Protein AF-E3GKY2-F1 (afdb_monomer)

Solvent-accessible surface area (backbone atoms only — not comparable to full-atom values): 57914 Å² total; per-residue (Å²): 136,85,88,90,81,91,80,89,81,90,79,92,83,92,86,90,85,90,87,92,82,81,85,74,83,77,82,78,72,82,77,87,70,71,54,60,80,75,30,50,50,84,16,25,29,39,28,39,24,51,14,32,58,62,38,79,72,58,74,98,61,100,68,82,84,81,78,78,63,48,67,45,74,74,44,74,78,37,74,43,75,81,78,75,93,75,92,81,96,77,89,79,62,81,28,78,64,50,18,32,16,37,23,41,37,39,50,97,46,57,38,71,59,46,34,57,57,47,57,70,36,93,46,37,80,47,51,44,67,37,52,39,78,72,78,87,70,75,84,70,73,69,16,74,37,38,77,67,29,34,54,51,47,40,64,39,34,84,86,50,90,87,48,47,59,32,41,24,44,38,71,56,27,62,68,72,54,55,88,85,62,80,66,34,28,34,34,39,52,28,35,6,27,34,64,77,36,88,56,34,43,86,33,45,35,64,61,32,69,79,36,65,74,42,41,76,74,38,31,17,43,46,26,27,24,38,45,86,90,58,66,28,39,58,18,60,13,54,47,39,15,60,24,19,25,33,48,21,34,19,24,11,43,55,64,70,78,44,54,48,55,20,67,14,74,64,36,21,42,29,22,24,13,28,37,52,92,91,52,67,56,71,51,18,52,49,48,40,54,52,51,52,47,50,37,40,75,72,68,46,56,46,40,26,33,31,28,54,56,62,57,77,56,70,79,36,51,51,47,56,71,57,33,49,50,40,43,46,40,12,73,76,62,31,22,26,31,26,26,17,46,20,65,67,50,39,56,35,69,46,26,40,24,43,65,65,90,42,62,20,42,44,28,16,17,15,15,33,61,58,20,40,49,31,65,40,27,14,31,9,50,75,53,17,36,28,28,27,54,8,45,71,43,60,24,37,30,26,79,52,66,49,98,91,33,46,60,92,71,31,74,41,47,51,24,29,50,68,89,79,50,60,76,86,41,40,55,40,75,46,50,41,81,60,88,64,74,64,46,43,37,34,24,42,72,87,68,46,79,77,43,60,47,41,83,36,73,52,67,73,61,35,97,42,71,22,19,39,34,36,73,43,52,90,59,50,70,73,37,38,44,37,42,36,43,37,33,47,44,82,67,52,68,72,54,61,36,88,40,66,29,26,47,25,38,30,38,32,38,46,49,27,42,61,69,33,45,26,38,36,29,38,39,35,57,88,59,50,83,39,75,40,46,36,65,63,82,72,98,68,92,78,95,80,85,60,55,31,63,50,69,35,56,58,74,57,38,82,45,49,31,40,54,30,67,46,65,40,55,78,57,32,58,46,93,92,46,61,56,47,37,58,41,36,40,30,41,53,39,97,50,94,92,54,78,19,44,41,41,68,60,77,54,84,62,27,37,41,39,40,37,33,42,25,33,26,64,54,62,36,68,38,36,73,43,72,32,10,37,49,7,12,18,46,54,32,9,46,46,41,46,42,49,50,81,40,83,44,17,48,56,41,36,38,25,52,46,12,2,46,41,54,82,47,35,30,77,76,28,46,71,29,20,35,52,23,22,28,40,20,43,29,34,37,78,33,73,79,59,22,22,24,31,64,70,47,76,49,75,58,92,56,41,32,40,37,33,39,39,52,39,45,72,52,64,50,44,28,50,67,87,37,73,36,53,73,77,44,65,39,41,44,36,38,30,28,37,62,51,88,91,72,65,19,73,29,50,36,38,41,34,29,79,87,45,62,62,18,43,38,69,43,76,78,35,94,56,59,32,70,50,47,85,51,81,50,70,84,39,88,75,51,67,64,83,98,41,81,40,35,50,66,60,38,48,68,60,41,30,23,26,22,68,54,37,36,40,40,37,25,30,31,76,76,75,43,45,71,50,29,43,43,32,36,62,87,78,65,44,61,57,95,59,68,54,85,73,72,85,52,56,62,65,70,91,59,56,57,40,50,24,43,21,30,46,70,72,34,38,38,36,40,30,42,26,58,41,85,42,78,55,96,91,37,83,40,78,43,83,43,28,31,33,36,36,37,34,75,90,78,73,44,78,47,76,25,60,34,88,62,78,37,37,37,40,38,34,48,49,81,94,36,44,31,38,38,34,7,46,51,77,45,82,50,101,89,48,69,38,26,40,23,28,28,47,31,34,30,44,39,74,89,61,28,42,75,78,50,62,60,76,59,49,99,57,36,27,14,83,38,50,65,31,46,27,78,69,27,38,36,39,36,42,25,21,47,11,92,46,30,94,82,64,44,78,40,60,32,42,34,33,32,72,85,81,53,79,46,78,45,88,31,52,61,82,53,74,89,69,33,52,76,63,49,55,84,44,50,17,55,40,35,28,41,81,54,22,34,41,36,39,26,58,42,24,50,78,96,43,98,71,32,23,26,26,35,35,37,36,56,90,78,36,39,59,45,72,34,67,67,29,22,82,57,82,56,66,48,38,70,28,34,27,32,54,39,90,52,36,37,37,38,41,30,30,52,64,42,87,92,56,36,48,46,26,34,33,29,79,48,61,72,87,65,127

Sequence (1105 aa):
MKKRILGIMLSLLMVFSTVPAGVLAQEDSPADYGTPGVDYAEGEAIVYVDGGAAALNNTNSRSRSASAYETEELMTVEAAAEPAAENSPMLRSAAAQTGKSLVLVKSGQDTESLIADLQNNPNVEFAEPNYFVEAYGVNEPTDPDYTYQWALKNQLNPGSTSIPSADINAADAWKAVDTTGNTPVVAVLDSGVDYHHPDLENIMWKDGLNYKSLTDMGGGEYGYNAITGEDSKDPMDTDTGHGTHCAGIIAAEWDNDIGVAGVSPNAQIMAVRFLGQSGSDMAGAIRGYAYIQAAAKAGVNVVAINNSWGPSAVEGRQLRSVSTAATAIGRDYGVVSCFAAGNSNTNNDLNSGGIVNSPYVVTVGAMDSEGYRSFFSCYGKETVDVFAPGSQILSTTTTFTDAAHPMNTHVMPVQYLPQIQEDGDSYFYEDFENTSRVGLRLLDADGKVVETAKSSVLSPGYASDKGLQISLDSIQNDEAFAIEMVFNRDELKSIDTNALFNIAFQAGCDNAMYGQTFLLQYQDKDGNWQGIDSTQVLTKDPVSYLPARLRLSDHNWNQSTQEVNLPDFMEYKNPEAQNEVVLRLIPKPAEEGQQGVMSGKTADTATFRLDDVGFGKKASDYFYSDGTSMATPVVTGIAALLSTKFDSAEEVCARIKGGVNREEAQEDLKNASVSQGFVDAGAAFDDTQCVPVLNDLTIDGDTATLKGYFFGTQGTVSVGGQNAAITGWADNTITFTMPQGIKGKQEVIVTPENKDYGRNIFEVSTYVKGYSTLAAPDLKLDEFGDYDLRSADLYPLTMAATENKLAYLGIILESSKLKMSVYDIAAGKWDEKPVSLPENMVETPNLSFYSMTAGKTKFYLLYSAQEKVIKDGKETTKDIVRIGTYDPSAATWKTVDTELGGTEKLVVYGDKLLAVGGDDITVTDNGVTSTAKNSVLIINPETGATTGSLKDMPEGRSGATVSASGSTLMVHGGNNGLLNPDQKTYDNTLSYDGSSWNTYDDSFPAAGQFDANQTLDAAYTALNNNGMLAVGPVKDLDKAEMMDTWSFNAKDKAWAGDAGKLYSQTKTTQNIGAASGNQFYVLGYTGRDTEPLVFRSTTVDYTIL

Radius of gyration: 37.62 Å; Cα contacts (8 Å, |Δi|>4): 2903; chains: 1; bounding box: 110×107×99 Å

Structure (mmCIF, N/CA/C/O backbone):
data_AF-E3GKY2-F1
#
_entry.id   AF-E3GKY2-F1
#
loop_
_atom_site.group_PDB
_atom_site.id
_atom_site.type_symbol
_atom_site.label_atom_id
_atom_site.label_alt_id
_atom_site.label_comp_id
_atom_site.label_asym_id
_atom_site.label_entity_id
_atom_site.label_seq_id
_atom_site.pdbx_PDB_ins_code
_atom_site.Cartn_x
_atom_site.Cartn_y
_atom_site.Cartn_z
_atom_site.occupancy
_atom_site.B_iso_or_equiv
_atom_site.auth_seq_id
_atom_site.auth_comp_id
_atom_site.auth_asym_id
_atom_site.auth_atom_id
_atom_site.pdbx_PDB_model_num
ATOM 1 N N . MET A 1 1 ? 53.902 -5.348 -47.334 1.00 31.53 1 MET A N 1
ATOM 2 C CA . MET A 1 1 ? 55.289 -4.834 -47.476 1.00 31.53 1 MET A CA 1
ATOM 3 C C . MET A 1 1 ? 56.063 -5.174 -46.201 1.00 31.53 1 MET A C 1
ATOM 5 O O . MET A 1 1 ? 55.622 -4.764 -45.149 1.00 31.53 1 MET A O 1
ATOM 9 N N . LYS A 1 2 ? 57.184 -5.906 -46.326 1.00 29.78 2 LYS A N 1
ATOM 10 C CA . LYS A 1 2 ? 58.359 -6.002 -45.418 1.00 29.78 2 LYS A CA 1
ATOM 11 C C . LYS A 1 2 ? 58.200 -6.347 -43.910 1.00 29.78 2 LYS A C 1
ATOM 13 O O . LYS A 1 2 ? 57.741 -5.552 -43.110 1.00 29.78 2 LYS A O 1
ATOM 18 N N . LYS A 1 3 ? 58.801 -7.498 -43.559 1.00 36.66 3 LYS A N 1
ATOM 19 C CA . LYS A 1 3 ? 59.283 -7.964 -42.234 1.00 36.66 3 LYS A CA 1
ATOM 20 C C . LYS A 1 3 ? 60.447 -7.121 -41.657 1.00 36.66 3 LYS A C 1
ATOM 22 O O . LYS A 1 3 ? 61.179 -6.546 -42.467 1.00 36.66 3 LYS A O 1
ATOM 27 N N . ARG A 1 4 ? 60.721 -7.316 -40.337 1.00 35.59 4 ARG A N 1
ATOM 28 C CA . ARG A 1 4 ? 61.984 -7.173 -39.519 1.00 35.59 4 ARG A CA 1
ATOM 29 C C . ARG A 1 4 ? 61.900 -6.058 -38.444 1.00 35.59 4 ARG A C 1
ATOM 31 O O . ARG A 1 4 ? 61.430 -4.994 -38.803 1.00 35.59 4 ARG A O 1
ATOM 38 N N . ILE A 1 5 ? 62.332 -6.153 -37.166 1.00 32.56 5 ILE A N 1
ATOM 39 C CA . ILE A 1 5 ? 63.405 -6.888 -36.425 1.00 32.56 5 ILE A CA 1
ATOM 40 C C . ILE A 1 5 ? 63.159 -6.681 -34.885 1.00 32.56 5 ILE A C 1
ATOM 42 O O . ILE A 1 5 ? 62.724 -5.593 -34.534 1.00 32.56 5 ILE A O 1
ATOM 46 N N . LEU A 1 6 ? 63.235 -7.720 -34.016 1.00 28.61 6 LEU A N 1
ATOM 47 C CA . LEU A 1 6 ? 64.240 -7.992 -32.928 1.00 28.61 6 LEU A CA 1
ATOM 48 C C . LEU A 1 6 ? 64.274 -6.982 -31.738 1.00 28.61 6 LEU A C 1
ATOM 50 O O . LEU A 1 6 ? 64.314 -5.792 -32.004 1.00 28.61 6 LEU A O 1
ATOM 54 N N . GLY A 1 7 ? 64.376 -7.283 -30.429 1.00 26.42 7 GLY A N 1
ATOM 55 C CA . GLY A 1 7 ? 64.577 -8.459 -29.545 1.00 26.42 7 GLY A CA 1
ATOM 56 C C . GLY A 1 7 ? 64.818 -7.920 -28.095 1.00 26.42 7 GLY A C 1
ATOM 57 O O . GLY A 1 7 ? 65.342 -6.819 -27.970 1.00 26.42 7 GLY A O 1
ATOM 58 N N . ILE A 1 8 ? 64.270 -8.501 -27.006 1.00 28.70 8 ILE A N 1
ATOM 59 C CA . ILE A 1 8 ? 64.863 -9.563 -26.136 1.00 28.70 8 ILE A CA 1
ATOM 60 C C . ILE A 1 8 ? 66.171 -9.036 -25.459 1.00 28.70 8 ILE A C 1
ATOM 62 O O . ILE A 1 8 ? 67.093 -8.691 -26.183 1.00 28.70 8 ILE A O 1
ATOM 66 N N . MET A 1 9 ? 66.387 -8.910 -24.129 1.00 26.84 9 MET A N 1
ATOM 67 C CA . MET A 1 9 ? 66.202 -9.892 -23.042 1.00 26.84 9 MET A CA 1
ATOM 68 C C . MET A 1 9 ? 66.779 -9.448 -21.663 1.00 26.84 9 MET A C 1
ATOM 70 O O . MET A 1 9 ? 67.797 -8.763 -21.649 1.00 26.84 9 MET A O 1
ATOM 74 N N . LEU A 1 10 ? 66.232 -10.057 -20.584 1.00 25.78 10 LEU A N 1
ATOM 75 C CA . LEU A 1 10 ? 66.885 -10.678 -19.388 1.00 25.78 10 LEU A CA 1
ATOM 76 C C . LEU A 1 10 ? 67.661 -9.774 -18.386 1.00 25.78 10 LEU A C 1
ATOM 78 O O . LEU A 1 10 ? 68.320 -8.825 -18.774 1.00 25.78 10 LEU A O 1
ATOM 82 N N . SER A 1 11 ? 67.724 -10.006 -17.063 1.00 25.06 11 SER A N 1
ATOM 83 C CA . SER A 1 11 ? 67.646 -11.225 -16.217 1.00 25.06 11 SER A CA 1
ATOM 84 C C . SER A 1 11 ? 67.693 -10.779 -14.725 1.00 25.06 11 SER A C 1
ATOM 86 O O . SER A 1 11 ? 68.403 -9.822 -14.440 1.00 25.06 11 SER A O 1
ATOM 88 N N . LEU A 1 12 ? 66.900 -11.341 -13.786 1.00 25.16 12 LEU A N 1
ATOM 89 C CA . LEU A 1 12 ? 67.232 -12.477 -12.870 1.00 25.16 12 LEU A CA 1
ATOM 90 C C . LEU A 1 12 ? 68.413 -12.163 -11.899 1.00 25.16 12 LEU A C 1
ATOM 92 O O . LEU A 1 12 ? 69.499 -11.855 -12.372 1.00 25.16 12 LEU A O 1
ATOM 96 N N . LEU A 1 13 ? 68.315 -12.195 -10.553 1.00 26.72 13 LEU A N 1
ATOM 97 C CA . LEU A 1 13 ? 68.145 -13.368 -9.657 1.00 26.72 13 LEU A CA 1
ATOM 98 C C . LEU A 1 13 ? 68.196 -12.950 -8.150 1.00 26.72 13 LEU A C 1
ATOM 100 O O . LEU A 1 13 ? 69.118 -12.234 -7.777 1.00 26.72 13 LEU A O 1
ATOM 104 N N . MET A 1 14 ? 67.214 -13.364 -7.318 1.00 27.47 14 MET A N 1
ATOM 105 C CA . MET A 1 14 ? 67.237 -14.345 -6.180 1.00 27.47 14 MET A CA 1
ATOM 106 C C . MET A 1 14 ? 67.989 -13.950 -4.868 1.00 27.47 14 MET A C 1
ATOM 108 O O . MET A 1 14 ? 69.028 -13.312 -4.927 1.00 27.47 14 MET A O 1
ATOM 112 N N . VAL A 1 15 ? 67.560 -14.290 -3.629 1.00 30.23 15 VAL A N 1
ATOM 113 C CA . VAL A 1 15 ? 67.370 -15.644 -3.029 1.00 30.23 15 VAL A CA 1
ATOM 114 C C . VAL A 1 15 ? 66.609 -15.598 -1.663 1.00 30.23 15 VAL A C 1
ATOM 116 O O . VAL A 1 15 ? 67.075 -14.957 -0.728 1.00 30.23 15 VAL A O 1
ATOM 119 N N . PHE A 1 16 ? 65.495 -16.356 -1.590 1.00 27.95 16 PHE A N 1
ATOM 120 C CA . PHE A 1 16 ? 64.948 -17.318 -0.582 1.00 27.95 16 PHE A CA 1
ATOM 121 C C . PHE A 1 16 ? 64.749 -17.047 0.938 1.00 27.95 16 PHE A C 1
ATOM 123 O O . PHE A 1 16 ? 65.707 -16.844 1.677 1.00 27.95 16 PHE A O 1
ATOM 130 N N . SER A 1 17 ? 63.541 -17.379 1.453 1.00 23.89 17 SER A N 1
ATOM 131 C CA . SER A 1 17 ? 63.307 -18.593 2.293 1.00 23.89 17 SER A CA 1
ATOM 132 C C . SER A 1 17 ? 61.816 -18.939 2.599 1.00 23.89 17 SER A C 1
ATOM 134 O O . SER A 1 17 ? 61.074 -18.129 3.130 1.00 23.89 17 SER A O 1
ATOM 136 N N . THR A 1 18 ? 61.458 -20.200 2.277 1.00 26.33 18 THR A N 1
ATOM 137 C CA . THR A 1 18 ? 60.543 -21.193 2.924 1.00 26.33 18 THR A CA 1
ATOM 138 C C . THR A 1 18 ? 58.995 -21.043 3.039 1.00 26.33 18 THR A C 1
ATOM 140 O O . THR A 1 18 ? 58.473 -20.072 3.561 1.00 26.33 18 THR A O 1
ATOM 143 N N . VAL A 1 19 ? 58.323 -22.130 2.604 1.00 31.81 19 VAL A N 1
ATOM 144 C CA . VAL A 1 19 ? 56.892 -22.530 2.371 1.00 31.81 19 VAL A CA 1
ATOM 145 C C . VAL A 1 19 ? 56.217 -23.021 3.698 1.00 31.81 19 VAL A C 1
ATOM 147 O O . VAL A 1 19 ? 57.016 -23.402 4.559 1.00 31.81 19 VAL A O 1
ATOM 150 N N . PRO A 1 20 ? 54.865 -23.088 3.952 1.00 30.14 20 PRO A N 1
ATOM 151 C CA . PRO A 1 20 ? 53.741 -23.425 3.046 1.00 30.14 20 PRO A CA 1
ATOM 152 C C . PRO A 1 20 ? 52.418 -22.624 3.168 1.00 30.14 20 PRO A C 1
ATOM 154 O O . PRO A 1 20 ? 51.950 -22.323 4.260 1.00 30.14 20 PRO A O 1
ATOM 157 N N . ALA A 1 21 ? 51.731 -22.418 2.039 1.00 28.12 21 ALA A N 1
ATOM 158 C CA . ALA A 1 21 ? 50.297 -22.118 2.000 1.00 28.12 21 ALA A CA 1
ATOM 159 C C . ALA A 1 21 ? 49.601 -23.160 1.115 1.00 28.12 21 ALA A C 1
ATOM 161 O O . ALA A 1 21 ? 50.058 -23.449 0.007 1.00 28.12 21 ALA A O 1
ATOM 162 N N . GLY A 1 22 ? 48.555 -23.777 1.660 1.00 27.69 22 GLY A N 1
ATOM 163 C CA . GLY A 1 22 ? 47.684 -24.693 0.943 1.00 27.69 22 GLY A CA 1
ATOM 164 C C . GLY A 1 22 ? 46.789 -23.941 -0.038 1.00 27.69 22 GLY A C 1
ATOM 165 O O . GLY A 1 22 ? 46.329 -22.848 0.266 1.00 27.69 22 GLY A O 1
ATOM 166 N N . VAL A 1 23 ? 46.611 -24.565 -1.204 1.00 30.59 23 VAL A N 1
ATOM 167 C CA . VAL A 1 23 ? 45.464 -24.510 -2.124 1.00 30.59 23 VAL A CA 1
ATOM 168 C C . VAL A 1 23 ? 44.585 -23.261 -1.986 1.00 30.59 23 VAL A C 1
ATOM 170 O O . VAL A 1 23 ? 43.562 -23.278 -1.308 1.00 30.59 23 VAL A O 1
ATOM 173 N N . LEU A 1 24 ? 44.982 -22.192 -2.675 1.00 28.78 24 LEU A N 1
ATOM 174 C CA . LEU A 1 24 ? 44.035 -21.205 -3.180 1.00 28.78 24 LEU A CA 1
ATOM 175 C C . LEU A 1 24 ? 43.469 -21.766 -4.485 1.00 28.78 24 LEU A C 1
ATOM 177 O O . LEU A 1 24 ? 44.234 -22.145 -5.375 1.00 28.78 24 LEU A O 1
ATOM 181 N N . ALA A 1 25 ? 42.143 -21.871 -4.542 1.00 29.47 25 ALA A N 1
ATOM 182 C CA . ALA A 1 25 ? 41.406 -22.102 -5.769 1.00 29.47 25 ALA A CA 1
ATOM 183 C C . ALA A 1 25 ? 41.726 -20.954 -6.733 1.00 29.47 25 ALA A C 1
ATOM 185 O O . ALA A 1 25 ? 41.605 -19.782 -6.385 1.00 29.47 25 ALA A O 1
ATOM 186 N N . GLN A 1 26 ? 42.225 -21.319 -7.905 1.00 27.30 26 GLN A N 1
ATOM 187 C CA . GLN A 1 26 ? 42.356 -20.430 -9.040 1.00 27.30 26 GLN A CA 1
ATOM 188 C C . GLN A 1 26 ? 40.949 -20.290 -9.622 1.00 27.30 26 GLN A C 1
ATOM 190 O O . GLN A 1 26 ? 40.368 -21.286 -10.043 1.00 27.30 26 GLN A O 1
ATOM 195 N N . GLU A 1 27 ? 40.387 -19.085 -9.560 1.00 29.48 27 GLU A N 1
ATOM 196 C CA . GLU A 1 27 ? 39.231 -18.709 -10.369 1.00 29.48 27 GLU A CA 1
ATOM 197 C C . GLU A 1 27 ? 39.642 -18.846 -11.839 1.00 29.48 27 GLU A C 1
ATOM 199 O O . GLU A 1 27 ? 40.542 -18.147 -12.315 1.00 29.48 27 GLU A O 1
ATOM 204 N N . ASP A 1 28 ? 39.044 -19.807 -12.539 1.00 31.30 28 ASP A N 1
ATOM 205 C CA . ASP A 1 28 ? 39.140 -19.898 -13.989 1.00 31.30 28 ASP A CA 1
ATOM 206 C C . ASP A 1 28 ? 38.299 -18.755 -14.574 1.00 31.30 28 ASP A C 1
ATOM 208 O O . ASP A 1 28 ? 37.070 -18.790 -14.523 1.00 31.30 28 ASP A O 1
ATOM 212 N N . SER A 1 29 ? 38.944 -17.721 -15.126 1.00 29.89 29 SER A N 1
ATOM 213 C CA . SER A 1 29 ? 38.259 -16.818 -16.057 1.00 29.89 29 SER A CA 1
ATOM 214 C C . SER A 1 29 ? 37.682 -17.652 -17.209 1.00 29.89 29 SER A C 1
ATOM 216 O O . SER A 1 29 ? 38.389 -18.541 -17.701 1.00 29.89 29 SER A O 1
ATOM 218 N N . PRO A 1 30 ? 36.449 -17.387 -17.678 1.00 34.69 30 PRO A N 1
ATOM 219 C CA . PRO A 1 30 ? 35.942 -18.047 -18.870 1.00 34.69 30 PRO A CA 1
ATOM 220 C C . PRO A 1 30 ? 36.908 -17.747 -20.018 1.00 34.69 30 PRO A C 1
ATOM 222 O O . PRO A 1 30 ? 37.260 -16.594 -20.267 1.00 34.69 30 PRO A O 1
ATOM 225 N N . ALA A 1 31 ? 37.424 -18.799 -20.650 1.00 40.91 31 ALA A N 1
ATOM 226 C CA . ALA A 1 31 ? 38.311 -18.641 -21.788 1.00 40.91 31 ALA A CA 1
ATOM 227 C C . ALA A 1 31 ? 37.554 -17.901 -22.903 1.00 40.91 31 ALA A C 1
ATOM 229 O O . ALA A 1 31 ? 36.440 -18.275 -23.260 1.00 40.91 31 ALA A O 1
ATOM 230 N N . ASP A 1 32 ? 38.157 -16.832 -23.415 1.00 45.00 32 ASP A N 1
ATOM 231 C CA . ASP A 1 32 ? 37.667 -16.089 -24.571 1.00 45.00 32 ASP A CA 1
ATOM 232 C C . ASP A 1 32 ? 37.828 -16.975 -25.818 1.00 45.00 32 ASP A C 1
ATOM 234 O O . ASP A 1 32 ? 38.929 -17.121 -26.357 1.00 45.00 32 ASP A O 1
ATOM 238 N N . TYR A 1 33 ? 36.754 -17.672 -26.196 1.00 47.81 33 TYR A N 1
ATOM 239 C CA . TYR A 1 33 ? 36.731 -18.598 -27.332 1.00 47.81 33 TYR A CA 1
ATOM 240 C C . TYR A 1 33 ? 36.434 -17.888 -28.672 1.00 47.81 33 TYR A C 1
ATOM 242 O O . TYR A 1 33 ? 36.423 -18.547 -29.704 1.00 47.81 33 TYR A O 1
ATOM 250 N N . GLY A 1 34 ? 36.251 -16.562 -28.706 1.00 57.53 34 GLY A N 1
ATOM 251 C CA . GLY A 1 34 ? 35.892 -15.830 -29.930 1.00 57.53 34 GLY A CA 1
ATOM 252 C C . GLY A 1 34 ? 34.407 -15.936 -30.324 1.00 57.53 34 GLY A C 1
ATOM 253 O O . GLY A 1 34 ? 33.587 -16.501 -29.605 1.00 57.53 34 GLY A O 1
ATOM 254 N N . THR A 1 35 ? 34.052 -15.350 -31.470 1.00 57.38 35 THR A N 1
ATOM 255 C CA . THR A 1 35 ? 32.691 -15.199 -32.018 1.00 57.38 35 THR A CA 1
ATOM 256 C C . THR A 1 35 ? 32.148 -16.530 -32.574 1.00 57.38 35 THR A C 1
ATOM 258 O O . THR A 1 35 ? 32.707 -17.047 -33.546 1.00 57.38 35 THR A O 1
ATOM 261 N N . PRO A 1 36 ? 31.036 -17.081 -32.052 1.00 51.88 36 PRO A N 1
ATOM 262 C CA . PRO A 1 36 ? 30.445 -18.329 -32.545 1.00 51.88 36 PRO A CA 1
ATOM 263 C C . PRO A 1 36 ? 30.098 -18.299 -34.042 1.00 51.88 36 PRO A C 1
ATOM 265 O O . PRO A 1 36 ? 29.638 -17.291 -34.576 1.00 51.88 36 PRO A O 1
ATOM 268 N N . GLY A 1 37 ? 30.342 -19.406 -34.749 1.00 50.06 37 GLY A N 1
ATOM 269 C CA . GLY A 1 37 ? 30.098 -19.526 -36.196 1.00 50.06 37 GLY A CA 1
ATOM 270 C C . GLY A 1 37 ? 31.007 -18.678 -37.103 1.00 50.06 37 GLY A C 1
ATOM 271 O O . GLY A 1 37 ? 30.910 -18.786 -38.327 1.00 50.06 37 GLY A O 1
ATOM 272 N N . VAL A 1 38 ? 31.898 -17.863 -36.529 1.00 66.75 38 VAL A N 1
ATOM 273 C CA . VAL A 1 38 ? 32.894 -17.047 -37.241 1.00 66.75 38 VAL A CA 1
ATOM 274 C C . VAL A 1 38 ? 34.305 -17.494 -36.861 1.00 66.75 38 VAL A C 1
ATOM 276 O O . VAL A 1 38 ? 35.104 -17.806 -37.746 1.00 66.75 38 VAL A O 1
ATOM 279 N N . ASP A 1 39 ? 34.579 -17.590 -35.561 1.00 73.19 39 ASP A N 1
ATOM 280 C CA . ASP A 1 39 ? 35.842 -18.056 -35.001 1.00 73.19 39 ASP A CA 1
ATOM 281 C C . ASP A 1 39 ? 35.821 -19.578 -34.774 1.00 73.19 39 ASP A C 1
ATOM 283 O O . ASP A 1 39 ? 34.780 -20.214 -34.569 1.00 73.19 39 ASP A O 1
ATOM 287 N N . TYR A 1 40 ? 36.997 -20.194 -34.853 1.00 81.06 40 TYR A N 1
ATOM 288 C CA . TYR A 1 40 ? 37.178 -21.643 -34.805 1.00 81.06 40 TYR A CA 1
ATOM 289 C C . TYR A 1 40 ? 38.454 -22.012 -34.047 1.00 81.06 40 TYR A C 1
ATOM 291 O O . TYR A 1 40 ? 39.371 -21.200 -33.901 1.00 81.06 40 TYR A O 1
ATOM 299 N N . ALA A 1 41 ? 38.545 -23.261 -33.589 1.00 80.94 41 ALA A N 1
ATOM 300 C CA . ALA A 1 41 ? 39.758 -23.769 -32.959 1.00 80.94 41 ALA A CA 1
ATOM 301 C C . ALA A 1 41 ? 40.911 -23.842 -33.982 1.00 80.94 41 ALA A C 1
ATOM 303 O O . ALA A 1 41 ? 40.868 -24.602 -34.954 1.00 80.94 41 ALA A O 1
ATOM 304 N N . GLU A 1 42 ? 41.947 -23.023 -33.780 1.00 85.69 42 GLU A N 1
ATOM 305 C CA . GLU A 1 42 ? 43.091 -22.941 -34.695 1.00 85.69 42 GLU A CA 1
ATOM 306 C C . GLU A 1 42 ? 43.854 -24.277 -34.760 1.00 85.69 42 GLU A C 1
ATOM 308 O O . GLU A 1 42 ? 44.234 -24.850 -33.737 1.00 85.69 42 GLU A O 1
ATOM 313 N N . GLY A 1 43 ? 44.105 -24.762 -35.977 1.00 86.75 43 GLY A N 1
ATOM 314 C CA . GLY A 1 43 ? 44.737 -26.055 -36.244 1.00 86.75 43 GLY A CA 1
ATOM 315 C C . GLY A 1 43 ? 43.793 -27.259 -36.171 1.00 86.75 43 GLY A C 1
ATOM 316 O O . GLY A 1 43 ? 44.268 -28.395 -36.269 1.00 86.75 43 GLY A O 1
ATOM 317 N N . GLU A 1 44 ? 42.481 -27.044 -36.032 1.00 91.75 44 GLU A N 1
ATOM 318 C CA . GLU A 1 44 ? 41.472 -28.105 -35.978 1.00 91.75 44 GLU A CA 1
ATOM 319 C C . GLU A 1 44 ? 40.445 -28.021 -37.121 1.00 91.75 44 GLU A C 1
ATOM 321 O O . GLU A 1 44 ? 40.026 -26.941 -37.539 1.00 91.75 44 GLU A O 1
ATOM 326 N N . ALA A 1 45 ? 40.007 -29.180 -37.618 1.00 89.19 45 ALA A N 1
ATOM 327 C CA . ALA A 1 45 ? 38.988 -29.295 -38.659 1.00 89.19 45 ALA A CA 1
ATOM 328 C C . ALA A 1 45 ? 38.046 -30.479 -38.407 1.00 89.19 45 ALA A C 1
ATOM 330 O O . ALA A 1 45 ? 38.485 -31.552 -37.989 1.00 89.19 45 ALA A O 1
ATOM 331 N N . ILE A 1 46 ? 36.765 -30.308 -38.727 1.00 87.81 46 ILE A N 1
ATOM 332 C CA . ILE A 1 46 ? 35.779 -31.391 -38.78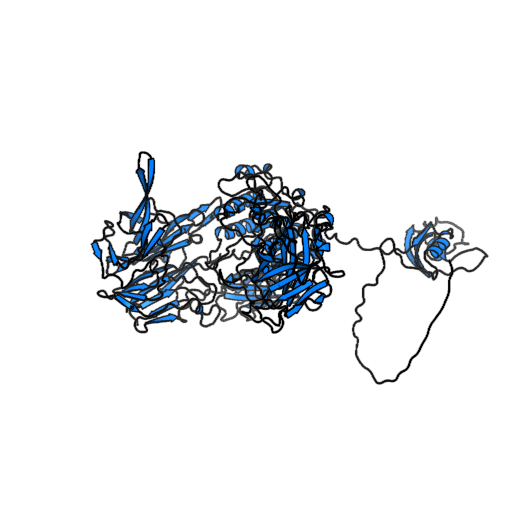9 1.00 87.81 46 ILE A CA 1
ATOM 333 C C . ILE A 1 46 ? 35.737 -31.915 -40.221 1.00 87.81 46 ILE A C 1
ATOM 335 O O . ILE A 1 46 ? 35.618 -31.152 -41.181 1.00 87.81 46 ILE A O 1
ATOM 339 N N . VAL A 1 47 ? 35.869 -33.230 -40.379 1.00 90.00 47 VAL A N 1
ATOM 340 C CA . VAL A 1 47 ? 36.023 -33.870 -41.686 1.00 90.00 47 VAL A CA 1
ATOM 341 C C . VAL A 1 47 ? 35.012 -34.981 -41.866 1.00 90.00 47 VAL A C 1
ATOM 343 O O . VAL A 1 47 ? 34.982 -35.930 -41.085 1.00 90.00 47 VAL A O 1
ATOM 346 N N . TYR A 1 48 ? 34.243 -34.910 -42.947 1.00 87.75 48 TYR A N 1
ATOM 347 C CA . TYR A 1 48 ? 33.414 -36.018 -43.395 1.00 87.75 48 TYR A CA 1
ATOM 348 C C . TYR A 1 48 ? 34.189 -36.875 -44.393 1.00 87.75 48 TYR A C 1
ATOM 350 O O . TYR A 1 48 ? 34.539 -36.420 -45.485 1.00 87.75 48 TYR A O 1
ATOM 358 N N . VAL A 1 49 ? 34.502 -38.110 -43.999 1.00 86.31 49 VAL A N 1
ATOM 359 C CA . VAL A 1 49 ? 35.428 -38.994 -44.717 1.00 86.31 49 VAL A CA 1
ATOM 360 C C . VAL A 1 49 ? 34.860 -40.402 -44.893 1.00 86.31 49 VAL A C 1
ATOM 362 O O . VAL A 1 49 ? 34.325 -41.005 -43.961 1.00 86.31 49 VAL A O 1
ATOM 365 N N . ASP A 1 50 ? 35.020 -40.953 -46.096 1.00 82.31 50 ASP A N 1
ATOM 366 C CA . ASP A 1 50 ? 34.763 -42.361 -46.402 1.00 82.31 50 ASP A CA 1
ATOM 367 C C . ASP A 1 50 ? 35.914 -43.238 -45.887 1.00 82.31 50 ASP A C 1
ATOM 369 O O . ASP A 1 50 ? 37.070 -43.117 -46.305 1.00 82.31 50 ASP A O 1
ATOM 373 N N . GLY A 1 51 ? 35.599 -44.124 -44.947 1.00 74.94 51 GLY A N 1
ATOM 374 C CA . GLY A 1 51 ? 36.542 -45.044 -44.327 1.00 74.94 51 GLY A CA 1
ATOM 375 C C . GLY A 1 51 ? 37.122 -44.596 -42.985 1.00 74.94 51 GLY A C 1
ATOM 376 O O . GLY A 1 51 ? 38.122 -45.167 -42.527 1.00 74.94 51 GLY A O 1
ATOM 377 N N . GLY A 1 52 ? 36.472 -43.632 -42.328 1.00 76.31 52 GLY A N 1
ATOM 378 C CA . GLY A 1 52 ? 36.777 -43.186 -40.964 1.00 76.31 52 GLY A CA 1
ATOM 379 C C . GLY A 1 52 ? 38.161 -42.550 -40.808 1.00 76.31 52 GLY A C 1
ATOM 380 O O . GLY A 1 52 ? 38.860 -42.260 -41.786 1.00 76.31 52 GLY A O 1
ATOM 381 N N . ALA A 1 53 ? 38.605 -42.365 -39.565 1.00 78.25 53 ALA A N 1
ATOM 382 C CA . ALA A 1 53 ? 39.870 -41.689 -39.256 1.00 78.25 53 ALA A CA 1
ATOM 383 C C . ALA A 1 53 ? 41.091 -42.361 -39.922 1.00 78.25 53 ALA A C 1
ATOM 385 O O . ALA A 1 53 ? 42.058 -41.708 -40.321 1.00 78.25 53 ALA A O 1
ATOM 386 N N . ALA A 1 54 ? 41.027 -43.681 -40.130 1.00 73.38 54 ALA A N 1
ATOM 387 C CA . ALA A 1 54 ? 42.075 -44.456 -40.793 1.00 73.38 54 ALA A CA 1
ATOM 388 C C . ALA A 1 54 ? 42.272 -44.102 -42.282 1.00 73.38 54 ALA A C 1
ATOM 390 O O . ALA A 1 54 ? 43.358 -44.338 -42.820 1.00 73.38 54 ALA A O 1
ATOM 391 N N . ALA A 1 55 ? 41.257 -43.558 -42.963 1.00 74.19 55 ALA A N 1
ATOM 392 C CA . ALA A 1 55 ? 41.326 -43.176 -44.376 1.00 74.19 55 ALA A CA 1
ATOM 393 C C . ALA A 1 55 ? 42.059 -41.843 -44.611 1.00 74.19 55 ALA A C 1
ATOM 395 O O . ALA A 1 55 ? 42.596 -41.618 -45.701 1.00 74.19 55 ALA A O 1
ATOM 396 N N . LEU A 1 56 ? 42.145 -40.991 -43.586 1.00 73.62 56 LEU A N 1
ATOM 397 C CA . LEU A 1 56 ? 42.825 -39.694 -43.648 1.00 73.62 56 LEU A CA 1
ATOM 398 C C . LEU A 1 56 ? 44.350 -39.836 -43.709 1.00 73.62 56 LEU A C 1
ATOM 400 O O . LEU A 1 56 ? 45.023 -39.076 -44.399 1.00 73.62 56 LEU A O 1
ATOM 404 N N . ASN A 1 57 ? 44.887 -40.867 -43.054 1.00 66.81 57 ASN A N 1
ATOM 405 C CA . ASN A 1 57 ? 46.326 -41.112 -42.932 1.00 66.81 57 ASN A CA 1
ATOM 406 C C . ASN A 1 57 ? 46.872 -42.152 -43.939 1.00 66.81 57 ASN A C 1
ATOM 408 O O . ASN A 1 57 ? 48.041 -42.539 -43.861 1.00 66.81 57 ASN A O 1
ATOM 412 N N . ASN A 1 58 ? 46.059 -42.627 -44.893 1.00 58.84 58 ASN A N 1
ATOM 413 C CA . ASN A 1 58 ? 46.407 -43.753 -45.768 1.00 58.84 58 ASN A CA 1
ATOM 414 C C . ASN A 1 58 ? 46.512 -43.350 -47.249 1.00 58.84 58 ASN A C 1
ATOM 416 O O . ASN A 1 58 ? 45.610 -43.600 -48.047 1.00 58.84 58 ASN A O 1
ATOM 420 N N . THR A 1 59 ? 47.637 -42.752 -47.650 1.00 49.69 59 THR A N 1
ATOM 421 C CA . THR A 1 59 ? 47.909 -42.428 -49.060 1.00 49.69 59 THR A CA 1
ATOM 422 C C . THR A 1 59 ? 48.844 -43.455 -49.706 1.00 49.69 59 THR A C 1
ATOM 424 O O . THR A 1 59 ? 50.053 -43.501 -49.485 1.00 49.69 59 THR A O 1
ATOM 427 N N . ASN A 1 60 ? 48.288 -44.277 -50.598 1.00 46.06 60 ASN A N 1
ATOM 428 C CA . ASN A 1 60 ? 49.029 -45.157 -51.511 1.00 46.06 60 ASN A CA 1
ATOM 429 C C . ASN A 1 60 ? 49.704 -44.365 -52.662 1.00 46.06 60 ASN A C 1
ATOM 431 O O . ASN A 1 60 ? 49.648 -44.765 -53.826 1.00 46.06 60 ASN A O 1
ATOM 435 N N . SER A 1 61 ? 50.359 -43.234 -52.376 1.00 40.38 61 SER A N 1
ATOM 436 C CA . SER A 1 61 ? 51.036 -42.415 -53.391 1.00 40.38 61 SER A CA 1
ATOM 437 C C . SER A 1 61 ? 52.488 -42.110 -53.021 1.00 40.38 61 SER A C 1
ATOM 439 O O . SER A 1 61 ? 52.797 -41.475 -52.021 1.00 40.38 61 SER A O 1
ATOM 441 N N . ARG A 1 62 ? 53.394 -42.565 -53.891 1.00 41.91 62 ARG A N 1
ATOM 442 C CA . ARG A 1 62 ? 54.868 -42.550 -53.821 1.00 41.91 62 ARG A CA 1
ATOM 443 C C . ARG A 1 62 ? 55.553 -41.162 -53.780 1.00 41.91 62 ARG A C 1
ATOM 445 O O . ARG A 1 62 ? 56.652 -41.028 -54.315 1.00 41.91 62 ARG A O 1
ATOM 452 N N . SER A 1 63 ? 54.991 -40.124 -53.159 1.00 36.91 63 SER A N 1
ATOM 453 C CA . SER A 1 63 ? 55.666 -38.817 -53.099 1.00 36.91 63 SER A CA 1
ATOM 454 C C . SER A 1 63 ? 55.338 -37.983 -51.855 1.00 36.91 63 SER A C 1
ATOM 456 O O . SER A 1 63 ? 54.256 -37.431 -51.764 1.00 36.91 63 SER A O 1
ATOM 458 N N . ARG A 1 64 ? 56.376 -37.820 -51.014 1.00 37.16 64 ARG A N 1
ATOM 459 C CA . ARG A 1 64 ? 56.679 -36.741 -50.041 1.00 37.16 64 ARG A CA 1
ATOM 460 C C . ARG A 1 64 ? 55.720 -36.491 -48.856 1.00 37.16 64 ARG A C 1
ATOM 462 O O . ARG A 1 64 ? 54.588 -36.094 -49.044 1.00 37.16 64 ARG A O 1
ATOM 469 N N . SER A 1 65 ? 56.304 -36.641 -47.654 1.00 41.81 65 SER A N 1
ATOM 470 C CA . SER A 1 65 ? 55.889 -36.181 -46.313 1.00 41.81 65 SER A CA 1
ATOM 471 C C . SER A 1 65 ? 54.388 -36.136 -46.026 1.00 41.81 65 SER A C 1
ATOM 473 O O . SER A 1 65 ? 53.772 -35.088 -46.157 1.00 41.81 65 SER A O 1
ATOM 475 N N . ALA A 1 66 ? 53.840 -37.255 -45.547 1.00 45.25 66 ALA A N 1
ATOM 476 C CA . ALA A 1 66 ? 52.546 -37.260 -44.877 1.00 45.25 66 ALA A CA 1
ATOM 477 C C . ALA A 1 66 ? 52.691 -36.592 -43.501 1.00 45.25 66 ALA A C 1
ATOM 479 O O . ALA A 1 66 ? 53.429 -37.093 -42.646 1.00 45.25 66 ALA A O 1
ATOM 480 N N . SER A 1 67 ? 52.020 -35.462 -43.298 1.00 51.91 67 SER A N 1
ATOM 481 C CA . SER A 1 67 ? 51.680 -34.979 -41.962 1.00 51.91 67 SER A CA 1
ATOM 482 C C . SER A 1 67 ? 50.788 -36.053 -41.342 1.00 51.91 67 SER A C 1
ATOM 484 O O . SER A 1 67 ? 49.716 -36.324 -41.870 1.00 51.91 67 SER A O 1
ATOM 486 N N . ALA A 1 68 ? 51.253 -36.747 -40.301 1.00 63.53 68 ALA A N 1
ATOM 487 C CA . ALA A 1 68 ? 50.364 -37.622 -39.548 1.00 63.53 68 ALA A CA 1
ATOM 488 C C . ALA A 1 68 ? 49.410 -36.707 -38.784 1.00 63.53 68 ALA A C 1
ATOM 490 O O . ALA A 1 68 ? 49.836 -36.031 -37.848 1.00 63.53 68 ALA A O 1
ATOM 491 N N . TYR A 1 69 ? 48.166 -36.632 -39.242 1.00 77.56 69 TYR A N 1
ATOM 492 C CA . TYR A 1 69 ? 47.132 -35.909 -38.528 1.00 77.56 69 TYR A CA 1
ATOM 493 C C . TYR A 1 69 ? 46.819 -36.647 -37.229 1.00 77.56 69 TYR A C 1
ATOM 495 O O . TYR A 1 69 ? 46.730 -37.881 -37.222 1.00 77.56 69 TYR A O 1
ATOM 503 N N . GLU A 1 70 ? 46.639 -35.903 -36.143 1.00 84.69 70 GLU A N 1
ATOM 504 C CA . GLU A 1 70 ? 45.965 -36.439 -34.968 1.00 84.69 70 GLU A CA 1
ATOM 505 C C . GLU A 1 70 ? 44.466 -36.450 -35.272 1.00 84.69 70 GLU A C 1
ATOM 507 O O . GLU A 1 70 ? 43.919 -35.461 -35.752 1.00 84.69 70 GLU A O 1
ATOM 512 N N . THR A 1 71 ? 43.819 -37.598 -35.093 1.00 85.88 71 THR A N 1
ATOM 513 C CA . THR A 1 71 ? 42.438 -37.809 -35.537 1.00 85.88 71 THR A CA 1
ATOM 514 C C . THR A 1 71 ? 41.609 -38.432 -34.429 1.00 85.88 71 THR A C 1
ATOM 516 O O . THR A 1 71 ? 42.030 -39.433 -33.844 1.00 85.88 71 THR A O 1
ATOM 519 N N . GLU A 1 72 ? 40.410 -37.909 -34.221 1.00 81.31 72 GLU A N 1
ATOM 520 C CA . GLU A 1 72 ? 39.401 -38.426 -33.302 1.00 81.31 72 GLU A CA 1
ATOM 521 C C . GLU A 1 72 ? 38.114 -38.716 -34.080 1.00 81.31 72 GLU A C 1
ATOM 523 O O . GLU A 1 72 ? 37.576 -37.852 -34.767 1.00 81.31 72 GLU A O 1
ATOM 528 N N . GLU A 1 73 ? 37.626 -39.953 -34.015 1.00 80.81 73 GLU A N 1
ATOM 529 C CA . GLU A 1 73 ? 36.407 -40.342 -34.726 1.00 80.81 73 GLU A CA 1
ATOM 530 C C . GLU A 1 73 ? 35.179 -39.908 -33.919 1.00 80.81 73 GLU A C 1
ATOM 532 O O . GLU A 1 73 ? 34.935 -40.439 -32.838 1.00 80.81 73 GLU A O 1
ATOM 537 N N . LEU A 1 74 ? 34.427 -38.932 -34.438 1.00 76.38 74 LEU A N 1
ATOM 538 C CA . LEU A 1 74 ? 33.301 -38.320 -33.730 1.00 76.38 74 LEU A CA 1
ATOM 539 C C . LEU A 1 74 ? 32.019 -39.133 -33.904 1.00 76.38 74 LEU A C 1
ATOM 541 O O . LEU A 1 74 ? 31.304 -39.401 -32.939 1.00 76.38 74 LEU A O 1
ATOM 545 N N . MET A 1 75 ? 31.707 -39.517 -35.146 1.00 71.81 75 MET A N 1
ATOM 546 C CA . MET A 1 75 ? 30.457 -40.204 -35.470 1.00 71.81 75 MET A CA 1
ATOM 547 C C . MET A 1 75 ? 30.552 -40.982 -36.783 1.00 71.81 75 MET A C 1
ATOM 549 O O . MET A 1 75 ? 30.939 -40.428 -37.806 1.00 71.81 75 MET A O 1
ATOM 553 N N . THR A 1 76 ? 30.087 -42.233 -36.806 1.00 79.94 76 THR A N 1
ATOM 554 C CA . THR A 1 76 ? 29.793 -42.939 -38.064 1.00 79.94 76 THR A CA 1
ATOM 555 C C . THR A 1 76 ? 28.414 -42.515 -38.574 1.00 79.94 76 THR A C 1
ATOM 557 O O . THR A 1 76 ? 27.407 -42.759 -37.912 1.00 79.94 76 THR A O 1
ATOM 560 N N . VAL A 1 77 ? 28.367 -41.876 -39.743 1.00 72.62 77 VAL A N 1
ATOM 561 C CA . VAL A 1 77 ? 27.141 -41.329 -40.354 1.00 72.62 77 VAL A CA 1
ATOM 562 C C . VAL A 1 77 ? 26.470 -42.370 -41.250 1.00 72.62 77 VAL A C 1
ATOM 564 O O . VAL A 1 77 ? 25.253 -42.532 -41.222 1.00 72.62 77 VAL A O 1
ATOM 567 N N . GLU A 1 78 ? 27.266 -43.131 -42.003 1.00 76.94 78 GLU A N 1
ATOM 568 C CA . GLU A 1 78 ? 26.792 -44.236 -42.835 1.00 76.94 78 GLU A CA 1
ATOM 569 C C . GLU A 1 78 ? 27.592 -45.489 -42.494 1.00 76.94 78 GLU A C 1
ATOM 571 O O . GLU A 1 78 ? 28.799 -45.531 -42.716 1.00 76.94 78 GLU A O 1
ATOM 576 N N . ALA A 1 79 ? 26.937 -46.527 -41.970 1.00 64.50 79 ALA A N 1
ATOM 577 C CA . ALA A 1 79 ? 27.598 -47.808 -41.742 1.00 64.50 79 ALA A CA 1
ATOM 578 C C . ALA A 1 79 ? 27.982 -48.456 -43.083 1.00 64.50 79 ALA A C 1
ATOM 580 O O . ALA A 1 79 ? 27.204 -48.434 -44.040 1.00 64.50 79 ALA A O 1
ATOM 581 N N . ALA A 1 80 ? 29.161 -49.082 -43.151 1.00 63.75 80 ALA A N 1
ATOM 582 C CA . ALA A 1 80 ? 29.548 -49.868 -44.318 1.00 63.75 80 ALA A CA 1
ATOM 583 C C . ALA A 1 80 ? 28.477 -50.934 -44.617 1.00 63.75 80 ALA A C 1
ATOM 585 O O . ALA A 1 80 ? 28.057 -51.667 -43.719 1.00 63.75 80 ALA A O 1
ATOM 586 N N . ALA A 1 81 ? 28.038 -51.032 -45.876 1.00 55.69 81 ALA A N 1
ATOM 587 C CA . ALA A 1 81 ? 27.065 -52.040 -46.288 1.00 55.69 81 ALA A CA 1
ATOM 588 C C . ALA A 1 81 ? 27.537 -53.444 -45.870 1.00 55.69 81 ALA A C 1
ATOM 590 O O . ALA A 1 81 ? 28.690 -53.810 -46.128 1.00 55.69 81 ALA A O 1
ATOM 591 N N . GLU A 1 82 ? 26.653 -54.240 -45.247 1.00 51.94 82 GLU A N 1
ATOM 592 C CA . GLU A 1 82 ? 26.987 -55.626 -44.913 1.00 51.94 82 GLU A CA 1
ATOM 593 C C . GLU A 1 82 ? 27.459 -56.349 -46.184 1.00 51.94 82 GLU A C 1
ATOM 595 O O . GLU A 1 82 ? 26.777 -56.309 -47.217 1.00 51.94 82 GLU A O 1
ATOM 600 N N . PRO A 1 83 ? 28.633 -57.002 -46.158 1.00 49.09 83 PRO A N 1
ATOM 601 C CA . PRO A 1 83 ? 29.143 -57.658 -47.343 1.00 49.09 83 PRO A CA 1
ATOM 602 C C . PRO A 1 83 ? 28.188 -58.786 -47.736 1.00 49.09 83 PRO A C 1
ATOM 604 O O . PRO A 1 83 ? 27.974 -59.722 -46.966 1.00 49.09 83 PRO A O 1
ATOM 607 N N . ALA A 1 84 ? 27.662 -58.726 -48.963 1.00 42.38 84 ALA A N 1
ATOM 608 C CA . ALA 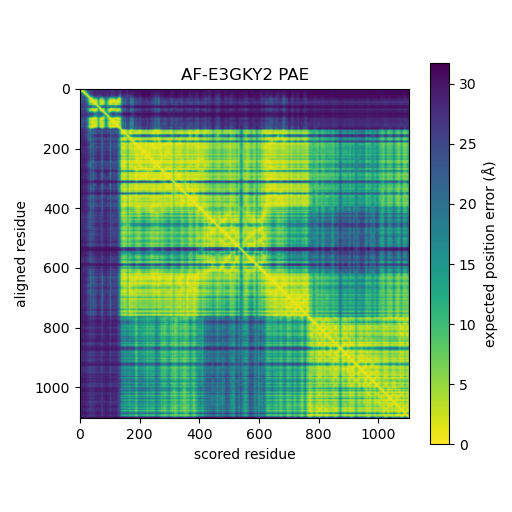A 1 84 ? 26.948 -59.845 -49.559 1.00 42.38 84 ALA A CA 1
ATOM 609 C C . ALA A 1 84 ? 27.811 -61.113 -49.444 1.00 42.38 84 ALA A C 1
ATOM 611 O O . ALA A 1 84 ? 28.996 -61.119 -49.799 1.00 42.38 84 ALA A O 1
ATOM 612 N N . ALA A 1 85 ? 27.223 -62.179 -48.908 1.00 43.88 85 ALA A N 1
ATOM 613 C CA . ALA A 1 85 ? 27.879 -63.466 -48.763 1.00 43.88 85 ALA A CA 1
ATOM 614 C C . ALA A 1 85 ? 28.233 -64.036 -50.148 1.00 43.88 85 ALA A C 1
ATOM 616 O O . ALA A 1 85 ? 27.370 -64.597 -50.810 1.00 43.88 85 ALA A O 1
ATOM 617 N N . GLU A 1 86 ? 29.480 -63.858 -50.601 1.00 40.53 86 GLU A N 1
ATOM 618 C CA . GLU A 1 86 ? 30.376 -64.941 -51.045 1.00 40.53 86 GLU A CA 1
ATOM 619 C C . GLU A 1 86 ? 31.688 -64.452 -51.709 1.00 40.53 86 GLU A C 1
ATOM 621 O O . GLU A 1 86 ? 31.703 -63.641 -52.628 1.00 40.53 86 GLU A O 1
ATOM 626 N N . ASN A 1 87 ? 32.783 -65.093 -51.272 1.00 41.16 87 ASN A N 1
ATOM 627 C CA . ASN A 1 87 ? 33.956 -65.546 -52.039 1.00 41.16 87 ASN A CA 1
ATOM 628 C C . ASN A 1 87 ? 34.936 -64.532 -52.681 1.00 41.16 87 ASN A C 1
ATOM 630 O O . ASN A 1 87 ? 34.988 -64.395 -53.901 1.00 41.16 87 ASN A O 1
ATOM 634 N N . SER A 1 88 ? 35.881 -64.001 -51.885 1.00 39.03 88 SER A N 1
ATOM 635 C CA . SER A 1 88 ? 37.345 -64.180 -52.098 1.00 39.03 88 SER A CA 1
ATOM 636 C C . SER A 1 88 ? 38.193 -63.389 -51.079 1.00 39.03 88 SER A C 1
ATOM 638 O O . SER A 1 88 ? 37.953 -62.196 -50.894 1.00 39.03 88 SER A O 1
ATOM 640 N N . PRO A 1 89 ? 39.210 -63.994 -50.426 1.00 46.72 89 PRO A N 1
ATOM 641 C CA . PRO A 1 89 ? 39.973 -63.353 -49.362 1.00 46.72 89 PRO A CA 1
ATOM 642 C C . PRO A 1 89 ? 41.322 -62.851 -49.885 1.00 46.72 89 PRO A C 1
ATOM 644 O O . PRO A 1 89 ? 42.309 -63.549 -49.729 1.00 46.72 89 PRO A O 1
ATOM 647 N N . MET A 1 90 ? 41.393 -61.668 -50.494 1.00 42.34 90 MET A N 1
ATOM 648 C CA . MET A 1 90 ? 42.609 -60.833 -50.513 1.00 42.34 90 MET A CA 1
ATOM 649 C C . MET A 1 90 ? 42.235 -59.409 -50.940 1.00 42.34 90 MET A C 1
ATOM 651 O O . MET A 1 90 ? 41.553 -59.239 -51.943 1.00 42.34 90 MET A O 1
ATOM 655 N N . LEU A 1 91 ? 42.747 -58.422 -50.193 1.00 40.69 91 LEU A N 1
ATOM 656 C CA . LEU A 1 91 ? 42.569 -56.963 -50.329 1.00 40.69 91 LEU A CA 1
ATOM 657 C C . LEU A 1 91 ? 41.267 -56.396 -49.734 1.00 40.69 91 LEU A C 1
ATOM 659 O O . LEU A 1 91 ? 40.376 -55.946 -50.443 1.00 40.69 91 LEU A O 1
ATOM 663 N N . ARG A 1 92 ? 41.203 -56.329 -48.399 1.00 44.38 92 ARG A N 1
ATOM 664 C CA . ARG A 1 92 ? 40.434 -55.289 -47.697 1.00 44.38 92 ARG A CA 1
ATOM 665 C C . ARG A 1 92 ? 41.438 -54.415 -46.944 1.00 44.38 92 ARG A C 1
ATOM 667 O O . ARG A 1 92 ? 42.098 -54.913 -46.036 1.00 44.38 92 ARG A O 1
ATOM 674 N N . SER A 1 93 ? 41.619 -53.159 -47.353 1.00 51.22 93 SER A N 1
ATOM 675 C CA . SER A 1 93 ? 42.242 -52.153 -46.485 1.00 51.22 93 SER A CA 1
ATOM 676 C C . SER A 1 93 ? 41.279 -51.883 -45.326 1.00 51.22 93 SER A C 1
ATOM 678 O O . SER A 1 93 ? 40.067 -51.873 -45.528 1.00 51.22 93 SER A O 1
ATOM 680 N N . ALA A 1 94 ? 41.800 -51.693 -44.112 1.00 47.19 94 ALA A N 1
ATOM 681 C CA . ALA A 1 94 ? 40.984 -51.449 -42.917 1.00 47.19 94 ALA A CA 1
ATOM 682 C C . ALA A 1 94 ? 40.058 -50.217 -43.048 1.00 47.19 94 ALA A C 1
ATOM 684 O O . ALA A 1 94 ? 39.024 -50.179 -42.399 1.00 47.19 94 ALA A O 1
ATOM 685 N N . ALA A 1 95 ? 40.382 -49.282 -43.952 1.00 47.06 95 ALA A N 1
ATOM 686 C CA . ALA A 1 95 ? 39.548 -48.129 -44.290 1.00 47.06 95 ALA A CA 1
ATOM 687 C C . ALA A 1 95 ? 38.217 -48.503 -44.977 1.00 47.06 95 ALA A C 1
ATOM 689 O O . ALA A 1 95 ? 37.230 -47.821 -44.798 1.00 47.06 95 ALA A O 1
ATOM 690 N N . ALA A 1 96 ? 38.121 -49.609 -45.723 1.00 49.16 96 ALA A N 1
ATOM 691 C CA . ALA A 1 96 ? 36.891 -49.937 -46.462 1.00 49.16 96 ALA A CA 1
ATOM 692 C C . ALA A 1 96 ? 35.773 -50.572 -45.597 1.00 49.16 96 ALA A C 1
ATOM 694 O O . ALA A 1 96 ? 34.788 -51.060 -46.148 1.00 49.16 96 ALA A O 1
ATOM 695 N N . GLN A 1 97 ? 35.943 -50.664 -44.270 1.00 54.78 97 GLN A N 1
ATOM 696 C CA . GLN A 1 97 ? 35.003 -51.357 -43.368 1.00 54.78 97 GLN A CA 1
ATOM 697 C C . GLN A 1 97 ? 34.231 -50.441 -42.412 1.00 54.78 97 GLN A C 1
ATOM 699 O O . GLN A 1 97 ? 33.304 -50.921 -41.767 1.00 54.78 97 GLN A O 1
ATOM 704 N N . THR A 1 98 ? 34.584 -49.163 -42.307 1.00 59.06 98 THR A N 1
ATOM 705 C CA . THR A 1 98 ? 34.006 -48.229 -41.323 1.00 59.06 98 THR A CA 1
ATOM 706 C C . THR A 1 98 ? 32.831 -47.416 -41.871 1.00 59.06 98 THR A C 1
ATOM 708 O O . THR A 1 98 ? 32.020 -46.937 -41.088 1.00 59.06 98 THR A O 1
ATOM 711 N N . GLY A 1 99 ? 32.661 -47.351 -43.197 1.00 69.38 99 GLY A N 1
ATOM 712 C CA . GLY A 1 99 ? 31.640 -46.507 -43.822 1.00 69.38 99 GLY A CA 1
ATOM 713 C C . GLY A 1 99 ? 32.015 -45.022 -43.737 1.00 69.38 99 GLY A C 1
ATOM 714 O O . GLY A 1 99 ? 33.184 -44.704 -43.512 1.00 69.38 99 GLY A O 1
ATOM 715 N N . LYS A 1 100 ? 31.064 -44.105 -43.941 1.00 82.19 100 LYS A N 1
ATOM 716 C CA . LYS A 1 100 ? 31.347 -42.662 -43.872 1.00 82.19 100 LYS A CA 1
ATOM 717 C C . LYS A 1 100 ? 31.239 -42.157 -42.442 1.00 82.19 100 LYS A C 1
ATOM 719 O O . LYS A 1 100 ? 30.298 -42.502 -41.723 1.00 82.19 100 LYS A O 1
ATOM 724 N N . SER A 1 101 ? 32.190 -41.342 -42.010 1.00 83.81 101 SER A N 1
ATOM 725 C CA . SER A 1 101 ? 32.251 -40.838 -40.635 1.00 83.81 101 SER A CA 1
ATOM 726 C C . SER A 1 101 ? 32.663 -39.374 -40.584 1.00 83.81 101 SER A C 1
ATOM 728 O O . SER A 1 101 ? 33.392 -38.898 -41.452 1.00 83.81 101 SER A O 1
ATOM 730 N N . LEU A 1 102 ? 32.197 -38.678 -39.552 1.00 82.44 102 LEU A N 1
ATOM 731 C CA . LEU A 1 102 ? 32.714 -37.388 -39.120 1.00 82.44 102 LEU A CA 1
ATOM 732 C C . LEU A 1 102 ? 33.895 -37.626 -38.179 1.00 82.44 102 LEU A C 1
ATOM 734 O O . LEU A 1 102 ? 33.800 -38.401 -37.224 1.00 82.44 102 LEU A O 1
ATOM 738 N N . VAL A 1 103 ? 35.012 -36.974 -38.472 1.00 86.81 103 VAL A N 1
ATOM 739 C CA . VAL A 1 103 ? 36.288 -37.115 -37.771 1.00 86.81 103 VAL A CA 1
ATOM 740 C C . VAL A 1 103 ? 36.815 -35.722 -37.455 1.00 86.81 103 VAL A C 1
ATOM 742 O O . VAL A 1 103 ? 36.920 -34.887 -38.351 1.00 86.81 103 VAL A O 1
ATOM 745 N N . LEU A 1 104 ? 37.175 -35.479 -36.200 1.00 88.94 104 LEU A N 1
ATOM 746 C CA . LEU A 1 104 ? 37.939 -34.305 -35.802 1.00 88.94 104 LEU A CA 1
ATOM 747 C C . LEU A 1 104 ? 39.409 -34.539 -36.143 1.00 88.94 104 LEU A C 1
ATOM 749 O O . LEU A 1 104 ? 39.990 -35.568 -35.793 1.00 88.94 104 LEU A O 1
ATOM 753 N N . VAL A 1 105 ? 40.013 -33.576 -36.822 1.00 88.88 105 VAL A N 1
ATOM 754 C CA . VAL A 1 105 ? 41.411 -33.594 -37.237 1.00 88.88 105 VAL A CA 1
ATOM 755 C C . VAL A 1 105 ? 42.147 -32.441 -36.579 1.00 88.88 105 VAL A C 1
ATOM 757 O O . VAL A 1 105 ? 41.729 -31.297 -36.714 1.00 88.88 105 VAL A O 1
ATOM 760 N N . LYS A 1 106 ? 43.275 -32.734 -35.929 1.00 88.31 106 LYS A N 1
ATOM 761 C CA . LYS A 1 106 ? 44.165 -31.747 -35.313 1.00 88.31 106 LYS A CA 1
ATOM 762 C C . LYS A 1 106 ? 45.536 -31.764 -35.988 1.00 88.31 106 LYS A C 1
ATOM 764 O O . LYS A 1 106 ? 46.099 -32.827 -36.280 1.00 88.31 106 LYS A O 1
ATOM 769 N N . SER A 1 107 ? 46.080 -30.580 -36.252 1.00 85.19 107 SER A N 1
ATOM 770 C CA . SER A 1 107 ? 47.360 -30.373 -36.931 1.00 85.19 107 SER A CA 1
ATOM 771 C C . SER A 1 107 ? 48.097 -29.160 -36.366 1.00 85.19 107 SER A C 1
ATOM 773 O O . SER A 1 107 ? 47.504 -28.248 -35.810 1.00 85.19 107 SER A O 1
ATOM 775 N N . GLY A 1 108 ? 49.418 -29.119 -36.556 1.00 80.62 108 GLY A N 1
ATOM 776 C CA . GLY A 1 108 ? 50.225 -27.921 -36.284 1.00 80.62 108 GLY A CA 1
ATOM 777 C C . GLY A 1 108 ? 50.228 -26.895 -37.428 1.00 80.62 108 GLY A C 1
ATOM 778 O O . GLY A 1 108 ? 51.060 -25.988 -37.417 1.00 80.62 108 GLY A O 1
ATOM 779 N N . GLN A 1 109 ? 49.398 -27.096 -38.455 1.00 84.62 109 GLN A N 1
ATOM 780 C CA . GLN A 1 109 ? 49.171 -26.161 -39.565 1.00 84.62 109 GLN A CA 1
ATOM 781 C C . GLN A 1 109 ? 48.099 -25.136 -39.181 1.00 84.62 109 GLN A C 1
ATOM 783 O O . GLN A 1 109 ? 47.280 -25.425 -38.316 1.00 84.62 109 GLN A O 1
ATOM 788 N N . ASP A 1 110 ? 48.072 -23.980 -39.850 1.00 89.25 110 ASP A N 1
ATOM 789 C CA . ASP A 1 110 ? 46.896 -23.105 -39.796 1.00 89.25 110 ASP A CA 1
ATOM 790 C C . ASP A 1 110 ? 45.666 -23.808 -40.392 1.00 89.25 110 ASP A C 1
ATOM 792 O O . ASP A 1 110 ? 45.796 -24.640 -41.301 1.00 89.25 110 ASP A O 1
ATOM 796 N N . THR A 1 111 ? 44.478 -23.491 -39.874 1.00 85.88 111 THR A N 1
ATOM 797 C CA . THR A 1 111 ? 43.235 -24.207 -40.217 1.00 85.88 111 THR A CA 1
ATOM 798 C C . THR A 1 111 ? 42.901 -24.126 -41.710 1.00 85.88 111 THR A C 1
ATOM 800 O O . THR A 1 111 ? 42.476 -25.123 -42.294 1.00 85.88 111 THR A O 1
ATOM 803 N N . GLU A 1 112 ? 43.158 -22.993 -42.375 1.00 85.62 112 GLU A N 1
ATOM 804 C CA . GLU A 1 112 ? 42.936 -22.853 -43.824 1.00 85.62 112 GLU A CA 1
ATOM 805 C C . GLU A 1 112 ? 43.816 -23.818 -44.635 1.00 85.62 112 GLU A C 1
ATOM 807 O O . GLU A 1 112 ? 43.327 -24.516 -45.531 1.00 85.62 112 GLU A O 1
ATOM 812 N N . SER A 1 113 ? 45.110 -23.901 -44.308 1.00 85.00 113 SER A N 1
ATOM 813 C CA . SER A 1 113 ? 46.039 -24.833 -44.956 1.00 85.00 113 SER A CA 1
ATOM 814 C C . SER A 1 113 ? 45.695 -26.292 -44.652 1.00 85.00 113 SER A C 1
ATOM 816 O O . SER A 1 113 ? 45.787 -27.139 -45.542 1.00 85.00 113 SER A O 1
ATOM 818 N N . LEU A 1 114 ? 45.268 -26.589 -43.420 1.00 88.38 114 LEU A N 1
ATOM 819 C CA . LEU A 1 114 ? 44.807 -27.917 -43.014 1.00 88.38 114 LEU A CA 1
ATOM 820 C C . LEU A 1 114 ? 43.600 -28.366 -43.847 1.00 88.38 114 LEU A C 1
ATOM 822 O O . LEU A 1 114 ? 43.607 -29.466 -44.400 1.00 88.38 114 LEU A O 1
ATOM 826 N N . ILE A 1 115 ? 42.586 -27.511 -43.984 1.00 88.31 115 ILE A N 1
ATOM 827 C CA . ILE A 1 115 ? 41.387 -27.799 -44.779 1.00 88.31 115 ILE A CA 1
ATOM 828 C C . ILE A 1 115 ? 41.750 -27.998 -46.249 1.00 88.31 115 ILE A C 1
ATOM 830 O O . ILE A 1 115 ? 41.291 -28.963 -46.861 1.00 88.31 115 ILE A O 1
ATOM 834 N N . ALA A 1 116 ? 42.609 -27.144 -46.813 1.00 83.88 116 ALA A N 1
ATOM 835 C CA . ALA A 1 116 ? 43.060 -27.285 -48.195 1.00 83.88 116 ALA A CA 1
ATOM 836 C C . ALA A 1 116 ? 43.787 -28.622 -48.434 1.00 83.88 116 ALA A C 1
ATOM 838 O O . ALA A 1 116 ? 43.584 -29.262 -49.469 1.00 83.88 116 ALA A O 1
ATOM 839 N N . ASP A 1 117 ? 44.605 -29.076 -47.483 1.00 84.12 117 ASP A N 1
ATOM 840 C CA . ASP A 1 117 ? 45.274 -30.377 -47.560 1.00 84.12 117 ASP A CA 1
ATOM 841 C C . ASP A 1 117 ? 44.275 -31.542 -47.434 1.00 84.12 117 ASP A C 1
ATOM 843 O O . ASP A 1 117 ? 44.337 -32.494 -48.219 1.00 84.12 117 ASP A O 1
ATOM 847 N N . LEU A 1 118 ? 43.320 -31.458 -46.504 1.00 86.25 118 LEU A N 1
ATOM 848 C CA . LEU A 1 118 ? 42.295 -32.485 -46.286 1.00 86.25 118 LEU A CA 1
ATOM 849 C C . LEU A 1 118 ? 41.347 -32.619 -47.481 1.00 86.25 118 LEU A C 1
ATOM 851 O O . LEU A 1 118 ? 41.060 -33.738 -47.903 1.00 86.25 118 LEU A O 1
ATOM 855 N N . GLN A 1 119 ? 40.932 -31.509 -48.093 1.00 84.19 119 GLN A N 1
ATOM 856 C CA . GLN A 1 119 ? 40.082 -31.501 -49.292 1.00 84.19 119 GLN A CA 1
ATOM 857 C C . GLN A 1 119 ? 40.774 -32.101 -50.531 1.00 84.19 119 GLN A C 1
ATOM 859 O O . GLN A 1 119 ? 40.104 -32.491 -51.486 1.00 84.19 119 GLN A O 1
ATOM 864 N N . ASN A 1 120 ? 42.108 -32.223 -50.533 1.00 81.69 120 ASN A N 1
ATOM 865 C CA . ASN A 1 120 ? 42.845 -32.928 -51.588 1.00 81.69 120 ASN A CA 1
ATOM 866 C C . ASN A 1 120 ? 42.857 -34.460 -51.404 1.00 81.69 120 ASN A C 1
ATOM 868 O O . ASN A 1 120 ? 43.321 -35.179 -52.299 1.00 81.69 120 ASN A O 1
ATOM 872 N N . ASN A 1 121 ? 42.377 -34.987 -50.272 1.00 79.81 121 ASN A N 1
ATOM 873 C CA . ASN A 1 121 ? 42.254 -36.426 -50.051 1.00 79.81 121 ASN A CA 1
ATOM 874 C C . ASN A 1 121 ? 40.992 -36.959 -50.760 1.00 79.81 121 ASN A C 1
ATOM 876 O O . ASN A 1 121 ? 39.892 -36.508 -50.457 1.00 79.81 121 ASN A O 1
ATOM 880 N N . PRO A 1 122 ? 41.102 -37.955 -51.663 1.00 79.94 122 PRO A N 1
ATOM 881 C CA . PRO A 1 122 ? 39.958 -38.458 -52.431 1.00 79.94 122 PRO A CA 1
ATOM 882 C C . PRO A 1 122 ? 38.868 -39.137 -51.588 1.00 79.94 122 PRO A C 1
ATOM 884 O O . PRO A 1 122 ? 37.792 -39.399 -52.117 1.00 79.94 122 PRO A O 1
ATOM 887 N N . ASN A 1 123 ? 39.148 -39.454 -50.320 1.00 80.75 123 ASN A N 1
ATOM 888 C CA . ASN A 1 123 ? 38.173 -40.033 -49.397 1.00 80.75 123 ASN A CA 1
ATOM 889 C C . ASN A 1 123 ? 37.414 -38.965 -48.591 1.00 80.75 123 ASN A C 1
ATOM 891 O O . ASN A 1 123 ? 36.456 -39.305 -47.906 1.00 80.75 123 ASN A O 1
ATOM 895 N N . VAL A 1 124 ? 37.850 -37.701 -48.626 1.00 86.06 124 VAL A N 1
ATOM 896 C CA . VAL A 1 124 ? 37.210 -36.591 -47.910 1.00 86.06 124 VAL A CA 1
ATOM 897 C C . VAL A 1 124 ? 36.119 -35.997 -48.789 1.00 86.06 124 VAL A C 1
ATOM 899 O O . VAL A 1 124 ? 36.375 -35.570 -49.912 1.00 86.06 124 VAL A O 1
ATOM 902 N N . GLU A 1 125 ? 34.896 -35.978 -48.275 1.00 85.81 125 GLU A N 1
ATOM 903 C CA . GLU A 1 125 ? 33.746 -35.372 -48.945 1.00 85.81 125 GLU A CA 1
ATOM 904 C C . GLU A 1 125 ? 33.667 -33.877 -48.637 1.00 85.81 125 GLU A C 1
ATOM 906 O O . GLU A 1 125 ? 33.467 -33.066 -49.542 1.00 85.81 125 GLU A O 1
ATOM 911 N N . PHE A 1 126 ? 33.913 -33.508 -47.380 1.00 85.06 126 PHE A N 1
ATOM 912 C CA . PHE A 1 126 ? 34.179 -32.131 -46.990 1.00 85.06 126 PHE A CA 1
ATOM 913 C C . PHE A 1 126 ? 35.082 -32.072 -45.758 1.00 85.06 126 PHE A C 1
ATOM 915 O O . PHE A 1 126 ? 35.140 -33.006 -44.957 1.00 85.06 126 PHE A O 1
ATOM 922 N N . ALA A 1 127 ? 35.771 -30.946 -45.620 1.00 89.12 127 ALA A N 1
ATOM 923 C CA . ALA A 1 127 ? 36.468 -30.547 -44.410 1.00 89.12 127 ALA A CA 1
ATOM 924 C C . ALA A 1 127 ? 36.142 -29.077 -44.148 1.00 89.12 127 ALA A C 1
ATOM 926 O O . ALA A 1 127 ? 36.171 -28.272 -45.087 1.00 89.12 127 ALA A O 1
ATOM 927 N N . GLU A 1 128 ? 35.839 -28.754 -42.899 1.00 83.56 128 GLU A N 1
ATOM 928 C CA . GLU A 1 128 ? 35.498 -27.413 -42.426 1.00 83.56 128 GLU A CA 1
ATOM 929 C C . GLU A 1 128 ? 36.204 -27.115 -41.097 1.00 83.56 128 GLU A C 1
ATOM 931 O O . GLU A 1 128 ? 36.661 -28.051 -40.432 1.00 83.56 128 GLU A O 1
ATOM 936 N N . PRO A 1 129 ? 36.340 -25.839 -40.701 1.00 91.38 129 PRO A N 1
ATOM 937 C CA . PRO A 1 129 ? 36.886 -25.498 -39.394 1.00 91.38 129 PRO A CA 1
ATOM 938 C C . PRO A 1 129 ? 36.062 -26.105 -38.253 1.00 91.38 129 PRO A C 1
ATOM 940 O O . PRO A 1 129 ? 34.844 -26.238 -38.359 1.00 91.38 129 PRO A O 1
ATOM 943 N N . ASN A 1 130 ? 36.716 -26.428 -37.136 1.00 87.69 130 ASN A N 1
ATOM 944 C CA . ASN A 1 130 ? 36.012 -26.740 -35.892 1.00 87.69 130 ASN A CA 1
ATOM 945 C C . ASN A 1 130 ? 35.511 -25.436 -35.247 1.00 87.69 130 ASN A C 1
ATOM 947 O O . ASN A 1 130 ? 36.191 -24.854 -34.398 1.00 87.69 130 ASN A O 1
ATOM 951 N N . TYR A 1 131 ? 34.379 -24.930 -35.738 1.00 78.81 131 TYR A N 1
ATOM 952 C CA . TYR A 1 131 ? 33.779 -23.685 -35.261 1.00 78.81 131 TYR A CA 1
ATOM 953 C C . TYR A 1 131 ? 33.349 -23.783 -33.802 1.00 78.81 131 TYR A C 1
ATOM 955 O O . TYR A 1 131 ? 32.809 -24.802 -33.364 1.00 78.81 131 TYR A O 1
ATOM 963 N N . PHE A 1 132 ? 33.520 -22.686 -33.068 1.00 67.19 132 PHE A N 1
ATOM 964 C CA . PHE A 1 132 ? 32.854 -22.545 -31.783 1.00 67.19 132 PHE A CA 1
ATOM 965 C C . PHE A 1 132 ? 31.351 -22.376 -32.010 1.00 67.19 132 PHE A C 1
ATOM 967 O O . PHE A 1 132 ? 30.913 -21.641 -32.899 1.00 67.19 132 PHE A O 1
ATOM 974 N N . VAL A 1 133 ? 30.565 -23.087 -31.208 1.00 46.19 133 VAL A N 1
ATOM 975 C CA . VAL A 1 133 ? 29.105 -23.001 -31.183 1.00 46.19 133 VAL A CA 1
ATOM 976 C C . VAL A 1 133 ? 28.676 -22.602 -29.781 1.00 46.19 133 VAL A C 1
ATOM 978 O O . VAL A 1 133 ? 29.245 -23.082 -28.799 1.00 46.19 133 VAL A O 1
ATOM 981 N N . GLU A 1 134 ? 27.675 -21.738 -29.686 1.00 44.28 134 GLU A N 1
ATOM 982 C CA . GLU A 1 134 ? 27.022 -21.410 -28.423 1.00 44.28 134 GLU A CA 1
ATOM 983 C C . GLU A 1 134 ? 25.662 -22.106 -28.331 1.00 44.28 134 GLU A C 1
ATOM 985 O O . GLU A 1 134 ? 25.048 -22.463 -29.340 1.00 44.28 134 GLU A O 1
ATOM 990 N N . ALA A 1 135 ? 25.189 -22.324 -27.106 1.00 32.38 135 ALA A N 1
ATOM 991 C CA . ALA A 1 135 ? 23.777 -22.607 -26.906 1.00 32.38 135 ALA A CA 1
ATOM 992 C C . ALA A 1 135 ? 22.995 -21.336 -27.265 1.00 32.38 135 ALA A C 1
ATOM 994 O O . ALA A 1 135 ? 23.383 -20.260 -26.821 1.00 32.38 135 ALA A O 1
ATOM 995 N N . TYR A 1 136 ? 21.901 -21.449 -28.027 1.00 36.69 136 TYR A N 1
ATOM 996 C CA . TYR A 1 136 ? 20.960 -20.337 -28.163 1.00 36.69 136 TYR A CA 1
ATOM 997 C C . TYR A 1 136 ? 20.511 -19.931 -26.755 1.00 36.69 136 TYR A C 1
ATOM 999 O O . TYR A 1 136 ? 19.869 -20.723 -26.059 1.00 36.69 136 TYR A O 1
ATOM 1007 N N . GLY A 1 137 ? 20.930 -18.744 -26.318 1.00 38.84 137 GLY A N 1
ATOM 1008 C CA . GLY A 1 137 ? 20.481 -18.155 -25.068 1.00 38.84 137 GLY A CA 1
ATOM 1009 C C . GLY A 1 137 ? 18.968 -17.978 -25.096 1.00 38.84 137 GLY A C 1
ATOM 1010 O O . GLY A 1 137 ? 18.356 -17.828 -26.151 1.00 38.84 137 GLY A O 1
ATOM 1011 N N . VAL A 1 138 ? 18.354 -18.037 -23.925 1.00 48.06 138 VAL A N 1
ATOM 1012 C CA . VAL A 1 138 ? 16.973 -17.594 -23.752 1.00 48.06 138 VAL A CA 1
ATOM 1013 C C . VAL A 1 138 ? 16.987 -16.087 -24.020 1.00 48.06 138 VAL A C 1
ATOM 1015 O O . VAL A 1 138 ? 17.781 -15.397 -23.385 1.00 48.06 138 VAL A O 1
ATOM 1018 N N . ASN A 1 139 ? 16.229 -15.609 -25.012 1.00 64.44 139 ASN A N 1
ATOM 1019 C CA . ASN A 1 139 ? 16.311 -14.219 -25.467 1.00 64.44 139 ASN A CA 1
ATOM 1020 C C . ASN A 1 139 ? 15.903 -13.277 -24.323 1.00 64.44 139 ASN A C 1
ATOM 1022 O O . ASN A 1 139 ? 14.731 -13.226 -23.956 1.00 64.44 139 ASN A O 1
ATOM 1026 N N . GLU A 1 140 ? 16.879 -12.575 -23.742 1.00 81.69 140 GLU A N 1
ATOM 1027 C CA . GLU A 1 140 ? 16.604 -11.322 -23.037 1.00 81.69 140 GLU A CA 1
ATOM 1028 C C . GLU A 1 140 ? 16.012 -10.305 -24.039 1.00 81.69 140 GLU A C 1
ATOM 1030 O O . GLU A 1 140 ? 16.290 -10.440 -25.238 1.00 81.69 140 GLU A O 1
ATOM 1035 N N . PRO A 1 141 ? 15.234 -9.310 -23.574 1.00 86.44 141 PRO A N 1
ATOM 1036 C CA . PRO A 1 141 ? 14.678 -8.274 -24.438 1.00 86.44 141 PRO A CA 1
ATOM 1037 C C . PRO A 1 141 ? 15.771 -7.531 -25.212 1.00 86.44 141 PRO A C 1
ATOM 1039 O O . PRO A 1 141 ? 16.861 -7.269 -24.691 1.00 86.44 141 PRO A O 1
ATOM 1042 N N . THR A 1 142 ? 15.481 -7.195 -26.464 1.00 88.88 142 THR A N 1
ATOM 1043 C CA . THR A 1 142 ? 16.368 -6.429 -27.354 1.00 88.88 142 THR A CA 1
ATOM 1044 C C . THR A 1 142 ? 16.031 -4.939 -27.403 1.00 88.88 142 THR A C 1
ATOM 1046 O O . THR A 1 142 ? 16.687 -4.189 -28.129 1.00 88.88 142 THR A O 1
ATOM 1049 N N . ASP A 1 143 ? 15.046 -4.517 -26.611 1.00 92.62 143 ASP A N 1
ATOM 1050 C CA . ASP A 1 143 ? 14.543 -3.149 -26.543 1.00 92.62 143 ASP A CA 1
ATOM 1051 C C . ASP A 1 143 ? 15.651 -2.158 -26.127 1.00 92.62 143 ASP A C 1
ATOM 1053 O O . ASP A 1 143 ? 16.423 -2.450 -25.204 1.00 92.62 143 ASP A O 1
ATOM 1057 N N . PRO A 1 144 ? 15.772 -0.991 -26.794 1.00 89.94 144 PRO A N 1
ATOM 1058 C CA . PRO A 1 144 ? 16.883 -0.059 -26.587 1.00 89.94 144 PRO A CA 1
ATOM 1059 C C . PRO A 1 144 ? 17.090 0.392 -25.138 1.00 89.94 144 PRO A C 1
ATOM 1061 O O . PRO A 1 144 ? 18.237 0.561 -24.719 1.00 89.94 144 PRO A O 1
ATOM 1064 N N . ASP A 1 145 ? 16.010 0.552 -24.367 1.00 90.31 145 ASP A N 1
ATOM 1065 C CA . ASP A 1 145 ? 16.075 1.104 -23.012 1.00 90.31 145 ASP A CA 1
ATOM 1066 C C . ASP A 1 145 ? 16.133 0.014 -21.926 1.00 90.31 145 ASP A C 1
ATOM 1068 O O . ASP A 1 145 ? 16.257 0.330 -20.738 1.00 90.31 145 ASP A O 1
ATOM 1072 N N . TYR A 1 146 ? 16.114 -1.274 -22.301 1.00 89.69 146 TYR A N 1
ATOM 1073 C CA . TYR A 1 146 ? 16.192 -2.408 -21.367 1.00 89.69 146 TYR A CA 1
ATOM 1074 C C . TYR A 1 146 ? 17.437 -2.348 -20.468 1.00 89.69 146 TYR A C 1
ATOM 1076 O O . TYR A 1 146 ? 17.368 -2.665 -19.280 1.00 89.69 146 TYR A O 1
ATOM 1084 N N . THR A 1 147 ? 18.567 -1.849 -20.981 1.00 85.75 147 THR A N 1
ATOM 1085 C CA . THR A 1 147 ? 19.810 -1.684 -20.202 1.00 85.75 147 THR A CA 1
ATOM 1086 C C . THR A 1 147 ? 19.693 -0.670 -19.061 1.00 85.75 147 THR A C 1
ATOM 1088 O O . THR A 1 147 ? 20.504 -0.685 -18.138 1.00 85.75 147 THR A O 1
ATOM 1091 N N . TYR A 1 148 ? 18.681 0.200 -19.095 1.00 86.00 148 TYR A N 1
ATOM 1092 C CA . TYR A 1 148 ? 18.399 1.186 -18.049 1.00 86.00 148 TYR A CA 1
ATOM 1093 C C . TYR A 1 148 ? 17.335 0.699 -17.048 1.00 86.00 148 TYR A C 1
ATOM 1095 O O . TYR A 1 148 ? 17.077 1.353 -16.035 1.00 86.00 148 TYR A O 1
ATOM 1103 N N . GLN A 1 149 ? 16.735 -0.475 -17.274 1.00 91.31 149 GLN A N 1
ATOM 1104 C CA . GLN A 1 149 ? 15.746 -1.079 -16.382 1.00 91.31 149 GLN A CA 1
ATOM 1105 C C . GLN A 1 149 ? 16.407 -1.972 -15.328 1.00 91.31 149 GLN A C 1
ATOM 1107 O O . GLN A 1 149 ? 16.267 -3.198 -15.334 1.00 91.31 149 GLN A O 1
ATOM 1112 N N . TRP A 1 150 ? 17.070 -1.338 -14.359 1.00 90.62 150 TRP A N 1
ATOM 1113 C CA . TRP A 1 150 ? 17.791 -2.043 -13.291 1.00 90.62 150 TRP A CA 1
ATOM 1114 C C . TRP A 1 150 ? 16.929 -3.073 -12.546 1.00 90.62 150 TRP A C 1
ATOM 1116 O O . TRP A 1 150 ? 17.443 -4.090 -12.097 1.00 90.62 150 TRP A O 1
ATOM 1126 N N . ALA A 1 151 ? 15.617 -2.833 -12.442 1.00 93.25 151 ALA A N 1
ATOM 1127 C CA . ALA A 1 151 ? 14.672 -3.742 -11.801 1.00 93.25 151 ALA A CA 1
ATOM 1128 C C . ALA A 1 151 ? 14.644 -5.139 -12.444 1.00 93.25 151 ALA A C 1
ATOM 1130 O O . ALA A 1 151 ? 14.403 -6.118 -11.740 1.00 93.25 151 ALA A O 1
ATOM 1131 N N . LEU A 1 152 ? 14.865 -5.224 -13.762 1.00 93.38 152 LEU A N 1
ATOM 1132 C CA . LEU A 1 152 ? 14.917 -6.476 -14.521 1.00 93.38 152 LEU A CA 1
ATOM 1133 C C . LEU A 1 152 ? 16.332 -7.056 -14.557 1.00 93.38 152 LEU A C 1
ATOM 1135 O O . LEU A 1 152 ? 16.492 -8.275 -14.467 1.00 93.38 152 LEU A O 1
ATOM 1139 N N . LYS A 1 153 ? 17.327 -6.175 -14.705 1.00 90.00 153 LYS A N 1
ATOM 1140 C CA . LYS A 1 153 ? 18.749 -6.509 -14.757 1.00 90.00 153 LYS A CA 1
ATOM 1141 C C . LYS A 1 153 ? 19.575 -5.334 -14.253 1.00 90.00 153 LYS A C 1
ATOM 1143 O O . LYS A 1 153 ? 19.742 -4.331 -14.949 1.00 90.00 153 LYS A O 1
ATOM 1148 N N . ASN A 1 154 ? 20.121 -5.448 -13.053 1.00 86.62 154 ASN A N 1
ATOM 1149 C CA . ASN A 1 154 ? 20.861 -4.365 -12.431 1.00 86.62 154 ASN A CA 1
ATOM 1150 C C . ASN A 1 154 ? 22.292 -4.307 -12.970 1.00 86.62 154 ASN A C 1
ATOM 1152 O O . ASN A 1 154 ? 23.178 -5.062 -12.573 1.00 86.62 154 ASN A O 1
ATOM 1156 N N . GLN A 1 155 ? 22.510 -3.373 -13.893 1.00 76.88 155 GLN A N 1
ATOM 1157 C CA . GLN A 1 155 ? 23.817 -3.099 -14.490 1.00 76.88 155 GLN A CA 1
ATOM 1158 C C . GLN A 1 155 ? 24.518 -1.889 -13.867 1.00 76.88 155 GLN A C 1
ATOM 1160 O O . GLN A 1 155 ? 25.592 -1.520 -14.326 1.00 76.88 155 GLN A O 1
ATOM 1165 N N . LEU A 1 156 ? 23.953 -1.297 -12.809 1.00 69.94 156 LEU A N 1
ATOM 1166 C CA . LEU A 1 156 ? 24.465 -0.066 -12.197 1.00 69.94 156 LEU A CA 1
ATOM 1167 C C . LEU A 1 156 ? 25.718 -0.306 -11.327 1.00 69.94 156 LEU A C 1
ATOM 1169 O O . LEU A 1 156 ? 26.350 0.647 -10.873 1.00 69.94 156 LEU A O 1
ATOM 1173 N N . ASN A 1 157 ? 26.076 -1.575 -11.065 1.00 61.69 157 ASN A N 1
ATOM 1174 C CA . ASN A 1 157 ? 27.117 -1.979 -10.105 1.00 61.69 157 ASN A CA 1
ATOM 1175 C C . ASN A 1 157 ? 28.134 -3.009 -10.663 1.00 61.69 157 ASN A C 1
ATOM 1177 O O . ASN A 1 157 ? 28.468 -3.968 -9.950 1.00 61.69 157 ASN A O 1
ATOM 1181 N N . PRO A 1 158 ? 28.648 -2.891 -11.904 1.00 54.41 158 PRO A N 1
ATOM 1182 C CA . PRO A 1 158 ? 29.379 -3.983 -12.538 1.00 54.41 158 PRO A CA 1
ATOM 1183 C C . PRO A 1 158 ? 30.676 -4.305 -11.772 1.00 54.41 158 PRO A C 1
ATOM 1185 O O . PRO A 1 158 ? 31.624 -3.523 -11.729 1.00 54.41 158 PRO A O 1
ATOM 1188 N N . GLY A 1 159 ? 30.726 -5.487 -11.145 1.00 49.78 159 GLY A N 1
ATOM 1189 C CA . GLY A 1 159 ? 31.918 -6.007 -10.459 1.00 49.78 159 GLY A CA 1
ATOM 1190 C C . GLY A 1 159 ? 32.143 -5.527 -9.017 1.00 49.78 159 GLY A C 1
ATOM 1191 O O . GLY A 1 159 ? 33.214 -5.782 -8.457 1.00 49.78 159 GLY A O 1
ATOM 1192 N N . SER A 1 160 ? 31.168 -4.861 -8.388 1.00 52.97 160 SER A N 1
ATOM 1193 C CA . SER A 1 160 ? 31.237 -4.505 -6.961 1.00 52.97 160 SER A CA 1
ATOM 1194 C C . SER A 1 160 ? 31.108 -5.745 -6.065 1.00 52.97 160 SER A C 1
ATOM 1196 O O . SER A 1 160 ? 30.115 -6.461 -6.117 1.00 52.97 160 SER A O 1
ATOM 1198 N N . THR A 1 161 ? 32.088 -5.990 -5.185 1.00 55.75 161 THR A N 1
ATOM 1199 C CA . THR A 1 161 ? 32.017 -7.068 -4.172 1.00 55.75 161 THR A CA 1
ATOM 1200 C C . THR A 1 161 ? 31.409 -6.614 -2.841 1.00 55.75 161 THR A C 1
ATOM 1202 O O . THR A 1 161 ? 31.270 -7.421 -1.925 1.00 55.75 161 THR A O 1
ATOM 1205 N N . SER A 1 162 ? 31.153 -5.312 -2.678 1.00 53.31 162 SER A N 1
ATOM 1206 C CA . SER A 1 162 ? 30.706 -4.703 -1.413 1.00 53.31 162 SER A CA 1
ATOM 1207 C C . SER A 1 162 ? 29.242 -4.279 -1.410 1.00 53.31 162 SER A C 1
ATOM 1209 O O . SER A 1 162 ? 28.682 -4.123 -0.329 1.00 53.31 162 SER A O 1
ATOM 1211 N N . ILE A 1 163 ? 28.644 -4.084 -2.588 1.00 60.06 163 ILE A N 1
ATOM 1212 C CA . ILE A 1 163 ? 27.231 -3.732 -2.762 1.00 60.06 163 ILE A CA 1
ATOM 1213 C C . ILE A 1 163 ? 26.675 -4.683 -3.825 1.00 60.06 163 ILE A C 1
ATOM 1215 O O . ILE A 1 163 ? 27.189 -4.656 -4.947 1.00 60.06 163 ILE A O 1
ATOM 1219 N N . PRO A 1 164 ? 25.726 -5.566 -3.472 1.00 62.38 164 PRO A N 1
ATOM 1220 C CA . PRO A 1 164 ? 25.155 -6.524 -4.410 1.00 62.38 164 PRO A CA 1
ATOM 1221 C C . PRO A 1 164 ? 24.400 -5.811 -5.542 1.00 62.38 164 PRO A C 1
ATOM 1223 O O . PRO A 1 164 ? 23.905 -4.697 -5.370 1.00 62.38 164 PRO A O 1
ATOM 1226 N N . SER A 1 165 ? 24.332 -6.440 -6.717 1.00 72.12 165 SER A N 1
ATOM 1227 C CA . SER A 1 165 ? 23.521 -5.949 -7.841 1.00 72.12 165 SER A CA 1
ATOM 1228 C C . SER A 1 165 ? 22.096 -6.461 -7.665 1.00 72.12 165 SER A C 1
ATOM 1230 O O . SER A 1 165 ? 21.709 -7.427 -8.304 1.00 72.12 165 SER A O 1
ATOM 1232 N N . ALA A 1 166 ? 21.352 -5.858 -6.737 1.00 87.06 166 ALA A N 1
ATOM 1233 C CA . ALA A 1 166 ? 20.015 -6.324 -6.391 1.00 87.06 166 ALA A CA 1
ATOM 1234 C C . ALA A 1 166 ? 19.023 -6.040 -7.534 1.00 87.06 166 ALA A C 1
ATOM 1236 O O . ALA A 1 166 ? 18.806 -4.879 -7.886 1.00 87.06 166 ALA A O 1
ATOM 1237 N N . ASP A 1 167 ? 18.417 -7.089 -8.088 1.00 91.81 167 ASP A N 1
ATOM 1238 C CA . ASP A 1 167 ? 17.307 -7.061 -9.050 1.00 91.81 167 ASP A CA 1
ATOM 1239 C C . ASP A 1 167 ? 16.392 -8.280 -8.855 1.00 91.81 167 ASP A C 1
ATOM 1241 O O . ASP A 1 167 ? 16.586 -9.071 -7.935 1.00 91.81 167 ASP A O 1
ATOM 1245 N N . ILE A 1 168 ? 15.346 -8.431 -9.672 1.00 95.44 168 ILE A N 1
ATOM 1246 C CA . ILE A 1 168 ? 14.392 -9.538 -9.500 1.00 95.44 168 ILE A CA 1
ATOM 1247 C C . ILE A 1 168 ? 14.846 -10.869 -10.113 1.00 95.44 168 ILE A C 1
ATOM 1249 O O . ILE A 1 168 ? 14.041 -11.797 -10.134 1.00 95.44 168 ILE A O 1
ATOM 1253 N N . ASN A 1 169 ? 16.054 -10.990 -10.668 1.00 93.56 169 ASN A N 1
ATOM 1254 C CA . ASN A 1 169 ? 16.497 -12.167 -11.428 1.00 93.56 169 ASN A CA 1
ATOM 1255 C C . ASN A 1 169 ? 15.521 -12.545 -12.566 1.00 93.56 169 ASN A C 1
ATOM 1257 O O . ASN A 1 169 ? 15.189 -13.717 -12.783 1.00 93.56 169 ASN A O 1
ATOM 1261 N N . ALA A 1 170 ? 15.033 -11.542 -13.310 1.00 93.19 170 ALA A N 1
ATOM 1262 C CA . ALA A 1 170 ? 14.002 -11.718 -14.341 1.00 93.19 170 ALA A CA 1
ATOM 1263 C C . ALA A 1 170 ? 14.437 -12.702 -15.439 1.00 93.19 170 ALA A C 1
ATOM 1265 O O . ALA A 1 170 ? 13.668 -13.578 -15.846 1.00 93.19 170 ALA A O 1
ATOM 1266 N N . ALA A 1 171 ? 15.705 -12.612 -15.853 1.00 90.31 171 ALA A N 1
ATOM 1267 C CA . ALA A 1 171 ? 16.286 -13.463 -16.882 1.00 90.31 171 ALA A CA 1
ATOM 1268 C C . ALA A 1 171 ? 16.191 -14.956 -16.551 1.00 90.31 171 ALA A C 1
ATOM 1270 O O . ALA A 1 171 ? 15.985 -15.755 -17.462 1.00 90.31 171 ALA A O 1
ATOM 1271 N N . ASP A 1 172 ? 16.310 -15.346 -15.278 1.00 89.56 172 ASP A N 1
ATOM 1272 C CA . ASP A 1 172 ? 16.171 -16.741 -14.850 1.00 89.56 172 ASP A CA 1
ATOM 1273 C C . ASP A 1 172 ? 14.714 -17.208 -14.872 1.00 89.56 172 ASP A C 1
ATOM 1275 O O . ASP A 1 172 ? 14.437 -18.329 -15.309 1.00 89.56 172 ASP A O 1
ATOM 1279 N N . ALA A 1 173 ? 13.775 -16.334 -14.497 1.00 90.88 173 ALA A N 1
ATOM 1280 C CA . ALA A 1 173 ? 12.347 -16.612 -14.607 1.00 90.88 173 ALA A CA 1
ATOM 1281 C C . ALA A 1 173 ? 11.940 -16.868 -16.064 1.00 90.88 173 ALA A C 1
ATOM 1283 O O . ALA A 1 173 ? 11.266 -17.856 -16.354 1.00 90.88 173 ALA A O 1
ATOM 1284 N N . TRP A 1 174 ? 12.401 -16.039 -17.004 1.00 90.88 174 TRP A N 1
ATOM 1285 C CA . TRP A 1 174 ? 12.056 -16.161 -18.424 1.00 90.88 174 TRP A CA 1
ATOM 1286 C C . TRP A 1 174 ? 12.516 -17.483 -19.055 1.00 90.88 174 TRP A C 1
ATOM 1288 O O . TRP A 1 174 ? 11.848 -17.990 -19.955 1.00 90.88 174 TRP A O 1
ATOM 1298 N N . LYS A 1 175 ? 13.576 -18.122 -18.533 1.00 86.12 175 LYS A N 1
ATOM 1299 C CA . LYS A 1 175 ? 14.000 -19.478 -18.960 1.00 86.12 175 LYS A CA 1
ATOM 1300 C C . LYS A 1 175 ? 12.989 -20.561 -18.595 1.00 86.12 175 LYS A C 1
ATOM 1302 O O . LYS A 1 175 ? 13.002 -21.635 -19.195 1.00 86.12 175 LYS A O 1
ATOM 1307 N N . ALA A 1 176 ? 12.158 -20.307 -17.589 1.00 81.50 176 ALA A N 1
ATOM 1308 C CA . ALA A 1 176 ? 11.211 -21.262 -17.029 1.00 81.50 176 ALA A CA 1
ATOM 1309 C C . ALA A 1 176 ? 9.758 -21.036 -17.486 1.00 81.50 176 ALA A C 1
ATOM 1311 O O . ALA A 1 176 ? 8.895 -21.852 -17.146 1.00 81.50 176 ALA A O 1
ATOM 1312 N N . VAL A 1 177 ? 9.485 -19.955 -18.225 1.00 79.12 177 VAL A N 1
ATOM 1313 C CA . VAL A 1 177 ? 8.139 -19.555 -18.664 1.00 79.12 177 VAL A CA 1
ATOM 1314 C C . VAL A 1 177 ? 7.679 -20.385 -19.862 1.00 79.12 177 VAL A C 1
ATOM 1316 O O . VAL A 1 177 ? 8.437 -20.632 -20.798 1.00 79.12 177 VAL A O 1
ATOM 1319 N N . ASP A 1 178 ? 6.404 -20.781 -19.850 1.00 71.75 178 ASP A N 1
ATOM 1320 C CA . ASP A 1 178 ? 5.739 -21.399 -20.998 1.00 71.75 178 ASP A CA 1
ATOM 1321 C C . ASP A 1 178 ? 4.894 -20.352 -21.735 1.00 71.75 178 ASP A C 1
ATOM 1323 O O . ASP A 1 178 ? 3.875 -19.876 -21.236 1.00 71.75 178 ASP A O 1
ATOM 1327 N N . THR A 1 179 ? 5.312 -19.992 -22.946 1.00 69.12 179 THR A N 1
ATOM 1328 C CA . THR A 1 179 ? 4.631 -18.992 -23.784 1.00 69.12 179 THR A CA 1
ATOM 1329 C C . THR A 1 179 ? 3.567 -19.601 -24.706 1.00 69.12 179 THR A C 1
ATOM 1331 O O . THR A 1 179 ? 2.952 -18.892 -25.500 1.00 69.12 179 THR A O 1
ATOM 1334 N N . THR A 1 180 ? 3.324 -20.915 -24.625 1.00 67.06 180 THR A N 1
ATOM 1335 C CA . THR A 1 180 ? 2.406 -21.643 -25.522 1.00 67.06 180 THR A CA 1
ATOM 1336 C C . THR A 1 180 ? 0.977 -21.792 -24.981 1.00 67.06 180 THR A C 1
ATOM 1338 O O . THR A 1 180 ? 0.097 -22.282 -25.697 1.00 67.06 180 THR A O 1
ATOM 1341 N N . GLY A 1 181 ? 0.743 -21.377 -23.730 1.00 68.75 181 GLY A N 1
ATOM 1342 C CA . GLY A 1 181 ? -0.548 -21.425 -23.039 1.00 68.75 181 GLY A CA 1
ATOM 1343 C C . GLY A 1 181 ? -1.523 -20.297 -23.405 1.00 68.75 181 GLY A C 1
ATOM 1344 O O . GLY A 1 181 ? -1.336 -19.556 -24.368 1.00 68.75 181 GLY A O 1
ATOM 1345 N N . ASN A 1 182 ? -2.604 -20.170 -22.626 1.00 78.94 182 ASN A N 1
ATOM 1346 C CA . ASN A 1 182 ? -3.529 -19.042 -22.766 1.00 78.94 182 ASN A CA 1
ATOM 1347 C C . ASN A 1 182 ? -2.833 -17.745 -22.343 1.00 78.94 182 ASN A C 1
ATOM 1349 O O . ASN A 1 182 ? -2.269 -17.678 -21.254 1.00 78.94 182 ASN A O 1
ATOM 1353 N N . THR A 1 183 ? -2.958 -16.706 -23.164 1.00 91.44 183 THR A N 1
ATOM 1354 C CA . THR A 1 183 ? -2.465 -15.357 -22.870 1.00 91.44 183 THR A CA 1
ATOM 1355 C C . THR A 1 183 ? -3.018 -14.868 -21.522 1.00 91.44 183 THR A C 1
ATOM 1357 O O . THR A 1 183 ? -4.245 -14.807 -21.358 1.00 91.44 183 THR A O 1
ATOM 1360 N N . PRO A 1 184 ? -2.162 -14.577 -20.527 1.00 95.50 184 PRO A N 1
ATOM 1361 C CA . PRO A 1 184 ? -2.602 -14.019 -19.255 1.00 95.50 184 PRO A CA 1
ATOM 1362 C C . PRO A 1 184 ? -3.149 -12.604 -19.448 1.00 95.50 184 PRO A C 1
ATOM 1364 O O . PRO A 1 184 ? -2.544 -11.802 -20.151 1.00 95.50 184 PRO A O 1
ATOM 1367 N N . VAL A 1 185 ? -4.272 -12.274 -18.812 1.00 98.50 185 VAL A N 1
ATOM 1368 C CA . VAL A 1 185 ? -4.788 -10.900 -18.752 1.00 98.50 185 VAL A CA 1
ATOM 1369 C C . VAL A 1 185 ? -4.545 -10.347 -17.352 1.00 98.50 185 VAL A C 1
ATOM 1371 O O . VAL A 1 185 ? -4.963 -10.942 -16.356 1.00 98.50 185 VAL A O 1
ATOM 1374 N N . VAL A 1 186 ? -3.886 -9.198 -17.267 1.00 98.81 186 VAL A N 1
ATOM 1375 C CA . VAL A 1 186 ? -3.633 -8.474 -16.020 1.00 98.81 186 VAL A CA 1
ATOM 1376 C C . VAL A 1 186 ? -4.493 -7.220 -15.998 1.00 98.81 186 VAL A C 1
ATOM 1378 O O . VAL A 1 186 ? -4.445 -6.403 -16.916 1.00 98.81 186 VAL A O 1
ATOM 1381 N N . ALA A 1 187 ? -5.298 -7.060 -14.952 1.00 98.81 187 ALA A N 1
ATOM 1382 C CA . ALA A 1 187 ? -6.094 -5.855 -14.768 1.00 98.81 187 ALA A CA 1
ATOM 1383 C C . ALA A 1 187 ? -5.279 -4.777 -14.044 1.00 98.81 187 ALA A C 1
ATOM 1385 O O . ALA A 1 187 ? -4.798 -4.995 -12.933 1.00 98.81 187 ALA A O 1
ATOM 1386 N N . VAL A 1 188 ? -5.173 -3.595 -14.646 1.00 98.81 188 VAL A N 1
ATOM 1387 C CA . VAL A 1 188 ? -4.601 -2.402 -14.008 1.00 98.81 188 VAL A CA 1
ATOM 1388 C C . VAL A 1 188 ? -5.760 -1.576 -13.459 1.00 98.81 188 VAL A C 1
ATOM 1390 O O . VAL A 1 188 ? -6.430 -0.860 -14.206 1.00 98.81 188 VAL A O 1
ATOM 1393 N N . LEU A 1 189 ? -6.044 -1.735 -12.160 1.00 96.94 189 LEU A N 1
ATOM 1394 C CA . LEU A 1 189 ? -7.066 -0.969 -11.445 1.00 96.94 189 LEU A CA 1
ATOM 1395 C C . LEU A 1 189 ? -6.428 0.309 -10.899 1.00 96.94 189 LEU A C 1
ATOM 1397 O O . LEU A 1 189 ? -5.899 0.304 -9.790 1.00 96.94 189 LEU A O 1
ATOM 1401 N N . ASP A 1 190 ? -6.440 1.378 -11.697 1.00 95.56 190 ASP A N 1
ATOM 1402 C CA . ASP A 1 190 ? -5.628 2.579 -11.454 1.00 95.56 190 ASP A CA 1
ATOM 1403 C C . ASP A 1 190 ? -6.223 3.845 -12.126 1.00 95.56 190 ASP A C 1
ATOM 1405 O O . ASP A 1 190 ? -7.449 3.981 -12.208 1.00 95.56 190 ASP A O 1
ATOM 1409 N N . SER A 1 191 ? -5.404 4.788 -12.603 1.00 94.31 191 SER A N 1
ATOM 1410 C CA . SER A 1 191 ? -5.819 5.987 -13.344 1.00 94.31 191 SER A CA 1
ATOM 1411 C C . SER A 1 191 ? -6.237 5.738 -14.793 1.00 94.31 191 SER A C 1
ATOM 1413 O O . SER A 1 191 ? -6.570 6.674 -15.512 1.00 94.31 191 SER A O 1
ATOM 1415 N N . GLY A 1 192 ? -6.285 4.482 -15.227 1.00 96.19 192 GLY A N 1
ATOM 1416 C CA . GLY A 1 192 ? -6.477 4.114 -16.629 1.00 96.19 192 GLY A CA 1
ATOM 1417 C C . GLY A 1 192 ? -5.160 3.739 -17.294 1.00 96.19 192 GLY A C 1
ATOM 1418 O O . GLY A 1 192 ? -4.140 3.614 -16.624 1.00 96.19 192 GLY A O 1
ATOM 1419 N N . VAL A 1 193 ? -5.194 3.522 -18.606 1.00 98.50 193 VAL A N 1
ATOM 1420 C CA . VAL A 1 193 ? -3.998 3.220 -19.407 1.00 98.50 193 VAL A CA 1
ATOM 1421 C C . VAL A 1 193 ? -4.089 3.977 -20.724 1.00 98.50 193 VAL A C 1
ATOM 1423 O O . VAL A 1 193 ? -5.148 3.980 -21.357 1.00 98.50 193 VAL A O 1
ATOM 1426 N N . ASP A 1 194 ? -2.990 4.604 -21.140 1.00 97.81 194 ASP A N 1
ATOM 1427 C CA . ASP A 1 194 ? -2.832 5.135 -22.495 1.00 97.81 194 ASP A CA 1
ATOM 1428 C C . ASP A 1 194 ? -2.718 3.972 -23.486 1.00 97.81 194 ASP A C 1
ATOM 1430 O O . ASP A 1 194 ? -1.633 3.502 -23.822 1.00 97.81 194 ASP A O 1
ATOM 1434 N N . TYR A 1 195 ? -3.870 3.473 -23.936 1.00 97.50 195 TYR A N 1
ATOM 1435 C CA . TYR A 1 195 ? -3.960 2.354 -24.875 1.00 97.50 195 TYR A CA 1
ATOM 1436 C C . TYR A 1 195 ? -3.509 2.711 -26.305 1.00 97.50 195 TYR A C 1
ATOM 1438 O O . TYR A 1 195 ? -3.631 1.880 -27.206 1.00 97.50 195 TYR A O 1
ATOM 1446 N N . HIS A 1 196 ? -3.010 3.933 -26.524 1.00 96.69 196 HIS A N 1
ATOM 1447 C CA . HIS A 1 196 ? -2.349 4.376 -27.753 1.00 96.69 196 HIS A CA 1
ATOM 1448 C C . HIS A 1 196 ? -0.840 4.575 -27.590 1.00 96.69 196 HIS A C 1
ATOM 1450 O O . HIS A 1 196 ? -0.181 4.955 -28.559 1.00 96.69 196 HIS A O 1
ATOM 1456 N N . HIS A 1 197 ? -0.285 4.319 -26.402 1.00 97.19 197 HIS A N 1
ATOM 1457 C CA . HIS A 1 197 ? 1.156 4.349 -26.213 1.00 97.19 197 HIS A CA 1
ATOM 1458 C C . HIS A 1 197 ? 1.817 3.324 -27.158 1.00 97.19 197 HIS A C 1
ATOM 1460 O O . HIS A 1 197 ? 1.378 2.168 -27.168 1.00 97.19 197 HIS A O 1
ATOM 1466 N N . PRO A 1 198 ? 2.860 3.698 -27.927 1.00 95.38 198 PRO A N 1
ATOM 1467 C CA . PRO A 1 198 ? 3.483 2.812 -28.918 1.00 95.38 198 PRO A CA 1
ATOM 1468 C C . PRO A 1 198 ? 3.929 1.462 -28.344 1.00 95.38 198 PRO A C 1
ATOM 1470 O O . PRO A 1 198 ? 3.786 0.434 -28.989 1.00 95.38 198 PRO A O 1
ATOM 1473 N N . ASP A 1 199 ? 4.398 1.483 -27.099 1.00 96.31 199 ASP A N 1
ATOM 1474 C CA . ASP A 1 199 ? 4.902 0.314 -26.373 1.00 96.31 199 ASP A CA 1
ATOM 1475 C C . ASP A 1 199 ? 3.806 -0.522 -25.665 1.00 96.31 199 ASP A C 1
ATOM 1477 O O . ASP A 1 199 ? 4.080 -1.554 -25.056 1.00 96.31 199 ASP A O 1
ATOM 1481 N N . LEU A 1 200 ? 2.542 -0.064 -25.700 1.00 98.12 200 LEU A N 1
ATOM 1482 C CA . LEU A 1 200 ? 1.407 -0.727 -25.035 1.00 98.12 200 LEU A CA 1
ATOM 1483 C C . LEU A 1 200 ? 0.277 -1.124 -25.993 1.00 98.12 200 LEU A C 1
ATOM 1485 O O . LEU A 1 200 ? -0.468 -2.062 -25.708 1.00 98.12 200 LEU A O 1
ATOM 1489 N N . GLU A 1 201 ? 0.100 -0.435 -27.122 1.00 97.06 201 GLU A N 1
ATOM 1490 C CA . GLU A 1 201 ? -1.083 -0.601 -27.981 1.00 97.06 201 GLU A CA 1
ATOM 1491 C C . GLU A 1 201 ? -1.307 -2.050 -28.461 1.00 97.06 201 GLU A C 1
ATOM 1493 O O . GLU A 1 201 ? -2.453 -2.494 -28.611 1.00 97.06 201 GLU A O 1
ATOM 1498 N N . ASN A 1 202 ? -0.229 -2.820 -28.641 1.00 95.81 202 ASN A N 1
ATOM 1499 C CA . ASN A 1 202 ? -0.280 -4.206 -29.117 1.00 95.81 202 ASN A CA 1
ATOM 1500 C C . ASN A 1 202 ? -0.568 -5.230 -28.012 1.00 95.81 202 ASN A C 1
ATOM 1502 O O . ASN A 1 202 ? -1.108 -6.304 -28.302 1.00 95.81 202 ASN A O 1
ATOM 1506 N N . ILE A 1 203 ? -0.285 -4.886 -26.755 1.00 96.50 203 ILE A N 1
ATOM 1507 C CA . ILE A 1 203 ? -0.501 -5.744 -25.581 1.00 96.50 203 ILE A CA 1
ATOM 1508 C C . ILE A 1 203 ? -1.809 -5.418 -24.851 1.00 96.50 203 ILE A C 1
ATOM 1510 O O . ILE A 1 203 ? -2.212 -6.130 -23.933 1.00 96.50 203 ILE A O 1
ATOM 1514 N N . MET A 1 204 ? -2.547 -4.387 -25.267 1.00 98.50 204 MET A N 1
ATOM 1515 C CA . MET A 1 204 ? -3.858 -4.106 -24.683 1.00 98.50 204 MET A CA 1
ATOM 1516 C C . MET A 1 204 ? -4.847 -5.254 -24.928 1.00 98.50 204 MET A C 1
ATOM 1518 O O . MET A 1 204 ? -5.075 -5.707 -26.056 1.00 98.50 204 MET A O 1
ATOM 1522 N N . TRP A 1 205 ? -5.515 -5.689 -23.859 1.00 98.31 205 TRP A N 1
ATOM 1523 C CA . TRP A 1 205 ? -6.671 -6.571 -23.955 1.00 98.31 205 TRP A CA 1
ATOM 1524 C C . TRP A 1 205 ? -7.828 -5.810 -24.611 1.00 98.31 205 TRP A C 1
ATOM 1526 O O . TRP A 1 205 ? -8.286 -4.803 -24.083 1.00 98.31 205 TRP A O 1
ATOM 1536 N N . LYS A 1 206 ? -8.308 -6.296 -25.761 1.00 96.81 206 LYS A N 1
ATOM 1537 C CA . LYS A 1 206 ? -9.258 -5.581 -26.643 1.00 96.81 206 LYS A CA 1
ATOM 1538 C C . LYS A 1 206 ? -10.575 -6.316 -26.902 1.00 96.81 206 LYS A C 1
ATOM 1540 O O . LYS A 1 206 ? -11.308 -6.008 -27.839 1.00 96.81 206 LYS A O 1
ATOM 1545 N N . ASP A 1 207 ? -10.883 -7.316 -26.081 1.00 96.56 207 ASP A N 1
ATOM 1546 C CA . ASP A 1 207 ? -12.066 -8.162 -26.263 1.00 96.56 207 ASP A CA 1
ATOM 1547 C C . ASP A 1 207 ? -13.274 -7.724 -25.421 1.00 96.56 207 ASP A C 1
ATOM 1549 O O . ASP A 1 207 ? -14.282 -8.432 -25.398 1.00 96.56 207 ASP A O 1
ATOM 1553 N N . GLY A 1 208 ? -13.237 -6.573 -24.741 1.00 95.50 208 GLY A N 1
ATOM 1554 C CA . GLY A 1 208 ? -14.295 -6.174 -23.802 1.00 95.50 208 GLY A CA 1
ATOM 1555 C C . GLY A 1 208 ? -15.700 -6.136 -24.412 1.00 95.50 208 GLY A C 1
ATOM 1556 O O . GLY A 1 208 ? -16.666 -6.592 -23.794 1.00 95.50 208 GLY A O 1
ATOM 1557 N N . LEU A 1 209 ? -15.813 -5.734 -25.682 1.00 97.31 209 LEU A N 1
ATOM 1558 C CA . LEU A 1 209 ? -17.083 -5.698 -26.420 1.00 97.31 209 LEU A CA 1
ATOM 1559 C C . LEU A 1 209 ? -17.627 -7.087 -26.804 1.00 97.31 209 LEU A C 1
ATOM 1561 O O . LEU A 1 209 ? -18.805 -7.204 -27.156 1.00 97.31 209 LEU A O 1
ATOM 1565 N N . ASN A 1 210 ? -16.811 -8.142 -26.721 1.00 97.50 210 ASN A N 1
ATOM 1566 C CA . ASN A 1 210 ? -17.218 -9.515 -27.036 1.00 97.50 210 ASN A CA 1
ATOM 1567 C C . ASN A 1 210 ? -18.021 -10.166 -25.896 1.00 97.50 210 ASN A C 1
ATOM 1569 O O . ASN A 1 210 ? -18.703 -11.173 -26.114 1.00 97.50 210 ASN A O 1
ATOM 1573 N N . TYR A 1 211 ? -18.000 -9.586 -24.692 1.00 96.75 211 TYR A N 1
ATOM 1574 C CA . TYR A 1 211 ? -18.646 -10.140 -23.504 1.00 96.75 211 TYR A CA 1
ATOM 1575 C C . TYR A 1 211 ? -19.872 -9.320 -23.103 1.00 96.75 211 TYR A C 1
ATOM 1577 O O . TYR A 1 211 ? -19.770 -8.227 -22.546 1.00 96.75 211 TYR A O 1
ATOM 1585 N N . LYS A 1 212 ? -21.069 -9.887 -23.314 1.00 94.00 212 LYS A N 1
ATOM 1586 C CA . LYS A 1 212 ? -22.332 -9.196 -23.001 1.00 94.00 212 LYS A CA 1
ATOM 1587 C C . LYS A 1 212 ? -22.394 -8.718 -21.543 1.00 94.00 212 LYS A C 1
ATOM 1589 O O . LYS A 1 212 ? -22.833 -7.598 -21.305 1.00 94.00 212 LYS A O 1
ATOM 1594 N N . SER A 1 213 ? -21.933 -9.534 -20.590 1.00 90.88 213 SER A N 1
ATOM 1595 C CA . SER A 1 213 ? -21.894 -9.179 -19.163 1.00 90.88 213 SER A CA 1
ATOM 1596 C C . SER A 1 213 ? -21.088 -7.910 -18.888 1.00 90.88 213 SER A C 1
ATOM 1598 O O . SER A 1 213 ? -21.502 -7.116 -18.053 1.00 90.88 213 SER A O 1
ATOM 1600 N N . LEU A 1 214 ? -19.992 -7.687 -19.618 1.00 94.62 214 LEU A N 1
ATOM 1601 C CA . LEU A 1 214 ? -19.141 -6.505 -19.473 1.00 94.62 214 LEU A CA 1
ATOM 1602 C C . LEU A 1 214 ? -19.778 -5.278 -20.126 1.00 94.62 214 LEU A C 1
ATOM 1604 O O . LEU A 1 214 ? -19.857 -4.215 -19.512 1.00 94.62 214 LEU A O 1
ATOM 1608 N N . THR A 1 215 ? -20.346 -5.438 -21.324 1.00 95.69 215 THR A N 1
ATOM 1609 C CA . THR A 1 215 ? -21.069 -4.343 -21.996 1.00 95.69 215 THR A CA 1
ATOM 1610 C C . THR A 1 215 ? -22.331 -3.907 -21.242 1.00 95.69 215 THR A C 1
ATOM 1612 O O . THR A 1 215 ? -22.662 -2.723 -21.240 1.00 95.69 215 THR A O 1
ATOM 1615 N N . ASP A 1 216 ? -23.021 -4.832 -20.559 1.00 89.75 216 ASP A N 1
ATOM 1616 C CA . ASP A 1 216 ? -24.191 -4.531 -19.721 1.00 89.75 216 ASP A CA 1
ATOM 1617 C C . ASP A 1 216 ? -23.807 -3.695 -18.485 1.00 89.75 216 ASP A C 1
ATOM 1619 O O . ASP A 1 216 ? -24.629 -2.921 -17.995 1.00 89.75 216 ASP A O 1
ATOM 1623 N N . MET A 1 217 ? -22.563 -3.821 -18.007 1.00 87.56 217 MET A N 1
ATOM 1624 C CA . MET A 1 217 ? -21.988 -2.983 -16.945 1.00 87.56 217 MET A CA 1
ATOM 1625 C C . MET A 1 217 ? -21.473 -1.633 -17.462 1.00 87.56 217 MET A C 1
ATOM 1627 O O . MET A 1 217 ? -21.103 -0.783 -16.661 1.00 87.56 217 MET A O 1
ATOM 1631 N N . GLY A 1 218 ? -21.475 -1.417 -18.781 1.00 90.88 218 GLY A N 1
ATOM 1632 C CA . GLY A 1 218 ? -20.981 -0.195 -19.411 1.00 90.88 218 GLY A CA 1
ATOM 1633 C C . GLY A 1 218 ? -19.510 -0.239 -19.832 1.00 90.88 218 GLY A C 1
ATOM 1634 O O . GLY A 1 218 ? -18.981 0.817 -20.163 1.00 90.88 218 GLY A O 1
ATOM 1635 N N . GLY A 1 219 ? -18.870 -1.416 -19.841 1.00 95.38 219 GLY A N 1
ATOM 1636 C CA . GLY A 1 219 ? -17.499 -1.603 -20.332 1.00 95.38 219 GLY A CA 1
ATOM 1637 C C . GLY A 1 219 ? -17.342 -1.370 -21.837 1.00 95.38 219 GLY A C 1
ATOM 1638 O O . GLY A 1 219 ? -18.285 -1.556 -22.617 1.00 95.38 219 GLY A O 1
ATOM 1639 N N . GLY A 1 220 ? -16.142 -0.941 -22.222 1.00 97.44 220 GLY A N 1
ATOM 1640 C CA . GLY A 1 220 ? -15.721 -0.677 -23.595 1.00 97.44 220 GLY A CA 1
ATOM 1641 C C . GLY A 1 220 ? -14.816 -1.764 -24.173 1.00 97.44 220 GLY A C 1
ATOM 1642 O O . GLY A 1 220 ? -14.846 -2.914 -23.745 1.00 97.44 220 GLY A O 1
ATOM 1643 N N . GLU A 1 221 ? -14.034 -1.394 -25.187 1.00 98.06 221 GLU A N 1
ATOM 1644 C CA . GLU A 1 221 ? -13.116 -2.297 -25.899 1.00 98.06 221 GLU A CA 1
ATOM 1645 C C . GLU A 1 221 ? -11.948 -2.749 -25.021 1.00 98.06 221 GLU A C 1
ATOM 1647 O O . GLU A 1 221 ? -11.713 -3.952 -24.903 1.00 98.06 221 GLU A O 1
ATOM 1652 N N . TYR A 1 222 ? -11.296 -1.795 -24.351 1.00 98.38 222 TYR A N 1
ATOM 1653 C CA . TYR A 1 222 ? -10.070 -2.023 -23.579 1.00 98.38 222 TYR A CA 1
ATOM 1654 C C . TYR A 1 222 ? -10.289 -2.247 -22.075 1.00 98.38 222 TYR A C 1
ATOM 1656 O O . TYR A 1 222 ? -9.353 -2.562 -21.338 1.00 98.38 222 TYR A O 1
ATOM 1664 N N . GLY A 1 223 ? -11.526 -2.081 -21.593 1.00 97.94 223 GLY A N 1
ATOM 1665 C CA . GLY A 1 223 ? -11.842 -2.201 -20.173 1.00 97.94 223 GLY A CA 1
ATOM 1666 C C . GLY A 1 223 ? -12.982 -1.298 -19.710 1.00 97.94 223 GLY A C 1
ATOM 1667 O O . GLY A 1 223 ? -14.020 -1.223 -20.370 1.00 97.94 223 GLY A O 1
ATOM 1668 N N . TYR A 1 224 ? -12.825 -0.667 -18.545 1.00 97.56 224 TYR A N 1
ATOM 1669 C CA . TYR A 1 224 ? -13.918 0.012 -17.840 1.00 97.56 224 TYR A CA 1
ATOM 1670 C C . TYR A 1 224 ? -13.455 1.250 -17.070 1.00 97.56 224 TYR A C 1
ATOM 1672 O O . TYR A 1 224 ? -12.430 1.218 -16.393 1.00 97.56 224 TYR A O 1
ATOM 1680 N N . ASN A 1 225 ? -14.251 2.318 -17.118 1.00 95.06 225 ASN A N 1
ATOM 1681 C CA . ASN A 1 225 ? -14.076 3.513 -16.300 1.00 95.06 225 ASN A CA 1
ATOM 1682 C C . ASN A 1 225 ? -15.151 3.564 -15.198 1.00 95.06 225 ASN A C 1
ATOM 1684 O O . ASN A 1 225 ? -16.353 3.649 -15.453 1.00 95.06 225 ASN A O 1
ATOM 1688 N N . ALA A 1 226 ? -14.702 3.485 -13.948 1.00 87.50 226 ALA A N 1
ATOM 1689 C CA . ALA A 1 226 ? -15.513 3.465 -12.739 1.00 87.50 226 ALA A CA 1
ATOM 1690 C C . ALA A 1 226 ? -15.728 4.858 -12.112 1.00 87.50 226 ALA A C 1
ATOM 1692 O O . ALA A 1 226 ? -16.389 4.945 -11.062 1.00 87.50 226 ALA A O 1
ATOM 1693 N N . ILE A 1 227 ? -15.190 5.924 -12.719 1.00 83.50 227 ILE A N 1
ATOM 1694 C CA . ILE A 1 227 ? -15.356 7.309 -12.268 1.00 83.50 227 ILE A CA 1
ATOM 1695 C C . ILE A 1 227 ? -16.785 7.772 -12.557 1.00 83.50 227 ILE A C 1
ATOM 1697 O O . ILE A 1 227 ? -17.306 7.691 -13.670 1.00 83.50 227 ILE A O 1
ATOM 1701 N N . THR A 1 228 ? -17.461 8.258 -11.517 1.00 76.69 228 THR A N 1
ATOM 1702 C CA . THR A 1 228 ? -18.863 8.669 -11.634 1.00 76.69 228 THR A CA 1
ATOM 1703 C C . THR A 1 228 ? -18.976 9.966 -12.432 1.00 76.69 228 THR A C 1
ATOM 1705 O O . THR A 1 228 ? -18.431 10.989 -12.033 1.00 76.69 228 THR A O 1
ATOM 1708 N N . GLY A 1 229 ? -19.772 9.949 -13.503 1.00 80.25 229 GLY A N 1
ATOM 1709 C CA . GLY A 1 229 ? -20.035 11.128 -14.338 1.00 80.25 229 GLY A CA 1
ATOM 1710 C C . GLY A 1 229 ? -19.186 11.208 -15.609 1.00 80.25 229 GLY A C 1
ATOM 1711 O O . GLY A 1 229 ? -19.454 12.076 -16.438 1.00 80.25 229 GLY A O 1
ATOM 1712 N N . GLU A 1 230 ? -18.236 10.290 -15.785 1.00 87.88 230 GLU A N 1
ATOM 1713 C CA . GLU A 1 230 ? -17.465 10.103 -17.018 1.00 87.88 230 GLU A CA 1
ATOM 1714 C C . GLU A 1 230 ? -18.079 9.006 -17.906 1.00 87.88 230 GLU A C 1
ATOM 1716 O O . GLU A 1 230 ? -19.027 8.318 -17.507 1.00 87.88 230 GLU A O 1
ATOM 1721 N N . ASP A 1 231 ? -17.580 8.860 -19.139 1.00 92.88 231 ASP A N 1
ATOM 1722 C CA . ASP A 1 231 ? -17.977 7.744 -20.003 1.00 92.88 231 ASP A CA 1
ATOM 1723 C C . ASP A 1 231 ? -17.363 6.441 -19.481 1.00 92.88 231 ASP A C 1
ATOM 1725 O O . ASP A 1 231 ? -16.155 6.231 -19.554 1.00 92.88 231 ASP A O 1
ATOM 1729 N N . SER A 1 232 ? -18.212 5.536 -18.992 1.00 92.00 232 SER A N 1
ATOM 1730 C CA . SER A 1 232 ? -17.785 4.259 -18.413 1.00 92.00 232 SER A CA 1
ATOM 1731 C C . SER A 1 232 ? -17.059 3.336 -19.398 1.00 92.00 232 SER A C 1
ATOM 1733 O O . SER A 1 232 ? -16.443 2.354 -18.981 1.00 92.00 232 SER A O 1
ATOM 1735 N N . LYS A 1 233 ? -17.160 3.609 -20.703 1.00 97.31 233 LYS A N 1
ATOM 1736 C CA . LYS A 1 233 ? -16.556 2.795 -21.764 1.00 97.31 233 LYS A CA 1
ATOM 1737 C C . LYS A 1 233 ? -15.100 3.133 -22.047 1.00 97.31 233 LYS A C 1
ATOM 1739 O O . LYS A 1 233 ? -14.458 2.356 -22.747 1.00 97.31 233 LYS A O 1
ATOM 1744 N N . ASP A 1 234 ? -14.609 4.270 -21.568 1.00 96.56 234 ASP A N 1
ATOM 1745 C CA . ASP A 1 234 ? -13.297 4.783 -21.950 1.00 96.56 234 ASP A CA 1
ATOM 1746 C C . ASP A 1 234 ? -12.347 4.835 -20.744 1.00 96.56 234 ASP A C 1
ATOM 1748 O O . ASP A 1 234 ? -12.424 5.768 -19.940 1.00 96.56 234 ASP A O 1
ATOM 1752 N N . PRO A 1 235 ? -11.476 3.821 -20.576 1.00 96.88 235 PRO A N 1
ATOM 1753 C CA . PRO A 1 235 ? -10.498 3.767 -19.495 1.00 96.88 235 PRO A CA 1
ATOM 1754 C C . PRO A 1 235 ? -9.171 4.469 -19.844 1.00 96.88 235 PRO A C 1
ATOM 1756 O O . PRO A 1 235 ? -8.157 4.156 -19.220 1.00 96.88 235 PRO A O 1
ATOM 1759 N N . MET A 1 236 ? -9.155 5.366 -20.838 1.00 96.50 236 MET A N 1
ATOM 1760 C CA . MET A 1 236 ? -7.962 6.116 -21.246 1.00 96.50 236 MET A CA 1
ATOM 1761 C C . MET A 1 236 ? -7.341 6.865 -20.062 1.00 96.50 236 MET A C 1
ATOM 1763 O O . MET A 1 236 ? -8.050 7.530 -19.304 1.00 96.50 236 MET A O 1
ATOM 1767 N N . ASP A 1 237 ? -6.015 6.804 -19.925 1.00 94.00 237 ASP A N 1
ATOM 1768 C CA . ASP A 1 237 ? -5.294 7.695 -19.013 1.00 94.00 237 ASP A CA 1
ATOM 1769 C C . ASP A 1 237 ? -4.968 9.019 -19.708 1.00 94.00 237 ASP A C 1
ATOM 1771 O O . ASP A 1 237 ? -3.988 9.137 -20.440 1.00 94.00 237 ASP A O 1
ATOM 1775 N N . THR A 1 238 ? -5.818 10.021 -19.505 1.00 88.94 238 THR A N 1
ATOM 1776 C CA . THR A 1 238 ? -5.722 11.297 -20.227 1.00 88.94 238 THR A CA 1
ATOM 1777 C C . THR A 1 238 ? -4.780 12.316 -19.593 1.00 88.94 238 THR A C 1
ATOM 1779 O O . THR A 1 238 ? -4.421 13.291 -20.249 1.00 88.94 238 THR A O 1
ATOM 1782 N N . ASP A 1 239 ? -4.466 12.178 -18.303 1.00 77.19 239 ASP A N 1
ATOM 1783 C CA . ASP A 1 239 ? -3.941 13.303 -17.519 1.00 77.19 239 ASP A CA 1
ATOM 1784 C C . ASP A 1 239 ? -3.193 12.929 -16.229 1.00 77.19 239 ASP A C 1
ATOM 1786 O O . ASP A 1 239 ? -2.692 13.817 -15.530 1.00 77.19 239 ASP A O 1
ATOM 1790 N N . THR A 1 240 ? -3.127 11.645 -15.870 1.00 85.06 240 THR A N 1
ATOM 1791 C CA . THR A 1 240 ? -2.486 11.200 -14.627 1.00 85.06 240 THR A CA 1
ATOM 1792 C C . THR A 1 240 ? -1.191 10.447 -14.922 1.00 85.06 240 THR A C 1
ATOM 1794 O O . THR A 1 240 ? -0.172 10.756 -14.311 1.00 85.06 240 THR A O 1
ATOM 1797 N N . GLY A 1 241 ? -1.210 9.505 -15.868 1.00 90.31 241 GLY A N 1
ATOM 1798 C CA . GLY A 1 241 ? -0.056 8.725 -16.342 1.00 90.31 241 GLY A CA 1
ATOM 1799 C C . GLY A 1 241 ? 0.376 7.564 -15.440 1.00 90.31 241 GLY A C 1
ATOM 1800 O O . GLY A 1 241 ? 1.164 6.722 -15.861 1.00 90.31 241 GLY A O 1
ATOM 1801 N N . HIS A 1 242 ? -0.149 7.482 -14.218 1.00 92.94 242 HIS A N 1
ATOM 1802 C CA . HIS A 1 242 ? 0.274 6.511 -13.209 1.00 92.94 242 HIS A CA 1
ATOM 1803 C C . HIS A 1 242 ? -0.087 5.062 -13.572 1.00 92.94 242 HIS A C 1
ATOM 1805 O O . HIS A 1 242 ? 0.752 4.164 -13.474 1.00 92.94 242 HIS A O 1
ATOM 1811 N N . GLY A 1 243 ? -1.309 4.827 -14.046 1.00 96.38 243 GLY A N 1
ATOM 1812 C CA . GLY A 1 243 ? -1.741 3.516 -14.519 1.00 96.38 243 GLY A CA 1
ATOM 1813 C C . GLY A 1 243 ? -1.042 3.095 -15.814 1.00 96.38 243 GLY A C 1
ATOM 1814 O O . GLY A 1 243 ? -0.682 1.924 -15.943 1.00 96.38 243 GLY A O 1
ATOM 1815 N N . THR A 1 244 ? -0.746 4.038 -16.718 1.00 98.31 244 THR A N 1
ATOM 1816 C CA . THR A 1 244 ? 0.111 3.789 -17.893 1.00 98.31 244 THR A CA 1
ATOM 1817 C C . THR A 1 244 ? 1.506 3.328 -17.474 1.00 98.31 244 THR A C 1
ATOM 1819 O O . THR A 1 244 ? 1.991 2.326 -17.988 1.00 98.31 244 THR A O 1
ATOM 1822 N N . HIS A 1 245 ? 2.124 3.983 -16.488 1.00 97.81 245 HIS A N 1
ATOM 1823 C CA . HIS A 1 245 ? 3.426 3.577 -15.936 1.00 97.81 245 HIS A CA 1
ATOM 1824 C C . HIS A 1 245 ? 3.398 2.174 -15.335 1.00 97.81 245 HIS A C 1
ATOM 1826 O O . HIS A 1 245 ? 4.255 1.346 -15.632 1.00 97.81 245 HIS A O 1
ATOM 1832 N N . CYS A 1 246 ? 2.347 1.850 -14.581 1.00 98.62 246 CYS A N 1
ATOM 1833 C CA . CYS A 1 246 ? 2.163 0.497 -14.059 1.00 98.62 246 CYS A CA 1
ATOM 1834 C C . CYS A 1 246 ? 2.001 -0.549 -15.175 1.00 98.62 246 CYS A C 1
ATOM 1836 O O . CYS A 1 246 ? 2.535 -1.650 -15.051 1.00 98.62 246 CYS A O 1
ATOM 1838 N N . ALA A 1 247 ? 1.273 -0.230 -16.250 1.00 98.69 247 ALA A N 1
ATOM 1839 C CA . ALA A 1 247 ? 1.064 -1.136 -17.378 1.00 98.69 247 ALA A CA 1
ATOM 1840 C C . ALA A 1 247 ? 2.379 -1.481 -18.096 1.00 98.69 247 ALA A C 1
ATOM 1842 O O . ALA A 1 247 ? 2.614 -2.660 -18.369 1.00 98.69 247 ALA A O 1
ATOM 1843 N N . GLY A 1 248 ? 3.252 -0.493 -18.324 1.00 98.44 248 GLY A N 1
ATOM 1844 C CA . GLY A 1 248 ? 4.563 -0.713 -18.939 1.00 98.44 248 GLY A CA 1
ATOM 1845 C C . GLY A 1 248 ? 5.472 -1.614 -18.107 1.00 98.44 248 GLY A C 1
ATOM 1846 O O . GLY A 1 248 ? 6.045 -2.561 -18.638 1.00 98.44 248 GLY A O 1
ATOM 1847 N N . ILE A 1 249 ? 5.531 -1.415 -16.784 1.00 98.75 249 ILE A N 1
ATOM 1848 C CA . ILE A 1 249 ? 6.316 -2.285 -15.888 1.00 98.75 249 ILE A CA 1
ATOM 1849 C C . ILE A 1 249 ? 5.831 -3.740 -15.988 1.00 98.75 249 ILE A C 1
ATOM 1851 O O . ILE A 1 249 ? 6.635 -4.672 -15.993 1.00 98.75 249 ILE A O 1
ATOM 1855 N N . ILE A 1 250 ? 4.515 -3.953 -16.068 1.00 98.81 250 ILE A N 1
ATOM 1856 C CA . ILE A 1 250 ? 3.935 -5.300 -16.129 1.00 98.81 250 ILE A CA 1
ATOM 1857 C C . ILE A 1 250 ? 4.233 -5.964 -17.475 1.00 98.81 250 ILE A C 1
ATOM 1859 O O . ILE A 1 250 ? 4.635 -7.129 -17.477 1.00 98.81 250 ILE A O 1
ATOM 1863 N N . ALA A 1 251 ? 3.991 -5.271 -18.592 1.00 97.50 251 ALA A N 1
ATOM 1864 C CA . ALA A 1 251 ? 3.859 -5.920 -19.897 1.00 97.50 251 ALA A CA 1
ATOM 1865 C C . ALA A 1 251 ? 4.200 -5.044 -21.117 1.00 97.50 251 ALA A C 1
ATOM 1867 O O . ALA A 1 251 ? 3.669 -5.341 -22.181 1.00 97.50 251 ALA A O 1
ATOM 1868 N N . ALA A 1 252 ? 5.032 -3.996 -21.006 1.00 97.75 252 ALA A N 1
ATOM 1869 C CA . ALA A 1 252 ? 5.551 -3.315 -22.202 1.00 97.75 252 ALA A CA 1
ATOM 1870 C C . ALA A 1 252 ? 6.068 -4.333 -23.237 1.00 97.75 252 ALA A C 1
ATOM 1872 O O . ALA A 1 252 ? 6.658 -5.357 -22.860 1.00 97.75 252 ALA A O 1
ATOM 1873 N N . GLU A 1 253 ? 5.739 -4.098 -24.507 1.00 95.38 253 GLU A N 1
ATOM 1874 C CA . GLU A 1 253 ? 5.960 -5.053 -25.592 1.00 95.38 253 GLU A CA 1
ATOM 1875 C C . GLU A 1 253 ? 7.457 -5.270 -25.814 1.00 95.38 253 GLU A C 1
ATOM 1877 O O . GLU A 1 253 ? 8.205 -4.324 -25.986 1.00 95.38 253 GLU A O 1
ATOM 1882 N N . TRP A 1 254 ? 7.894 -6.528 -25.821 1.00 91.94 254 TRP A N 1
ATOM 1883 C CA . TRP A 1 254 ? 9.297 -6.841 -26.083 1.00 91.94 254 TRP A CA 1
ATOM 1884 C C . TRP A 1 254 ? 9.625 -6.822 -27.566 1.00 91.94 254 TRP A C 1
ATOM 1886 O O . TRP A 1 254 ? 8.800 -7.200 -28.405 1.00 91.94 254 TRP A O 1
ATOM 1896 N N . ASP A 1 255 ? 10.898 -6.565 -27.846 1.00 91.06 255 ASP A N 1
ATOM 1897 C CA . ASP A 1 255 ? 11.532 -6.737 -29.148 1.00 91.06 255 ASP A CA 1
ATOM 1898 C C . ASP A 1 255 ? 10.809 -5.953 -30.260 1.00 91.06 255 ASP A C 1
ATOM 1900 O O . ASP A 1 255 ? 10.701 -6.418 -31.403 1.00 91.06 255 ASP A O 1
ATOM 1904 N N . ASN A 1 256 ? 10.294 -4.765 -29.929 1.00 90.50 256 ASN A N 1
ATOM 1905 C CA . ASN A 1 256 ? 9.580 -3.881 -30.860 1.00 90.50 256 ASN A CA 1
ATOM 1906 C C . ASN A 1 256 ? 10.461 -2.726 -31.391 1.00 90.50 256 ASN A C 1
ATOM 1908 O O . ASN A 1 256 ? 9.960 -1.827 -32.073 1.00 90.50 256 ASN A O 1
ATOM 1912 N N . ASP A 1 257 ? 11.774 -2.795 -31.130 1.00 90.44 257 ASP A N 1
ATOM 1913 C CA . ASP A 1 257 ? 12.810 -1.816 -31.491 1.00 90.44 257 ASP A CA 1
ATOM 1914 C C . ASP A 1 257 ? 12.629 -0.423 -30.841 1.00 90.44 257 ASP A C 1
ATOM 1916 O O . ASP A 1 257 ? 13.254 0.549 -31.284 1.00 90.44 257 ASP A O 1
ATOM 1920 N N . ILE A 1 258 ? 11.795 -0.287 -29.804 1.00 91.12 258 ILE A N 1
ATOM 1921 C CA . ILE A 1 258 ? 11.572 0.972 -29.084 1.00 91.12 258 ILE A CA 1
ATOM 1922 C C . ILE A 1 258 ? 11.556 0.736 -27.572 1.00 91.12 258 ILE A C 1
ATOM 1924 O O . ILE A 1 258 ? 11.164 -0.317 -27.106 1.00 91.12 258 ILE A O 1
ATOM 1928 N N . GLY A 1 259 ? 11.941 1.739 -26.788 1.00 92.31 259 GLY A N 1
ATOM 1929 C CA . GLY A 1 259 ? 11.525 1.783 -25.391 1.00 92.31 259 GLY A CA 1
ATOM 1930 C C . GLY A 1 259 ? 12.003 0.667 -24.475 1.00 92.31 259 GLY A C 1
ATOM 1931 O O . GLY A 1 259 ? 13.159 0.241 -24.522 1.00 92.31 259 GLY A O 1
ATOM 1932 N N . VAL A 1 260 ? 11.089 0.277 -23.583 1.00 95.62 260 VAL A N 1
ATOM 1933 C CA . VAL A 1 260 ? 11.330 -0.566 -22.412 1.00 95.62 260 VAL A CA 1
ATOM 1934 C C . VAL A 1 260 ? 10.688 -1.941 -22.575 1.00 95.62 260 VAL A C 1
ATOM 1936 O O . VAL A 1 260 ? 9.760 -2.135 -23.340 1.00 95.62 260 VAL A O 1
ATOM 1939 N N . ALA A 1 261 ? 11.115 -2.892 -21.754 1.00 95.44 261 ALA A N 1
ATOM 1940 C CA . ALA A 1 261 ? 10.543 -4.227 -21.680 1.00 95.44 261 ALA A CA 1
ATOM 1941 C C . ALA A 1 261 ? 9.686 -4.405 -20.414 1.00 95.44 261 ALA A C 1
ATOM 1943 O O . ALA A 1 261 ? 10.068 -3.993 -19.312 1.00 95.44 261 ALA A O 1
ATOM 1944 N N . GLY A 1 262 ? 8.529 -5.059 -20.533 1.00 96.62 262 GLY A N 1
ATOM 1945 C CA . GLY A 1 262 ? 7.717 -5.454 -19.379 1.00 96.62 262 GLY A CA 1
ATOM 1946 C C . GLY A 1 262 ? 8.273 -6.686 -18.663 1.00 96.62 262 GLY A C 1
ATOM 1947 O O . GLY A 1 262 ? 8.976 -7.503 -19.251 1.00 96.62 262 GLY A O 1
ATOM 1948 N N . VAL A 1 263 ? 7.909 -6.901 -17.397 1.00 97.06 263 VAL A N 1
ATOM 1949 C CA . VAL A 1 263 ? 8.274 -8.139 -16.678 1.00 97.06 263 VAL A CA 1
ATOM 1950 C C . VAL A 1 263 ? 7.680 -9.383 -17.361 1.00 97.06 263 VAL A C 1
ATOM 1952 O O . VAL A 1 263 ? 8.323 -10.434 -17.403 1.00 97.06 263 VAL A O 1
ATOM 1955 N N . SER A 1 264 ? 6.450 -9.285 -17.876 1.00 93.94 264 SER A N 1
ATOM 1956 C CA . SER A 1 264 ? 5.699 -10.392 -18.471 1.00 93.94 264 SER A CA 1
ATOM 1957 C C . SER A 1 264 ? 5.504 -10.207 -19.987 1.00 93.94 264 SER A C 1
ATOM 1959 O O . SER A 1 264 ? 4.556 -9.535 -20.392 1.00 93.94 264 SER A O 1
ATOM 1961 N N . PRO A 1 265 ? 6.320 -10.854 -20.845 1.00 86.38 265 PRO A N 1
ATOM 1962 C CA . PRO A 1 265 ? 6.329 -10.615 -22.297 1.00 86.38 265 PRO A CA 1
ATOM 1963 C C . PRO A 1 265 ? 5.043 -10.998 -23.037 1.00 86.38 265 PRO A C 1
ATOM 1965 O O . PRO A 1 265 ? 4.833 -10.584 -24.169 1.00 86.38 265 PRO A O 1
ATOM 1968 N N . ASN A 1 266 ? 4.197 -11.846 -22.443 1.00 87.50 266 ASN A N 1
ATOM 1969 C CA . ASN A 1 266 ? 2.981 -12.355 -23.089 1.00 87.50 266 ASN A CA 1
ATOM 1970 C C . ASN A 1 266 ? 1.699 -11.934 -22.367 1.00 87.50 266 ASN A C 1
ATOM 1972 O O . ASN A 1 266 ? 0.628 -12.450 -22.692 1.00 87.50 266 ASN A O 1
ATOM 1976 N N . ALA A 1 267 ? 1.783 -11.074 -21.352 1.00 95.12 267 ALA A N 1
ATOM 1977 C CA . ALA A 1 267 ? 0.594 -10.605 -20.658 1.00 95.12 267 ALA A CA 1
ATOM 1978 C C . ALA A 1 267 ? -0.130 -9.539 -21.489 1.00 95.12 267 ALA A C 1
ATOM 1980 O O . ALA A 1 267 ? 0.490 -8.705 -22.138 1.00 95.12 267 ALA A O 1
ATOM 1981 N N . GLN A 1 268 ? -1.459 -9.553 -21.433 1.00 98.31 268 GLN A N 1
ATOM 1982 C CA . GLN A 1 268 ? -2.289 -8.469 -21.938 1.00 98.31 268 GLN A CA 1
ATOM 1983 C C . GLN A 1 268 ? -2.795 -7.586 -20.805 1.00 98.31 268 GLN A C 1
ATOM 1985 O O . GLN A 1 268 ? -3.129 -8.082 -19.728 1.00 98.31 268 GLN A O 1
ATOM 1990 N N . ILE A 1 269 ? -2.938 -6.289 -21.067 1.00 98.81 269 ILE A N 1
ATOM 1991 C CA . ILE A 1 269 ? -3.398 -5.317 -20.069 1.00 98.81 269 ILE A CA 1
ATOM 1992 C C . ILE A 1 269 ? -4.883 -5.001 -20.252 1.00 98.81 269 ILE A C 1
ATOM 1994 O O . ILE A 1 269 ? -5.310 -4.525 -21.301 1.00 98.81 269 ILE A O 1
ATOM 1998 N N . MET A 1 270 ? -5.681 -5.230 -19.208 1.00 98.88 270 MET A N 1
ATOM 1999 C CA . MET A 1 270 ? -7.058 -4.741 -19.090 1.00 98.88 270 MET A CA 1
ATOM 2000 C C . MET A 1 270 ? -7.061 -3.438 -18.283 1.00 98.88 270 MET A C 1
ATOM 2002 O O . MET A 1 270 ? -6.718 -3.438 -17.100 1.00 98.88 270 MET A O 1
ATOM 2006 N N . ALA A 1 271 ? -7.493 -2.335 -18.894 1.00 98.75 271 ALA A N 1
ATOM 2007 C CA . ALA A 1 271 ? -7.503 -1.026 -18.243 1.00 98.75 271 ALA A CA 1
ATOM 2008 C C . ALA A 1 271 ? -8.774 -0.826 -17.402 1.00 98.75 271 ALA A C 1
ATOM 2010 O O . ALA A 1 271 ? -9.892 -0.827 -17.928 1.00 98.75 271 ALA A O 1
ATOM 2011 N N . VAL A 1 272 ? -8.627 -0.626 -16.092 1.00 98.12 272 VAL A N 1
ATOM 2012 C CA . VAL A 1 272 ? -9.750 -0.335 -15.190 1.00 98.12 272 VAL A CA 1
ATOM 2013 C C . VAL A 1 272 ? -9.496 0.993 -14.482 1.00 98.12 272 VAL A C 1
ATOM 2015 O O . VAL A 1 272 ? -8.879 1.053 -13.421 1.00 98.12 272 VAL A O 1
ATOM 2018 N N . ARG A 1 273 ? -9.979 2.082 -15.086 1.00 95.31 273 ARG A N 1
ATOM 2019 C CA . ARG A 1 273 ? -9.817 3.444 -14.564 1.00 95.31 273 ARG A CA 1
ATOM 2020 C C . ARG A 1 273 ? -10.776 3.666 -13.405 1.00 95.31 273 ARG A C 1
ATOM 2022 O O . ARG A 1 273 ? -11.986 3.540 -13.564 1.00 95.31 273 ARG A O 1
ATOM 2029 N N . PHE A 1 274 ? -10.263 4.026 -12.239 1.00 88.25 274 PHE A N 1
ATOM 2030 C CA . PHE A 1 274 ? -11.079 4.547 -11.145 1.00 88.25 274 PHE A CA 1
ATOM 2031 C C . PHE A 1 274 ? -10.478 5.801 -10.515 1.00 88.25 274 PHE A C 1
ATOM 2033 O O . PHE A 1 274 ? -11.230 6.530 -9.881 1.00 88.25 274 PHE A O 1
ATOM 2040 N N . LEU A 1 275 ? -9.182 6.079 -10.696 1.00 82.12 275 LEU A N 1
ATOM 2041 C CA . LEU A 1 275 ? -8.514 7.291 -10.214 1.00 82.12 275 LEU A CA 1
ATOM 2042 C C . LEU A 1 275 ? -8.455 8.359 -11.316 1.00 82.12 275 LEU A C 1
ATOM 2044 O O . LEU A 1 275 ? -8.195 8.055 -12.472 1.00 82.12 275 LEU A O 1
ATOM 2048 N N . GLY A 1 276 ? -8.671 9.618 -10.946 1.00 74.94 276 GLY A N 1
ATOM 2049 C CA . GLY A 1 276 ? -8.351 10.777 -11.784 1.00 74.94 276 GLY A CA 1
ATOM 2050 C C . GLY A 1 276 ? -7.645 11.845 -10.951 1.00 74.94 276 GLY A C 1
ATOM 2051 O O . GLY A 1 276 ? -7.434 11.653 -9.751 1.00 74.94 276 GLY A O 1
ATOM 2052 N N . GLN A 1 277 ? -7.335 13.006 -11.534 1.00 68.88 277 GLN A N 1
ATOM 2053 C CA . GLN A 1 277 ? -6.612 14.079 -10.826 1.00 68.88 277 GLN A CA 1
ATOM 2054 C C . GLN A 1 277 ? -7.288 14.565 -9.535 1.00 68.88 277 GLN A C 1
ATOM 2056 O O . GLN A 1 277 ? -6.619 14.976 -8.591 1.00 68.88 277 GLN A O 1
ATOM 2061 N N . SER A 1 278 ? -8.622 14.514 -9.473 1.00 63.50 278 SER A N 1
ATOM 2062 C CA . SER A 1 278 ? -9.391 14.897 -8.276 1.00 63.50 278 SER A CA 1
ATOM 2063 C C . SER A 1 278 ? -9.467 13.789 -7.212 1.00 63.50 278 SER A C 1
ATOM 2065 O O . SER A 1 278 ? -10.162 13.948 -6.208 1.00 63.50 278 SER A O 1
ATOM 2067 N N . GLY A 1 279 ? -8.772 12.668 -7.422 1.00 63.50 279 GLY A N 1
ATOM 2068 C CA . GLY A 1 279 ? -8.898 11.448 -6.633 1.00 63.50 279 GLY A CA 1
ATOM 2069 C C . GLY A 1 279 ? -10.113 10.607 -7.036 1.00 63.50 279 GLY A C 1
ATOM 2070 O O . GLY A 1 279 ? -10.717 10.808 -8.089 1.00 63.50 279 GLY A O 1
ATOM 2071 N N . SER A 1 280 ? -10.467 9.642 -6.187 1.00 68.31 280 SER A N 1
ATOM 2072 C CA . SER A 1 280 ? -11.636 8.772 -6.362 1.00 68.31 280 SER A CA 1
ATOM 2073 C C . SER A 1 280 ? -12.271 8.401 -5.026 1.00 68.31 280 SER A C 1
ATOM 2075 O O . SER A 1 280 ? -11.793 8.794 -3.960 1.00 68.31 280 SER A O 1
ATOM 2077 N N . ASP A 1 281 ? -13.346 7.622 -5.086 1.00 65.31 281 ASP A N 1
ATOM 2078 C CA . ASP A 1 281 ? -14.002 7.021 -3.937 1.00 65.31 281 ASP A CA 1
ATOM 2079 C C . ASP A 1 281 ? -13.795 5.496 -3.894 1.00 65.31 281 ASP A C 1
ATOM 2081 O O . ASP A 1 281 ? -13.493 4.834 -4.889 1.00 65.31 281 ASP A O 1
ATOM 2085 N N . MET A 1 282 ? -13.966 4.911 -2.705 1.00 70.56 282 MET A N 1
ATOM 2086 C CA . MET A 1 282 ? -13.856 3.457 -2.527 1.00 70.56 282 MET A CA 1
ATOM 2087 C C . MET A 1 282 ? -14.918 2.689 -3.317 1.00 70.56 282 MET A C 1
ATOM 2089 O O . MET A 1 282 ? -14.672 1.566 -3.749 1.00 70.56 282 MET A O 1
ATOM 2093 N N . ALA A 1 283 ? -16.081 3.295 -3.569 1.00 67.00 283 ALA A N 1
ATOM 2094 C CA . ALA A 1 283 ? -17.110 2.683 -4.398 1.00 67.00 283 ALA A CA 1
ATOM 2095 C C . ALA A 1 283 ? -16.632 2.481 -5.851 1.00 67.00 283 ALA A C 1
ATOM 2097 O O . ALA A 1 283 ? -17.005 1.489 -6.475 1.00 67.00 283 ALA A O 1
ATOM 2098 N N . GLY A 1 284 ? -15.786 3.369 -6.380 1.00 72.38 284 GLY A N 1
ATOM 2099 C CA . GLY A 1 284 ? -15.119 3.254 -7.675 1.00 72.38 284 GLY A CA 1
ATOM 2100 C C . GLY A 1 284 ? -14.195 2.046 -7.740 1.00 72.38 284 GLY A C 1
ATOM 2101 O O . GLY A 1 284 ? -14.329 1.235 -8.655 1.00 72.38 284 GLY A O 1
ATOM 2102 N N . ALA A 1 285 ? -13.347 1.856 -6.726 1.00 78.50 285 ALA A N 1
ATOM 2103 C CA . ALA A 1 285 ? -12.490 0.673 -6.629 1.00 78.50 285 ALA A CA 1
ATOM 2104 C C . ALA A 1 285 ? -13.313 -0.628 -6.597 1.00 78.50 285 ALA A C 1
ATOM 2106 O O . ALA A 1 285 ? -13.030 -1.561 -7.348 1.00 78.50 285 ALA A O 1
ATOM 2107 N N . ILE A 1 286 ? -14.391 -0.681 -5.802 1.00 75.94 286 ILE A N 1
ATOM 2108 C CA . ILE A 1 286 ? -15.278 -1.857 -5.743 1.00 75.94 286 ILE A CA 1
ATOM 2109 C C . ILE A 1 286 ? -16.010 -2.097 -7.071 1.00 75.94 286 ILE A C 1
ATOM 2111 O O . ILE A 1 286 ? -16.145 -3.246 -7.489 1.00 75.94 286 ILE A O 1
ATOM 2115 N N . ARG A 1 287 ? -16.441 -1.043 -7.781 1.00 80.88 287 ARG A N 1
ATOM 2116 C CA . ARG A 1 287 ? -16.978 -1.174 -9.151 1.00 80.88 287 ARG A CA 1
ATOM 2117 C C . ARG A 1 287 ? -15.937 -1.770 -10.104 1.00 80.88 287 ARG A C 1
ATOM 2119 O O . ARG A 1 287 ? -16.298 -2.612 -10.923 1.00 80.88 287 ARG A O 1
ATOM 2126 N N . GLY A 1 288 ? -14.671 -1.377 -9.969 1.00 85.88 288 GLY A N 1
ATOM 2127 C CA . GLY A 1 288 ? -13.550 -1.964 -10.704 1.00 85.88 288 GLY A CA 1
ATOM 2128 C C . GLY A 1 288 ? -13.384 -3.460 -10.425 1.00 85.88 288 GLY A C 1
ATOM 2129 O O . GLY A 1 288 ? -13.423 -4.260 -11.357 1.00 85.88 288 GLY A O 1
ATOM 2130 N N . TYR A 1 289 ? -13.317 -3.862 -9.151 1.00 86.44 289 TYR A N 1
ATOM 2131 C CA . TYR A 1 289 ? -13.281 -5.281 -8.757 1.00 86.44 289 TYR A CA 1
ATOM 2132 C C . TYR A 1 289 ? -14.475 -6.074 -9.302 1.00 86.44 289 TYR A C 1
ATOM 2134 O O . TYR A 1 289 ? -14.298 -7.177 -9.816 1.00 86.44 289 TYR A O 1
ATOM 2142 N N . ALA A 1 290 ? -15.685 -5.510 -9.247 1.00 82.12 290 ALA A N 1
ATOM 2143 C CA . ALA A 1 290 ? -16.881 -6.156 -9.782 1.00 82.12 290 ALA A CA 1
ATOM 2144 C C . ALA A 1 290 ? -16.796 -6.374 -11.304 1.00 82.12 290 ALA A C 1
ATOM 2146 O O . ALA A 1 290 ? -17.212 -7.425 -11.795 1.00 82.12 290 ALA A O 1
ATOM 2147 N N . TYR A 1 291 ? -16.243 -5.412 -12.052 1.00 91.81 291 TYR A N 1
ATOM 2148 C CA . TYR A 1 291 ? -16.009 -5.551 -13.492 1.00 91.81 291 TYR A CA 1
ATOM 2149 C C . TYR A 1 291 ? -15.002 -6.668 -13.793 1.00 91.81 291 TYR A C 1
ATOM 2151 O O . TYR A 1 291 ? -15.274 -7.543 -14.617 1.00 91.81 291 TYR A O 1
ATOM 2159 N N . ILE A 1 292 ? -13.879 -6.695 -13.072 1.00 96.06 292 ILE A N 1
ATOM 2160 C CA . ILE A 1 292 ? -12.831 -7.713 -13.235 1.00 96.06 292 ILE A CA 1
ATOM 2161 C C . ILE A 1 292 ? -13.371 -9.109 -12.892 1.00 96.06 292 ILE A C 1
ATOM 2163 O O . ILE A 1 292 ? -13.180 -10.064 -13.646 1.00 96.06 292 ILE A O 1
ATOM 2167 N N . GLN A 1 293 ? -14.133 -9.230 -11.804 1.00 89.75 293 GLN A N 1
ATOM 2168 C CA . GLN A 1 293 ? -14.814 -10.469 -11.433 1.00 89.75 293 GLN A CA 1
ATOM 2169 C C . GLN A 1 293 ? -15.799 -10.921 -12.520 1.00 89.75 293 GLN A C 1
ATOM 2171 O O . GLN A 1 293 ? -15.867 -12.109 -12.844 1.00 89.75 293 GLN A O 1
ATOM 2176 N N . ALA A 1 294 ? -16.566 -9.997 -13.107 1.00 87.44 294 ALA A N 1
ATOM 2177 C CA . ALA A 1 294 ? -17.471 -10.312 -14.208 1.00 87.44 294 ALA A CA 1
ATOM 2178 C C . ALA A 1 294 ? -16.716 -10.796 -15.456 1.00 87.44 294 ALA A C 1
ATOM 2180 O O . ALA A 1 294 ? -17.236 -11.660 -16.166 1.00 87.44 294 ALA A O 1
ATOM 2181 N N . ALA A 1 295 ? -15.503 -10.292 -15.701 1.00 95.56 295 ALA A N 1
ATOM 2182 C CA . ALA A 1 295 ? -14.646 -10.731 -16.799 1.00 95.56 295 ALA A CA 1
ATOM 2183 C C . ALA A 1 295 ? -14.138 -12.158 -16.561 1.00 95.56 295 ALA A C 1
ATOM 2185 O O . ALA A 1 295 ? -14.349 -13.027 -17.411 1.00 95.56 295 ALA A O 1
ATOM 2186 N N . ALA A 1 296 ? -13.591 -12.435 -15.374 1.00 94.00 296 ALA A N 1
ATOM 2187 C CA . ALA A 1 296 ? -13.157 -13.778 -14.983 1.00 94.00 296 ALA A CA 1
ATOM 2188 C C . ALA A 1 296 ? -14.316 -14.791 -15.060 1.00 94.00 296 ALA A C 1
ATOM 2190 O O . ALA A 1 296 ? -14.208 -15.851 -15.676 1.00 94.00 296 ALA A O 1
ATOM 2191 N N . LYS A 1 297 ? -15.496 -14.421 -14.545 1.00 91.25 297 LYS A N 1
ATOM 2192 C CA . LYS A 1 297 ? -16.723 -15.234 -14.629 1.00 91.25 297 LYS A CA 1
ATOM 2193 C C . LYS A 1 297 ? -17.190 -15.486 -16.065 1.00 91.25 297 LYS A C 1
ATOM 2195 O O . LYS A 1 297 ? -17.825 -16.507 -16.328 1.00 91.25 297 LYS A O 1
ATOM 2200 N N . ALA A 1 298 ? -16.920 -14.560 -16.983 1.00 92.94 298 ALA A N 1
ATOM 2201 C CA . ALA A 1 298 ? -17.262 -14.686 -18.396 1.00 92.94 298 ALA A CA 1
ATOM 2202 C C . ALA A 1 298 ? -16.243 -15.515 -19.201 1.00 92.94 298 ALA A C 1
ATOM 2204 O O . ALA A 1 298 ? -16.481 -15.769 -20.383 1.00 92.94 298 ALA A O 1
ATOM 2205 N N . GLY A 1 299 ? -15.160 -15.976 -18.565 1.00 94.94 299 GLY A N 1
ATOM 2206 C CA . GLY A 1 299 ? -14.127 -16.814 -19.171 1.00 94.94 299 GLY A CA 1
ATOM 2207 C C . GLY A 1 299 ? -12.905 -16.050 -19.679 1.00 94.94 299 GLY A C 1
ATOM 2208 O O . GLY A 1 299 ? -12.090 -16.646 -20.378 1.00 94.94 299 GLY A O 1
ATOM 2209 N N . VAL A 1 300 ? -12.762 -14.760 -19.350 1.00 96.62 300 VAL A N 1
ATOM 2210 C CA . VAL A 1 300 ? -11.506 -14.031 -19.585 1.00 96.62 300 VAL A CA 1
ATOM 2211 C C . VAL A 1 300 ? -10.441 -14.595 -18.646 1.00 96.62 300 VAL A C 1
ATOM 2213 O O . VAL A 1 300 ? -10.706 -14.765 -17.456 1.00 96.62 300 VAL A O 1
ATOM 2216 N N . ASN A 1 301 ? -9.243 -14.866 -19.167 1.00 96.12 301 ASN A N 1
ATOM 2217 C CA . ASN A 1 301 ? -8.112 -15.395 -18.401 1.00 96.12 301 ASN A CA 1
ATOM 2218 C C . ASN A 1 301 ? -7.449 -14.302 -17.544 1.00 96.12 301 ASN A C 1
ATOM 2220 O O . ASN A 1 301 ? -6.283 -13.970 -17.743 1.00 96.12 301 ASN A O 1
ATOM 2224 N N . VAL A 1 302 ? -8.216 -13.680 -16.647 1.00 98.06 302 VAL A N 1
ATOM 2225 C CA . VAL A 1 302 ? -7.675 -12.695 -15.709 1.00 98.06 302 VAL A CA 1
ATOM 2226 C C . VAL A 1 302 ? -6.871 -13.438 -14.651 1.00 98.06 302 VAL A C 1
ATOM 2228 O O . VAL A 1 302 ? -7.440 -14.249 -13.927 1.00 98.06 302 VAL A O 1
ATOM 2231 N N . VAL A 1 303 ? -5.573 -13.162 -14.553 1.00 97.75 303 VAL A N 1
ATOM 2232 C CA . VAL A 1 303 ? -4.667 -13.872 -13.629 1.00 97.75 303 VAL A CA 1
ATOM 2233 C C . VAL A 1 303 ? -4.240 -13.014 -12.444 1.00 97.75 303 VAL A C 1
ATOM 2235 O O . VAL A 1 303 ? -3.993 -13.533 -11.356 1.00 97.75 303 VAL A O 1
ATOM 2238 N N . ALA A 1 304 ? -4.180 -11.693 -12.632 1.00 98.38 304 ALA A N 1
ATOM 2239 C CA . ALA A 1 304 ? -3.724 -10.768 -11.608 1.00 98.38 304 ALA A CA 1
ATOM 2240 C C . ALA A 1 304 ? -4.387 -9.386 -11.719 1.00 98.38 304 ALA A C 1
ATOM 2242 O O . ALA A 1 304 ? -4.834 -8.975 -12.794 1.00 98.38 304 ALA A O 1
ATOM 2243 N N . ILE A 1 305 ? -4.423 -8.667 -10.598 1.00 98.56 305 ILE A N 1
ATOM 2244 C CA . ILE A 1 305 ? -4.856 -7.272 -10.481 1.00 98.56 305 ILE A CA 1
ATOM 2245 C C . ILE A 1 305 ? -3.721 -6.467 -9.851 1.00 98.56 305 ILE A C 1
ATOM 2247 O O . ILE A 1 305 ? -3.315 -6.746 -8.719 1.00 98.56 305 ILE A O 1
ATOM 2251 N N . ASN A 1 306 ? -3.259 -5.440 -10.561 1.00 98.44 306 ASN A N 1
ATOM 2252 C CA . ASN A 1 306 ? -2.346 -4.443 -10.021 1.00 98.44 306 ASN A CA 1
ATOM 2253 C C . ASN A 1 306 ? -3.139 -3.354 -9.287 1.00 98.44 306 ASN A C 1
ATOM 2255 O O . ASN A 1 306 ? -3.962 -2.669 -9.900 1.00 98.44 306 ASN A O 1
ATOM 2259 N N . ASN A 1 307 ? -2.868 -3.176 -7.995 1.00 93.94 307 ASN A N 1
ATOM 2260 C CA . ASN A 1 307 ? -3.423 -2.104 -7.173 1.00 93.94 307 ASN A CA 1
ATOM 2261 C C . ASN A 1 307 ? -2.274 -1.239 -6.640 1.00 93.94 307 ASN A C 1
ATOM 2263 O O . ASN A 1 307 ? -1.891 -1.327 -5.470 1.00 93.94 307 ASN A O 1
ATOM 2267 N N . SER A 1 308 ? -1.723 -0.378 -7.495 1.00 92.50 308 SER A N 1
ATOM 2268 C CA . SER A 1 308 ? -0.654 0.571 -7.144 1.00 92.50 308 SER A CA 1
ATOM 2269 C C . SER A 1 308 ? -1.155 1.767 -6.320 1.00 92.50 308 SER A C 1
ATOM 2271 O O . SER A 1 308 ? -0.693 2.899 -6.450 1.00 92.50 308 SER A O 1
ATOM 2273 N N . TRP A 1 309 ? -2.108 1.506 -5.432 1.00 84.69 309 TRP A N 1
ATOM 2274 C CA . TRP A 1 309 ? -2.772 2.450 -4.552 1.00 84.69 309 TRP A CA 1
ATOM 2275 C C . TRP A 1 309 ? -3.090 1.756 -3.225 1.00 84.69 309 TRP A C 1
ATOM 2277 O O . TRP A 1 309 ? -3.209 0.536 -3.134 1.00 84.69 309 TRP A O 1
ATOM 2287 N N . GLY A 1 310 ? -3.241 2.545 -2.169 1.00 72.38 310 GLY A N 1
ATOM 2288 C CA . GLY A 1 310 ? -3.478 2.030 -0.829 1.00 72.38 310 GLY A CA 1
ATOM 2289 C C . GLY A 1 310 ? -3.651 3.165 0.177 1.00 72.38 310 GLY A C 1
ATOM 2290 O O . GLY A 1 310 ? -3.524 4.339 -0.180 1.00 72.38 310 GLY A O 1
ATOM 2291 N N . PRO A 1 311 ? -3.976 2.855 1.439 1.00 56.56 311 PRO A N 1
ATOM 2292 C CA . PRO A 1 311 ? -4.164 3.881 2.455 1.00 56.56 311 PRO A CA 1
ATOM 2293 C C . PRO A 1 311 ? -2.843 4.619 2.730 1.00 56.56 311 PRO A C 1
ATOM 2295 O O . PRO A 1 311 ? -1.835 4.005 3.058 1.00 56.56 311 PRO A O 1
ATOM 2298 N N . SER A 1 312 ? -2.858 5.950 2.630 1.00 50.19 312 SER A N 1
ATOM 2299 C CA . SER A 1 312 ? -1.662 6.802 2.722 1.00 50.19 312 SER A CA 1
ATOM 2300 C C . SER A 1 312 ? -1.517 7.563 4.054 1.00 50.19 312 SER A C 1
ATOM 2302 O O . SER A 1 312 ? -0.852 8.598 4.086 1.00 50.19 312 SER A O 1
ATOM 2304 N N . ALA A 1 313 ? -2.180 7.145 5.146 1.00 46.22 313 ALA A N 1
ATOM 2305 C CA . ALA A 1 313 ? -2.248 7.956 6.372 1.00 46.22 313 ALA A CA 1
ATOM 2306 C C . ALA A 1 313 ? -2.215 7.184 7.705 1.00 46.22 313 ALA A C 1
ATOM 2308 O O . ALA A 1 313 ? -2.795 6.110 7.862 1.00 46.22 313 ALA A O 1
ATOM 2309 N N . VAL A 1 314 ? -1.613 7.853 8.700 1.00 40.59 314 VAL A N 1
ATOM 2310 C CA . VAL A 1 314 ? -1.458 7.498 10.130 1.00 40.59 314 VAL A CA 1
ATOM 2311 C C . VAL A 1 314 ? -2.806 7.405 10.881 1.00 40.59 314 VAL A C 1
ATOM 2313 O O . VAL A 1 314 ? -2.862 6.971 12.026 1.00 40.59 314 VAL A O 1
ATOM 2316 N N . GLU A 1 315 ? -3.924 7.741 10.227 1.00 43.84 315 GLU A N 1
ATOM 2317 C CA . GLU A 1 315 ? -5.287 7.611 10.771 1.00 43.84 315 GLU A CA 1
ATOM 2318 C C . GLU A 1 315 ? -5.998 6.304 10.356 1.00 43.84 315 GLU A C 1
ATOM 2320 O O . GLU A 1 315 ? -7.225 6.245 10.266 1.00 43.84 315 GLU A O 1
ATOM 2325 N N . GLY A 1 316 ? -5.218 5.243 10.115 1.00 47.34 316 GLY A N 1
ATOM 2326 C CA . GLY A 1 316 ? -5.598 3.856 10.398 1.00 47.34 316 GLY A CA 1
ATOM 2327 C C . GLY A 1 316 ? -6.937 3.372 9.835 1.00 47.34 316 GLY A C 1
ATOM 2328 O O . GLY A 1 316 ? -7.780 2.893 10.597 1.00 47.34 316 GLY A O 1
ATOM 2329 N N . ARG A 1 317 ? -7.146 3.433 8.517 1.00 55.22 317 ARG A N 1
ATOM 2330 C CA . ARG A 1 317 ? -8.331 2.815 7.901 1.00 55.22 317 ARG A CA 1
ATOM 2331 C C . ARG A 1 317 ? -7.944 1.604 7.073 1.00 55.22 317 ARG A C 1
ATOM 2333 O O . ARG A 1 317 ? -7.254 1.729 6.065 1.00 55.22 317 ARG A O 1
ATOM 2340 N N . GLN A 1 318 ? -8.437 0.446 7.484 1.00 55.72 318 GLN A N 1
ATOM 2341 C CA . GLN A 1 318 ? -8.387 -0.751 6.669 1.00 55.72 318 GLN A CA 1
ATOM 2342 C C . GLN A 1 318 ? -9.384 -0.620 5.533 1.00 55.72 318 GLN A C 1
ATOM 2344 O O . GLN A 1 318 ? -10.553 -0.304 5.768 1.00 55.72 318 GLN A O 1
ATOM 2349 N N . LEU A 1 319 ? -8.942 -0.909 4.313 1.00 65.56 319 LEU A N 1
ATOM 2350 C CA . LEU A 1 319 ? -9.823 -0.950 3.151 1.00 65.56 319 LEU A CA 1
ATOM 2351 C C . LEU A 1 319 ? -10.520 -2.316 3.113 1.00 65.56 319 LEU A C 1
ATOM 2353 O O . LEU A 1 319 ? -10.181 -3.175 2.303 1.00 65.56 319 LEU A O 1
ATOM 2357 N N . ARG A 1 320 ? -11.443 -2.561 4.053 1.00 64.25 320 ARG A N 1
ATOM 2358 C CA . ARG A 1 320 ? -12.064 -3.885 4.264 1.00 64.25 320 ARG A CA 1
ATOM 2359 C C . ARG A 1 320 ? -12.889 -4.367 3.084 1.00 64.25 320 ARG A C 1
ATOM 2361 O O . ARG A 1 320 ? -12.757 -5.519 2.687 1.00 64.25 320 ARG A O 1
ATOM 2368 N N . SER A 1 321 ? -13.695 -3.493 2.491 1.00 64.50 321 SER A N 1
ATOM 2369 C CA . SER A 1 321 ? -14.464 -3.822 1.289 1.00 64.50 321 SER A CA 1
ATOM 2370 C C . SER A 1 321 ? -13.548 -4.258 0.145 1.00 64.50 321 SER A C 1
ATOM 2372 O O . SER A 1 321 ? -13.783 -5.293 -0.474 1.00 64.50 321 SER A O 1
ATOM 2374 N N . VAL A 1 322 ? -12.452 -3.529 -0.073 1.00 75.12 322 VAL A N 1
ATOM 2375 C CA . VAL A 1 322 ? -11.431 -3.859 -1.080 1.00 75.12 322 VAL A CA 1
ATOM 2376 C C . VAL A 1 322 ? -10.744 -5.179 -0.745 1.00 75.12 322 VAL A C 1
ATOM 2378 O O . VAL A 1 322 ? -10.638 -6.059 -1.589 1.00 75.12 322 VAL A O 1
ATOM 2381 N N . SER A 1 323 ? -10.332 -5.346 0.507 1.00 74.50 323 SER A N 1
ATOM 2382 C CA . SER A 1 323 ? -9.682 -6.557 1.006 1.00 74.50 323 SER A CA 1
ATOM 2383 C C . SER A 1 323 ? -10.543 -7.805 0.832 1.00 74.50 323 SER A C 1
ATOM 2385 O O . SER A 1 323 ? -10.059 -8.870 0.439 1.00 74.50 323 SER A O 1
ATOM 2387 N N . THR A 1 324 ? -11.840 -7.671 1.091 1.00 69.06 324 THR A N 1
ATOM 2388 C CA . THR A 1 324 ? -12.770 -8.784 0.955 1.00 69.06 324 THR A CA 1
ATOM 2389 C C . THR A 1 324 ? -13.078 -9.062 -0.514 1.00 69.06 324 THR A C 1
ATOM 2391 O O . THR A 1 324 ? -13.167 -10.228 -0.890 1.00 69.06 324 THR A O 1
ATOM 2394 N N . ALA A 1 325 ? -13.156 -8.034 -1.367 1.00 73.56 325 ALA A N 1
ATOM 2395 C CA . ALA A 1 325 ? -13.263 -8.206 -2.817 1.00 73.56 325 ALA A CA 1
ATOM 2396 C C . ALA A 1 325 ? -12.032 -8.925 -3.400 1.00 73.56 325 ALA A C 1
ATOM 2398 O O . ALA A 1 325 ? -12.192 -9.911 -4.119 1.00 73.56 325 ALA A O 1
ATOM 2399 N N . ALA A 1 326 ? -10.823 -8.501 -3.022 1.00 83.75 326 ALA A N 1
ATOM 2400 C CA . ALA A 1 326 ? -9.559 -9.126 -3.417 1.00 83.75 326 ALA A CA 1
ATOM 2401 C C . ALA A 1 326 ? -9.471 -10.593 -2.957 1.00 83.75 326 ALA A C 1
ATOM 2403 O O . ALA A 1 326 ? -9.140 -11.487 -3.734 1.00 83.75 326 ALA A O 1
ATOM 2404 N N . THR A 1 327 ? -9.859 -10.873 -1.711 1.00 80.69 327 THR A N 1
ATOM 2405 C CA . THR A 1 327 ? -9.884 -12.246 -1.183 1.00 80.69 327 THR A CA 1
ATOM 2406 C C . THR A 1 327 ? -10.935 -13.112 -1.877 1.00 80.69 327 THR A C 1
ATOM 2408 O O . THR A 1 327 ? -10.676 -14.279 -2.170 1.00 80.69 327 THR A O 1
ATOM 2411 N N . ALA A 1 328 ? -12.123 -12.568 -2.154 1.00 77.31 328 ALA A N 1
ATOM 2412 C CA . ALA A 1 328 ? -13.190 -13.298 -2.830 1.00 77.31 328 ALA A CA 1
ATOM 2413 C C . ALA A 1 328 ? -12.819 -13.634 -4.278 1.00 77.31 328 ALA A C 1
ATOM 2415 O O . ALA A 1 328 ? -12.991 -14.781 -4.686 1.00 77.31 328 ALA A O 1
ATOM 2416 N N . ILE A 1 329 ? -12.279 -12.676 -5.039 1.00 84.31 329 ILE A N 1
ATOM 2417 C CA . ILE A 1 329 ? -11.901 -12.929 -6.432 1.00 84.31 329 ILE A CA 1
ATOM 2418 C C . ILE A 1 329 ? -10.739 -13.925 -6.534 1.00 84.31 329 ILE A C 1
ATOM 2420 O O . ILE A 1 329 ? -10.784 -14.826 -7.371 1.00 84.31 329 ILE A O 1
ATOM 2424 N N . GLY A 1 330 ? -9.762 -13.847 -5.627 1.00 89.44 330 GLY A N 1
ATOM 2425 C CA . GLY A 1 330 ? -8.677 -14.821 -5.543 1.00 89.44 330 GLY A CA 1
ATOM 2426 C C . GLY A 1 330 ? -9.158 -16.232 -5.224 1.00 89.44 330 GLY A C 1
ATOM 2427 O O . GLY A 1 330 ? -8.808 -17.177 -5.928 1.00 89.44 330 GLY A O 1
ATOM 2428 N N . ARG A 1 331 ? -10.036 -16.375 -4.226 1.00 85.94 331 ARG A N 1
ATOM 2429 C CA . ARG A 1 331 ? -10.610 -17.671 -3.833 1.00 85.94 331 ARG A CA 1
ATOM 2430 C C . ARG A 1 331 ? -11.503 -18.283 -4.913 1.00 85.94 331 ARG A C 1
ATOM 2432 O O . ARG A 1 331 ? -11.436 -19.487 -5.146 1.00 85.94 331 ARG A O 1
ATOM 2439 N N . ASP A 1 332 ? -12.387 -17.483 -5.505 1.00 84.12 332 ASP A N 1
ATOM 2440 C CA . ASP A 1 332 ? -13.482 -17.995 -6.339 1.00 84.12 332 ASP A CA 1
ATOM 2441 C C . ASP A 1 332 ? -13.118 -18.061 -7.830 1.00 84.12 332 ASP A C 1
ATOM 2443 O O . ASP A 1 332 ? -13.734 -18.834 -8.567 1.00 84.12 332 ASP A O 1
ATOM 2447 N N . TYR A 1 333 ? -12.131 -17.273 -8.271 1.00 88.44 333 TYR A N 1
ATOM 2448 C CA . TYR A 1 333 ? -11.738 -17.160 -9.680 1.00 88.44 333 TYR A CA 1
ATOM 2449 C C . TYR A 1 333 ? -10.231 -17.306 -9.926 1.00 88.44 333 TYR A C 1
ATOM 2451 O O . TYR A 1 333 ? -9.825 -17.268 -11.081 1.00 88.44 333 TYR A O 1
ATOM 2459 N N . GLY A 1 334 ? -9.408 -17.493 -8.887 1.00 93.75 334 GLY A N 1
ATOM 2460 C CA . GLY A 1 334 ? -7.966 -17.689 -9.059 1.00 93.75 334 GLY A CA 1
ATOM 2461 C C . GLY A 1 334 ? -7.216 -16.427 -9.493 1.00 93.75 334 GLY A C 1
ATOM 2462 O O . GLY A 1 334 ? -6.188 -16.536 -10.148 1.00 93.75 334 GLY A O 1
ATOM 2463 N N . VAL A 1 335 ? -7.710 -15.239 -9.129 1.00 95.94 335 VAL A N 1
ATOM 2464 C CA . VAL A 1 335 ? -7.081 -13.958 -9.491 1.00 95.94 335 VAL A CA 1
ATOM 2465 C C . VAL A 1 335 ? -6.227 -13.419 -8.340 1.00 95.94 335 VAL A C 1
ATOM 2467 O O . VAL A 1 335 ? -6.750 -13.102 -7.271 1.00 95.94 335 VAL A O 1
ATOM 2470 N N . VAL A 1 336 ? -4.924 -13.261 -8.560 1.00 97.81 336 VAL A N 1
ATOM 2471 C CA . VAL A 1 336 ? -4.001 -12.668 -7.576 1.00 97.81 336 VAL A CA 1
ATOM 2472 C C . VAL A 1 336 ? -4.224 -11.159 -7.477 1.00 97.81 336 VAL A C 1
ATOM 2474 O O . VAL A 1 336 ? -4.362 -10.486 -8.493 1.00 97.81 336 VAL A O 1
ATOM 2477 N N . SER A 1 337 ? -4.236 -10.593 -6.271 1.00 96.06 337 SER A N 1
ATOM 2478 C CA . SER A 1 337 ? -4.254 -9.130 -6.095 1.00 96.06 337 SER A CA 1
ATOM 2479 C C . SER A 1 337 ? -2.957 -8.642 -5.458 1.00 96.06 337 SER A C 1
ATOM 2481 O O . SER A 1 337 ? -2.641 -9.004 -4.326 1.00 96.06 337 SER A O 1
ATOM 2483 N N . CYS A 1 338 ? -2.220 -7.791 -6.164 1.00 97.06 338 CYS A N 1
ATOM 2484 C CA . CYS A 1 338 ? -0.999 -7.168 -5.657 1.00 97.06 338 CYS A CA 1
ATOM 2485 C C . CYS A 1 338 ? -1.307 -5.735 -5.220 1.00 97.06 338 CYS A C 1
ATOM 2487 O O . CYS A 1 338 ? -1.957 -5.002 -5.968 1.00 97.06 338 CYS A O 1
ATOM 2489 N N . PHE A 1 339 ? -0.855 -5.337 -4.031 1.00 93.31 339 PHE A N 1
ATOM 2490 C CA . PHE A 1 339 ? -1.109 -4.012 -3.463 1.00 93.31 339 PHE A CA 1
ATOM 2491 C C . PHE A 1 339 ? 0.163 -3.314 -3.001 1.00 93.31 339 PHE A C 1
ATOM 2493 O O . PHE A 1 339 ? 1.019 -3.919 -2.356 1.00 93.31 339 PHE A O 1
ATOM 2500 N N . ALA A 1 340 ? 0.218 -2.006 -3.233 1.00 91.06 340 ALA A N 1
ATOM 2501 C CA . ALA A 1 340 ? 1.266 -1.145 -2.707 1.00 91.06 340 ALA A CA 1
ATOM 2502 C C . ALA A 1 340 ? 1.178 -1.019 -1.175 1.00 91.06 340 ALA A C 1
ATOM 2504 O O . ALA A 1 340 ? 0.112 -0.744 -0.619 1.00 91.06 340 ALA A O 1
ATOM 2505 N N . ALA A 1 341 ? 2.310 -1.165 -0.478 1.00 86.50 341 ALA A N 1
ATOM 2506 C CA . ALA A 1 341 ? 2.368 -1.029 0.980 1.00 86.50 341 ALA A CA 1
ATOM 2507 C C . ALA A 1 341 ? 2.123 0.411 1.472 1.00 86.50 341 ALA A C 1
ATOM 2509 O O . ALA A 1 341 ? 1.719 0.595 2.622 1.00 86.50 341 ALA A O 1
ATOM 2510 N N . GLY A 1 342 ? 2.364 1.423 0.630 1.00 83.25 342 GLY A N 1
ATOM 2511 C CA . GLY A 1 342 ? 2.224 2.845 0.953 1.00 83.25 342 GLY A CA 1
ATOM 2512 C C . GLY A 1 342 ? 3.561 3.597 0.982 1.00 83.25 342 GLY A C 1
ATOM 2513 O O . GLY A 1 342 ? 4.624 3.004 1.148 1.00 83.25 342 GLY A O 1
ATOM 2514 N N . ASN A 1 343 ? 3.508 4.925 0.825 1.00 81.44 343 ASN A N 1
ATOM 2515 C CA . ASN A 1 343 ? 4.686 5.794 0.649 1.00 81.44 343 ASN A CA 1
ATOM 2516 C C . ASN A 1 343 ? 4.874 6.795 1.810 1.00 81.44 343 ASN A C 1
ATOM 2518 O O . ASN A 1 343 ? 5.237 7.954 1.597 1.00 81.44 343 ASN A O 1
ATOM 2522 N N . SER A 1 344 ? 4.561 6.385 3.043 1.00 77.44 344 SER A N 1
ATOM 2523 C CA . SER A 1 344 ? 4.577 7.262 4.227 1.00 77.44 344 SER A CA 1
ATOM 2524 C C . SER A 1 344 ? 5.701 6.961 5.225 1.00 77.44 344 SER A C 1
ATOM 2526 O O . SER A 1 344 ? 5.748 7.599 6.275 1.00 77.44 344 SER A O 1
ATOM 2528 N N . ASN A 1 345 ? 6.597 6.015 4.923 1.00 80.69 345 ASN A N 1
ATOM 2529 C CA . ASN A 1 345 ? 7.655 5.535 5.823 1.00 80.69 345 ASN A CA 1
ATOM 2530 C C . ASN A 1 345 ? 7.116 5.117 7.206 1.00 80.69 345 ASN A C 1
ATOM 2532 O O . ASN A 1 345 ? 7.684 5.437 8.252 1.00 80.69 345 ASN A O 1
ATOM 2536 N N . THR A 1 346 ? 5.967 4.442 7.224 1.00 77.00 346 THR A N 1
ATOM 2537 C CA . THR A 1 346 ? 5.309 3.995 8.454 1.00 77.00 346 THR A CA 1
ATOM 2538 C C . THR A 1 346 ? 5.325 2.478 8.576 1.00 77.00 346 THR A C 1
ATOM 2540 O O . THR A 1 346 ? 5.264 1.752 7.586 1.00 77.00 346 THR A O 1
ATOM 2543 N N . ASN A 1 347 ? 5.369 1.997 9.821 1.00 79.44 347 ASN A N 1
ATOM 2544 C CA . ASN A 1 347 ? 5.133 0.589 10.107 1.00 79.44 347 ASN A CA 1
ATOM 2545 C C . ASN A 1 347 ? 3.619 0.298 10.044 1.00 79.44 347 ASN A C 1
ATOM 2547 O O . ASN A 1 347 ? 2.863 0.779 10.891 1.00 79.44 347 ASN A O 1
ATOM 2551 N N . ASN A 1 348 ? 3.180 -0.476 9.060 1.00 76.56 348 ASN A N 1
ATOM 2552 C CA . ASN A 1 348 ? 1.798 -0.888 8.847 1.00 76.56 348 ASN A CA 1
ATOM 2553 C C . ASN A 1 348 ? 1.306 -1.880 9.910 1.00 76.56 348 ASN A C 1
ATOM 2555 O O . ASN A 1 348 ? 0.116 -1.900 10.186 1.00 76.56 348 ASN A O 1
ATOM 2559 N N . ASP A 1 349 ? 2.179 -2.600 10.624 1.00 73.38 349 ASP A N 1
ATOM 2560 C CA . ASP A 1 349 ? 1.751 -3.431 11.767 1.00 73.38 349 ASP A CA 1
ATOM 2561 C C . ASP A 1 349 ? 1.245 -2.573 12.942 1.00 73.38 349 ASP A C 1
ATOM 2563 O O . ASP A 1 349 ? 0.560 -3.047 13.852 1.00 73.38 349 ASP A O 1
ATOM 2567 N N . LEU A 1 350 ? 1.627 -1.292 12.948 1.00 62.81 350 LEU A N 1
ATOM 2568 C CA . LEU A 1 350 ? 1.289 -0.327 13.986 1.00 62.81 350 LEU A CA 1
ATOM 2569 C C . LEU A 1 350 ? 0.062 0.520 13.640 1.00 62.81 350 LEU A C 1
ATOM 2571 O O . LEU A 1 350 ? -0.545 1.099 14.543 1.00 62.81 350 LEU A O 1
ATOM 2575 N N . ASN A 1 351 ? -0.310 0.573 12.365 1.00 56.94 351 ASN A N 1
ATOM 2576 C CA . ASN A 1 351 ? -1.448 1.331 11.877 1.00 56.94 351 ASN A CA 1
ATOM 2577 C C . ASN A 1 351 ? -2.550 0.350 11.480 1.00 56.94 351 ASN A C 1
ATOM 2579 O O . ASN A 1 351 ? -2.299 -0.610 10.770 1.00 56.94 351 ASN A O 1
ATOM 2583 N N . SER A 1 352 ? -3.813 0.610 11.817 1.00 50.50 352 SER A N 1
ATOM 2584 C CA . SER A 1 352 ? -4.922 -0.158 11.225 1.00 50.50 352 SER A CA 1
ATOM 2585 C C . SER A 1 352 ? -5.162 0.202 9.748 1.00 50.50 352 SER A C 1
ATOM 2587 O O . SER A 1 352 ? -6.291 0.112 9.283 1.00 50.50 352 SER A O 1
ATOM 2589 N N . GLY A 1 353 ? -4.142 0.687 9.032 1.00 50.69 353 GLY A N 1
ATOM 2590 C CA . GLY A 1 353 ? -4.163 1.033 7.615 1.00 50.69 353 GLY A CA 1
ATOM 2591 C C . GLY A 1 353 ? -3.377 -0.005 6.824 1.00 50.69 353 GLY A C 1
ATOM 2592 O O . GLY A 1 353 ? -2.227 -0.276 7.141 1.00 50.69 353 GLY A O 1
ATOM 2593 N N . GLY A 1 354 ? -4.016 -0.605 5.826 1.00 57.84 354 GLY A N 1
ATOM 2594 C CA . GLY A 1 354 ? -3.421 -1.617 4.959 1.00 57.84 354 GLY A CA 1
ATOM 2595 C C . GLY A 1 354 ? -4.490 -2.462 4.276 1.00 57.84 354 GLY A C 1
ATOM 2596 O O . GLY A 1 354 ? -5.688 -2.318 4.557 1.00 57.84 354 GLY A O 1
ATOM 2597 N N . ILE A 1 355 ? -4.044 -3.336 3.384 1.00 65.75 355 ILE A N 1
ATOM 2598 C CA . ILE A 1 355 ? -4.852 -4.426 2.845 1.00 65.75 355 ILE A CA 1
ATOM 2599 C C . ILE A 1 355 ? -4.671 -5.638 3.753 1.00 65.75 355 ILE A C 1
ATOM 2601 O O . ILE A 1 355 ? -3.658 -5.803 4.428 1.00 65.75 355 ILE A O 1
ATOM 2605 N N . VAL A 1 356 ? -5.712 -6.444 3.833 1.00 64.19 356 VAL A N 1
ATOM 2606 C CA . VAL A 1 356 ? -5.762 -7.673 4.619 1.00 64.19 356 VAL A CA 1
ATOM 2607 C C . VAL A 1 356 ? -4.661 -8.664 4.267 1.00 64.19 356 VAL A C 1
ATOM 2609 O O . VAL A 1 356 ? -4.339 -8.871 3.100 1.00 64.19 356 VAL A O 1
ATOM 2612 N N . ASN A 1 357 ? -4.199 -9.379 5.295 1.00 72.06 357 ASN A N 1
ATOM 2613 C CA . ASN A 1 357 ? -3.415 -10.594 5.132 1.00 72.06 357 ASN A CA 1
ATOM 2614 C C . ASN A 1 357 ? -4.309 -11.735 4.610 1.00 72.06 357 ASN A C 1
ATOM 2616 O O . ASN A 1 357 ? -5.142 -12.272 5.343 1.00 72.06 357 ASN A O 1
ATOM 2620 N N . SER A 1 358 ? -4.147 -12.068 3.332 1.00 82.88 358 SER A N 1
ATOM 2621 C CA . SER A 1 358 ? -4.906 -13.089 2.613 1.00 82.88 358 SER A CA 1
ATOM 2622 C C . SER A 1 358 ? -3.951 -13.943 1.775 1.00 82.88 358 SER A C 1
ATOM 2624 O O . SER A 1 358 ? -2.993 -13.406 1.212 1.00 82.88 358 SER A O 1
ATOM 2626 N N . PRO A 1 359 ? -4.197 -15.261 1.636 1.00 88.50 359 PRO A N 1
ATOM 2627 C CA . PRO A 1 359 ? -3.364 -16.133 0.808 1.00 88.50 359 PRO A CA 1
ATOM 2628 C C . PRO A 1 359 ? -3.427 -15.802 -0.692 1.00 88.50 359 PRO A C 1
ATOM 2630 O O . PRO A 1 359 ? -2.613 -16.315 -1.447 1.00 88.50 359 PRO A O 1
ATOM 2633 N N . TYR A 1 360 ? -4.367 -14.953 -1.123 1.00 91.94 360 TYR A N 1
ATOM 2634 C CA . TYR A 1 360 ? -4.543 -14.532 -2.521 1.00 91.94 360 TYR A CA 1
ATOM 2635 C C . TYR A 1 360 ? -4.073 -13.094 -2.794 1.00 91.94 360 TYR A C 1
ATOM 2637 O O . TYR A 1 360 ? -4.309 -12.546 -3.874 1.00 91.94 360 TYR A O 1
ATOM 2645 N N . VAL A 1 361 ? -3.466 -12.460 -1.789 1.00 91.62 361 VAL A N 1
ATOM 2646 C CA . VAL A 1 361 ? -3.005 -11.074 -1.836 1.00 91.62 361 VAL A CA 1
ATOM 2647 C C . VAL A 1 361 ? -1.505 -11.026 -1.579 1.00 91.62 361 VAL A C 1
ATOM 2649 O O . VAL A 1 361 ? -0.998 -11.758 -0.725 1.00 91.62 361 VAL A O 1
ATOM 2652 N N . VAL A 1 362 ? -0.802 -10.146 -2.293 1.00 95.62 362 VAL A N 1
ATOM 2653 C CA . VAL A 1 362 ? 0.597 -9.800 -2.012 1.00 95.62 362 VAL A CA 1
ATOM 2654 C C . VAL A 1 362 ? 0.706 -8.300 -1.746 1.00 95.62 362 VAL A C 1
ATOM 2656 O O . VAL A 1 362 ? 0.438 -7.492 -2.634 1.00 95.62 362 VAL A O 1
ATOM 2659 N N . THR A 1 363 ? 1.111 -7.922 -0.536 1.00 93.44 363 THR A N 1
ATOM 2660 C CA . THR A 1 363 ? 1.415 -6.530 -0.172 1.00 93.44 363 THR A CA 1
ATOM 2661 C C . THR A 1 363 ? 2.900 -6.242 -0.384 1.00 93.44 363 THR A C 1
ATOM 2663 O O . THR A 1 363 ? 3.753 -6.917 0.197 1.00 93.44 363 THR A O 1
ATOM 2666 N N . VAL A 1 364 ? 3.206 -5.221 -1.185 1.00 95.62 364 VAL A N 1
ATOM 2667 C CA . VAL A 1 364 ? 4.535 -4.987 -1.761 1.00 95.62 364 VAL A CA 1
ATOM 2668 C C . VAL A 1 364 ? 5.148 -3.681 -1.247 1.00 95.62 364 VAL A C 1
ATOM 2670 O O . VAL A 1 364 ? 4.608 -2.592 -1.460 1.00 95.62 364 VAL A O 1
ATOM 2673 N N . GLY A 1 365 ? 6.287 -3.789 -0.562 1.00 94.50 365 GLY A N 1
ATOM 2674 C CA . GLY A 1 365 ? 7.156 -2.659 -0.217 1.00 94.50 365 GLY A CA 1
ATOM 2675 C C . GLY A 1 365 ? 8.139 -2.316 -1.344 1.00 94.50 365 GLY A C 1
ATOM 2676 O O . GLY A 1 365 ? 8.346 -3.115 -2.253 1.00 94.50 365 GLY A O 1
ATOM 2677 N N . ALA A 1 366 ? 8.770 -1.144 -1.277 1.00 94.06 366 ALA A N 1
ATOM 2678 C CA . ALA A 1 366 ? 9.736 -0.669 -2.271 1.00 94.06 366 ALA A CA 1
ATOM 2679 C C . ALA A 1 366 ? 11.182 -0.729 -1.758 1.00 94.06 366 ALA A C 1
ATOM 2681 O O . ALA A 1 366 ? 11.443 -0.430 -0.585 1.00 94.06 366 ALA A O 1
ATOM 2682 N N . MET A 1 367 ? 12.101 -1.094 -2.650 1.00 93.44 367 MET A N 1
ATOM 2683 C CA . MET A 1 367 ? 13.549 -1.026 -2.449 1.00 93.44 367 MET A CA 1
ATOM 2684 C C . MET A 1 367 ? 14.250 -0.236 -3.563 1.00 93.44 367 MET A C 1
ATOM 2686 O O . MET A 1 367 ? 13.692 -0.064 -4.655 1.00 93.44 367 MET A O 1
ATOM 2690 N N . ASP A 1 368 ? 15.478 0.200 -3.286 1.00 88.75 368 ASP A N 1
ATOM 2691 C CA . ASP A 1 368 ? 16.388 0.792 -4.268 1.00 88.75 368 ASP A CA 1
ATOM 2692 C C . ASP A 1 368 ? 17.308 -0.254 -4.930 1.00 88.75 368 ASP A C 1
ATOM 2694 O O . ASP A 1 368 ? 17.287 -1.442 -4.594 1.00 88.75 368 ASP A O 1
ATOM 2698 N N . SER A 1 369 ? 18.116 0.197 -5.893 1.00 85.56 369 SER A N 1
ATOM 2699 C CA . SER A 1 369 ? 19.045 -0.632 -6.675 1.00 85.56 369 SER A CA 1
ATOM 2700 C C . SER A 1 369 ? 20.232 -1.190 -5.883 1.00 85.56 369 SER A C 1
ATOM 2702 O O . SER A 1 369 ? 21.065 -1.903 -6.441 1.00 85.56 369 SER A O 1
ATOM 2704 N N . GLU A 1 370 ? 20.361 -0.850 -4.603 1.00 83.31 370 GLU A N 1
ATOM 2705 C CA . GLU A 1 370 ? 21.430 -1.324 -3.717 1.00 83.31 370 GLU A CA 1
ATOM 2706 C C . GLU A 1 370 ? 20.901 -2.313 -2.658 1.00 83.31 370 GLU A C 1
ATOM 2708 O O . GLU A 1 370 ? 21.661 -2.810 -1.815 1.00 83.31 370 GLU A O 1
ATOM 2713 N N . GLY A 1 371 ? 19.600 -2.623 -2.713 1.00 86.94 371 GLY A N 1
ATOM 2714 C CA . GLY A 1 371 ? 18.917 -3.544 -1.808 1.00 86.94 371 GLY A CA 1
ATOM 2715 C C . GLY A 1 371 ? 18.492 -2.911 -0.479 1.00 86.94 371 GLY A C 1
ATOM 2716 O O . GLY A 1 371 ? 18.116 -3.649 0.440 1.00 86.94 371 GLY A O 1
ATOM 2717 N N . TYR A 1 372 ? 18.560 -1.579 -0.343 1.00 87.81 372 TYR A N 1
ATOM 2718 C CA . TYR A 1 372 ? 18.001 -0.859 0.805 1.00 87.81 372 TYR A CA 1
ATOM 2719 C C . TYR A 1 372 ? 16.498 -0.686 0.642 1.00 87.81 372 TYR A C 1
ATOM 2721 O O . TYR A 1 372 ? 15.975 -0.556 -0.465 1.00 87.81 372 TYR A O 1
ATOM 2729 N N . ARG A 1 373 ? 15.772 -0.630 1.760 1.00 91.44 373 ARG A N 1
ATOM 2730 C CA . ARG A 1 373 ? 14.367 -0.228 1.709 1.00 91.44 373 ARG A CA 1
ATOM 2731 C C . ARG A 1 373 ? 14.299 1.237 1.275 1.00 91.44 373 ARG A C 1
ATOM 2733 O O . ARG A 1 373 ? 14.882 2.092 1.941 1.00 91.44 373 ARG A O 1
ATOM 2740 N N . SER A 1 374 ? 13.508 1.544 0.247 1.00 86.56 374 SER A N 1
ATOM 2741 C CA . SER A 1 374 ? 13.300 2.928 -0.189 1.00 86.56 374 SER A CA 1
ATOM 2742 C C . SER A 1 374 ? 12.788 3.765 0.979 1.00 86.56 374 SER A C 1
ATOM 2744 O O . SER A 1 374 ? 11.881 3.336 1.709 1.00 86.56 374 SER A O 1
ATOM 2746 N N . PHE A 1 375 ? 13.320 4.974 1.164 1.00 82.12 375 PHE A N 1
ATOM 2747 C CA . PHE A 1 375 ? 13.085 5.753 2.386 1.00 82.12 375 PHE A CA 1
ATOM 2748 C C . PHE A 1 375 ? 11.592 6.026 2.650 1.00 82.12 375 PHE A C 1
ATOM 2750 O O . PHE A 1 375 ? 11.176 6.168 3.801 1.00 82.12 375 PHE A O 1
ATOM 2757 N N . PHE A 1 376 ? 10.783 6.110 1.586 1.00 81.00 376 PHE A N 1
ATOM 2758 C CA . PHE A 1 376 ? 9.345 6.365 1.638 1.00 81.00 376 PHE A CA 1
ATOM 2759 C C . PHE A 1 376 ? 8.517 5.108 1.924 1.00 81.00 376 PHE A C 1
ATOM 2761 O O . PHE A 1 376 ? 7.358 5.239 2.319 1.00 81.00 376 PHE A O 1
ATOM 2768 N N . SER A 1 377 ? 9.055 3.902 1.717 1.00 87.69 377 SER A N 1
ATOM 2769 C CA . SER A 1 377 ? 8.259 2.674 1.754 1.00 87.69 377 SER A CA 1
ATOM 2770 C C . SER A 1 377 ? 7.687 2.444 3.146 1.00 87.69 377 SER A C 1
ATOM 2772 O O . SER A 1 377 ? 8.422 2.362 4.133 1.00 87.69 377 SER A O 1
ATOM 2774 N N . CYS A 1 378 ? 6.376 2.260 3.233 1.00 85.50 378 CYS A N 1
ATOM 2775 C CA . CYS A 1 378 ? 5.771 1.610 4.385 1.00 85.50 378 CYS A CA 1
ATOM 2776 C C . CYS A 1 378 ? 6.297 0.172 4.508 1.00 85.50 378 CYS A C 1
ATOM 2778 O O . CYS A 1 378 ? 6.763 -0.429 3.536 1.00 85.50 378 CYS A O 1
ATOM 2780 N N . TYR A 1 379 ? 6.276 -0.355 5.727 1.00 87.69 379 TYR A N 1
ATOM 2781 C CA . TYR A 1 379 ? 6.872 -1.643 6.079 1.00 87.69 379 TYR A CA 1
ATOM 2782 C C . TYR A 1 379 ? 6.069 -2.332 7.179 1.00 87.69 379 TYR A C 1
ATOM 2784 O O . TYR A 1 379 ? 5.276 -1.686 7.849 1.00 87.69 379 TYR A O 1
ATOM 2792 N N . GLY A 1 380 ? 6.267 -3.624 7.407 1.00 84.81 380 GLY A N 1
ATOM 2793 C CA . GLY A 1 380 ? 5.595 -4.352 8.480 1.00 84.81 380 GLY A CA 1
ATOM 2794 C C . GLY A 1 380 ? 5.919 -5.837 8.438 1.00 84.81 380 GLY A C 1
ATOM 2795 O O . GLY A 1 380 ? 5.781 -6.477 7.402 1.00 84.81 380 GLY A O 1
ATOM 2796 N N . LYS A 1 381 ? 6.338 -6.396 9.571 1.00 86.50 381 LYS A N 1
ATOM 2797 C CA . LYS A 1 381 ? 6.661 -7.818 9.744 1.00 86.50 381 LYS A CA 1
ATOM 2798 C C . LYS A 1 381 ? 5.435 -8.725 9.641 1.00 86.50 381 LYS A C 1
ATOM 2800 O O . LYS A 1 381 ? 5.614 -9.928 9.479 1.00 86.50 381 LYS A O 1
ATOM 2805 N N . GLU A 1 382 ? 4.228 -8.174 9.771 1.00 81.12 382 GLU A N 1
ATOM 2806 C CA . GLU A 1 382 ? 2.958 -8.901 9.642 1.00 81.12 382 GLU A CA 1
ATOM 2807 C C . GLU A 1 382 ? 2.161 -8.499 8.396 1.00 81.12 382 GLU A C 1
ATOM 2809 O O . GLU A 1 382 ? 1.348 -9.279 7.906 1.00 81.12 382 GLU A O 1
ATOM 2814 N N . THR A 1 383 ? 2.340 -7.265 7.925 1.00 81.44 383 THR A N 1
ATOM 2815 C CA . THR A 1 383 ? 1.437 -6.622 6.957 1.00 81.44 383 THR A CA 1
ATOM 2816 C C . THR A 1 383 ? 2.048 -6.395 5.578 1.00 81.44 383 THR A C 1
ATOM 2818 O O . THR A 1 383 ? 1.299 -6.237 4.617 1.00 81.44 383 THR A O 1
ATOM 2821 N N . VAL A 1 384 ? 3.380 -6.389 5.455 1.00 90.25 384 VAL A N 1
ATOM 2822 C CA . VAL A 1 384 ? 4.082 -6.321 4.166 1.00 90.25 384 VAL A CA 1
ATOM 2823 C C . VAL A 1 384 ? 4.682 -7.685 3.872 1.00 90.25 384 VAL A C 1
ATOM 2825 O O . VAL A 1 384 ? 5.494 -8.196 4.642 1.00 90.25 384 VAL A O 1
ATOM 2828 N N . ASP A 1 385 ? 4.282 -8.286 2.756 1.00 94.38 385 ASP A N 1
ATOM 2829 C CA . ASP A 1 385 ? 4.690 -9.643 2.410 1.00 94.38 385 ASP A CA 1
ATOM 2830 C C . ASP A 1 385 ? 6.136 -9.676 1.904 1.00 94.38 385 ASP A C 1
ATOM 2832 O O . ASP A 1 385 ? 6.949 -10.470 2.383 1.00 94.38 385 ASP A O 1
ATOM 2836 N N . VAL A 1 386 ? 6.469 -8.797 0.956 1.00 96.50 386 VAL A N 1
ATOM 2837 C CA . VAL A 1 386 ? 7.743 -8.796 0.223 1.00 96.50 386 VAL A CA 1
ATOM 2838 C C . VAL A 1 386 ? 8.099 -7.387 -0.257 1.00 96.50 386 VAL A C 1
ATOM 2840 O O . VAL A 1 386 ? 7.225 -6.527 -0.366 1.00 96.50 386 VAL A O 1
ATOM 2843 N N . PHE A 1 387 ? 9.379 -7.140 -0.526 1.00 97.75 387 PHE A N 1
ATOM 2844 C CA . PHE A 1 387 ? 9.842 -5.929 -1.211 1.00 97.75 387 PHE A CA 1
ATOM 2845 C C . PHE A 1 387 ? 10.072 -6.183 -2.706 1.00 97.75 387 PHE A C 1
ATOM 2847 O O . PHE A 1 387 ? 10.314 -7.314 -3.119 1.00 97.75 387 PHE A O 1
ATOM 2854 N N . ALA A 1 388 ? 10.012 -5.140 -3.525 1.00 97.94 388 ALA A N 1
ATOM 2855 C CA . ALA A 1 388 ? 10.424 -5.194 -4.926 1.00 97.94 388 ALA A CA 1
ATOM 2856 C C . ALA A 1 388 ? 11.037 -3.847 -5.355 1.00 97.94 388 ALA A C 1
ATOM 2858 O O . ALA A 1 388 ? 10.855 -2.852 -4.642 1.00 97.94 388 ALA A O 1
ATOM 2859 N N . PRO A 1 389 ? 11.752 -3.793 -6.493 1.00 96.38 389 PRO A N 1
ATOM 2860 C CA . PRO A 1 389 ? 12.272 -2.549 -7.059 1.00 96.38 389 PRO A CA 1
ATOM 2861 C C . PRO A 1 389 ? 11.210 -1.449 -7.140 1.00 96.38 389 PRO A C 1
ATOM 2863 O O . PRO A 1 389 ? 10.199 -1.616 -7.814 1.00 96.38 389 PRO A O 1
ATOM 2866 N N . GLY A 1 390 ? 11.418 -0.327 -6.449 1.00 93.44 390 GLY A N 1
ATOM 2867 C CA . GLY A 1 390 ? 10.436 0.761 -6.395 1.00 93.44 390 GLY A CA 1
ATOM 2868 C C . GLY A 1 390 ? 11.018 2.170 -6.410 1.00 93.44 390 GLY A C 1
ATOM 2869 O O . GLY A 1 390 ? 10.238 3.119 -6.404 1.00 93.44 390 GLY A O 1
ATOM 2870 N N . SER A 1 391 ? 12.341 2.323 -6.441 1.00 88.50 391 SER A N 1
ATOM 2871 C CA . SER A 1 391 ? 13.008 3.612 -6.653 1.00 88.50 391 SER A CA 1
ATOM 2872 C C . SER A 1 391 ? 13.634 3.657 -8.044 1.00 88.50 391 SER A C 1
ATOM 2874 O O . SER A 1 391 ? 14.242 2.684 -8.481 1.00 88.50 391 SER A O 1
ATOM 2876 N N . GLN A 1 392 ? 13.500 4.779 -8.744 1.00 84.12 392 GLN A N 1
ATOM 2877 C CA . GLN A 1 392 ? 14.056 4.993 -10.081 1.00 84.12 392 GLN A CA 1
ATOM 2878 C C . GLN A 1 392 ? 13.623 3.911 -11.074 1.00 84.12 392 GLN A C 1
ATOM 2880 O O . GLN A 1 392 ? 14.441 3.308 -11.764 1.00 84.12 392 GLN A O 1
ATOM 2885 N N . ILE A 1 393 ? 12.315 3.668 -11.153 1.00 90.81 393 ILE A N 1
ATOM 2886 C CA . ILE A 1 393 ? 11.751 2.689 -12.082 1.00 90.81 393 ILE A CA 1
ATOM 2887 C C . ILE A 1 393 ? 11.375 3.389 -13.386 1.00 90.81 393 ILE A C 1
ATOM 2889 O O . ILE A 1 393 ? 10.454 4.212 -13.409 1.00 90.81 393 ILE A O 1
ATOM 2893 N N . LEU A 1 394 ? 12.106 3.065 -14.454 1.00 92.31 394 LEU A N 1
ATOM 2894 C CA . LEU A 1 394 ? 11.821 3.510 -15.815 1.00 92.31 394 LEU A CA 1
ATOM 2895 C C . LEU A 1 394 ? 10.634 2.731 -16.383 1.00 92.31 394 LEU A C 1
ATOM 2897 O O . LEU A 1 394 ? 10.631 1.498 -16.364 1.00 92.31 394 LEU A O 1
ATOM 2901 N N . SER A 1 395 ? 9.632 3.444 -16.893 1.00 96.06 395 SER A N 1
ATOM 2902 C CA . SER A 1 395 ? 8.538 2.836 -17.651 1.00 96.06 395 SER A CA 1
ATOM 2903 C C . SER A 1 395 ? 7.795 3.853 -18.515 1.00 96.06 395 SER A C 1
ATOM 2905 O O . SER A 1 395 ? 8.107 5.044 -18.491 1.00 96.06 395 SER A O 1
ATOM 2907 N N . THR A 1 396 ? 6.810 3.379 -19.275 1.00 96.56 396 THR A N 1
ATOM 2908 C CA . THR A 1 396 ? 5.914 4.180 -20.120 1.00 96.56 396 THR A CA 1
ATOM 2909 C C . THR A 1 396 ? 5.200 5.267 -19.314 1.00 96.56 396 THR A C 1
ATOM 2911 O O . THR A 1 396 ? 4.899 5.076 -18.139 1.00 96.56 396 THR A O 1
ATOM 2914 N N . THR A 1 397 ? 4.844 6.393 -19.921 1.00 92.38 397 THR A N 1
ATOM 2915 C CA . THR A 1 397 ? 3.892 7.347 -19.321 1.00 92.38 397 THR A CA 1
ATOM 2916 C C . THR A 1 397 ? 2.820 7.742 -20.329 1.00 92.38 397 THR A C 1
ATOM 2918 O O . THR A 1 397 ? 2.910 7.395 -21.501 1.00 92.38 397 THR A O 1
ATOM 2921 N N . THR A 1 398 ? 1.756 8.421 -19.896 1.00 90.94 398 THR A N 1
ATOM 2922 C CA . THR A 1 398 ? 0.741 8.882 -20.852 1.00 90.94 398 THR A CA 1
ATOM 2923 C C . THR A 1 398 ? 1.332 9.928 -21.799 1.00 90.94 398 THR A C 1
ATOM 2925 O O . THR A 1 398 ? 1.978 10.893 -21.382 1.00 90.94 398 THR A O 1
ATOM 2928 N N . THR A 1 399 ? 1.096 9.727 -23.092 1.00 90.44 399 THR A N 1
ATOM 2929 C CA . THR A 1 399 ? 1.470 10.659 -24.167 1.00 90.44 399 THR A CA 1
ATOM 2930 C C . THR A 1 399 ? 0.255 11.430 -24.683 1.00 90.44 399 THR A C 1
ATOM 2932 O O . THR A 1 399 ? 0.365 12.283 -25.571 1.00 90.44 399 THR A O 1
ATOM 2935 N N . PHE A 1 400 ? -0.925 11.142 -24.124 1.00 89.88 400 PHE A N 1
ATOM 2936 C CA . PHE A 1 400 ? -2.181 11.731 -24.543 1.00 89.88 400 PHE A CA 1
ATOM 2937 C C . PHE A 1 400 ? -2.184 13.244 -24.325 1.00 89.88 400 PHE A C 1
ATOM 2939 O O . PHE A 1 400 ? -1.960 13.744 -23.228 1.00 89.88 400 PHE A O 1
ATOM 2946 N N . THR A 1 401 ? -2.536 14.004 -25.357 1.00 84.94 401 THR A N 1
ATOM 2947 C CA . THR A 1 401 ? -2.750 15.438 -25.194 1.00 84.94 401 THR A CA 1
ATOM 2948 C C . THR A 1 401 ? -3.903 15.936 -26.044 1.00 84.94 401 THR A C 1
ATOM 2950 O O . THR A 1 401 ? -4.042 15.597 -27.222 1.00 84.94 401 THR A O 1
ATOM 2953 N N . ASP A 1 402 ? -4.737 16.784 -25.449 1.00 87.06 402 ASP A N 1
ATOM 2954 C CA . ASP A 1 402 ? -5.783 17.509 -26.154 1.00 87.06 402 ASP A CA 1
ATOM 2955 C C . ASP A 1 402 ? -5.965 18.926 -25.580 1.00 87.06 402 ASP A C 1
ATOM 2957 O O . ASP A 1 402 ? -5.195 19.407 -24.749 1.00 87.06 402 ASP A O 1
ATOM 2961 N N . ALA A 1 403 ? -6.983 19.645 -26.058 1.00 84.12 403 ALA A N 1
ATOM 2962 C CA . ALA A 1 403 ? -7.244 21.009 -25.604 1.00 84.12 403 ALA A CA 1
ATOM 2963 C C . ALA A 1 403 ? -7.707 21.100 -24.135 1.00 84.12 403 ALA A C 1
ATOM 2965 O O . ALA A 1 403 ? -7.624 22.184 -23.555 1.00 84.12 403 ALA A O 1
ATOM 2966 N N . ALA A 1 404 ? -8.241 20.016 -23.565 1.00 82.50 404 ALA A N 1
ATOM 2967 C CA . ALA A 1 404 ? -8.688 19.938 -22.176 1.00 82.50 404 ALA A CA 1
ATOM 2968 C C . ALA A 1 404 ? -7.583 19.420 -21.238 1.00 82.50 404 ALA A C 1
ATOM 2970 O O . ALA A 1 404 ? -7.558 19.822 -20.078 1.00 82.50 404 ALA A O 1
ATOM 2971 N N . HIS A 1 405 ? -6.655 18.619 -21.763 1.00 81.50 405 HIS A N 1
ATOM 2972 C CA . HIS A 1 405 ? -5.555 17.960 -21.061 1.00 81.50 405 HIS A CA 1
ATOM 2973 C C . HIS A 1 405 ? -4.215 18.259 -21.770 1.00 81.50 405 HIS A C 1
ATOM 2975 O O . HIS A 1 405 ? -3.600 17.376 -22.381 1.00 81.50 405 HIS A O 1
ATOM 2981 N N . PRO A 1 406 ? -3.746 19.521 -21.766 1.00 78.56 406 PRO A N 1
ATOM 2982 C CA . PRO A 1 406 ? -2.413 19.840 -22.269 1.00 78.56 406 PRO A CA 1
ATOM 2983 C C . PRO A 1 406 ? -1.337 19.202 -21.373 1.00 78.56 406 PRO A C 1
ATOM 2985 O O . PRO A 1 406 ? -1.524 19.121 -20.159 1.00 78.56 406 PRO A O 1
ATOM 2988 N N . MET A 1 407 ? -0.194 18.795 -21.941 1.00 78.44 407 MET A N 1
ATOM 2989 C CA . MET A 1 407 ? 0.857 18.043 -21.220 1.00 78.44 407 MET A CA 1
ATOM 2990 C C . MET A 1 407 ? 1.315 18.680 -19.899 1.00 78.44 407 MET A C 1
ATOM 2992 O O . MET A 1 407 ? 1.608 17.985 -18.936 1.00 78.44 407 MET A O 1
ATOM 2996 N N . ASN A 1 408 ? 1.319 20.010 -19.806 1.00 69.44 408 ASN A N 1
ATOM 2997 C CA . ASN A 1 408 ? 1.703 20.732 -18.589 1.00 69.44 408 ASN A CA 1
ATOM 2998 C C . ASN A 1 408 ? 0.699 20.605 -17.423 1.00 69.44 408 ASN A C 1
ATOM 3000 O O . ASN A 1 408 ? 0.970 21.096 -16.329 1.00 69.44 408 ASN A O 1
ATOM 3004 N N . THR A 1 409 ? -0.467 19.998 -17.652 1.00 74.06 409 THR A N 1
ATOM 3005 C CA . THR A 1 409 ? -1.463 19.690 -16.612 1.00 74.06 409 THR A CA 1
ATOM 3006 C C . THR A 1 409 ? -1.369 18.256 -16.109 1.00 74.06 409 THR A C 1
ATOM 3008 O O . THR A 1 409 ? -2.084 17.909 -15.174 1.00 74.06 409 THR A O 1
ATOM 3011 N N . HIS A 1 410 ? -0.506 17.432 -16.706 1.00 76.94 410 HIS A N 1
ATOM 3012 C CA . HIS A 1 410 ? -0.371 16.024 -16.352 1.00 76.94 410 HIS A CA 1
ATOM 3013 C C . HIS A 1 410 ? 0.319 15.839 -15.000 1.00 76.94 410 HIS A C 1
ATOM 3015 O O . HIS A 1 410 ? 1.242 16.579 -14.658 1.00 76.94 410 HIS A O 1
ATOM 3021 N N . VAL A 1 411 ? -0.104 14.822 -14.244 1.00 79.50 411 VAL A N 1
ATOM 3022 C CA . VAL A 1 411 ? 0.519 14.470 -12.952 1.00 79.50 411 VAL A CA 1
ATOM 3023 C C . VAL A 1 411 ? 1.884 13.807 -13.158 1.00 79.50 411 VAL A C 1
ATOM 3025 O O . VAL A 1 411 ? 2.842 14.169 -12.475 1.00 79.50 411 VAL A O 1
ATOM 3028 N N . MET A 1 412 ? 1.985 12.879 -14.114 1.00 80.12 412 MET A N 1
ATOM 3029 C CA . MET A 1 412 ? 3.233 12.247 -14.560 1.00 80.12 412 MET A CA 1
ATOM 3030 C C . MET A 1 412 ? 3.512 12.617 -16.028 1.00 80.12 412 MET A C 1
ATOM 3032 O O . MET A 1 412 ? 3.277 11.808 -16.924 1.00 80.12 412 MET A O 1
ATOM 3036 N N . PRO A 1 413 ? 3.958 13.854 -16.309 1.00 77.44 413 PRO A N 1
ATOM 3037 C CA . PRO A 1 413 ? 4.238 14.291 -17.674 1.00 77.44 413 PRO A CA 1
ATOM 3038 C C . PRO A 1 413 ? 5.463 13.565 -18.241 1.00 77.44 413 PRO A C 1
ATOM 3040 O O . PRO A 1 413 ? 6.341 13.155 -17.487 1.00 77.44 413 PRO A O 1
ATOM 3043 N N . VAL A 1 414 ? 5.564 13.494 -19.567 1.00 81.81 414 VAL A N 1
ATOM 3044 C CA . VAL A 1 414 ? 6.781 13.070 -20.284 1.00 81.81 414 VAL A CA 1
ATOM 3045 C C . VAL A 1 414 ? 8.044 13.786 -19.773 1.00 81.81 414 VAL A C 1
ATOM 3047 O O . VAL A 1 414 ? 8.014 14.986 -19.481 1.00 81.81 414 VAL A O 1
ATOM 3050 N N . GLN A 1 415 ? 9.161 13.059 -19.673 1.00 83.69 415 GLN A N 1
ATOM 3051 C CA . GLN A 1 415 ? 10.454 13.570 -19.195 1.00 83.69 415 GLN A CA 1
ATOM 3052 C C . GLN A 1 415 ? 11.483 13.592 -20.322 1.00 83.69 415 GLN A C 1
ATOM 3054 O O . GLN A 1 415 ? 11.561 12.662 -21.112 1.00 83.69 415 GLN A O 1
ATOM 3059 N N . TYR A 1 416 ? 12.332 14.616 -20.386 1.00 87.06 416 TYR A N 1
ATOM 3060 C CA . TYR A 1 416 ? 13.566 14.514 -21.170 1.00 87.06 416 TYR A CA 1
ATOM 3061 C C . TYR A 1 416 ? 14.573 13.650 -20.409 1.00 87.06 416 TYR A C 1
ATOM 3063 O O . TYR A 1 416 ? 14.944 14.003 -19.287 1.00 87.06 416 TYR A O 1
ATOM 3071 N N . LEU A 1 417 ? 14.996 12.541 -21.006 1.00 87.44 417 LEU A N 1
ATOM 3072 C CA . LEU A 1 417 ? 15.881 11.550 -20.399 1.00 87.44 417 LEU A CA 1
ATOM 3073 C C . LEU A 1 417 ? 17.096 11.392 -21.318 1.00 87.44 417 LEU A C 1
ATOM 3075 O O . LEU A 1 417 ? 17.048 10.624 -22.279 1.00 87.44 417 LEU A O 1
ATOM 3079 N N . PRO A 1 418 ? 18.153 12.193 -21.106 1.00 86.38 418 PRO A N 1
ATOM 3080 C CA . PRO A 1 418 ? 19.212 12.358 -22.091 1.00 86.38 418 PRO A CA 1
ATOM 3081 C C . PRO A 1 418 ? 19.999 11.070 -22.359 1.00 86.38 418 PRO A C 1
ATOM 3083 O O . PRO A 1 418 ? 20.531 10.916 -23.451 1.00 86.38 418 PRO A O 1
ATOM 3086 N N . GLN A 1 419 ? 20.050 10.156 -21.392 1.00 83.31 419 GLN A N 1
ATOM 3087 C CA . GLN A 1 419 ? 20.760 8.888 -21.489 1.00 83.31 419 GLN A CA 1
ATOM 3088 C C . GLN A 1 419 ? 20.051 7.837 -22.354 1.00 83.31 419 GLN A C 1
ATOM 3090 O O . GLN A 1 419 ? 20.720 6.938 -22.844 1.00 83.31 419 GLN A O 1
ATOM 3095 N N . ILE A 1 420 ? 18.734 7.951 -22.566 1.00 83.81 420 ILE A N 1
ATOM 3096 C CA . ILE A 1 420 ? 17.945 6.989 -23.367 1.00 83.81 420 ILE A CA 1
ATOM 3097 C C . ILE A 1 420 ? 17.451 7.577 -24.697 1.00 83.81 420 ILE A C 1
ATOM 3099 O O . ILE A 1 420 ? 16.649 6.978 -25.404 1.00 83.81 420 ILE A O 1
ATOM 3103 N N . GLN A 1 421 ? 17.873 8.796 -25.037 1.00 84.56 421 GLN A N 1
ATOM 3104 C CA . GLN A 1 421 ? 17.425 9.480 -26.248 1.00 84.56 421 GLN A CA 1
ATOM 3105 C C . GLN A 1 421 ? 18.520 9.546 -27.307 1.00 84.56 421 GLN A C 1
ATOM 3107 O O . GLN A 1 421 ? 19.713 9.553 -27.012 1.00 84.56 421 GLN A O 1
ATOM 3112 N N . GLU A 1 422 ? 18.107 9.637 -28.572 1.00 83.94 422 GLU A N 1
ATOM 3113 C CA . GLU A 1 422 ? 19.043 9.808 -29.678 1.00 83.94 422 GLU A CA 1
ATOM 3114 C C . GLU A 1 422 ? 19.781 11.156 -29.578 1.00 83.94 422 GLU A C 1
ATOM 3116 O O . GLU A 1 422 ? 19.184 12.180 -29.241 1.00 83.94 422 GLU A O 1
ATOM 3121 N N . ASP A 1 423 ? 21.044 11.211 -30.023 1.00 82.38 423 ASP A N 1
ATOM 3122 C CA . ASP A 1 423 ? 21.843 12.451 -30.120 1.00 82.38 423 ASP A CA 1
ATOM 3123 C C . ASP A 1 423 ? 21.086 13.616 -30.796 1.00 82.38 423 ASP A C 1
ATOM 3125 O O . ASP A 1 423 ? 21.313 14.802 -30.521 1.00 82.38 423 ASP A O 1
ATOM 3129 N N . GLY A 1 424 ? 20.192 13.283 -31.733 1.00 85.44 424 GLY A N 1
ATOM 3130 C CA . GLY A 1 424 ? 19.348 14.227 -32.456 1.00 85.44 424 GLY A CA 1
ATOM 3131 C C . GLY A 1 424 ? 18.368 14.993 -31.566 1.00 85.44 424 GLY A C 1
ATOM 3132 O O . GLY A 1 424 ? 18.045 16.141 -31.896 1.00 85.44 424 GLY A O 1
ATOM 3133 N N . ASP A 1 425 ? 17.968 14.429 -30.431 1.00 88.44 425 ASP A N 1
ATOM 3134 C CA . ASP A 1 425 ? 17.015 15.000 -29.478 1.00 88.44 425 ASP A CA 1
ATOM 3135 C C . ASP A 1 425 ? 17.678 15.910 -28.442 1.00 88.44 425 ASP A C 1
ATOM 3137 O O . ASP A 1 425 ? 16.995 16.684 -27.768 1.00 88.44 425 ASP A O 1
ATOM 3141 N N . SER A 1 426 ? 19.008 15.929 -28.372 1.00 91.00 426 SER A N 1
ATOM 3142 C CA . SER A 1 426 ? 19.763 16.785 -27.457 1.00 91.00 426 SER A CA 1
ATOM 3143 C C . SER A 1 426 ? 20.312 18.033 -28.156 1.00 91.00 426 SER A C 1
ATOM 3145 O O . SER A 1 426 ? 20.765 18.020 -29.307 1.00 91.00 426 SER A O 1
ATOM 3147 N N . TYR A 1 427 ? 20.299 19.168 -27.459 1.00 92.38 427 TYR A N 1
ATOM 3148 C CA . TYR A 1 427 ? 21.176 20.301 -27.771 1.00 92.38 427 TYR A CA 1
ATOM 3149 C C . TYR A 1 427 ? 22.583 20.085 -27.213 1.00 92.38 427 TYR A C 1
ATOM 3151 O O . TYR A 1 427 ? 23.561 20.489 -27.846 1.00 92.38 427 TYR A O 1
ATOM 3159 N N . PHE A 1 428 ? 22.651 19.475 -26.030 1.00 92.81 428 PHE A N 1
ATOM 3160 C CA . PHE A 1 428 ? 23.860 19.140 -25.291 1.00 92.81 428 PHE A CA 1
ATOM 3161 C C . PHE A 1 428 ? 23.562 17.931 -24.397 1.00 92.81 428 PHE A C 1
ATOM 3163 O O . PHE A 1 428 ? 22.498 17.883 -23.783 1.00 92.81 428 PHE A O 1
ATOM 3170 N N . TYR A 1 429 ? 24.501 16.999 -24.301 1.00 92.38 429 TYR A N 1
ATOM 3171 C CA . TYR A 1 429 ? 24.476 15.879 -23.363 1.00 92.38 429 TYR A CA 1
ATOM 3172 C C . TYR A 1 429 ? 25.908 15.575 -22.937 1.00 92.38 429 TYR A C 1
ATOM 3174 O O . TYR A 1 429 ? 26.799 15.592 -23.788 1.00 92.38 429 TYR A O 1
ATOM 3182 N N . GLU A 1 430 ? 26.130 15.359 -21.645 1.00 91.75 430 GLU A N 1
ATOM 3183 C CA . GLU A 1 430 ? 27.395 14.961 -21.034 1.00 91.75 430 GLU A CA 1
ATOM 3184 C C . GLU A 1 430 ? 27.151 13.769 -20.105 1.00 91.75 430 GLU A C 1
ATOM 3186 O O . GLU A 1 430 ? 26.362 13.889 -19.172 1.00 91.75 430 GLU A O 1
ATOM 3191 N N . ASP A 1 431 ? 27.871 12.679 -20.369 1.00 88.12 431 ASP A N 1
ATOM 3192 C CA . ASP A 1 431 ? 27.878 11.401 -19.641 1.00 88.12 431 ASP A CA 1
ATOM 3193 C C . ASP A 1 431 ? 29.171 11.201 -18.821 1.00 88.12 431 ASP A C 1
ATOM 3195 O O . ASP A 1 431 ? 29.358 10.189 -18.164 1.00 88.12 431 ASP A O 1
ATOM 3199 N N . PHE A 1 432 ? 30.121 12.145 -18.899 1.00 89.69 432 PHE A N 1
ATOM 3200 C CA . PHE A 1 432 ? 31.429 12.124 -18.229 1.00 89.69 432 PHE A CA 1
ATOM 3201 C C . PHE A 1 432 ? 32.345 10.942 -18.564 1.00 89.69 432 PHE A C 1
ATOM 3203 O O . PHE A 1 432 ? 33.429 10.814 -17.975 1.00 89.69 432 PHE A O 1
ATOM 3210 N N . GLU A 1 433 ? 32.007 10.136 -19.569 1.00 85.38 433 GLU A N 1
ATOM 3211 C CA . GLU A 1 433 ? 32.831 8.995 -19.964 1.00 85.38 433 GLU A CA 1
ATOM 3212 C C . GLU A 1 433 ? 34.114 9.419 -20.678 1.00 85.38 433 GLU A C 1
ATOM 3214 O O . GLU A 1 433 ? 35.135 8.713 -20.662 1.00 85.38 433 GLU A O 1
ATOM 3219 N N . ASN A 1 434 ? 34.080 10.631 -21.230 1.00 84.56 434 ASN A N 1
ATOM 3220 C CA . ASN A 1 434 ? 35.167 11.288 -21.931 1.00 84.56 434 ASN A CA 1
ATOM 3221 C C . ASN A 1 434 ? 35.694 12.507 -21.148 1.00 84.56 434 ASN A C 1
ATOM 3223 O O . ASN A 1 434 ? 35.557 12.629 -19.933 1.00 84.56 434 ASN A O 1
ATOM 3227 N N . THR A 1 435 ? 36.410 13.414 -21.820 1.00 84.06 435 THR A N 1
ATOM 3228 C CA . THR A 1 435 ? 36.887 14.635 -21.155 1.00 84.06 435 THR A CA 1
ATOM 3229 C C . THR A 1 435 ? 35.697 15.525 -20.815 1.00 84.06 435 THR A C 1
ATOM 3231 O O . THR A 1 435 ? 35.085 16.071 -21.728 1.00 84.06 435 THR A O 1
ATOM 3234 N N . SER A 1 436 ? 35.431 15.702 -19.518 1.00 87.19 436 SER A N 1
ATOM 3235 C CA . SER A 1 436 ? 34.284 16.476 -19.037 1.00 87.19 436 SER A CA 1
ATOM 3236 C C . SER A 1 436 ? 34.212 17.883 -19.637 1.00 87.19 436 SER A C 1
ATOM 3238 O O . SER A 1 436 ? 35.184 18.649 -19.576 1.00 87.19 436 SER A O 1
ATOM 3240 N N . ARG A 1 437 ? 33.031 18.253 -20.145 1.00 91.06 437 ARG A N 1
ATOM 3241 C CA . ARG A 1 437 ? 32.689 19.622 -20.575 1.00 91.06 437 ARG A CA 1
ATOM 3242 C C . ARG A 1 437 ? 31.944 20.421 -19.503 1.00 91.06 437 ARG A C 1
ATOM 3244 O O . ARG A 1 437 ? 31.628 21.591 -19.731 1.00 91.06 437 ARG A O 1
ATOM 3251 N N . VAL A 1 438 ? 31.709 19.820 -18.336 1.00 92.88 438 VAL A N 1
ATOM 3252 C CA . VAL A 1 438 ? 31.013 20.433 -17.195 1.00 92.88 438 VAL A CA 1
ATOM 3253 C C . VAL A 1 438 ? 31.917 20.418 -15.956 1.00 92.88 438 VAL A C 1
ATOM 3255 O O . VAL A 1 438 ? 32.688 19.488 -15.724 1.00 92.88 438 VAL A O 1
ATOM 3258 N N . GLY A 1 439 ? 31.877 21.478 -15.154 1.00 92.81 439 GLY A N 1
ATOM 3259 C CA . GLY A 1 439 ? 32.551 21.552 -13.854 1.00 92.81 439 GLY A CA 1
ATOM 3260 C C . GLY A 1 439 ? 31.557 21.671 -12.701 1.00 92.81 439 GLY A C 1
ATOM 3261 O O . GLY A 1 439 ? 30.455 22.170 -12.901 1.00 92.81 439 GLY A O 1
ATOM 3262 N N . LEU A 1 440 ? 31.963 21.286 -11.486 1.00 94.19 440 LEU A N 1
ATOM 3263 C CA . LEU A 1 440 ? 31.218 21.584 -10.253 1.00 94.19 440 LEU A CA 1
ATOM 3264 C C . LEU A 1 440 ? 32.040 22.443 -9.297 1.00 94.19 440 LEU A C 1
ATOM 3266 O O . LEU A 1 440 ? 33.256 22.263 -9.169 1.00 94.19 440 LEU A O 1
ATOM 3270 N N . ARG A 1 441 ? 31.360 23.326 -8.568 1.00 94.88 441 ARG A N 1
ATOM 3271 C CA . ARG A 1 441 ? 31.920 24.076 -7.436 1.00 94.88 441 ARG A CA 1
ATOM 3272 C C . ARG A 1 441 ? 30.926 24.145 -6.280 1.00 94.88 441 ARG A C 1
ATOM 3274 O O . ARG A 1 441 ? 29.732 24.317 -6.499 1.00 94.88 441 ARG A O 1
ATOM 3281 N N . LEU A 1 442 ? 31.445 24.028 -5.060 1.00 95.31 442 LEU A N 1
ATOM 3282 C CA . LEU A 1 442 ? 30.702 24.151 -3.807 1.00 95.31 442 LEU A CA 1
ATOM 3283 C C . LEU A 1 442 ? 30.955 25.534 -3.222 1.00 95.31 442 LEU A C 1
ATOM 3285 O O . LEU A 1 442 ? 32.110 25.952 -3.093 1.00 95.31 442 LEU A O 1
ATOM 3289 N N . LEU A 1 443 ? 29.878 26.224 -2.869 1.00 93.69 443 LEU A N 1
ATOM 3290 C CA . LEU A 1 443 ? 29.896 27.547 -2.267 1.00 93.69 443 LEU A CA 1
ATOM 3291 C C . LEU A 1 443 ? 29.420 27.463 -0.814 1.00 93.69 443 LEU A C 1
ATOM 3293 O O . LEU A 1 443 ? 28.434 26.784 -0.528 1.00 93.69 443 LEU A O 1
ATOM 3297 N N . ASP A 1 444 ? 30.103 28.179 0.078 1.00 92.12 444 ASP A N 1
ATOM 3298 C CA . ASP A 1 444 ? 29.670 28.382 1.466 1.00 92.12 444 ASP A CA 1
ATOM 3299 C C . ASP A 1 444 ? 28.579 29.469 1.589 1.00 92.12 444 ASP A C 1
ATOM 3301 O O . ASP A 1 444 ? 28.128 30.050 0.596 1.00 92.12 444 ASP A O 1
ATOM 3305 N N . ALA A 1 445 ? 28.162 29.763 2.823 1.00 86.88 445 ALA A N 1
ATOM 3306 C CA . ALA A 1 445 ? 27.135 30.760 3.131 1.00 86.88 445 ALA A CA 1
ATOM 3307 C C . ALA A 1 445 ? 27.477 32.188 2.654 1.00 86.88 445 ALA A C 1
ATOM 3309 O O . ALA A 1 445 ? 26.569 32.981 2.396 1.00 86.88 445 ALA A O 1
ATOM 3310 N N . ASP A 1 446 ? 28.765 32.515 2.503 1.00 87.75 446 ASP A N 1
ATOM 3311 C CA . ASP A 1 446 ? 29.237 33.812 2.004 1.00 87.75 446 ASP A CA 1
ATOM 3312 C C . ASP A 1 446 ? 29.347 33.837 0.464 1.00 87.75 446 ASP A C 1
ATOM 3314 O O . ASP A 1 446 ? 29.725 34.854 -0.127 1.00 87.75 446 ASP A O 1
ATOM 3318 N N . GLY A 1 447 ? 29.022 32.726 -0.206 1.00 86.06 447 GLY A N 1
ATOM 3319 C CA . GLY A 1 447 ? 29.138 32.566 -1.654 1.00 86.06 447 GLY A CA 1
ATOM 3320 C C . GLY A 1 447 ? 30.575 32.350 -2.127 1.00 86.06 447 GLY A C 1
ATOM 3321 O O . GLY A 1 447 ? 30.872 32.555 -3.308 1.00 86.06 447 GLY A O 1
ATOM 3322 N N . LYS A 1 448 ? 31.492 31.962 -1.237 1.00 92.44 448 LYS A N 1
ATOM 3323 C CA . LYS A 1 448 ? 32.883 31.681 -1.592 1.00 92.44 448 LYS A CA 1
ATOM 3324 C C . LYS A 1 448 ? 33.025 30.223 -2.017 1.00 92.44 448 LYS A C 1
ATOM 3326 O O . LYS A 1 448 ? 32.541 29.322 -1.344 1.00 92.44 448 LYS A O 1
ATOM 3331 N N . VAL A 1 449 ? 33.760 29.989 -3.105 1.00 94.44 449 VAL A N 1
ATOM 3332 C CA . VAL A 1 449 ? 34.113 28.629 -3.536 1.00 94.44 449 VAL A CA 1
ATOM 3333 C C . VAL A 1 449 ? 35.037 27.983 -2.501 1.00 94.44 449 VAL A C 1
ATOM 3335 O O . VAL A 1 449 ? 36.133 28.493 -2.237 1.00 94.44 449 VAL A O 1
ATOM 3338 N N . VAL A 1 450 ? 34.592 26.866 -1.930 1.00 95.56 450 VAL A N 1
ATOM 3339 C CA . VAL A 1 450 ? 35.317 26.103 -0.902 1.00 95.56 450 VAL A CA 1
ATOM 3340 C C . VAL A 1 450 ? 35.811 24.743 -1.395 1.00 95.56 450 VAL A C 1
ATOM 3342 O O . VAL A 1 450 ? 36.829 24.279 -0.895 1.00 95.56 450 VAL A O 1
ATOM 3345 N N . GLU A 1 451 ? 35.173 24.161 -2.413 1.00 95.00 451 GLU A N 1
ATOM 3346 C CA . GLU A 1 451 ? 35.604 22.920 -3.078 1.00 95.00 451 GLU A CA 1
ATOM 3347 C C . GLU A 1 451 ? 35.250 22.987 -4.580 1.00 95.00 451 GLU A C 1
ATOM 3349 O O . GLU A 1 451 ? 34.350 23.726 -4.995 1.00 95.00 451 GLU A O 1
ATOM 3354 N N . THR A 1 452 ? 35.950 22.213 -5.411 1.00 92.94 452 THR A N 1
ATOM 3355 C CA . THR A 1 452 ? 35.652 22.009 -6.840 1.00 92.94 452 THR A CA 1
ATOM 3356 C C . THR A 1 452 ? 35.643 20.519 -7.168 1.00 92.94 452 THR A C 1
ATOM 3358 O O . THR A 1 452 ? 36.379 19.758 -6.538 1.00 92.94 452 THR A O 1
ATOM 3361 N N . ALA A 1 453 ? 34.860 20.112 -8.169 1.00 85.06 453 ALA A N 1
ATOM 3362 C CA . ALA A 1 453 ? 34.701 18.708 -8.540 1.00 85.06 453 ALA A CA 1
ATOM 3363 C C . ALA A 1 453 ? 36.021 17.997 -8.857 1.00 85.06 453 ALA A C 1
ATOM 3365 O O . ALA A 1 453 ? 36.965 18.577 -9.404 1.00 85.06 453 ALA A O 1
ATOM 3366 N N . LYS A 1 454 ? 36.027 16.693 -8.589 1.00 76.38 454 LYS A N 1
ATOM 3367 C CA . LYS A 1 454 ? 37.028 15.742 -9.072 1.00 76.38 454 LYS A CA 1
ATOM 3368 C C . LYS A 1 454 ? 36.310 14.739 -9.967 1.00 76.38 454 LYS A C 1
ATOM 3370 O O . LYS A 1 454 ? 35.254 14.239 -9.586 1.00 76.38 454 LYS A O 1
ATOM 3375 N N . SER A 1 455 ? 36.892 14.448 -11.131 1.00 78.62 455 SER A N 1
ATOM 3376 C CA . SER A 1 455 ? 36.479 13.277 -11.909 1.00 78.62 455 SER A CA 1
ATOM 3377 C C . SER A 1 455 ? 36.702 12.035 -11.051 1.00 78.62 455 SER A C 1
ATOM 3379 O O . SER A 1 455 ? 37.744 11.915 -10.394 1.00 78.62 455 SER A O 1
ATOM 3381 N N . SER A 1 456 ? 35.704 11.164 -11.003 1.00 71.38 456 SER A N 1
ATOM 3382 C CA . SER A 1 456 ? 35.726 9.953 -10.195 1.00 71.38 456 SER A CA 1
ATOM 3383 C C . SER A 1 456 ? 35.001 8.834 -10.916 1.00 71.38 456 SER A C 1
ATOM 3385 O O . SER A 1 456 ? 34.081 9.090 -11.686 1.00 71.38 456 SER A O 1
ATOM 3387 N N . VAL A 1 457 ? 35.407 7.605 -10.609 1.00 74.25 457 VAL A N 1
ATOM 3388 C CA . VAL A 1 457 ? 34.516 6.453 -10.750 1.00 74.25 457 VAL A CA 1
ATOM 3389 C C . VAL A 1 457 ? 33.368 6.682 -9.772 1.00 74.25 457 VAL A C 1
ATOM 3391 O O . VAL A 1 457 ? 33.630 7.066 -8.619 1.00 74.25 457 VAL A O 1
ATOM 3394 N N . LEU A 1 458 ? 32.131 6.564 -10.239 1.00 68.12 458 LEU A N 1
ATOM 3395 C CA . LEU A 1 458 ? 30.971 6.716 -9.370 1.00 68.12 458 LEU A CA 1
ATOM 3396 C C . LEU A 1 458 ? 30.769 5.454 -8.532 1.00 68.12 458 LEU A C 1
ATOM 3398 O O . LEU A 1 458 ? 31.312 4.388 -8.815 1.00 68.12 458 LEU A O 1
ATOM 3402 N N . SER A 1 459 ? 30.053 5.616 -7.425 1.00 61.38 459 SER A N 1
ATOM 3403 C CA . SER A 1 459 ? 29.612 4.468 -6.639 1.00 61.38 459 SER A CA 1
ATOM 3404 C C . SER A 1 459 ? 28.570 3.658 -7.414 1.00 61.38 459 SER A C 1
ATOM 3406 O O . SER A 1 459 ? 28.008 4.170 -8.375 1.00 61.38 459 SER A O 1
ATOM 3408 N N . PRO A 1 460 ? 28.278 2.431 -6.968 1.00 59.31 460 PRO A N 1
ATOM 3409 C CA . PRO A 1 460 ? 27.050 1.710 -7.286 1.00 59.31 460 PRO A CA 1
ATOM 3410 C C . PRO A 1 460 ? 25.787 2.593 -7.409 1.00 59.31 460 PRO A C 1
ATOM 3412 O O . PRO A 1 460 ? 25.604 3.518 -6.615 1.00 59.31 460 PRO A O 1
ATOM 3415 N N . GLY A 1 461 ? 24.929 2.313 -8.397 1.00 61.69 461 GLY A N 1
ATOM 3416 C CA . GLY A 1 461 ? 23.611 2.940 -8.584 1.00 61.69 461 GLY A CA 1
ATOM 3417 C C . GLY A 1 461 ? 23.525 4.028 -9.667 1.00 61.69 461 GLY A C 1
ATOM 3418 O O . GLY A 1 461 ? 22.482 4.655 -9.819 1.00 61.69 461 GLY A O 1
ATOM 3419 N N . TYR A 1 462 ? 24.590 4.279 -10.422 1.00 71.31 462 TYR A N 1
ATOM 3420 C CA . TYR A 1 462 ? 24.614 5.299 -11.477 1.00 71.31 462 TYR A CA 1
ATOM 3421 C C . TYR A 1 462 ? 24.639 4.656 -12.866 1.00 71.31 462 TYR A C 1
ATOM 3423 O O . TYR A 1 462 ? 25.055 3.505 -13.002 1.00 71.31 462 TYR A O 1
ATOM 3431 N N . ALA A 1 463 ? 24.128 5.363 -13.875 1.00 65.44 463 ALA A N 1
ATOM 3432 C CA . ALA A 1 463 ? 24.026 4.836 -15.234 1.00 65.44 463 ALA A CA 1
ATOM 3433 C C . ALA A 1 463 ? 25.395 4.775 -15.931 1.00 65.44 463 ALA A C 1
ATOM 3435 O O . ALA A 1 463 ? 25.593 3.921 -16.796 1.00 65.44 463 ALA A O 1
ATOM 3436 N N . SER A 1 464 ? 26.333 5.645 -15.539 1.00 72.62 464 SER A N 1
ATOM 3437 C CA . SER A 1 464 ? 27.679 5.724 -16.117 1.00 72.62 464 SER A CA 1
ATOM 3438 C C . SER A 1 464 ? 28.763 5.254 -15.136 1.00 72.62 464 SER A C 1
ATOM 3440 O O . SER A 1 464 ? 28.619 5.318 -13.911 1.00 72.62 464 SER A O 1
ATOM 3442 N N . ASP A 1 465 ? 29.902 4.805 -15.673 1.00 73.12 465 ASP A N 1
ATOM 3443 C CA . ASP A 1 465 ? 31.059 4.372 -14.876 1.00 73.12 465 ASP A CA 1
ATOM 3444 C C . ASP A 1 465 ? 31.767 5.574 -14.225 1.00 73.12 465 ASP A C 1
ATOM 3446 O O . ASP A 1 465 ? 32.393 5.467 -13.157 1.00 73.12 465 ASP A O 1
ATOM 3450 N N . LYS A 1 466 ? 31.735 6.730 -14.895 1.00 84.06 466 LYS A N 1
ATOM 3451 C CA . LYS A 1 466 ? 32.410 7.961 -14.483 1.00 84.06 466 LYS A CA 1
ATOM 3452 C C . LYS A 1 466 ? 31.425 9.096 -14.277 1.00 84.06 466 LYS A C 1
ATOM 3454 O O . LYS A 1 466 ? 30.429 9.231 -14.957 1.00 84.06 466 LYS A O 1
ATOM 3459 N N . GLY A 1 467 ? 31.807 10.002 -13.385 1.00 88.00 467 GLY A N 1
ATOM 3460 C CA . GLY A 1 467 ? 31.078 11.241 -13.168 1.00 88.00 467 GLY A CA 1
ATOM 3461 C C . GLY A 1 467 ? 31.905 12.282 -12.438 1.00 88.00 467 GLY A C 1
ATOM 3462 O O . GLY A 1 467 ? 33.139 12.195 -12.313 1.00 88.00 467 GLY A O 1
ATOM 3463 N N . LEU A 1 468 ? 31.212 13.291 -11.924 1.00 90.50 468 LEU A N 1
ATOM 3464 C CA . LEU A 1 468 ? 31.791 14.321 -11.074 1.00 90.50 468 LEU A CA 1
ATOM 3465 C C . LEU A 1 468 ? 31.331 14.137 -9.638 1.00 90.50 468 LEU A C 1
ATOM 3467 O O . LEU A 1 468 ? 30.146 13.993 -9.362 1.00 90.50 468 LEU A O 1
ATOM 3471 N N . GLN A 1 469 ? 32.271 14.243 -8.703 1.00 90.31 469 GLN A N 1
ATOM 3472 C CA . GLN A 1 469 ? 31.950 14.290 -7.282 1.00 90.31 469 GLN A CA 1
ATOM 3473 C C . GLN A 1 469 ? 32.552 15.517 -6.610 1.00 90.31 469 GLN A C 1
ATOM 3475 O O . GLN A 1 469 ? 33.644 15.978 -6.969 1.00 90.31 469 GLN A O 1
ATOM 3480 N N . ILE A 1 470 ? 31.857 16.023 -5.597 1.00 91.75 470 ILE A N 1
ATOM 3481 C CA . ILE A 1 470 ? 32.314 17.129 -4.764 1.00 91.75 470 ILE A CA 1
ATOM 3482 C C . ILE A 1 470 ? 32.062 16.821 -3.286 1.00 91.75 470 ILE A C 1
ATOM 3484 O O . ILE A 1 470 ? 30.966 16.423 -2.893 1.00 91.75 470 ILE A O 1
ATOM 3488 N N . SER A 1 471 ? 33.104 16.975 -2.465 1.00 91.75 471 SER A N 1
ATOM 3489 C CA . SER A 1 471 ? 33.005 16.760 -1.019 1.00 91.75 471 SER A CA 1
ATOM 3490 C C . SER A 1 471 ? 32.194 17.884 -0.381 1.00 91.75 471 SER A C 1
ATOM 3492 O O . SER A 1 471 ? 32.423 19.058 -0.668 1.00 91.75 471 SER A O 1
ATOM 3494 N N . LEU A 1 472 ? 31.273 17.510 0.504 1.00 91.69 472 LEU A N 1
ATOM 3495 C CA . LEU A 1 472 ? 30.467 18.413 1.325 1.00 91.69 472 LEU A CA 1
ATOM 3496 C C . LEU A 1 472 ? 30.986 18.474 2.773 1.00 91.69 472 LEU A C 1
ATOM 3498 O O . LEU A 1 472 ? 30.309 18.976 3.672 1.00 91.69 472 LEU A O 1
ATOM 3502 N N . ASP A 1 473 ? 32.189 17.956 3.033 1.00 92.75 473 ASP A N 1
ATOM 3503 C CA . ASP A 1 473 ? 32.734 17.784 4.385 1.00 92.75 473 ASP A CA 1
ATOM 3504 C C . ASP A 1 473 ? 32.883 19.120 5.114 1.00 92.75 473 ASP A C 1
ATOM 3506 O O . ASP A 1 473 ? 32.652 19.199 6.323 1.00 92.75 473 ASP A O 1
ATOM 3510 N N . SER A 1 474 ? 33.208 20.179 4.366 1.00 92.12 474 SER A N 1
ATOM 3511 C CA . SER A 1 474 ? 33.381 21.533 4.892 1.00 92.12 474 SER A CA 1
ATOM 3512 C C . SER A 1 474 ? 32.085 22.189 5.360 1.00 92.12 474 SER A C 1
ATOM 3514 O O . SER A 1 474 ? 32.173 23.192 6.057 1.00 92.12 474 SER A O 1
ATOM 3516 N N . ILE A 1 475 ? 30.920 21.652 4.985 1.00 92.94 475 ILE A N 1
ATOM 3517 C CA . ILE A 1 475 ? 29.605 22.196 5.336 1.00 92.94 475 ILE A CA 1
ATOM 3518 C C . ILE A 1 475 ? 29.001 21.350 6.460 1.00 92.94 475 ILE A C 1
ATOM 3520 O O . ILE A 1 475 ? 28.897 20.123 6.354 1.00 92.94 475 ILE A O 1
ATOM 3524 N N . GLN A 1 476 ? 28.631 21.989 7.561 1.00 91.94 476 GLN A N 1
ATOM 3525 C CA . GLN A 1 476 ? 27.994 21.354 8.717 1.00 91.94 476 GLN A CA 1
ATOM 3526 C C . GLN A 1 476 ? 26.471 21.461 8.637 1.00 91.94 476 GLN A C 1
ATOM 3528 O O . GLN A 1 476 ? 25.958 22.323 7.933 1.00 91.94 476 GLN A O 1
ATOM 3533 N N . ASN A 1 477 ? 25.743 20.602 9.367 1.00 89.88 477 ASN A N 1
ATOM 3534 C CA . ASN A 1 477 ? 24.287 20.749 9.504 1.00 89.88 477 ASN A CA 1
ATOM 3535 C C . ASN A 1 477 ? 23.936 22.187 9.929 1.00 89.88 477 ASN A C 1
ATOM 3537 O O . ASN A 1 477 ? 24.654 22.789 10.727 1.00 89.88 477 ASN A O 1
ATOM 3541 N N . ASP A 1 478 ? 22.844 22.712 9.377 1.00 87.69 478 ASP A N 1
ATOM 3542 C CA . ASP A 1 478 ? 22.348 24.083 9.548 1.00 87.69 478 ASP A CA 1
ATOM 3543 C C . ASP A 1 478 ? 23.180 25.192 8.868 1.00 87.69 478 ASP A C 1
ATOM 3545 O O . ASP A 1 478 ? 22.798 26.363 8.918 1.00 87.69 478 ASP A O 1
ATOM 3549 N N . GLU A 1 479 ? 24.274 24.864 8.170 1.00 90.56 479 GLU A N 1
ATOM 3550 C CA . GLU A 1 479 ? 25.010 25.834 7.349 1.00 90.56 479 GLU A CA 1
ATOM 3551 C C . GLU A 1 479 ? 24.414 25.953 5.940 1.00 90.56 479 GLU A C 1
ATOM 3553 O O . GLU A 1 479 ? 24.102 24.959 5.280 1.00 90.56 479 GLU A O 1
ATOM 3558 N N . ALA A 1 480 ? 24.273 27.191 5.459 1.00 90.50 480 ALA A N 1
ATOM 3559 C CA . ALA A 1 480 ? 23.846 27.464 4.092 1.00 90.50 480 ALA A CA 1
ATOM 3560 C C . ALA A 1 480 ? 24.961 27.130 3.094 1.00 90.50 480 ALA A C 1
ATOM 3562 O O . ALA A 1 480 ? 26.135 27.419 3.335 1.00 90.50 480 ALA A O 1
ATOM 3563 N N . PHE A 1 481 ? 24.584 26.558 1.952 1.00 92.25 481 PHE A N 1
ATOM 3564 C CA . PHE A 1 481 ? 25.510 26.240 0.869 1.00 92.25 481 PHE A CA 1
ATOM 3565 C C . PHE A 1 481 ? 24.796 26.229 -0.485 1.00 92.25 481 PHE A C 1
ATOM 3567 O O . PHE A 1 481 ? 23.565 26.193 -0.561 1.00 92.25 481 PHE A O 1
ATOM 3574 N N . ALA A 1 482 ? 25.578 26.244 -1.562 1.00 91.62 482 ALA A N 1
ATOM 3575 C CA . ALA A 1 482 ? 25.085 26.051 -2.921 1.00 91.62 482 ALA A CA 1
ATOM 3576 C C . ALA A 1 482 ? 26.072 25.222 -3.744 1.00 91.62 482 ALA A C 1
ATOM 3578 O O . ALA A 1 482 ? 27.283 25.295 -3.530 1.00 91.62 482 ALA A O 1
ATOM 3579 N N . ILE A 1 483 ? 25.561 24.472 -4.716 1.00 92.56 483 ILE A N 1
ATOM 3580 C CA . ILE A 1 483 ? 26.374 23.749 -5.700 1.00 92.56 483 ILE A CA 1
ATOM 3581 C C . ILE A 1 483 ? 26.139 24.394 -7.063 1.00 92.56 483 ILE A C 1
ATOM 3583 O O . ILE A 1 483 ? 25.004 24.658 -7.447 1.00 92.56 483 ILE A O 1
ATOM 3587 N N . GLU A 1 484 ? 27.206 24.671 -7.799 1.00 93.50 484 GLU A N 1
ATOM 3588 C CA . GLU A 1 484 ? 27.142 25.263 -9.133 1.00 93.50 484 GLU A CA 1
ATOM 3589 C C . GLU A 1 484 ? 27.683 24.298 -10.188 1.00 93.50 484 GLU A C 1
ATOM 3591 O O . GLU A 1 484 ? 28.826 23.852 -10.085 1.00 93.50 484 GLU A O 1
ATOM 3596 N N . MET A 1 485 ? 26.873 24.041 -11.218 1.00 93.94 485 MET A N 1
ATOM 3597 C CA . MET A 1 485 ? 27.252 23.377 -12.466 1.00 93.94 485 MET A CA 1
ATOM 3598 C C . MET A 1 485 ? 27.726 24.425 -13.471 1.00 93.94 485 MET A C 1
ATOM 3600 O O . MET A 1 485 ? 27.005 25.377 -13.776 1.00 93.94 485 MET A O 1
ATOM 3604 N N . VAL A 1 486 ? 28.946 24.265 -13.974 1.00 94.62 486 VAL A N 1
ATOM 3605 C CA . VAL A 1 486 ? 29.644 25.252 -14.802 1.00 94.62 486 VAL A CA 1
ATOM 3606 C C . VAL A 1 486 ? 29.847 24.696 -16.202 1.00 94.62 486 VAL A C 1
ATOM 3608 O O . VAL A 1 486 ? 30.534 23.693 -16.380 1.00 94.62 486 VAL A O 1
ATOM 3611 N N . PHE A 1 487 ? 29.302 25.389 -17.192 1.00 95.06 487 PHE A N 1
ATOM 3612 C CA . PHE A 1 487 ? 29.354 25.019 -18.601 1.00 95.06 487 PHE A CA 1
ATOM 3613 C C . PHE A 1 487 ? 30.188 26.023 -19.389 1.00 95.06 487 PHE A C 1
ATOM 3615 O O . PHE A 1 487 ? 30.199 27.224 -19.092 1.00 95.06 487 PHE A O 1
ATOM 3622 N N . ASN A 1 488 ? 30.839 25.551 -20.451 1.00 92.88 488 ASN A N 1
ATOM 3623 C CA . ASN A 1 488 ? 31.403 26.444 -21.453 1.00 92.88 488 ASN A CA 1
ATOM 3624 C C . ASN A 1 488 ? 30.291 26.947 -22.381 1.00 92.88 488 ASN A C 1
ATOM 3626 O O . ASN A 1 488 ? 29.571 26.175 -23.008 1.00 92.88 488 ASN A O 1
ATOM 3630 N N . ARG A 1 489 ? 30.183 28.265 -22.509 1.00 92.62 489 ARG A N 1
ATOM 3631 C CA . ARG A 1 489 ? 29.201 28.938 -23.361 1.00 92.62 489 ARG A CA 1
ATOM 3632 C C . ARG A 1 489 ? 29.225 28.483 -24.822 1.00 92.62 489 ARG A C 1
ATOM 3634 O O . ARG A 1 489 ? 28.172 28.430 -25.450 1.00 92.62 489 ARG A O 1
ATOM 3641 N N . ASP A 1 490 ? 30.397 28.169 -25.368 1.00 91.06 490 ASP A N 1
ATOM 3642 C CA . ASP A 1 490 ? 30.529 27.736 -26.764 1.00 91.06 490 ASP A CA 1
ATOM 3643 C C . ASP A 1 490 ? 29.935 26.339 -27.012 1.00 91.06 490 ASP A C 1
ATOM 3645 O O . ASP A 1 490 ? 29.549 26.053 -28.150 1.00 91.06 490 ASP A O 1
ATOM 3649 N N . GLU A 1 491 ? 29.836 25.502 -25.971 1.00 91.25 491 GLU A N 1
ATOM 3650 C CA . GLU A 1 491 ? 29.195 24.176 -26.012 1.00 91.25 491 GLU A CA 1
ATOM 3651 C C . GLU A 1 491 ? 27.665 24.295 -26.034 1.00 91.25 491 GLU A C 1
ATOM 3653 O O . GLU A 1 491 ? 26.988 23.485 -26.655 1.00 91.25 491 GLU A O 1
ATOM 3658 N N . LEU A 1 492 ? 27.114 25.346 -25.417 1.00 92.88 492 LEU A N 1
ATOM 3659 C CA . LEU A 1 492 ? 25.667 25.554 -25.283 1.00 92.88 492 LEU A CA 1
ATOM 3660 C C . LEU A 1 492 ? 25.051 26.431 -26.389 1.00 92.88 492 LEU A C 1
ATOM 3662 O O . LEU A 1 492 ? 23.841 26.639 -26.420 1.00 92.88 492 LEU A O 1
ATOM 3666 N N . LYS A 1 493 ? 25.854 26.949 -27.328 1.00 89.50 493 LYS A N 1
ATOM 3667 C CA . LYS A 1 493 ? 25.410 27.900 -28.372 1.00 89.50 493 LYS A CA 1
ATOM 3668 C C . LYS A 1 493 ? 24.314 27.376 -29.314 1.00 89.50 493 LYS A C 1
ATOM 3670 O O . LYS A 1 493 ? 23.764 28.161 -30.082 1.00 89.50 493 LYS A O 1
ATOM 3675 N N . SER A 1 494 ? 24.106 26.059 -29.351 1.00 89.75 494 SER A N 1
ATOM 3676 C CA . SER A 1 494 ? 23.089 25.390 -30.168 1.00 89.75 494 SER A CA 1
ATOM 3677 C C . SER A 1 494 ? 21.696 25.458 -29.545 1.00 89.75 494 SER A C 1
ATOM 3679 O O . SER A 1 494 ? 20.729 25.266 -30.278 1.00 89.75 494 SER A O 1
ATOM 3681 N N . ILE A 1 495 ? 21.594 25.725 -28.238 1.00 91.19 495 ILE A N 1
ATOM 3682 C CA . ILE A 1 495 ? 20.320 25.837 -27.525 1.00 91.19 495 ILE A CA 1
ATOM 3683 C C . ILE A 1 495 ? 19.553 27.044 -28.069 1.00 91.19 495 ILE A C 1
ATOM 3685 O O . ILE A 1 495 ? 20.038 28.177 -28.013 1.00 91.19 495 ILE A O 1
ATOM 3689 N N . ASP A 1 496 ? 18.341 26.805 -28.568 1.00 87.88 496 ASP A N 1
ATOM 3690 C CA . ASP A 1 496 ? 17.409 27.877 -28.910 1.00 87.88 496 ASP A CA 1
ATOM 3691 C C . ASP A 1 496 ? 16.682 28.351 -27.651 1.00 87.88 496 ASP A C 1
ATOM 3693 O O . ASP A 1 496 ? 15.650 27.812 -27.260 1.00 87.88 496 ASP A O 1
ATOM 3697 N N . THR A 1 497 ? 17.223 29.385 -27.010 1.00 87.88 497 THR A N 1
ATOM 3698 C CA . THR A 1 497 ? 16.653 29.952 -25.781 1.00 87.88 497 THR A CA 1
ATOM 3699 C C . THR A 1 497 ? 15.317 30.666 -25.994 1.00 87.88 497 THR A C 1
ATOM 3701 O O . THR A 1 497 ? 14.649 30.996 -25.019 1.00 87.88 497 THR A O 1
ATOM 3704 N N . ASN A 1 498 ? 14.902 30.900 -27.248 1.00 85.19 498 ASN A N 1
ATOM 3705 C CA . ASN A 1 498 ? 13.597 31.485 -27.577 1.00 85.19 498 ASN A CA 1
ATOM 3706 C C . ASN A 1 498 ? 12.510 30.425 -27.817 1.00 85.19 498 ASN A C 1
ATOM 3708 O O . ASN A 1 498 ? 11.350 30.787 -28.038 1.00 85.19 498 ASN A O 1
ATOM 3712 N N . ALA A 1 499 ? 12.883 29.146 -27.819 1.00 84.25 499 ALA A N 1
ATOM 3713 C CA . ALA A 1 499 ? 11.978 28.013 -27.903 1.00 84.25 499 ALA A CA 1
ATOM 3714 C C . ALA A 1 499 ? 11.876 27.306 -26.545 1.00 84.25 499 ALA A C 1
ATOM 3716 O O . ALA A 1 499 ? 12.654 27.560 -25.626 1.00 84.25 499 ALA A O 1
ATOM 3717 N N . LEU A 1 500 ? 10.900 26.407 -26.435 1.00 83.06 500 LEU A N 1
ATOM 3718 C CA . LEU A 1 500 ? 10.821 25.489 -25.309 1.00 83.06 500 LEU A CA 1
ATOM 3719 C C . LEU A 1 500 ? 11.914 24.426 -25.433 1.00 83.06 500 LEU A C 1
ATOM 3721 O O . LEU A 1 500 ? 12.170 23.911 -26.522 1.00 83.06 500 LEU A O 1
ATOM 3725 N N . PHE A 1 501 ? 12.571 24.130 -24.319 1.00 86.12 501 PHE A N 1
ATOM 3726 C CA . PHE A 1 501 ? 13.576 23.075 -24.210 1.00 86.12 501 PHE A CA 1
ATOM 3727 C C . PHE A 1 501 ? 13.529 22.460 -22.810 1.00 86.12 501 PHE A C 1
ATOM 3729 O O . PHE A 1 501 ? 12.821 22.957 -21.938 1.00 86.12 501 PHE A O 1
ATOM 3736 N N . ASN A 1 502 ? 14.278 21.385 -22.589 1.00 86.56 502 ASN A N 1
ATOM 3737 C CA . ASN A 1 502 ? 14.305 20.657 -21.321 1.00 86.56 502 ASN A CA 1
ATOM 3738 C C . ASN A 1 502 ? 15.714 20.680 -20.721 1.00 86.56 502 ASN A C 1
ATOM 3740 O O . ASN A 1 502 ? 16.697 20.814 -21.451 1.00 86.56 502 ASN A O 1
ATOM 3744 N N . ILE A 1 503 ? 15.822 20.528 -19.406 1.00 87.81 503 ILE A N 1
ATOM 3745 C CA . ILE A 1 503 ? 17.082 20.377 -18.676 1.00 87.81 503 ILE A CA 1
ATOM 3746 C C . ILE A 1 503 ? 16.949 19.126 -17.817 1.00 87.81 503 ILE A C 1
ATOM 3748 O O . ILE A 1 503 ? 16.018 19.035 -17.023 1.00 87.81 503 ILE A O 1
ATOM 3752 N N . ALA A 1 504 ? 17.874 18.186 -17.943 1.00 87.50 504 ALA A N 1
ATOM 3753 C CA . ALA A 1 504 ? 17.864 16.957 -17.161 1.00 87.50 504 ALA A CA 1
ATOM 3754 C C . ALA A 1 504 ? 19.262 16.609 -16.665 1.00 87.50 504 ALA A C 1
ATOM 3756 O O . ALA A 1 504 ? 20.248 17.059 -17.248 1.00 87.50 504 ALA A O 1
ATOM 3757 N N . PHE A 1 505 ? 19.337 15.864 -15.571 1.00 86.25 505 PHE A N 1
ATOM 3758 C CA . PHE A 1 505 ? 20.581 15.333 -15.027 1.00 86.25 505 PHE A CA 1
ATOM 3759 C C . PHE A 1 505 ? 20.314 14.207 -14.027 1.00 86.25 505 PHE A C 1
ATOM 3761 O O . PHE A 1 505 ? 19.320 14.251 -13.291 1.00 86.25 505 PHE A O 1
ATOM 3768 N N . GLN A 1 506 ? 21.253 13.269 -13.938 1.00 83.56 506 GLN A N 1
ATOM 3769 C CA . GLN A 1 506 ? 21.312 12.250 -12.900 1.00 83.56 506 GLN A CA 1
ATOM 3770 C C . GLN A 1 506 ? 22.298 12.649 -11.787 1.00 83.56 506 GLN A C 1
ATOM 3772 O O . GLN A 1 506 ? 23.458 12.969 -12.047 1.00 83.56 506 GLN A O 1
ATOM 3777 N N . ALA A 1 507 ? 21.853 12.678 -10.526 1.00 83.25 507 ALA A N 1
ATOM 3778 C CA . ALA A 1 507 ? 22.665 13.107 -9.381 1.00 83.25 507 ALA A CA 1
ATOM 3779 C C . ALA A 1 507 ? 22.253 12.437 -8.059 1.00 83.25 507 ALA A C 1
ATOM 3781 O O . ALA A 1 507 ? 21.126 11.974 -7.908 1.00 83.25 507 ALA A O 1
ATOM 3782 N N . GLY A 1 508 ? 23.138 12.454 -7.059 1.00 81.69 508 GLY A N 1
ATOM 3783 C CA . GLY A 1 508 ? 22.849 11.930 -5.719 1.00 81.69 508 GLY A CA 1
ATOM 3784 C C . GLY A 1 508 ? 23.747 12.513 -4.628 1.00 81.69 508 GLY A C 1
ATOM 3785 O O . GLY A 1 508 ? 24.690 13.262 -4.904 1.00 81.69 508 GLY A O 1
ATOM 3786 N N . CYS A 1 509 ? 23.426 12.217 -3.366 1.00 82.88 509 CYS A N 1
ATOM 3787 C CA . CYS A 1 509 ? 24.185 12.707 -2.217 1.00 82.88 509 CYS A CA 1
ATOM 3788 C C . CYS A 1 509 ? 24.346 11.630 -1.142 1.00 82.88 509 CYS A C 1
ATOM 3790 O O . CYS A 1 509 ? 23.374 11.175 -0.546 1.00 82.88 509 CYS A O 1
ATOM 3792 N N . ASP A 1 510 ? 25.594 11.303 -0.826 1.00 81.88 510 ASP A N 1
ATOM 3793 C CA . ASP A 1 510 ? 25.930 10.346 0.221 1.00 81.88 510 ASP A CA 1
ATOM 3794 C C . ASP A 1 510 ? 25.980 11.014 1.592 1.00 81.88 510 ASP A C 1
ATOM 3796 O O . ASP A 1 510 ? 26.556 12.099 1.751 1.00 81.88 510 ASP A O 1
ATOM 3800 N N . ASN A 1 511 ? 25.476 10.301 2.606 1.00 83.50 511 ASN A N 1
ATOM 3801 C CA . ASN A 1 511 ? 25.562 10.646 4.032 1.00 83.50 511 ASN A CA 1
ATOM 3802 C C . ASN A 1 511 ? 25.011 12.030 4.411 1.00 83.50 511 ASN A C 1
ATOM 3804 O O . ASN A 1 511 ? 25.327 12.528 5.493 1.00 83.50 511 ASN A O 1
ATOM 3808 N N . ALA A 1 512 ? 24.233 12.674 3.540 1.00 85.81 512 ALA A N 1
ATOM 3809 C CA . ALA A 1 512 ? 23.632 13.981 3.774 1.00 85.81 512 ALA A CA 1
ATOM 3810 C C . ALA A 1 512 ? 22.445 14.216 2.836 1.00 85.81 512 ALA A C 1
ATOM 3812 O O . ALA A 1 512 ? 22.328 13.585 1.791 1.00 85.81 512 ALA A O 1
ATOM 3813 N N . MET A 1 513 ? 21.591 15.176 3.195 1.00 82.75 513 MET A N 1
ATOM 3814 C CA . MET A 1 513 ? 20.519 15.701 2.345 1.00 82.75 513 MET A CA 1
ATOM 3815 C C . MET A 1 513 ? 19.440 14.689 1.914 1.00 82.75 513 MET A C 1
ATOM 3817 O O . MET A 1 513 ? 18.624 15.006 1.054 1.00 82.75 513 MET A O 1
ATOM 3821 N N . TYR A 1 514 ? 19.361 13.526 2.560 1.00 75.62 514 TYR A N 1
ATOM 3822 C CA . TYR A 1 514 ? 18.289 12.548 2.359 1.00 75.62 514 TYR A CA 1
ATOM 3823 C C . TYR A 1 514 ? 16.903 13.134 2.694 1.00 75.62 514 TYR A C 1
ATOM 3825 O O . TYR A 1 514 ? 16.714 13.839 3.693 1.00 75.62 514 TYR A O 1
ATOM 3833 N N . GLY A 1 515 ? 15.921 12.860 1.841 1.00 68.94 515 GLY A N 1
ATOM 3834 C CA . GLY A 1 515 ? 14.571 13.431 1.867 1.00 68.94 515 GLY A CA 1
ATOM 3835 C C . GLY A 1 515 ? 14.468 14.920 1.492 1.00 68.94 515 GLY A C 1
ATOM 3836 O O . GLY A 1 515 ? 13.356 15.461 1.508 1.00 68.94 515 GLY A O 1
ATOM 3837 N N . GLN A 1 516 ? 15.576 15.609 1.191 1.00 75.06 516 GLN A N 1
ATOM 3838 C CA . GLN A 1 516 ? 15.589 17.061 0.982 1.00 75.06 516 GLN A CA 1
ATOM 3839 C C . GLN A 1 516 ? 15.298 17.452 -0.460 1.00 75.06 516 GLN A C 1
ATOM 3841 O O . GLN A 1 516 ? 15.479 16.680 -1.388 1.00 75.06 516 GLN A O 1
ATOM 3846 N N . THR A 1 517 ? 14.856 18.690 -0.670 1.00 75.88 517 THR A N 1
ATOM 3847 C CA . THR A 1 517 ? 14.637 19.238 -2.012 1.00 75.88 517 THR A CA 1
ATOM 3848 C C . THR A 1 517 ? 15.642 20.344 -2.310 1.00 75.88 517 THR A C 1
ATOM 3850 O O . THR A 1 517 ? 15.843 21.202 -1.462 1.00 75.88 517 THR A O 1
ATOM 3853 N N . PHE A 1 518 ? 16.212 20.385 -3.508 1.00 79.56 518 PHE A N 1
ATOM 3854 C CA . PHE A 1 518 ? 17.012 21.481 -4.043 1.00 79.56 518 PHE A CA 1
ATOM 3855 C C . PHE A 1 518 ? 16.220 22.246 -5.099 1.00 79.56 518 PHE A C 1
ATOM 3857 O O . PHE A 1 518 ? 15.440 21.658 -5.837 1.00 79.56 518 PHE A O 1
ATOM 3864 N N . LEU A 1 519 ? 16.421 23.554 -5.188 1.00 80.56 519 LEU A N 1
ATOM 3865 C CA . LEU A 1 519 ? 15.893 24.410 -6.243 1.00 80.56 519 LEU A CA 1
ATOM 3866 C C . LEU A 1 519 ? 16.973 24.645 -7.294 1.00 80.56 519 LEU A C 1
ATOM 3868 O O . LEU A 1 519 ? 18.121 24.931 -6.941 1.00 80.56 519 LEU A O 1
ATOM 3872 N N . LEU A 1 520 ? 16.582 24.587 -8.564 1.00 83.88 520 LEU A N 1
ATOM 3873 C CA . LEU A 1 520 ? 17.449 24.926 -9.687 1.00 83.88 520 LEU A CA 1
ATOM 3874 C C . LEU A 1 520 ? 17.309 26.411 -10.054 1.00 83.88 520 LEU A C 1
ATOM 3876 O O . LEU A 1 520 ? 16.199 26.942 -10.145 1.00 83.88 520 LEU A O 1
ATOM 3880 N N . GLN A 1 521 ? 18.437 27.087 -10.270 1.00 87.69 521 GLN A N 1
ATOM 3881 C CA . GLN A 1 521 ? 18.494 28.505 -10.623 1.00 87.69 521 GLN A CA 1
ATOM 3882 C C . GLN A 1 521 ? 19.413 28.778 -11.817 1.00 87.69 521 GLN A C 1
ATOM 3884 O O . GLN A 1 521 ? 20.425 28.100 -12.009 1.00 87.69 521 GLN A O 1
ATOM 3889 N N . TYR A 1 522 ? 19.094 29.836 -12.564 1.00 90.19 522 TYR A N 1
ATOM 3890 C CA . TYR A 1 522 ? 19.917 30.394 -13.639 1.00 90.19 522 TYR A CA 1
ATOM 3891 C C . TYR A 1 522 ? 20.134 31.899 -13.434 1.00 90.19 522 TYR A C 1
ATOM 3893 O O . TYR A 1 522 ? 19.478 32.521 -12.597 1.00 90.19 522 TYR A O 1
ATOM 3901 N N . GLN A 1 523 ? 21.059 32.492 -14.190 1.00 91.25 523 GLN A N 1
ATOM 3902 C CA . GLN A 1 523 ? 21.262 33.942 -14.194 1.00 91.25 523 GLN A CA 1
ATOM 3903 C C . GLN A 1 523 ? 20.486 34.599 -15.340 1.00 91.25 523 GLN A C 1
ATOM 3905 O O . GLN A 1 523 ? 20.662 34.210 -16.496 1.00 91.25 523 GLN A O 1
ATOM 3910 N N . ASP A 1 524 ? 19.675 35.613 -15.024 1.00 90.06 524 ASP A N 1
ATOM 3911 C CA . ASP A 1 524 ? 19.078 36.501 -16.032 1.00 90.06 524 ASP A CA 1
ATOM 3912 C C . ASP A 1 524 ? 20.139 37.383 -16.708 1.00 90.06 524 ASP A C 1
ATOM 3914 O O . ASP A 1 524 ? 21.297 37.399 -16.293 1.00 90.06 524 ASP A O 1
ATOM 3918 N N . LYS A 1 525 ? 19.751 38.166 -17.722 1.00 92.25 525 LYS A N 1
ATOM 3919 C CA . LYS A 1 525 ? 20.653 39.048 -18.488 1.00 92.25 525 LYS A CA 1
ATOM 3920 C C . LYS A 1 525 ? 21.442 40.061 -17.643 1.00 92.25 525 LYS A C 1
ATOM 3922 O O . LYS A 1 525 ? 22.502 40.523 -18.070 1.00 92.25 525 LYS A O 1
ATOM 3927 N N . ASP A 1 526 ? 20.938 40.418 -16.461 1.00 92.19 526 ASP A N 1
ATOM 3928 C CA . ASP A 1 526 ? 21.557 41.380 -15.544 1.00 92.19 526 ASP A CA 1
ATOM 3929 C C . ASP A 1 526 ? 22.428 40.679 -14.478 1.00 92.19 526 ASP A C 1
ATOM 3931 O O . ASP A 1 526 ? 23.148 41.344 -13.728 1.00 92.19 526 ASP A O 1
ATOM 3935 N N . GLY A 1 527 ? 22.422 39.343 -14.453 1.00 87.62 527 GLY A N 1
ATOM 3936 C CA . GLY A 1 527 ? 23.214 38.498 -13.563 1.00 87.62 527 GLY A CA 1
ATOM 3937 C C . GLY A 1 527 ? 22.512 38.113 -12.265 1.00 87.62 527 GLY A C 1
ATOM 3938 O O . GLY A 1 527 ? 23.167 37.541 -11.386 1.00 87.62 527 GLY A O 1
ATOM 3939 N N . ASN A 1 528 ? 21.217 38.412 -12.113 1.00 89.62 528 ASN A N 1
ATOM 3940 C CA . ASN A 1 528 ? 20.466 38.025 -10.919 1.00 89.62 528 ASN A CA 1
ATOM 3941 C C . ASN A 1 528 ? 20.040 36.558 -11.007 1.00 89.62 528 ASN A C 1
ATOM 3943 O O . ASN A 1 528 ? 19.685 36.067 -12.077 1.00 89.62 528 ASN A O 1
ATOM 3947 N N . TRP A 1 529 ? 20.047 35.872 -9.864 1.00 87.81 529 TRP A N 1
ATOM 3948 C CA . TRP A 1 529 ? 19.603 34.484 -9.772 1.00 87.81 529 TRP A CA 1
ATOM 3949 C C . TRP A 1 529 ? 18.083 34.391 -9.828 1.00 87.81 529 TRP A C 1
ATOM 3951 O O . TRP A 1 529 ? 17.391 34.969 -8.990 1.00 87.81 529 TRP A O 1
ATOM 3961 N N . GLN A 1 530 ? 17.591 33.626 -10.792 1.00 85.44 530 GLN A N 1
ATOM 3962 C CA . GLN A 1 530 ? 16.182 33.327 -10.999 1.00 85.44 530 GLN A CA 1
ATOM 3963 C C . GLN A 1 530 ? 15.958 31.832 -10.794 1.00 85.44 530 GLN A C 1
ATOM 3965 O O . GLN A 1 530 ? 16.756 31.014 -11.251 1.00 85.44 530 GLN A O 1
ATOM 3970 N N . GLY A 1 531 ? 14.877 31.466 -10.105 1.00 79.62 531 GLY A N 1
ATOM 3971 C CA . GLY A 1 531 ? 14.437 30.073 -10.059 1.00 79.62 531 GLY A CA 1
ATOM 3972 C C . GLY A 1 531 ? 13.978 29.618 -11.441 1.00 79.62 531 GLY A C 1
ATOM 3973 O O . GLY A 1 531 ? 13.322 30.375 -12.155 1.00 79.62 531 GLY A O 1
ATOM 3974 N N . ILE A 1 532 ? 14.319 28.390 -11.816 1.00 78.12 532 ILE A N 1
ATOM 3975 C CA . ILE A 1 532 ? 13.719 27.744 -12.982 1.00 78.12 532 ILE A CA 1
ATOM 3976 C C . ILE A 1 532 ? 12.352 27.223 -12.546 1.00 78.12 532 ILE A C 1
ATOM 3978 O O . ILE A 1 532 ? 12.264 26.516 -11.544 1.00 78.12 532 ILE A O 1
ATOM 3982 N N . ASP A 1 533 ? 11.291 27.598 -13.259 1.00 65.38 533 ASP A N 1
ATOM 3983 C CA . ASP A 1 533 ? 9.946 27.075 -13.009 1.00 65.38 533 ASP A CA 1
ATOM 3984 C C . ASP A 1 533 ? 9.677 25.895 -13.936 1.00 65.38 533 ASP A C 1
ATOM 3986 O O . ASP A 1 533 ? 10.003 25.961 -15.121 1.00 65.38 533 ASP A O 1
ATOM 3990 N N . SER A 1 534 ? 9.105 24.820 -13.399 1.00 55.91 534 SER A N 1
ATOM 3991 C CA . SER A 1 534 ? 8.891 23.581 -14.150 1.00 55.91 534 SER A CA 1
ATOM 3992 C C . SER A 1 534 ? 7.760 23.685 -15.182 1.00 55.91 534 SER A C 1
ATOM 3994 O O . SER A 1 534 ? 7.544 22.725 -15.902 1.00 55.91 534 SER A O 1
ATOM 3996 N N . THR A 1 535 ? 7.079 24.836 -15.306 1.00 50.94 535 THR A N 1
ATOM 3997 C CA . THR A 1 535 ? 6.064 25.118 -16.344 1.00 50.94 535 THR A CA 1
ATOM 3998 C C . THR A 1 535 ? 5.973 26.619 -16.689 1.00 50.94 535 THR A C 1
ATOM 4000 O O . THR A 1 535 ? 5.089 27.335 -16.230 1.00 50.94 535 THR A O 1
ATOM 4003 N N . GLN A 1 536 ? 6.861 27.159 -17.534 1.00 41.78 536 GLN A N 1
ATOM 4004 C CA . GLN A 1 536 ? 6.794 28.589 -17.926 1.00 41.78 536 GLN A CA 1
ATOM 4005 C C . GLN A 1 536 ? 5.812 28.911 -19.070 1.00 41.78 536 GLN A C 1
ATOM 4007 O O . GLN A 1 536 ? 5.701 30.060 -19.513 1.00 41.78 536 GLN A O 1
ATOM 4012 N N . VAL A 1 537 ? 5.054 27.926 -19.548 1.00 39.06 537 VAL A N 1
ATOM 4013 C CA . VAL A 1 537 ? 4.000 28.128 -20.544 1.00 39.06 537 VAL A CA 1
ATOM 4014 C C . VAL A 1 537 ? 2.684 28.363 -19.804 1.00 39.06 537 VAL A C 1
ATOM 4016 O O . VAL A 1 537 ? 2.093 27.394 -19.352 1.00 39.06 537 VAL A O 1
ATOM 4019 N N . LEU A 1 538 ? 2.239 29.624 -19.643 1.00 40.59 538 LEU A N 1
ATOM 4020 C CA . LEU A 1 538 ? 0.838 30.101 -19.750 1.00 40.59 538 LEU A CA 1
ATOM 4021 C C . LEU A 1 538 ? 0.628 31.499 -19.119 1.00 40.59 538 LEU A C 1
ATOM 4023 O O . LEU A 1 538 ? 1.152 31.857 -18.071 1.00 40.59 538 LEU A O 1
ATOM 4027 N N . THR A 1 539 ? -0.209 32.305 -19.776 1.00 38.25 539 THR A N 1
ATOM 4028 C CA . THR A 1 539 ? -0.535 33.710 -19.456 1.00 38.25 539 THR A CA 1
ATOM 4029 C C . THR A 1 539 ? -1.778 33.874 -18.561 1.00 38.25 539 THR A C 1
ATOM 4031 O O . THR A 1 539 ? -2.486 34.879 -18.668 1.00 38.25 539 THR A O 1
ATOM 4034 N N . LYS A 1 540 ? -2.093 32.917 -17.676 1.00 35.41 540 LYS A N 1
ATOM 4035 C CA . LYS A 1 540 ? -3.256 33.013 -16.770 1.00 35.41 540 LYS A CA 1
ATOM 4036 C C . LYS A 1 540 ? -2.999 32.420 -15.383 1.00 35.41 540 LYS A C 1
ATOM 4038 O O . LYS A 1 540 ? -2.244 31.471 -15.251 1.00 35.41 540 LYS A O 1
ATOM 4043 N N . ASP A 1 541 ? -3.646 33.052 -14.402 1.00 38.75 541 ASP A N 1
ATOM 4044 C CA . ASP A 1 541 ? -3.488 32.899 -12.948 1.00 38.75 541 ASP A CA 1
ATOM 4045 C C . ASP A 1 541 ? -3.333 31.444 -12.450 1.00 38.75 541 ASP A C 1
ATOM 4047 O O . ASP A 1 541 ? -4.163 30.609 -12.821 1.00 38.75 541 ASP A O 1
ATOM 4051 N N . PRO A 1 542 ? -2.372 31.145 -11.553 1.00 39.69 542 PRO A N 1
ATOM 4052 C CA . PRO A 1 542 ? -2.108 29.783 -11.088 1.00 39.69 542 PRO A CA 1
ATOM 4053 C C . PRO A 1 542 ? -2.253 29.610 -9.577 1.00 39.69 542 PRO A C 1
ATOM 4055 O O . PRO A 1 542 ? -1.809 30.439 -8.786 1.00 39.69 542 PRO A O 1
ATOM 4058 N N . VAL A 1 543 ? -2.817 28.480 -9.156 1.00 35.38 543 VAL A N 1
ATOM 4059 C CA . VAL A 1 543 ? -2.992 28.171 -7.727 1.00 35.38 543 VAL A CA 1
ATOM 4060 C C . VAL A 1 543 ? -1.863 27.281 -7.174 1.00 35.38 543 VAL A C 1
ATOM 4062 O O . VAL A 1 543 ? -1.754 27.136 -5.962 1.00 35.38 543 VAL A O 1
ATOM 4065 N N . SER A 1 544 ? -0.948 26.749 -7.995 1.00 42.12 544 SER A N 1
ATOM 4066 C CA . SER A 1 544 ? 0.175 25.940 -7.486 1.00 42.12 544 SER A CA 1
ATOM 4067 C C . SER A 1 544 ? 1.280 25.713 -8.526 1.00 42.12 544 SER A C 1
ATOM 4069 O O . SER A 1 544 ? 1.263 24.708 -9.229 1.00 42.12 544 SER A O 1
ATOM 4071 N N . TYR A 1 545 ? 2.260 26.616 -8.620 1.00 46.56 545 TYR A N 1
ATOM 4072 C CA . TYR A 1 545 ? 3.503 26.350 -9.357 1.00 46.56 545 TYR A CA 1
ATOM 4073 C C . TYR A 1 545 ? 4.609 25.896 -8.409 1.00 46.56 545 TYR A C 1
ATOM 4075 O O . TYR A 1 545 ? 4.726 26.399 -7.285 1.00 46.56 545 TYR A O 1
ATOM 4083 N N . LEU A 1 546 ? 5.429 24.941 -8.853 1.00 42.25 546 LEU A N 1
ATOM 4084 C CA . LEU A 1 546 ? 6.609 24.499 -8.123 1.00 42.25 546 LEU A CA 1
ATOM 4085 C C . LEU A 1 546 ? 7.846 24.728 -9.009 1.00 42.25 546 LEU A C 1
ATOM 4087 O O . LEU A 1 546 ? 7.894 24.188 -10.115 1.00 42.25 546 LEU A O 1
ATOM 4091 N N . PRO A 1 547 ? 8.870 25.464 -8.526 1.00 47.81 547 PRO A N 1
ATOM 4092 C CA . PRO A 1 547 ? 10.152 25.550 -9.223 1.00 47.81 547 PRO A CA 1
ATOM 4093 C C . PRO A 1 547 ? 10.699 24.154 -9.547 1.00 47.81 547 PRO A C 1
ATOM 4095 O O . PRO A 1 547 ? 10.369 23.202 -8.838 1.00 47.81 547 PRO A O 1
ATOM 4098 N N . ALA A 1 548 ? 11.547 24.032 -10.571 1.00 56.66 548 ALA A N 1
ATOM 4099 C CA . ALA A 1 548 ? 12.314 22.823 -10.843 1.00 56.66 548 ALA A CA 1
ATOM 4100 C C . ALA A 1 548 ? 13.048 22.408 -9.558 1.00 56.66 548 ALA A C 1
ATOM 4102 O O . ALA A 1 548 ? 13.900 23.138 -9.032 1.00 56.66 548 ALA A O 1
ATOM 4103 N N . ARG A 1 549 ? 12.616 21.276 -9.003 1.00 60.28 549 ARG A N 1
ATOM 4104 C CA . ARG A 1 549 ? 12.973 20.782 -7.676 1.00 60.28 549 ARG A CA 1
ATOM 4105 C C . ARG A 1 549 ? 13.670 19.440 -7.828 1.00 60.28 549 ARG A C 1
ATOM 4107 O O . ARG A 1 549 ? 13.073 18.526 -8.368 1.00 60.28 549 ARG A O 1
ATOM 4114 N N . LEU A 1 550 ? 14.874 19.316 -7.286 1.00 61.00 550 LEU A N 1
ATOM 4115 C CA . LEU A 1 550 ? 15.588 18.047 -7.145 1.00 61.00 550 LEU A CA 1
ATOM 4116 C C . LEU A 1 550 ? 15.266 17.486 -5.761 1.00 61.00 550 LEU A C 1
ATOM 4118 O O . LEU A 1 550 ? 15.723 18.047 -4.769 1.00 61.00 550 LEU A O 1
ATOM 4122 N N . ARG A 1 551 ? 14.466 16.424 -5.656 1.00 61.28 551 ARG A N 1
ATOM 4123 C CA . ARG A 1 551 ? 14.223 15.759 -4.367 1.00 61.28 551 ARG A CA 1
ATOM 4124 C C . ARG A 1 551 ? 15.220 14.621 -4.198 1.00 61.28 551 ARG A C 1
ATOM 4126 O O . ARG A 1 551 ? 15.143 13.656 -4.935 1.00 61.28 551 ARG A O 1
ATOM 4133 N N . LEU A 1 552 ? 16.114 14.742 -3.225 1.00 63.53 552 LEU A N 1
ATOM 4134 C CA . LEU A 1 552 ? 17.001 13.668 -2.810 1.00 63.53 552 LEU A CA 1
ATOM 4135 C C . LEU A 1 552 ? 16.236 12.732 -1.879 1.00 63.53 552 LEU A C 1
ATOM 4137 O O . LEU A 1 552 ? 15.850 13.169 -0.804 1.00 63.53 552 LEU A O 1
ATOM 4141 N N . SER A 1 553 ? 15.955 11.502 -2.283 1.00 56.41 553 SER A N 1
ATOM 4142 C CA . SER A 1 553 ? 15.063 10.569 -1.577 1.00 56.41 553 SER A CA 1
ATOM 4143 C C . SER A 1 553 ? 15.797 9.313 -1.052 1.00 56.41 553 SER A C 1
ATOM 4145 O O . SER A 1 553 ? 15.690 9.028 0.130 1.00 56.41 553 SER A O 1
ATOM 4147 N N . ASP A 1 554 ? 16.572 8.654 -1.907 1.00 62.56 554 ASP A N 1
ATOM 4148 C CA . ASP A 1 554 ? 17.494 7.503 -1.784 1.00 62.56 554 ASP A CA 1
ATOM 4149 C C . ASP A 1 554 ? 18.970 7.855 -2.228 1.00 62.56 554 ASP A C 1
ATOM 4151 O O . ASP A 1 554 ? 19.387 9.014 -2.120 1.00 62.56 554 ASP A O 1
ATOM 4155 N N . HIS A 1 555 ? 19.764 6.932 -2.797 1.00 62.84 555 HIS A N 1
ATOM 4156 C CA . HIS A 1 555 ? 21.187 7.157 -3.152 1.00 62.84 555 HIS A CA 1
ATOM 4157 C C . HIS A 1 555 ? 21.473 7.828 -4.526 1.00 62.84 555 HIS A C 1
ATOM 4159 O O . HIS A 1 555 ? 22.535 8.441 -4.697 1.00 62.84 555 HIS A O 1
ATOM 4165 N N . ASN A 1 556 ? 20.544 7.777 -5.491 1.00 66.50 556 ASN A N 1
ATOM 4166 C CA . ASN A 1 556 ? 20.666 8.364 -6.841 1.00 66.50 556 ASN A CA 1
ATOM 4167 C C . ASN A 1 556 ? 19.292 8.852 -7.387 1.00 66.50 556 ASN A C 1
ATOM 4169 O O . ASN A 1 556 ? 18.253 8.345 -6.970 1.00 66.50 556 ASN A O 1
ATOM 4173 N N . TRP A 1 557 ? 19.276 9.845 -8.295 1.00 67.69 557 TRP A N 1
ATOM 4174 C CA . TRP A 1 557 ? 18.079 10.309 -9.033 1.00 67.69 557 TRP A CA 1
ATOM 4175 C C . TRP A 1 557 ? 18.370 10.656 -10.464 1.00 67.69 557 TRP A C 1
ATOM 4177 O O . TRP A 1 557 ? 19.282 11.437 -10.703 1.00 67.69 557 TRP A O 1
ATOM 4187 N N . ASN A 1 558 ? 17.416 10.332 -11.326 1.00 68.88 558 ASN A N 1
ATOM 4188 C CA . ASN A 1 558 ? 17.117 11.055 -12.548 1.00 68.88 558 ASN A CA 1
ATOM 4189 C C . ASN A 1 558 ? 16.200 12.247 -12.260 1.00 68.88 558 ASN A C 1
ATOM 4191 O O . ASN A 1 558 ? 15.168 12.120 -11.596 1.00 68.88 558 ASN A O 1
ATOM 4195 N N . GLN A 1 559 ? 16.570 13.424 -12.757 1.00 72.25 559 GLN A N 1
ATOM 4196 C CA . GLN A 1 559 ? 15.719 14.607 -12.737 1.00 72.25 559 GLN A CA 1
ATOM 4197 C C . GLN A 1 559 ? 15.613 15.202 -14.126 1.00 72.25 559 GLN A C 1
ATOM 4199 O O . GLN A 1 559 ? 16.604 15.343 -14.835 1.00 72.25 559 GLN A O 1
ATOM 4204 N N . SER A 1 560 ? 14.407 15.634 -14.468 1.00 74.69 560 SER A N 1
ATOM 4205 C CA . SER A 1 560 ? 14.123 16.335 -15.707 1.00 74.69 560 SER A CA 1
ATOM 4206 C C . SER A 1 560 ? 13.179 17.491 -15.413 1.00 74.69 560 SER A C 1
ATOM 4208 O O . SER A 1 560 ? 12.201 17.342 -14.676 1.00 74.69 560 SER A O 1
ATOM 4210 N N . THR A 1 561 ? 13.470 18.670 -15.952 1.00 70.69 561 THR A N 1
ATOM 4211 C CA . THR A 1 561 ? 12.449 19.709 -16.066 1.00 70.69 561 THR A CA 1
ATOM 4212 C C . THR A 1 561 ? 11.412 19.251 -17.087 1.00 70.69 561 THR A C 1
ATOM 4214 O O . THR A 1 561 ? 11.741 18.511 -18.009 1.00 70.69 561 THR A O 1
ATOM 4217 N N . GLN A 1 562 ? 10.184 19.766 -17.004 1.00 69.62 562 GLN A N 1
ATOM 4218 C CA . GLN A 1 562 ? 9.360 19.807 -18.215 1.00 69.62 562 GLN A CA 1
ATOM 4219 C C . GLN A 1 562 ? 9.955 20.844 -19.199 1.00 69.62 562 GLN A C 1
ATOM 4221 O O . GLN A 1 562 ? 11.115 21.260 -19.089 1.00 69.62 562 GLN A O 1
ATOM 4226 N N . GLU A 1 563 ? 9.132 21.345 -20.115 1.00 75.06 563 GLU A N 1
ATOM 4227 C CA . GLU A 1 563 ? 9.495 22.422 -21.028 1.00 75.06 563 GLU A CA 1
ATOM 4228 C C . GLU A 1 563 ? 9.694 23.773 -20.305 1.00 75.06 563 GLU A C 1
ATOM 4230 O O . GLU A 1 563 ? 8.777 24.334 -19.693 1.00 75.06 563 GLU A O 1
ATOM 4235 N N . VAL A 1 564 ? 10.898 24.338 -20.421 1.00 77.81 564 VAL A N 1
ATOM 4236 C CA . VAL A 1 564 ? 11.271 25.659 -19.892 1.00 77.81 564 VAL A CA 1
ATOM 4237 C C . VAL A 1 564 ? 11.404 26.696 -21.012 1.00 77.81 564 VAL A C 1
ATOM 4239 O O . VAL A 1 564 ? 11.790 26.370 -22.132 1.00 77.81 564 VAL A O 1
ATOM 4242 N N . ASN A 1 565 ? 11.108 27.966 -20.705 1.00 81.56 565 ASN A N 1
ATOM 4243 C CA . ASN A 1 565 ? 11.226 29.097 -21.633 1.00 81.56 565 ASN A CA 1
ATOM 4244 C C . ASN A 1 565 ? 12.179 30.164 -21.080 1.00 81.56 565 ASN A C 1
ATOM 4246 O O . ASN A 1 565 ? 11.751 31.137 -20.463 1.00 81.56 565 ASN A O 1
ATOM 4250 N N . LEU A 1 566 ? 13.479 30.004 -21.306 1.00 86.81 566 LEU A N 1
ATOM 4251 C CA . LEU A 1 566 ? 14.490 30.861 -20.687 1.00 86.81 566 LEU A CA 1
ATOM 4252 C C . LEU A 1 566 ? 15.150 31.802 -21.717 1.00 86.81 566 LEU A C 1
ATOM 4254 O O . LEU A 1 566 ? 16.315 31.588 -22.043 1.00 86.81 566 LEU A O 1
ATOM 4258 N N . PRO A 1 567 ? 14.478 32.868 -22.207 1.00 86.06 567 PRO A N 1
ATOM 4259 C CA . PRO A 1 567 ? 15.007 33.729 -23.274 1.00 86.06 567 PRO A CA 1
ATOM 4260 C C . PRO A 1 567 ? 16.306 34.440 -22.885 1.00 86.06 567 PRO A C 1
ATOM 4262 O O . PRO A 1 567 ? 17.194 34.594 -23.718 1.00 86.06 567 PRO A O 1
ATOM 4265 N N . ASP A 1 568 ? 16.443 34.793 -21.604 1.00 88.50 568 ASP A N 1
ATOM 4266 C CA . ASP A 1 568 ? 17.632 35.452 -21.055 1.00 88.50 568 ASP A CA 1
ATOM 4267 C C . ASP A 1 568 ? 18.751 34.451 -20.679 1.00 88.50 568 ASP A C 1
ATOM 4269 O O . ASP A 1 568 ? 19.821 34.856 -20.205 1.00 88.50 568 ASP A O 1
ATOM 4273 N N . PHE A 1 569 ? 18.530 33.137 -20.845 1.00 89.06 569 PHE A N 1
ATOM 4274 C CA . PHE A 1 569 ? 19.546 32.126 -20.553 1.00 89.06 569 PHE A CA 1
ATOM 4275 C C . PHE A 1 569 ? 20.776 32.359 -21.429 1.00 89.06 569 PHE A C 1
ATOM 4277 O O . PHE A 1 569 ? 20.682 32.593 -22.630 1.00 89.06 569 PHE A O 1
ATOM 4284 N N . MET A 1 570 ? 21.957 32.304 -20.812 1.00 89.31 570 MET A N 1
ATOM 4285 C CA . MET A 1 570 ? 23.233 32.636 -21.452 1.00 89.31 570 MET A CA 1
ATOM 4286 C C . MET A 1 570 ? 23.388 34.108 -21.889 1.00 89.31 570 MET A C 1
ATOM 4288 O O . MET A 1 570 ? 24.373 34.423 -22.553 1.00 89.31 570 MET A O 1
ATOM 4292 N N . GLU A 1 571 ? 22.534 35.058 -21.516 1.00 91.25 571 GLU A N 1
ATOM 4293 C CA . GLU A 1 571 ? 22.795 36.462 -21.882 1.00 91.25 571 GLU A CA 1
ATOM 4294 C C . GLU A 1 571 ? 23.841 37.127 -20.979 1.00 91.25 571 GLU A C 1
ATOM 4296 O O . GLU A 1 571 ? 24.716 37.862 -21.457 1.00 91.25 571 GLU A O 1
ATOM 4301 N N . TYR A 1 572 ? 23.804 36.833 -19.678 1.00 92.69 572 TYR A N 1
ATOM 4302 C CA . TYR A 1 572 ? 24.752 37.401 -18.728 1.00 92.69 572 TYR A CA 1
ATOM 4303 C C . TYR A 1 572 ? 26.174 36.899 -18.963 1.00 92.69 572 TYR A C 1
ATOM 4305 O O . TYR A 1 572 ? 26.425 35.704 -19.141 1.00 92.69 572 TYR A O 1
ATOM 4313 N N . LYS A 1 573 ? 27.126 37.836 -18.922 1.00 91.00 573 LYS A N 1
ATOM 4314 C CA . LYS A 1 573 ? 28.563 37.575 -19.024 1.00 91.00 573 LYS A CA 1
ATOM 4315 C C . LYS A 1 573 ? 29.245 38.043 -17.751 1.00 91.00 573 LYS A C 1
ATOM 4317 O O . LYS A 1 573 ? 29.441 39.245 -17.564 1.00 91.00 573 LYS A O 1
ATOM 4322 N N . ASN A 1 574 ? 29.642 37.089 -16.913 1.00 85.50 574 ASN A N 1
ATOM 4323 C CA . ASN A 1 574 ? 30.420 37.379 -15.717 1.00 85.50 574 ASN A CA 1
ATOM 4324 C C . ASN A 1 574 ? 31.716 38.124 -16.115 1.00 85.50 574 ASN A C 1
ATOM 4326 O O . ASN A 1 574 ? 32.481 37.602 -16.931 1.00 85.50 574 ASN A O 1
ATOM 4330 N N . PRO A 1 575 ? 31.994 39.324 -15.565 1.00 86.56 575 PRO A N 1
ATOM 4331 C CA . PRO A 1 575 ? 33.204 40.083 -15.880 1.00 86.56 575 PRO A CA 1
ATOM 4332 C C . PRO A 1 575 ? 34.510 39.317 -15.639 1.00 86.56 575 PRO A C 1
ATOM 4334 O O . PRO A 1 575 ? 35.489 39.561 -16.345 1.00 86.56 575 PRO A O 1
ATOM 4337 N N . GLU A 1 576 ? 34.520 38.402 -14.670 1.00 85.75 576 GLU A N 1
ATOM 4338 C CA . GLU A 1 576 ? 35.689 37.610 -14.270 1.00 85.75 576 GLU A CA 1
ATOM 4339 C C . GLU A 1 576 ? 35.772 36.259 -15.004 1.00 85.75 576 GLU A C 1
ATOM 4341 O O . GLU A 1 576 ? 36.851 35.675 -15.083 1.00 85.75 576 GLU A O 1
ATOM 4346 N N . ALA A 1 577 ? 34.667 35.797 -15.604 1.00 86.88 577 ALA A N 1
ATOM 4347 C CA . ALA A 1 577 ? 34.557 34.500 -16.277 1.00 86.88 577 ALA A CA 1
ATOM 4348 C C . ALA A 1 577 ? 33.572 34.548 -17.467 1.00 86.88 577 ALA A C 1
ATOM 4350 O O . ALA A 1 577 ? 32.524 33.907 -17.474 1.00 86.88 577 ALA A O 1
ATOM 4351 N N . GLN A 1 578 ? 33.896 35.335 -18.502 1.00 87.88 578 GLN A N 1
ATOM 4352 C CA . GLN A 1 578 ? 32.962 35.654 -19.602 1.00 87.88 578 GLN A CA 1
ATOM 4353 C C . GLN A 1 578 ? 32.487 34.447 -20.436 1.00 87.88 578 GLN A C 1
ATOM 4355 O O . GLN A 1 578 ? 31.446 34.528 -21.094 1.00 87.88 578 GLN A O 1
ATOM 4360 N N . ASN A 1 579 ? 33.238 33.344 -20.417 1.00 89.75 579 ASN A N 1
ATOM 4361 C CA . ASN A 1 579 ? 32.935 32.132 -21.181 1.00 89.75 579 ASN A CA 1
ATOM 4362 C C . ASN A 1 579 ? 32.139 31.091 -20.378 1.00 89.75 579 ASN A C 1
ATOM 4364 O O . ASN A 1 579 ? 31.797 30.053 -20.933 1.00 89.75 579 ASN A O 1
ATOM 4368 N N . GLU A 1 580 ? 31.838 31.350 -19.104 1.00 93.38 580 GLU A N 1
ATOM 4369 C CA . GLU A 1 580 ? 31.062 30.432 -18.267 1.00 93.38 580 GLU A CA 1
ATOM 4370 C C . GLU A 1 580 ? 29.559 30.726 -18.365 1.00 93.38 580 GLU A C 1
ATOM 4372 O O . GLU A 1 580 ? 29.136 31.886 -18.456 1.00 93.38 580 GLU A O 1
ATOM 4377 N N . VAL A 1 581 ? 28.761 29.660 -18.330 1.00 94.25 581 VAL A N 1
ATOM 4378 C CA . VAL A 1 581 ? 27.319 29.653 -18.042 1.00 94.25 581 VAL A CA 1
ATOM 4379 C C . VAL A 1 581 ? 27.123 28.758 -16.822 1.00 94.25 581 VAL A C 1
ATOM 4381 O O . VAL A 1 581 ? 27.772 27.720 -16.726 1.00 94.25 581 VAL A O 1
ATOM 4384 N N . VAL A 1 582 ? 26.277 29.161 -15.872 1.00 93.25 582 VAL A N 1
ATOM 4385 C CA . VAL A 1 582 ? 26.158 28.472 -14.580 1.00 93.25 582 VAL A CA 1
ATOM 4386 C C . VAL A 1 582 ? 24.705 28.133 -14.278 1.00 93.25 582 VAL A C 1
ATOM 4388 O O . VAL A 1 582 ? 23.837 29.004 -14.365 1.00 93.25 582 VAL A O 1
ATOM 4391 N N . LEU A 1 583 ? 24.470 26.888 -13.871 1.00 91.69 583 LEU A N 1
ATOM 4392 C CA . LEU A 1 583 ? 23.255 26.473 -13.177 1.00 91.69 583 LEU A CA 1
ATOM 4393 C C . LEU A 1 583 ? 23.577 26.263 -11.700 1.00 91.69 583 LEU A C 1
ATOM 4395 O O . LEU A 1 583 ? 24.613 25.692 -11.364 1.00 91.69 583 LEU A O 1
ATOM 4399 N N . ARG A 1 584 ? 22.702 26.727 -10.811 1.00 90.94 584 ARG A N 1
ATOM 4400 C CA . ARG A 1 584 ? 22.912 26.642 -9.362 1.00 90.94 584 ARG A CA 1
ATOM 4401 C C . ARG A 1 584 ? 21.835 25.794 -8.700 1.00 90.94 584 ARG A C 1
ATOM 4403 O O . ARG A 1 584 ? 20.651 26.003 -8.936 1.00 90.94 584 ARG A O 1
ATOM 4410 N N . LEU A 1 585 ? 22.270 24.890 -7.833 1.00 88.12 585 LEU A N 1
ATOM 4411 C CA . LEU A 1 585 ? 21.459 24.075 -6.942 1.00 88.12 585 LEU A CA 1
ATOM 4412 C C . LEU A 1 585 ? 21.545 24.658 -5.529 1.00 88.12 585 LEU A C 1
ATOM 4414 O O . LEU A 1 585 ? 22.638 24.794 -4.973 1.00 88.12 585 LEU A O 1
ATOM 4418 N N . ILE A 1 586 ? 20.398 24.984 -4.941 1.00 86.44 586 ILE A N 1
ATOM 4419 C CA . ILE A 1 586 ? 20.302 25.441 -3.547 1.00 86.44 586 ILE A CA 1
ATOM 4420 C C . ILE A 1 586 ? 19.335 24.550 -2.771 1.00 86.44 586 ILE A C 1
ATOM 4422 O O . ILE A 1 586 ? 18.262 24.264 -3.296 1.00 86.44 586 ILE A O 1
ATOM 4426 N N . PRO A 1 587 ? 19.636 24.124 -1.534 1.00 84.12 587 PRO A N 1
ATOM 4427 C CA . PRO A 1 587 ? 18.639 23.460 -0.705 1.00 84.12 587 PRO A CA 1
ATOM 4428 C C . PRO A 1 587 ? 17.397 24.346 -0.555 1.00 84.12 587 PRO A C 1
ATOM 4430 O O . PRO A 1 587 ? 17.494 25.568 -0.416 1.00 84.12 587 PRO A O 1
ATOM 4433 N N . LYS A 1 588 ? 16.211 23.747 -0.595 1.00 71.75 588 LYS A N 1
ATOM 4434 C CA . LYS A 1 588 ? 14.956 24.450 -0.350 1.00 71.75 588 LYS A CA 1
ATOM 4435 C C . LYS A 1 588 ? 14.903 24.822 1.138 1.00 71.75 588 LYS A C 1
ATOM 4437 O O . LYS A 1 588 ? 15.153 23.959 1.979 1.00 71.75 588 LYS A O 1
ATOM 4442 N N . PRO A 1 589 ? 14.564 26.071 1.491 1.00 66.12 589 PRO A N 1
ATOM 4443 C CA . PRO A 1 589 ? 14.371 26.433 2.888 1.00 66.12 589 PRO A CA 1
ATOM 4444 C C . PRO A 1 589 ? 13.157 25.715 3.488 1.00 66.12 589 PRO A C 1
ATOM 4446 O O . PRO A 1 589 ? 12.185 25.421 2.785 1.00 66.12 589 PRO A O 1
ATOM 4449 N N . ALA A 1 590 ? 13.204 25.466 4.799 1.00 51.44 590 ALA A N 1
ATOM 4450 C CA . ALA A 1 590 ? 12.093 24.867 5.537 1.00 51.44 590 ALA A CA 1
ATOM 4451 C C . ALA A 1 590 ? 10.852 25.786 5.575 1.00 51.44 590 ALA A C 1
ATOM 4453 O O . ALA A 1 590 ? 9.727 25.290 5.585 1.00 51.44 590 ALA A O 1
ATOM 4454 N N . GLU A 1 591 ? 11.051 27.112 5.530 1.00 43.66 591 GLU A N 1
ATOM 4455 C CA . GLU A 1 591 ? 9.999 28.139 5.570 1.00 43.66 591 GLU A CA 1
ATOM 4456 C C . GLU A 1 591 ? 10.272 29.300 4.589 1.00 43.66 591 GLU A C 1
ATOM 4458 O O . GLU A 1 591 ? 11.417 29.588 4.228 1.00 43.66 591 GLU A O 1
ATOM 4463 N N . GLU A 1 592 ? 9.213 29.996 4.161 1.00 40.66 592 GLU A N 1
ATOM 4464 C CA . GLU A 1 592 ? 9.295 31.145 3.251 1.00 40.66 592 GLU A CA 1
ATOM 4465 C C . GLU A 1 592 ? 10.089 32.305 3.886 1.00 40.66 592 GLU A C 1
ATOM 4467 O O . GLU A 1 592 ? 9.770 32.782 4.974 1.00 40.66 592 GLU A O 1
ATOM 4472 N N . GLY A 1 593 ? 11.149 32.760 3.209 1.00 42.00 593 GLY A N 1
ATOM 4473 C CA . GLY A 1 593 ? 12.031 33.833 3.689 1.00 42.00 593 GLY A CA 1
ATOM 4474 C C . GLY A 1 593 ? 13.277 33.377 4.461 1.00 42.00 593 GLY A C 1
ATOM 4475 O O . GLY A 1 593 ? 14.078 34.230 4.848 1.00 42.00 593 GLY A O 1
ATOM 4476 N N . GLN A 1 594 ? 13.482 32.068 4.653 1.00 53.66 594 GLN A N 1
ATOM 4477 C CA . GLN A 1 594 ? 14.738 31.504 5.170 1.00 53.66 594 GLN A CA 1
ATOM 4478 C C . GLN A 1 594 ? 15.677 31.077 4.026 1.00 53.66 594 GLN A C 1
ATOM 4480 O O . GLN A 1 594 ? 15.243 30.8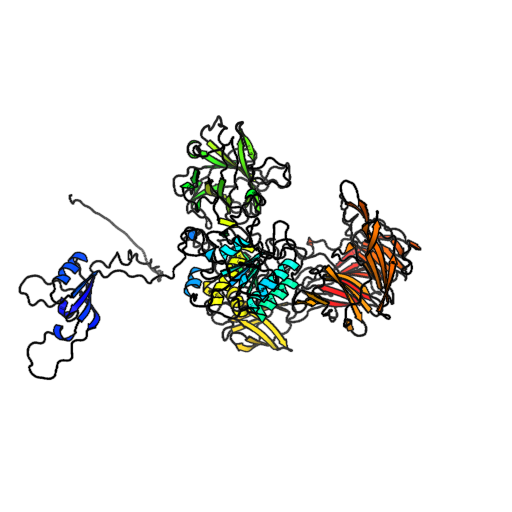73 2.893 1.00 53.66 594 GLN A O 1
ATOM 4485 N N . GLN A 1 595 ? 16.978 30.956 4.305 1.00 57.53 595 GLN A N 1
ATOM 4486 C CA . GLN A 1 595 ? 17.944 30.338 3.386 1.00 57.53 595 GLN A CA 1
ATOM 4487 C C . GLN A 1 595 ? 17.965 28.818 3.615 1.00 57.53 595 GLN A C 1
ATOM 4489 O O . GLN A 1 595 ? 17.812 28.372 4.749 1.00 57.53 595 GLN A O 1
ATOM 4494 N N . GLY A 1 596 ? 18.122 28.021 2.554 1.00 71.94 596 GLY A N 1
ATOM 4495 C CA . GLY A 1 596 ? 18.270 26.569 2.680 1.00 71.94 596 GLY A CA 1
ATOM 4496 C C . GLY A 1 596 ? 19.636 26.173 3.237 1.00 71.94 596 GLY A C 1
ATOM 4497 O O . GLY A 1 596 ? 20.634 26.843 2.969 1.00 71.94 596 GLY A O 1
ATOM 4498 N N . VAL A 1 597 ? 19.668 25.089 4.013 1.00 87.25 597 VAL A N 1
ATOM 4499 C CA . VAL A 1 597 ? 20.839 24.657 4.786 1.00 87.25 597 VAL A CA 1
ATOM 4500 C C . VAL A 1 597 ? 21.103 23.162 4.630 1.00 87.25 597 VAL A C 1
ATOM 4502 O O . VAL A 1 597 ? 20.224 22.396 4.230 1.00 87.25 597 VAL A O 1
ATOM 4505 N N . MET A 1 598 ? 22.320 22.747 4.960 1.00 89.19 598 MET A N 1
ATOM 4506 C CA . MET A 1 598 ? 22.685 21.344 5.124 1.00 89.19 598 MET A CA 1
ATOM 4507 C C . MET A 1 598 ? 21.819 20.683 6.194 1.00 89.19 598 MET A C 1
ATOM 4509 O O . MET A 1 598 ? 21.623 21.231 7.278 1.00 89.19 598 MET A O 1
ATOM 4513 N N . SER A 1 599 ? 21.331 19.483 5.910 1.00 85.81 599 SER A N 1
ATOM 4514 C CA . SER A 1 599 ? 20.577 18.680 6.867 1.00 85.81 599 SER A CA 1
ATOM 4515 C C . SER A 1 599 ? 20.851 17.196 6.667 1.00 85.81 599 SER A C 1
ATOM 4517 O O . SER A 1 599 ? 21.303 16.756 5.608 1.00 85.81 599 SER A O 1
ATOM 4519 N N . GLY A 1 600 ? 20.592 16.413 7.715 1.00 80.81 600 GLY A N 1
ATOM 4520 C CA . GLY A 1 600 ? 20.731 14.962 7.656 1.00 80.81 600 GLY A CA 1
ATOM 4521 C C . GLY A 1 600 ? 22.166 14.480 7.443 1.00 80.81 600 GLY A C 1
ATOM 4522 O O . GLY A 1 600 ? 22.340 13.338 7.038 1.00 80.81 600 GLY A O 1
ATOM 4523 N N . LYS A 1 601 ? 23.191 15.307 7.702 1.00 88.12 601 LYS A N 1
ATOM 4524 C CA . LYS A 1 601 ? 24.585 14.856 7.651 1.00 88.12 601 LYS A CA 1
ATOM 4525 C C . LYS A 1 601 ? 24.847 13.873 8.793 1.00 88.12 601 LYS A C 1
ATOM 4527 O O . LYS A 1 601 ? 24.772 14.267 9.960 1.00 88.12 601 LYS A O 1
ATOM 4532 N N . THR A 1 602 ? 25.120 12.612 8.463 1.00 81.00 602 THR A N 1
ATOM 4533 C CA . THR A 1 602 ? 25.251 11.498 9.426 1.00 81.00 602 THR A CA 1
ATOM 4534 C C . THR A 1 602 ? 26.697 11.093 9.714 1.00 81.00 602 THR A C 1
ATOM 4536 O O . THR A 1 602 ? 26.947 10.419 10.714 1.00 81.00 602 THR A O 1
ATOM 4539 N N . ALA A 1 603 ? 27.648 11.515 8.878 1.00 77.12 603 ALA A N 1
ATOM 4540 C CA . ALA A 1 603 ? 29.063 11.169 8.985 1.00 77.12 603 ALA A CA 1
ATOM 4541 C C . ALA A 1 603 ? 29.976 12.392 8.798 1.00 77.12 603 ALA A C 1
ATOM 4543 O O . ALA A 1 603 ? 29.562 13.436 8.290 1.00 77.12 603 ALA A O 1
ATOM 4544 N N . ASP A 1 604 ? 31.250 12.235 9.173 1.00 79.38 604 ASP A N 1
ATOM 4545 C CA . ASP A 1 604 ? 32.288 13.249 8.934 1.00 79.38 604 ASP A CA 1
ATOM 4546 C C . ASP A 1 604 ? 32.511 13.496 7.430 1.00 79.38 604 ASP A C 1
ATOM 4548 O O . ASP A 1 604 ? 32.953 14.579 7.044 1.00 79.38 604 ASP A O 1
ATOM 4552 N N . THR A 1 605 ? 32.160 12.512 6.594 1.00 84.75 605 THR A N 1
ATOM 4553 C CA . THR A 1 605 ? 32.273 12.557 5.135 1.00 84.75 605 THR A CA 1
ATOM 4554 C C . THR A 1 605 ? 30.901 12.576 4.463 1.00 84.75 605 THR A C 1
ATOM 4556 O O . THR A 1 605 ? 30.117 11.645 4.656 1.00 84.75 605 THR A O 1
ATOM 4559 N N . ALA A 1 606 ? 30.633 13.581 3.632 1.00 88.44 606 ALA A N 1
ATOM 4560 C CA . ALA A 1 606 ? 29.441 13.682 2.786 1.00 88.44 606 ALA A CA 1
ATOM 4561 C C . ALA A 1 606 ? 29.846 14.088 1.362 1.00 88.44 606 ALA A C 1
ATOM 4563 O O . ALA A 1 606 ? 30.830 14.804 1.168 1.00 88.44 606 ALA A O 1
ATOM 4564 N N . THR A 1 607 ? 29.145 13.611 0.336 1.00 88.12 607 THR A N 1
ATOM 4565 C CA . THR A 1 607 ? 29.561 13.826 -1.064 1.00 88.12 607 THR A CA 1
ATOM 4566 C C . THR A 1 607 ? 28.357 13.975 -1.974 1.00 88.12 607 THR A C 1
ATOM 4568 O O . THR A 1 607 ? 27.461 13.145 -1.933 1.00 88.12 607 THR A O 1
ATOM 4571 N N . PHE A 1 608 ? 28.371 15.002 -2.821 1.00 88.75 608 PHE A N 1
ATOM 4572 C CA . PHE A 1 608 ? 27.428 15.143 -3.928 1.00 88.75 608 PHE A CA 1
ATOM 4573 C C . PHE A 1 608 ? 28.048 14.582 -5.209 1.00 88.75 608 PHE A C 1
ATOM 4575 O O . PHE A 1 608 ? 29.230 14.829 -5.478 1.00 88.75 608 PHE A O 1
ATOM 4582 N N . ARG A 1 609 ? 27.251 13.863 -5.998 1.00 87.31 609 ARG A N 1
ATOM 4583 C CA . ARG A 1 609 ? 27.638 13.241 -7.267 1.00 87.31 609 ARG A CA 1
ATOM 4584 C C . ARG A 1 609 ? 26.728 13.697 -8.399 1.00 87.31 609 ARG A C 1
ATOM 4586 O O . ARG A 1 609 ? 25.532 13.878 -8.190 1.00 87.31 609 ARG A O 1
ATOM 4593 N N . LEU A 1 610 ? 27.315 13.861 -9.577 1.00 87.88 610 LEU A N 1
ATOM 4594 C CA . LEU A 1 610 ? 26.647 14.125 -10.847 1.00 87.88 610 LEU A CA 1
ATOM 4595 C C . LEU A 1 610 ? 27.140 13.088 -11.860 1.00 87.88 610 LEU A C 1
ATOM 4597 O O . LEU A 1 610 ? 28.354 12.936 -12.024 1.00 87.88 610 LEU A O 1
ATOM 4601 N N . ASP A 1 611 ? 26.200 12.412 -12.500 1.00 85.62 611 ASP A N 1
ATOM 4602 C CA . ASP A 1 611 ? 26.416 11.271 -13.395 1.00 85.62 611 ASP A CA 1
ATOM 4603 C C . ASP A 1 611 ? 26.093 11.588 -14.844 1.00 85.62 611 ASP A C 1
ATOM 4605 O O . ASP A 1 611 ? 26.821 11.191 -15.737 1.00 85.62 611 ASP A O 1
ATOM 4609 N N . ASP A 1 612 ? 25.081 12.410 -15.089 1.00 88.31 612 ASP A N 1
ATOM 4610 C CA . ASP A 1 612 ? 24.888 12.976 -16.413 1.00 88.31 612 ASP A CA 1
ATOM 4611 C C . ASP A 1 612 ? 24.235 14.353 -16.341 1.00 88.31 612 ASP A C 1
ATOM 4613 O O . ASP A 1 612 ? 23.757 14.785 -15.290 1.00 88.31 612 ASP A O 1
ATOM 4617 N N . VAL A 1 613 ? 24.276 15.094 -17.447 1.00 91.19 613 VAL A N 1
ATOM 4618 C CA . VAL A 1 613 ? 23.511 16.333 -17.606 1.00 91.19 613 VAL A CA 1
ATOM 4619 C C . VAL A 1 613 ? 23.253 16.633 -19.076 1.00 91.19 613 VAL A C 1
ATOM 4621 O O . VAL A 1 613 ? 24.146 16.558 -19.921 1.00 91.19 613 VAL A O 1
ATOM 4624 N N . GLY A 1 614 ? 22.030 17.047 -19.395 1.00 91.69 614 GLY A N 1
ATOM 4625 C CA . GLY A 1 614 ? 21.611 17.340 -20.755 1.00 91.69 614 GLY A CA 1
ATOM 4626 C C . GLY A 1 614 ? 20.636 18.507 -20.883 1.00 91.69 614 GLY A C 1
ATOM 4627 O O . GLY A 1 614 ? 19.895 18.853 -19.964 1.00 91.69 614 GLY A O 1
ATOM 4628 N N . PHE A 1 615 ? 20.624 19.085 -22.083 1.00 92.31 615 PHE A N 1
ATOM 4629 C CA . PHE A 1 615 ? 19.649 20.064 -22.551 1.00 92.31 615 PHE A CA 1
ATOM 4630 C C . PHE A 1 615 ? 18.920 19.490 -23.769 1.00 92.31 615 PHE A C 1
ATOM 4632 O O . PHE A 1 615 ? 19.552 19.248 -24.799 1.00 92.31 615 PHE A O 1
ATOM 4639 N N . GLY A 1 616 ? 17.611 19.280 -23.659 1.00 90.25 616 GLY A N 1
ATOM 4640 C CA . GLY A 1 616 ? 16.809 18.506 -24.611 1.00 90.25 616 GLY A CA 1
ATOM 4641 C C . GLY A 1 616 ? 15.882 19.324 -25.500 1.00 90.25 616 GLY A C 1
ATOM 4642 O O . GLY A 1 616 ? 15.350 20.349 -25.075 1.00 90.25 616 GLY A O 1
ATOM 4643 N N . LYS A 1 617 ? 15.643 18.841 -26.721 1.00 87.94 617 LYS A N 1
ATOM 4644 C CA . LYS A 1 617 ? 14.696 19.395 -27.708 1.00 87.94 617 LYS A CA 1
ATOM 4645 C C . LYS A 1 617 ? 13.288 18.822 -27.566 1.00 87.94 617 LYS A C 1
ATOM 4647 O O . LYS A 1 617 ? 12.330 19.527 -27.860 1.00 87.94 617 LYS A O 1
ATOM 4652 N N . LYS A 1 618 ? 13.173 17.556 -27.161 1.00 84.19 618 LYS A N 1
ATOM 4653 C CA . LYS A 1 618 ? 11.916 16.805 -27.045 1.00 84.19 618 LYS A CA 1
ATOM 4654 C C . LYS A 1 618 ? 12.001 15.880 -25.832 1.00 84.19 618 LYS A C 1
ATOM 4656 O O . LYS A 1 618 ? 13.060 15.308 -25.603 1.00 84.19 618 LYS A O 1
ATOM 4661 N N . ALA A 1 619 ? 10.910 15.730 -25.087 1.00 84.06 619 ALA A N 1
ATOM 4662 C CA . ALA A 1 619 ? 10.796 14.721 -24.039 1.00 84.06 619 ALA A CA 1
ATOM 4663 C C . ALA A 1 619 ? 10.657 13.294 -24.615 1.00 84.06 619 ALA A C 1
ATOM 4665 O O . ALA A 1 619 ? 10.249 13.115 -25.768 1.00 84.06 619 ALA A O 1
ATOM 4666 N N . SER A 1 620 ? 11.011 12.316 -23.789 1.00 87.75 620 SER A N 1
ATOM 4667 C CA . SER A 1 620 ? 10.822 10.884 -23.989 1.00 87.75 620 SER A CA 1
ATOM 4668 C C . SER A 1 620 ? 9.388 10.472 -23.654 1.00 87.75 620 SER A C 1
ATOM 4670 O O . SER A 1 620 ? 8.746 11.087 -22.803 1.00 87.75 620 SER A O 1
ATOM 4672 N N . ASP A 1 621 ? 8.907 9.402 -24.283 1.00 91.12 621 ASP A N 1
ATOM 4673 C CA . ASP A 1 621 ? 7.604 8.798 -23.975 1.00 91.12 621 ASP A CA 1
ATOM 4674 C C . ASP A 1 621 ? 7.664 7.951 -22.670 1.00 91.12 621 ASP A C 1
ATOM 4676 O O . ASP A 1 621 ? 6.666 7.395 -22.211 1.00 91.12 621 ASP A O 1
ATOM 4680 N N . TYR A 1 622 ? 8.835 7.927 -22.015 1.00 91.00 622 TYR A N 1
ATOM 4681 C CA . TYR A 1 622 ? 9.130 7.202 -20.777 1.00 91.00 622 TYR A CA 1
ATOM 4682 C C . TYR A 1 622 ? 9.419 8.142 -19.593 1.00 91.00 622 TYR A C 1
ATOM 4684 O O . TYR A 1 622 ? 9.742 9.324 -19.749 1.00 91.00 622 TYR A O 1
ATOM 4692 N N . PHE A 1 623 ? 9.290 7.605 -18.379 1.00 87.06 623 PHE A N 1
ATOM 4693 C CA . PHE A 1 623 ? 9.376 8.344 -17.121 1.00 87.06 623 PHE A CA 1
ATOM 4694 C C . PHE A 1 623 ? 10.032 7.504 -16.017 1.00 87.06 623 PHE A C 1
ATOM 4696 O O . PHE A 1 623 ? 9.657 6.348 -15.803 1.00 87.06 623 PHE A O 1
ATOM 4703 N N . TYR A 1 624 ? 10.958 8.099 -15.260 1.00 86.81 624 TYR A N 1
ATOM 4704 C CA . TYR A 1 624 ? 11.463 7.520 -14.011 1.00 86.81 624 TYR A CA 1
ATOM 4705 C C . TYR A 1 624 ? 10.579 7.919 -12.836 1.00 86.81 624 TYR A C 1
ATOM 4707 O O . TYR A 1 624 ? 10.423 9.110 -12.553 1.00 86.81 624 TYR A O 1
ATOM 4715 N N . SER A 1 625 ? 10.049 6.932 -12.114 1.00 85.25 625 SER A N 1
ATOM 4716 C CA . SER A 1 625 ? 9.214 7.172 -10.935 1.00 85.25 625 SER A CA 1
ATOM 4717 C C . SER A 1 625 ? 9.684 6.415 -9.696 1.00 85.25 625 SER A C 1
ATOM 4719 O O . SER A 1 625 ? 10.359 5.389 -9.787 1.00 85.25 625 SER A O 1
ATOM 4721 N N . ASP A 1 626 ? 9.276 6.932 -8.537 1.00 85.12 626 ASP A N 1
ATOM 4722 C CA . ASP A 1 626 ? 9.536 6.376 -7.213 1.00 85.12 626 ASP A CA 1
ATOM 4723 C C . ASP A 1 626 ? 8.205 6.057 -6.512 1.00 85.12 626 ASP A C 1
ATOM 4725 O O . ASP A 1 626 ? 7.312 6.907 -6.415 1.00 85.12 626 ASP A O 1
ATOM 4729 N N . GLY A 1 627 ? 8.078 4.857 -5.953 1.00 87.50 627 GLY A N 1
ATOM 4730 C CA . GLY A 1 627 ? 6.930 4.478 -5.141 1.00 87.50 627 GLY A CA 1
ATOM 4731 C C . GLY A 1 627 ? 6.787 2.975 -4.925 1.00 87.50 627 GLY A C 1
ATOM 4732 O O . GLY A 1 627 ? 7.167 2.151 -5.752 1.00 87.50 627 GLY A O 1
ATOM 4733 N N . THR A 1 628 ? 6.096 2.597 -3.847 1.00 90.75 628 THR A N 1
ATOM 4734 C CA . THR A 1 628 ? 5.531 1.237 -3.715 1.00 90.75 628 THR A CA 1
ATOM 4735 C C . THR A 1 628 ? 4.563 0.920 -4.860 1.00 90.75 628 THR A C 1
ATOM 4737 O O . THR A 1 628 ? 4.393 -0.237 -5.237 1.00 90.75 628 THR A O 1
ATOM 4740 N N . SER A 1 629 ? 4.010 1.962 -5.483 1.00 89.31 629 SER A N 1
ATOM 4741 C CA . SER A 1 629 ? 3.254 1.926 -6.732 1.00 89.31 629 SER A CA 1
ATOM 4742 C C . SER A 1 629 ? 4.041 1.437 -7.953 1.00 89.31 629 SER A C 1
ATOM 4744 O O . SER A 1 629 ? 3.413 0.983 -8.902 1.00 89.31 629 SER A O 1
ATOM 4746 N N . MET A 1 630 ? 5.376 1.479 -7.929 1.00 94.25 630 MET A N 1
ATOM 4747 C CA . MET A 1 630 ? 6.244 0.965 -8.996 1.00 94.25 630 MET A CA 1
ATOM 4748 C C . MET A 1 630 ? 6.792 -0.424 -8.645 1.00 94.25 630 MET A C 1
ATOM 4750 O O . MET A 1 630 ? 6.940 -1.263 -9.523 1.00 94.25 630 MET A O 1
ATOM 4754 N N . ALA A 1 631 ? 6.951 -0.730 -7.354 1.00 97.38 631 ALA A N 1
ATOM 4755 C CA . ALA A 1 631 ? 7.266 -2.082 -6.882 1.00 97.38 631 ALA A CA 1
ATOM 4756 C C . ALA A 1 631 ? 6.116 -3.085 -7.095 1.00 97.38 631 ALA A C 1
ATOM 4758 O O . ALA A 1 631 ? 6.328 -4.241 -7.460 1.00 97.38 631 ALA A O 1
ATOM 4759 N N . THR A 1 632 ? 4.874 -2.645 -6.896 1.00 97.81 632 THR A N 1
ATOM 4760 C CA . THR A 1 632 ? 3.673 -3.486 -7.058 1.00 97.81 632 THR A CA 1
ATOM 4761 C C . THR A 1 632 ? 3.501 -4.064 -8.473 1.00 97.81 632 THR A C 1
ATOM 4763 O O . THR A 1 632 ? 3.250 -5.270 -8.582 1.00 97.81 632 THR A O 1
ATOM 4766 N N . PRO A 1 633 ? 3.653 -3.293 -9.567 1.00 98.50 633 PRO A N 1
ATOM 4767 C CA . PRO A 1 633 ? 3.523 -3.824 -10.920 1.00 98.50 633 PRO A CA 1
ATOM 4768 C C . PRO A 1 633 ? 4.666 -4.771 -11.292 1.00 98.50 633 PRO A C 1
ATOM 4770 O O . PRO A 1 633 ? 4.412 -5.712 -12.039 1.00 98.50 633 PRO A O 1
ATOM 4773 N N . VAL A 1 634 ? 5.864 -4.631 -10.704 1.00 98.62 634 VAL A N 1
ATOM 4774 C CA . VAL A 1 634 ? 6.931 -5.640 -10.852 1.00 98.62 634 VAL A CA 1
ATOM 4775 C C . VAL A 1 634 ? 6.441 -6.999 -10.346 1.00 98.62 634 VAL A C 1
ATOM 4777 O O . VAL A 1 634 ? 6.463 -7.994 -11.070 1.00 98.62 634 VAL A O 1
ATOM 4780 N N . VAL A 1 635 ? 5.896 -7.034 -9.126 1.00 98.62 635 VAL A N 1
ATOM 4781 C CA . VAL A 1 635 ? 5.329 -8.256 -8.532 1.00 98.62 635 VAL A CA 1
ATOM 4782 C C . VAL A 1 635 ? 4.110 -8.760 -9.308 1.00 98.62 635 VAL A C 1
ATOM 4784 O O . VAL A 1 635 ? 3.934 -9.967 -9.468 1.00 98.62 635 VAL A O 1
ATOM 4787 N N . THR A 1 636 ? 3.273 -7.861 -9.826 1.00 98.69 636 THR A N 1
ATOM 4788 C CA . THR A 1 636 ? 2.117 -8.242 -10.653 1.00 98.69 636 THR A CA 1
ATOM 4789 C C . THR A 1 636 ? 2.553 -8.883 -11.973 1.00 98.69 636 THR A C 1
ATOM 4791 O O . THR A 1 636 ? 1.962 -9.880 -12.389 1.00 98.69 636 THR A O 1
ATOM 4794 N N . GLY A 1 637 ? 3.619 -8.381 -12.599 1.00 98.12 637 GLY A N 1
ATOM 4795 C CA . GLY A 1 637 ? 4.240 -9.008 -13.764 1.00 98.12 637 GLY A CA 1
ATOM 4796 C C . GLY A 1 637 ? 4.771 -10.410 -13.456 1.00 98.12 637 GLY A C 1
ATOM 4797 O O . GLY A 1 637 ? 4.505 -11.345 -14.211 1.00 98.12 637 GLY A O 1
ATOM 4798 N N . ILE A 1 638 ? 5.420 -10.602 -12.301 1.00 98.00 638 ILE A N 1
ATOM 4799 C CA . ILE A 1 638 ? 5.857 -11.933 -11.836 1.00 98.00 638 ILE A CA 1
ATOM 4800 C C . ILE A 1 638 ? 4.651 -12.858 -11.613 1.00 98.00 638 ILE A C 1
ATOM 4802 O O . ILE A 1 638 ? 4.692 -14.021 -12.011 1.00 98.00 638 ILE A O 1
ATOM 4806 N N . ALA A 1 639 ? 3.551 -12.363 -11.037 1.00 97.94 639 ALA A N 1
ATOM 4807 C CA . ALA A 1 639 ? 2.323 -13.146 -10.886 1.00 97.94 639 ALA A CA 1
ATOM 4808 C C . ALA A 1 639 ? 1.776 -13.613 -12.246 1.00 97.94 639 ALA A C 1
ATOM 4810 O O . ALA A 1 639 ? 1.390 -14.775 -12.390 1.00 97.94 639 ALA A O 1
ATOM 4811 N N . ALA A 1 640 ? 1.807 -12.743 -13.260 1.00 96.44 640 ALA A N 1
ATOM 4812 C CA . ALA A 1 640 ? 1.423 -13.098 -14.622 1.00 96.44 640 ALA A CA 1
ATOM 4813 C C . ALA A 1 640 ? 2.364 -14.149 -15.235 1.00 96.44 640 ALA A C 1
ATOM 4815 O O . ALA A 1 640 ? 1.882 -15.124 -15.811 1.00 96.44 640 ALA A O 1
ATOM 4816 N N . LEU A 1 641 ? 3.684 -14.024 -15.047 1.00 93.94 641 LEU A N 1
ATOM 4817 C CA . LEU A 1 641 ? 4.653 -15.047 -15.463 1.00 93.94 641 LEU A CA 1
ATOM 4818 C C . LEU A 1 641 ? 4.358 -16.403 -14.813 1.00 93.94 641 LEU A C 1
ATOM 4820 O O . LEU A 1 641 ? 4.239 -17.412 -15.506 1.00 93.94 641 LEU A O 1
ATOM 4824 N N . LEU A 1 642 ? 4.211 -16.437 -13.489 1.00 95.38 642 LEU A N 1
ATOM 4825 C CA . LEU A 1 642 ? 3.957 -17.662 -12.730 1.00 95.38 642 LEU A CA 1
ATOM 4826 C C . LEU A 1 642 ? 2.637 -18.324 -13.138 1.00 95.38 642 LEU A C 1
ATOM 4828 O O . LEU A 1 642 ? 2.573 -19.551 -13.215 1.00 95.38 642 LEU A O 1
ATOM 4832 N N . SER A 1 643 ? 1.613 -17.534 -13.468 1.00 94.00 643 SER A N 1
ATOM 4833 C CA . SER A 1 643 ? 0.311 -18.051 -13.910 1.00 94.00 643 SER A CA 1
ATOM 4834 C C . SER A 1 643 ? 0.371 -18.882 -15.198 1.00 94.00 643 SER A C 1
ATOM 4836 O O . SER A 1 643 ? -0.521 -19.686 -15.449 1.00 94.00 643 SER A O 1
ATOM 4838 N N . THR A 1 644 ? 1.440 -18.754 -15.996 1.00 89.94 644 THR A N 1
ATOM 4839 C CA . THR A 1 644 ? 1.653 -19.604 -17.184 1.00 89.94 644 THR A CA 1
ATOM 4840 C C . THR A 1 644 ? 1.963 -21.061 -16.831 1.00 89.94 644 THR A C 1
ATOM 4842 O O . THR A 1 644 ? 1.785 -21.951 -17.660 1.00 89.94 644 THR A O 1
ATOM 4845 N N . LYS A 1 645 ? 2.416 -21.315 -15.596 1.00 90.38 645 LYS A N 1
ATOM 4846 C CA . LYS A 1 645 ? 2.838 -22.634 -15.104 1.00 90.38 645 LYS A CA 1
ATOM 4847 C C . LYS A 1 645 ? 2.014 -23.122 -13.910 1.00 90.38 645 LYS A C 1
ATOM 4849 O O . LYS A 1 645 ? 1.914 -24.332 -13.702 1.00 90.38 645 LYS A O 1
ATOM 4854 N N . PHE A 1 646 ? 1.449 -22.207 -13.124 1.00 91.94 646 PHE A N 1
ATOM 4855 C CA . PHE A 1 646 ? 0.756 -22.501 -11.873 1.00 91.94 646 PHE A CA 1
ATOM 4856 C C . PHE A 1 646 ? -0.666 -21.930 -11.890 1.00 91.94 646 PHE A C 1
ATOM 4858 O O . PHE A 1 646 ? -0.858 -20.719 -11.931 1.00 91.94 646 PHE A O 1
ATOM 4865 N N . ASP A 1 647 ? -1.664 -22.810 -11.800 1.00 84.25 647 ASP A N 1
ATOM 4866 C CA . ASP A 1 647 ? -3.084 -22.438 -11.925 1.00 84.25 647 ASP A CA 1
ATOM 4867 C C . ASP A 1 647 ? -3.697 -21.866 -10.628 1.00 84.25 647 ASP A C 1
ATOM 4869 O O . ASP A 1 647 ? -4.800 -21.319 -10.635 1.00 84.25 647 ASP A O 1
ATOM 4873 N N . SER A 1 648 ? -3.036 -22.045 -9.480 1.00 92.94 648 SER A N 1
ATOM 4874 C CA . SER A 1 648 ? -3.563 -21.640 -8.171 1.00 92.94 648 SER A CA 1
ATOM 4875 C C . SER A 1 648 ? -3.062 -20.253 -7.783 1.00 92.94 648 SER A C 1
ATOM 4877 O O . SER A 1 648 ? -1.866 -20.074 -7.571 1.00 92.94 648 SER A O 1
ATOM 4879 N N . ALA A 1 649 ? -3.973 -19.296 -7.575 1.00 94.56 649 ALA A N 1
ATOM 4880 C CA . ALA A 1 649 ? -3.619 -17.977 -7.042 1.00 94.56 649 ALA A CA 1
ATOM 4881 C C . ALA A 1 649 ? -2.893 -18.056 -5.692 1.00 94.56 649 ALA A C 1
ATOM 4883 O O . ALA A 1 649 ? -1.950 -17.309 -5.460 1.00 94.56 649 ALA A O 1
ATOM 4884 N N . GLU A 1 650 ? -3.297 -18.981 -4.816 1.00 94.88 650 GLU A N 1
ATOM 4885 C CA . GLU A 1 650 ? -2.623 -19.175 -3.529 1.00 94.88 650 GLU A CA 1
ATOM 4886 C C . GLU A 1 650 ? -1.182 -19.676 -3.719 1.00 94.88 650 GLU A C 1
ATOM 4888 O O . GLU A 1 650 ? -0.279 -19.221 -3.017 1.00 94.88 650 GLU A O 1
ATOM 4893 N N . GLU A 1 651 ? -0.947 -20.574 -4.682 1.00 96.12 651 GLU A N 1
ATOM 4894 C CA . GLU A 1 651 ? 0.405 -21.050 -4.994 1.00 96.12 651 GLU A CA 1
ATOM 4895 C C . GLU A 1 651 ? 1.245 -19.944 -5.638 1.00 96.12 651 GLU A C 1
ATOM 4897 O O . GLU A 1 651 ? 2.392 -19.756 -5.245 1.00 96.12 651 GLU A O 1
ATOM 4902 N N . VAL A 1 652 ? 0.681 -19.168 -6.570 1.00 97.69 652 VAL A N 1
ATOM 4903 C CA . VAL A 1 652 ? 1.360 -18.014 -7.183 1.00 97.69 652 VAL A CA 1
ATOM 4904 C C . VAL A 1 652 ? 1.765 -16.999 -6.111 1.00 97.69 652 VAL A C 1
ATOM 4906 O O . VAL A 1 652 ? 2.925 -16.592 -6.059 1.00 97.69 652 VAL A O 1
ATOM 4909 N N . CYS A 1 653 ? 0.857 -16.644 -5.196 1.00 97.75 653 CYS A N 1
ATOM 4910 C CA . CYS A 1 653 ? 1.181 -15.782 -4.061 1.00 97.75 653 CYS A CA 1
ATOM 4911 C C . CYS A 1 653 ? 2.266 -16.397 -3.171 1.00 97.75 653 CYS A C 1
ATOM 4913 O O . CYS A 1 653 ? 3.204 -15.700 -2.793 1.00 97.75 653 CYS A O 1
ATOM 4915 N N . ALA A 1 654 ? 2.183 -17.688 -2.844 1.00 97.62 654 ALA A N 1
ATOM 4916 C CA . ALA A 1 654 ? 3.201 -18.348 -2.033 1.00 97.62 654 ALA A CA 1
ATOM 4917 C C . ALA A 1 654 ? 4.576 -18.356 -2.720 1.00 97.62 654 ALA A C 1
ATOM 4919 O O . ALA A 1 654 ? 5.582 -18.128 -2.058 1.00 97.62 654 ALA A O 1
ATOM 4920 N N . ARG A 1 655 ? 4.640 -18.562 -4.037 1.00 97.94 655 ARG A N 1
ATOM 4921 C CA . ARG A 1 655 ? 5.889 -18.506 -4.814 1.00 97.94 655 ARG A CA 1
ATOM 4922 C C . ARG A 1 655 ? 6.516 -17.123 -4.792 1.00 97.94 655 ARG A C 1
ATOM 4924 O O . ARG A 1 655 ? 7.710 -17.021 -4.571 1.00 97.94 655 ARG A O 1
ATOM 4931 N N . ILE A 1 656 ? 5.718 -16.068 -4.919 1.00 98.31 656 ILE A N 1
ATOM 4932 C CA . ILE A 1 656 ? 6.202 -14.684 -4.795 1.00 98.31 656 ILE A CA 1
ATOM 4933 C C . ILE A 1 656 ? 6.735 -14.406 -3.380 1.00 98.31 656 ILE A C 1
ATOM 4935 O O . ILE A 1 656 ? 7.769 -13.768 -3.215 1.00 98.31 656 ILE A O 1
ATOM 4939 N N . LYS A 1 657 ? 6.034 -14.881 -2.343 1.00 97.06 657 LYS A N 1
ATOM 4940 C CA . LYS A 1 657 ? 6.405 -14.657 -0.932 1.00 97.06 657 LYS A CA 1
ATOM 4941 C C . LYS A 1 657 ? 7.584 -15.520 -0.467 1.00 97.06 657 LYS A C 1
ATOM 4943 O O . LYS A 1 657 ? 8.257 -15.155 0.496 1.00 97.06 657 LYS A O 1
ATOM 4948 N N . GLY A 1 658 ? 7.781 -16.680 -1.095 1.00 96.88 658 GLY A N 1
ATOM 4949 C CA . GLY A 1 658 ? 8.803 -17.669 -0.751 1.00 96.88 658 GLY A CA 1
ATOM 4950 C C . GLY A 1 658 ? 10.043 -17.616 -1.644 1.00 96.88 658 GLY A C 1
ATOM 4951 O O . GLY A 1 658 ? 11.139 -17.912 -1.174 1.00 96.88 658 GLY A O 1
ATOM 4952 N N . GLY A 1 659 ? 9.894 -17.232 -2.910 1.00 97.19 659 GLY A N 1
ATOM 4953 C CA . GLY A 1 659 ? 10.978 -16.954 -3.848 1.00 97.19 659 GLY A CA 1
ATOM 4954 C C . GLY A 1 659 ? 11.527 -15.562 -3.582 1.00 97.19 659 GLY A C 1
ATOM 4955 O O . GLY A 1 659 ? 11.140 -14.600 -4.238 1.00 97.19 659 GLY A O 1
ATOM 4956 N N . VAL A 1 660 ? 12.355 -15.447 -2.546 1.00 95.75 660 VAL A N 1
ATOM 4957 C CA . VAL A 1 660 ? 12.883 -14.164 -2.082 1.00 95.75 660 VAL A CA 1
ATOM 4958 C C . VAL A 1 660 ? 14.389 -14.204 -1.917 1.00 95.75 660 VAL A C 1
ATOM 4960 O O . VAL A 1 660 ? 14.946 -15.164 -1.380 1.00 95.75 660 VAL A O 1
ATOM 4963 N N . ASN A 1 661 ? 15.037 -13.111 -2.298 1.00 93.75 661 ASN A N 1
ATOM 4964 C CA . ASN A 1 661 ? 16.450 -12.895 -2.064 1.00 93.75 661 ASN A CA 1
ATOM 4965 C C . ASN A 1 661 ? 16.644 -12.152 -0.732 1.00 93.75 661 ASN A C 1
ATOM 4967 O O . ASN A 1 661 ? 16.166 -11.034 -0.519 1.00 93.75 661 ASN A O 1
ATOM 4971 N N . ARG A 1 662 ? 17.330 -12.815 0.204 1.00 92.00 662 ARG A N 1
ATOM 4972 C CA . ARG A 1 662 ? 17.725 -12.258 1.511 1.00 92.00 662 ARG A CA 1
ATOM 4973 C C . ARG A 1 662 ? 19.218 -11.971 1.600 1.00 92.00 662 ARG A C 1
ATOM 4975 O O . ARG A 1 662 ? 19.659 -11.352 2.573 1.00 92.00 662 ARG A O 1
ATOM 4982 N N . GLU A 1 663 ? 20.002 -12.478 0.658 1.00 89.31 663 GLU A N 1
ATOM 4983 C CA . GLU A 1 663 ? 21.457 -12.341 0.667 1.00 89.31 663 GLU A CA 1
ATOM 4984 C C . GLU A 1 663 ? 21.845 -10.927 0.256 1.00 89.31 663 GLU A C 1
ATOM 4986 O O . GLU A 1 663 ? 22.626 -10.279 0.954 1.00 89.31 663 GLU A O 1
ATOM 4991 N N . GLU A 1 664 ? 21.204 -10.428 -0.796 1.00 88.00 664 GLU A N 1
ATOM 4992 C CA . GLU A 1 664 ? 21.452 -9.108 -1.371 1.00 88.00 664 GLU A CA 1
ATOM 4993 C C . GLU A 1 664 ? 20.651 -7.989 -0.696 1.00 88.00 664 GLU A C 1
ATOM 4995 O O . GLU A 1 664 ? 20.937 -6.810 -0.879 1.00 88.00 664 GLU A O 1
ATOM 5000 N N . ALA A 1 665 ? 19.667 -8.349 0.131 1.00 87.25 665 ALA A N 1
ATOM 5001 C CA . ALA A 1 665 ? 18.917 -7.393 0.931 1.00 87.25 665 ALA A CA 1
ATOM 5002 C C . ALA A 1 665 ? 19.814 -6.743 1.995 1.00 87.25 665 ALA A C 1
ATOM 5004 O O . ALA A 1 665 ? 20.591 -7.422 2.679 1.00 87.25 665 ALA A O 1
ATOM 5005 N N . GLN A 1 666 ? 19.646 -5.442 2.210 1.00 87.44 666 GLN A N 1
ATOM 5006 C CA . GLN A 1 666 ? 20.309 -4.719 3.293 1.00 87.44 666 GLN A CA 1
ATOM 5007 C C . GLN A 1 666 ? 19.568 -4.911 4.627 1.00 87.44 666 GLN A C 1
ATOM 5009 O O . GLN A 1 666 ? 18.437 -5.400 4.693 1.00 87.44 666 GLN A O 1
ATOM 5014 N N . GLU A 1 667 ? 20.231 -4.581 5.739 1.00 85.12 667 GLU A N 1
ATOM 5015 C CA . GLU A 1 667 ? 19.739 -4.903 7.091 1.00 85.12 667 GLU A CA 1
ATOM 5016 C C . GLU A 1 667 ? 18.395 -4.236 7.434 1.00 85.12 667 GLU A C 1
ATOM 5018 O O . GLU A 1 667 ? 17.572 -4.811 8.151 1.00 85.12 667 GLU A O 1
ATOM 5023 N N . ASP A 1 668 ? 18.147 -3.035 6.914 1.00 85.44 668 ASP A N 1
ATOM 5024 C CA . ASP A 1 668 ? 16.899 -2.301 7.124 1.00 85.44 668 ASP A CA 1
ATOM 5025 C C . ASP A 1 668 ? 15.694 -2.959 6.429 1.00 85.44 668 ASP A C 1
ATOM 5027 O O . ASP A 1 668 ? 14.566 -2.807 6.904 1.00 85.44 668 ASP A O 1
ATOM 5031 N N . LEU A 1 669 ? 15.929 -3.749 5.376 1.00 86.81 669 LEU A N 1
ATOM 5032 C CA . LEU A 1 669 ? 14.917 -4.523 4.655 1.00 86.81 669 LEU A CA 1
ATOM 5033 C C . LEU A 1 669 ? 14.608 -5.860 5.357 1.00 86.81 669 LEU A C 1
ATOM 5035 O O . LEU A 1 669 ? 13.440 -6.233 5.507 1.00 86.81 669 LEU A O 1
ATOM 5039 N N . LYS A 1 670 ? 15.621 -6.556 5.900 1.00 84.38 670 LYS A N 1
ATOM 5040 C CA . LYS A 1 670 ? 15.478 -7.910 6.497 1.00 84.38 670 LYS A CA 1
ATOM 5041 C C . LYS A 1 670 ? 14.520 -8.002 7.683 1.00 84.38 670 LYS A C 1
ATOM 5043 O O . LYS A 1 670 ? 14.090 -9.089 8.066 1.00 84.38 670 LYS A O 1
ATOM 5048 N N . ASN A 1 671 ? 14.164 -6.882 8.300 1.00 82.00 671 ASN A N 1
ATOM 5049 C CA . ASN A 1 671 ? 13.231 -6.833 9.427 1.00 82.00 671 ASN A CA 1
ATOM 5050 C C . ASN A 1 671 ? 11.983 -5.986 9.146 1.00 82.00 671 ASN A C 1
ATOM 5052 O O . ASN A 1 671 ? 11.298 -5.583 10.090 1.00 82.00 671 ASN A O 1
ATOM 5056 N N . ALA A 1 672 ? 11.685 -5.753 7.868 1.00 89.69 672 ALA A N 1
ATOM 5057 C CA . ALA A 1 672 ? 10.635 -4.855 7.402 1.00 89.69 672 ALA A CA 1
ATOM 5058 C C . ALA A 1 672 ? 9.477 -5.566 6.665 1.00 89.69 672 ALA A C 1
ATOM 5060 O O . ALA A 1 672 ? 8.518 -4.898 6.288 1.00 89.69 672 ALA A O 1
ATOM 5061 N N . SER A 1 673 ? 9.535 -6.890 6.482 1.00 92.81 673 SER A N 1
ATOM 5062 C CA . SER A 1 673 ? 8.483 -7.711 5.857 1.00 92.81 673 SER A CA 1
ATOM 5063 C C . SER A 1 673 ? 8.358 -9.100 6.501 1.00 92.81 673 SER A C 1
ATOM 5065 O O . SER A 1 673 ? 9.219 -9.523 7.291 1.00 92.81 673 SER A O 1
ATOM 5067 N N . VAL A 1 674 ? 7.289 -9.819 6.144 1.00 92.69 674 VAL A N 1
ATOM 5068 C CA . VAL A 1 674 ? 7.071 -11.238 6.473 1.00 92.69 674 VAL A CA 1
ATOM 5069 C C . VAL A 1 674 ? 8.210 -12.088 5.904 1.00 92.69 674 VAL A C 1
ATOM 5071 O O . VAL A 1 674 ? 8.845 -12.842 6.645 1.00 92.69 674 VAL A O 1
ATOM 5074 N N . SER A 1 675 ? 8.509 -11.922 4.611 1.00 94.19 675 SER A N 1
ATOM 5075 C CA . SER A 1 675 ? 9.526 -12.698 3.889 1.00 94.19 675 SER A CA 1
ATOM 5076 C C . SER A 1 675 ? 10.970 -12.327 4.230 1.00 94.19 675 SER A C 1
ATOM 5078 O O . SER A 1 675 ? 11.856 -13.155 4.022 1.00 94.19 675 SER A O 1
ATOM 5080 N N . GLN A 1 676 ? 11.211 -11.132 4.786 1.00 92.50 676 GLN A N 1
ATOM 5081 C CA . GLN A 1 676 ? 12.542 -10.597 5.128 1.00 92.50 676 GLN A CA 1
ATOM 5082 C C . GLN A 1 676 ? 13.472 -10.359 3.939 1.00 92.50 676 GLN A C 1
ATOM 5084 O O . GLN A 1 676 ? 14.681 -10.228 4.120 1.00 92.50 676 GLN A O 1
ATOM 5089 N N . GLY A 1 677 ? 12.922 -10.328 2.734 1.00 94.00 677 GLY A N 1
ATOM 5090 C CA . GLY A 1 677 ? 13.677 -10.114 1.515 1.00 94.00 677 GLY A CA 1
ATOM 5091 C C . GLY A 1 677 ? 12.847 -9.380 0.481 1.00 94.00 677 GLY A C 1
ATOM 5092 O O . GLY A 1 677 ? 11.716 -8.941 0.743 1.00 94.00 677 GLY A O 1
ATOM 5093 N N . PHE A 1 678 ? 13.438 -9.259 -0.695 1.00 96.44 678 PHE A N 1
ATOM 5094 C CA . PHE A 1 678 ? 12.756 -8.804 -1.892 1.00 96.44 678 PHE A CA 1
ATOM 5095 C C . PHE A 1 678 ? 12.518 -9.976 -2.843 1.00 96.44 678 PHE A C 1
ATOM 5097 O O . PHE A 1 678 ? 13.114 -11.042 -2.685 1.00 96.44 678 PHE A O 1
ATOM 5104 N N . VAL A 1 679 ? 11.588 -9.801 -3.776 1.00 97.50 679 VAL A N 1
ATOM 5105 C CA . VAL A 1 679 ? 11.159 -10.858 -4.694 1.00 97.50 679 VAL A CA 1
ATOM 5106 C C . VAL A 1 679 ? 12.295 -11.289 -5.622 1.00 97.50 679 VAL A C 1
ATOM 5108 O O . VAL A 1 679 ? 12.986 -10.454 -6.195 1.00 97.50 679 VAL A O 1
ATOM 5111 N N . ASP A 1 680 ? 12.440 -12.598 -5.793 1.00 97.19 680 ASP A N 1
ATOM 5112 C CA . ASP A 1 680 ? 13.313 -13.231 -6.775 1.00 97.19 680 ASP A CA 1
ATOM 5113 C C . ASP A 1 680 ? 12.430 -14.043 -7.732 1.00 97.19 680 ASP A C 1
ATOM 5115 O O . ASP A 1 680 ? 11.864 -15.086 -7.381 1.00 97.19 680 ASP A O 1
ATOM 5119 N N . ALA A 1 681 ? 12.256 -13.516 -8.941 1.00 96.06 681 ALA A N 1
ATOM 5120 C CA . ALA A 1 681 ? 11.403 -14.095 -9.962 1.00 96.06 681 ALA A CA 1
ATOM 5121 C C . ALA A 1 681 ? 11.911 -15.476 -10.393 1.00 96.06 681 ALA A C 1
ATOM 5123 O O . ALA A 1 681 ? 11.093 -16.367 -10.606 1.00 96.06 681 ALA A O 1
ATOM 5124 N N . GLY A 1 682 ? 13.228 -15.680 -10.495 1.00 93.38 682 GLY A N 1
ATOM 5125 C CA . GLY A 1 682 ? 13.819 -16.975 -10.836 1.00 93.38 682 GLY A CA 1
ATOM 5126 C C . GLY A 1 682 ? 13.532 -18.024 -9.761 1.00 93.38 682 GLY A C 1
ATOM 5127 O O . GLY A 1 682 ? 12.977 -19.090 -10.056 1.00 93.38 682 GLY A O 1
ATOM 5128 N N . ALA A 1 683 ? 13.804 -17.686 -8.501 1.00 95.62 683 ALA A N 1
ATOM 5129 C CA . ALA A 1 683 ? 13.557 -18.556 -7.353 1.00 95.62 683 ALA A CA 1
ATOM 5130 C C . ALA A 1 683 ? 12.075 -18.901 -7.171 1.00 95.62 683 ALA A C 1
ATOM 5132 O O . ALA A 1 683 ? 11.745 -20.002 -6.724 1.00 95.62 683 ALA A O 1
ATOM 5133 N N . ALA A 1 684 ? 11.161 -18.011 -7.564 1.00 97.12 684 ALA A N 1
ATOM 5134 C CA . ALA A 1 684 ? 9.725 -18.274 -7.517 1.00 97.12 684 ALA A CA 1
ATOM 5135 C C . ALA A 1 684 ? 9.297 -19.458 -8.420 1.00 97.12 684 ALA A C 1
ATOM 5137 O O . ALA A 1 684 ? 8.309 -20.143 -8.125 1.00 97.12 684 ALA A O 1
ATOM 5138 N N . PHE A 1 685 ? 10.045 -19.762 -9.490 1.00 94.56 685 PHE A N 1
ATOM 5139 C CA . PHE A 1 685 ? 9.790 -20.910 -10.376 1.00 94.56 685 PHE A CA 1
ATOM 5140 C C . PHE A 1 685 ? 10.399 -22.237 -9.888 1.00 94.56 685 PHE A C 1
ATOM 5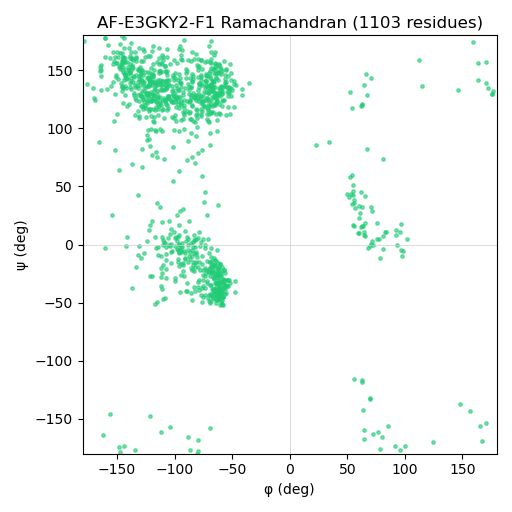142 O O . PHE A 1 685 ? 10.059 -23.288 -10.456 1.00 94.56 685 PHE A O 1
ATOM 5149 N N . ASP A 1 686 ? 11.252 -22.206 -8.858 1.00 92.69 686 ASP A N 1
ATOM 5150 C CA . ASP A 1 686 ? 11.978 -23.357 -8.313 1.00 92.69 686 ASP A CA 1
ATOM 5151 C C . ASP A 1 686 ? 11.588 -23.639 -6.852 1.00 92.69 686 ASP A C 1
ATOM 5153 O O . ASP A 1 686 ? 11.974 -22.945 -5.909 1.00 92.69 686 ASP A O 1
ATOM 5157 N N . ASP A 1 687 ? 10.866 -24.744 -6.645 1.00 91.50 687 ASP A N 1
ATOM 5158 C CA . ASP A 1 687 ? 10.449 -25.206 -5.318 1.00 91.50 687 ASP A CA 1
ATOM 5159 C C . ASP A 1 687 ? 11.622 -25.359 -4.350 1.00 91.50 687 ASP A C 1
ATOM 5161 O O . ASP A 1 687 ? 11.432 -25.230 -3.142 1.00 91.50 687 ASP A O 1
ATOM 5165 N N . THR A 1 688 ? 12.820 -25.688 -4.836 1.00 90.69 688 THR A N 1
ATOM 5166 C CA . THR A 1 688 ? 13.996 -25.898 -3.985 1.00 90.69 688 THR A CA 1
ATOM 5167 C C . THR A 1 688 ? 14.556 -24.598 -3.422 1.00 90.69 688 THR A C 1
ATOM 5169 O O . THR A 1 688 ? 15.142 -24.634 -2.339 1.00 90.69 688 THR A O 1
ATOM 5172 N N . GLN A 1 689 ? 14.311 -23.476 -4.101 1.00 93.19 689 GLN A N 1
ATOM 5173 C CA . GLN A 1 689 ? 14.752 -22.142 -3.700 1.00 93.19 689 GLN A CA 1
ATOM 5174 C C . GLN A 1 689 ? 13.688 -21.389 -2.895 1.00 93.19 689 GLN A C 1
ATOM 5176 O O . GLN A 1 689 ? 14.037 -20.579 -2.040 1.00 93.19 689 GLN A O 1
ATOM 5181 N N . CYS A 1 690 ? 12.401 -21.702 -3.083 1.00 96.06 690 CYS A N 1
ATOM 5182 C CA . CYS A 1 690 ? 11.339 -21.121 -2.266 1.00 96.06 690 CYS A CA 1
ATOM 5183 C C . CYS A 1 690 ? 11.470 -21.505 -0.779 1.00 96.06 690 CYS A C 1
ATOM 5185 O O . CYS A 1 690 ? 11.451 -22.690 -0.411 1.00 96.06 690 CYS A O 1
ATOM 5187 N N . VAL A 1 691 ? 11.530 -20.490 0.088 1.00 96.44 691 VAL A N 1
ATOM 5188 C CA . VAL A 1 691 ? 11.432 -20.663 1.543 1.00 96.44 691 VAL A CA 1
ATOM 5189 C C . VAL A 1 691 ? 9.987 -20.977 1.953 1.00 96.44 691 VAL A C 1
ATOM 5191 O O . VAL A 1 691 ? 9.048 -20.643 1.223 1.00 96.44 691 VAL A O 1
ATOM 5194 N N . PRO A 1 692 ? 9.764 -21.609 3.120 1.00 97.50 692 PRO A N 1
ATOM 5195 C CA . PRO A 1 692 ? 8.421 -21.854 3.636 1.00 97.50 692 PRO A CA 1
ATOM 5196 C C . PRO A 1 692 ? 7.546 -20.596 3.670 1.00 97.50 692 PRO A C 1
ATOM 5198 O O . PRO A 1 692 ? 7.950 -19.562 4.197 1.00 97.50 692 PRO A O 1
ATOM 5201 N N . VAL A 1 693 ? 6.303 -20.711 3.210 1.00 97.12 693 VAL A N 1
ATOM 5202 C CA . VAL A 1 693 ? 5.290 -19.655 3.363 1.00 97.12 693 VAL A CA 1
ATOM 5203 C C . VAL A 1 693 ? 4.170 -20.183 4.235 1.00 97.12 693 VAL A C 1
ATOM 5205 O O . VAL A 1 693 ? 3.597 -21.230 3.950 1.00 97.12 693 VAL A O 1
ATOM 5208 N N . LEU A 1 694 ? 3.894 -19.488 5.337 1.00 96.31 694 LEU A N 1
ATOM 5209 C CA . LEU A 1 694 ? 2.943 -19.911 6.360 1.00 96.31 694 LEU A CA 1
ATOM 5210 C C . LEU A 1 694 ? 1.645 -19.115 6.184 1.00 96.31 694 LEU A C 1
ATOM 5212 O O . LEU A 1 694 ? 1.620 -17.923 6.488 1.00 96.31 694 LEU A O 1
ATOM 5216 N N . ASN A 1 695 ? 0.575 -19.773 5.733 1.00 90.94 695 ASN A N 1
ATOM 5217 C CA . ASN A 1 695 ? -0.686 -19.109 5.379 1.00 90.94 695 ASN A CA 1
ATOM 5218 C C . ASN A 1 695 ? -1.708 -19.126 6.519 1.00 90.94 695 ASN A C 1
ATOM 5220 O O . ASN A 1 695 ? -2.400 -18.137 6.738 1.00 90.94 695 ASN A O 1
ATOM 5224 N N . ASP A 1 696 ? -1.828 -20.243 7.239 1.00 90.50 696 ASP A N 1
ATOM 5225 C CA . ASP A 1 696 ? -2.890 -20.422 8.235 1.00 90.50 696 ASP A CA 1
ATOM 5226 C C . ASP A 1 696 ? -2.449 -21.322 9.392 1.00 90.50 696 ASP A C 1
ATOM 5228 O O . ASP A 1 696 ? -1.761 -22.322 9.186 1.00 90.50 696 ASP A O 1
ATOM 5232 N N . LEU A 1 697 ? -2.888 -20.995 10.608 1.00 92.19 697 LEU A N 1
ATOM 5233 C CA . LEU A 1 697 ? -2.626 -21.767 11.819 1.00 92.19 697 LEU A CA 1
ATOM 5234 C C . LEU A 1 697 ? -3.931 -21.995 12.582 1.00 92.19 697 LEU A C 1
ATOM 5236 O O . LEU A 1 697 ? -4.476 -21.088 13.206 1.00 92.19 697 LEU A O 1
ATOM 5240 N N . THR A 1 698 ? -4.393 -23.243 12.606 1.00 92.62 698 THR A N 1
ATOM 5241 C CA . THR A 1 698 ? -5.548 -23.663 13.410 1.00 92.62 698 THR A CA 1
ATOM 5242 C C . THR A 1 698 ? -5.081 -24.389 14.669 1.00 92.62 698 THR A C 1
ATOM 5244 O O . THR A 1 698 ? -4.211 -25.255 14.590 1.00 92.62 698 THR A O 1
ATOM 5247 N N . ILE A 1 699 ? -5.676 -24.094 15.828 1.00 91.00 699 ILE A N 1
ATOM 5248 C CA . ILE A 1 699 ? -5.328 -24.725 17.113 1.00 91.00 699 ILE A CA 1
ATOM 5249 C C . ILE A 1 699 ? -6.578 -25.361 17.735 1.00 91.00 699 ILE A C 1
ATOM 5251 O O . ILE A 1 699 ? -7.576 -24.679 17.958 1.00 91.00 699 ILE A O 1
ATOM 5255 N N . ASP A 1 700 ? -6.508 -26.658 18.043 1.00 90.25 700 ASP A N 1
ATOM 5256 C CA . ASP A 1 700 ? -7.530 -27.421 18.770 1.00 90.25 700 ASP A CA 1
ATOM 5257 C C . ASP A 1 700 ? -6.901 -28.103 19.995 1.00 90.25 700 ASP A C 1
ATOM 5259 O O . ASP A 1 700 ? -6.077 -29.017 19.888 1.00 90.25 700 ASP A O 1
ATOM 5263 N N . GLY A 1 701 ? -7.256 -27.620 21.188 1.00 88.31 701 GLY A N 1
ATOM 5264 C CA . GLY A 1 701 ? -6.620 -28.040 22.435 1.00 88.31 701 GLY A CA 1
ATOM 5265 C C . GLY A 1 701 ? -5.132 -27.678 22.466 1.00 88.31 701 GLY A C 1
ATOM 5266 O O . GLY A 1 701 ? -4.776 -26.502 22.479 1.00 88.31 701 GLY A O 1
ATOM 5267 N N . ASP A 1 702 ? -4.265 -28.687 22.527 1.00 91.06 702 ASP A N 1
ATOM 5268 C CA . ASP A 1 702 ? -2.806 -28.549 22.447 1.00 91.06 702 ASP A CA 1
ATOM 5269 C C . ASP A 1 702 ? -2.246 -28.865 21.051 1.00 91.06 702 ASP A C 1
ATOM 5271 O O . ASP A 1 702 ? -1.037 -28.762 20.842 1.00 91.06 702 ASP A O 1
ATOM 5275 N N . THR A 1 703 ? -3.097 -29.246 20.098 1.00 95.56 703 THR A N 1
ATOM 5276 C CA . THR A 1 703 ? -2.694 -29.614 18.741 1.00 95.56 703 THR A CA 1
ATOM 5277 C C . THR A 1 703 ? -2.869 -28.424 17.808 1.00 95.56 703 THR A C 1
ATOM 5279 O O . THR A 1 703 ? -3.963 -27.886 17.666 1.00 95.56 703 THR A O 1
ATOM 5282 N N . ALA A 1 704 ? -1.792 -28.031 17.138 1.00 96.81 704 ALA A N 1
ATOM 5283 C CA . ALA A 1 704 ? -1.789 -27.006 16.109 1.00 96.81 704 ALA A CA 1
ATOM 5284 C C . ALA A 1 704 ? -1.610 -27.634 14.722 1.00 96.81 704 ALA A C 1
ATOM 5286 O O . ALA A 1 704 ? -0.836 -28.577 14.555 1.00 96.81 704 ALA A O 1
ATOM 5287 N N . THR A 1 705 ? -2.327 -27.104 13.734 1.00 97.81 705 THR A N 1
ATOM 5288 C CA . THR A 1 705 ? -2.216 -27.440 12.311 1.00 97.81 705 THR A CA 1
ATOM 5289 C C . THR A 1 705 ? -1.845 -26.177 11.549 1.00 97.81 705 THR A C 1
ATOM 5291 O O . THR A 1 705 ? -2.656 -25.260 11.440 1.00 97.81 705 THR A O 1
ATOM 5294 N N . LEU A 1 706 ? -0.621 -26.143 11.036 1.00 97.75 706 LEU A N 1
ATOM 5295 C CA . LEU A 1 706 ? -0.081 -25.080 10.201 1.00 97.75 706 LEU A CA 1
ATOM 5296 C C . LEU A 1 706 ? -0.205 -25.483 8.733 1.00 97.75 706 LEU A C 1
ATOM 5298 O O . LEU A 1 706 ? 0.256 -26.561 8.357 1.00 97.75 706 LEU A O 1
ATOM 5302 N N . LYS A 1 707 ? -0.806 -24.628 7.912 1.00 96.69 707 LYS A N 1
ATOM 5303 C CA . LYS A 1 707 ? -0.916 -24.787 6.460 1.00 96.69 707 LYS A CA 1
ATOM 5304 C C . LYS A 1 707 ? -0.087 -23.735 5.743 1.00 96.69 707 LYS A C 1
ATOM 5306 O O . LYS A 1 707 ? 0.061 -22.610 6.222 1.00 96.69 707 LYS A O 1
ATOM 5311 N N . GLY A 1 708 ? 0.425 -24.106 4.583 1.00 95.62 708 GLY A N 1
ATOM 5312 C CA . GLY A 1 708 ? 1.261 -23.233 3.779 1.00 95.62 708 GLY A CA 1
ATOM 5313 C C . GLY A 1 708 ? 1.907 -23.982 2.628 1.00 95.62 708 GLY A C 1
ATOM 5314 O O . GLY A 1 708 ? 1.363 -24.986 2.176 1.00 95.62 708 GLY A O 1
ATOM 5315 N N . TYR A 1 709 ? 3.055 -23.497 2.174 1.00 96.19 709 TYR A N 1
ATOM 5316 C CA . TYR A 1 709 ? 3.783 -24.039 1.028 1.00 96.19 709 TYR A CA 1
ATOM 5317 C C . TYR A 1 709 ? 5.269 -24.201 1.347 1.00 96.19 709 TYR A C 1
ATOM 5319 O O . TYR A 1 709 ? 5.810 -23.527 2.229 1.00 96.19 709 TYR A O 1
ATOM 5327 N N . PHE A 1 710 ? 5.923 -25.083 0.590 1.00 96.06 710 PHE A N 1
ATOM 5328 C CA . PHE A 1 710 ? 7.373 -25.299 0.585 1.00 96.06 710 PHE A CA 1
ATOM 5329 C C . PHE A 1 710 ? 7.964 -25.757 1.923 1.00 96.06 710 PHE A C 1
ATOM 5331 O O . PHE A 1 710 ? 9.151 -25.551 2.189 1.00 96.06 710 PHE A O 1
ATOM 5338 N N . PHE A 1 711 ? 7.173 -26.426 2.765 1.00 95.88 711 PHE A N 1
ATOM 5339 C CA . PHE A 1 711 ? 7.633 -26.940 4.058 1.00 95.88 711 PHE A CA 1
ATOM 5340 C C . PHE A 1 711 ? 8.628 -28.096 3.915 1.00 95.88 711 PHE A C 1
ATOM 5342 O O . PHE A 1 711 ? 9.298 -28.460 4.884 1.00 95.88 711 PHE A O 1
ATOM 5349 N N . GLY A 1 712 ? 8.737 -28.707 2.734 1.00 92.44 712 GLY A N 1
ATOM 5350 C CA . GLY A 1 712 ? 9.494 -29.932 2.542 1.00 92.44 712 GLY A CA 1
ATOM 5351 C C . GLY A 1 712 ? 8.882 -31.087 3.331 1.00 92.44 712 GLY A C 1
ATOM 5352 O O . GLY A 1 712 ? 7.721 -31.070 3.732 1.00 92.44 712 GLY A O 1
ATOM 5353 N N . THR A 1 713 ? 9.672 -32.125 3.591 1.00 91.81 713 THR A N 1
ATOM 5354 C CA . THR A 1 713 ? 9.169 -33.347 4.245 1.00 91.81 713 THR A CA 1
ATOM 5355 C C . THR A 1 713 ? 9.619 -33.517 5.695 1.00 91.81 713 THR A C 1
ATOM 5357 O O . THR A 1 713 ? 9.155 -34.441 6.359 1.00 91.81 713 THR A O 1
ATOM 5360 N N . GLN A 1 714 ? 10.536 -32.675 6.179 1.00 94.50 714 GLN A N 1
ATOM 5361 C CA . GLN A 1 714 ? 11.081 -32.722 7.538 1.00 94.50 714 GLN A CA 1
ATOM 5362 C C . GLN A 1 714 ? 11.792 -31.414 7.904 1.00 94.50 714 GLN A C 1
ATOM 5364 O O . GLN A 1 714 ? 12.296 -30.704 7.031 1.00 94.50 714 GLN A O 1
ATOM 5369 N N . GLY A 1 715 ? 11.864 -31.124 9.202 1.00 96.38 715 GLY A N 1
ATOM 5370 C CA . GLY A 1 715 ? 12.476 -29.910 9.725 1.00 96.38 715 GLY A CA 1
ATOM 5371 C C . GLY A 1 715 ? 12.103 -29.656 11.181 1.00 96.38 715 GLY A C 1
ATOM 5372 O O . GLY A 1 715 ? 11.736 -30.574 11.922 1.00 96.38 715 GLY A O 1
ATOM 5373 N N . THR A 1 716 ? 12.176 -28.394 11.589 1.00 97.81 716 THR A N 1
ATOM 5374 C CA . THR A 1 716 ? 11.765 -27.927 12.917 1.00 97.81 716 THR A CA 1
ATOM 5375 C C . THR A 1 716 ? 10.689 -26.855 12.824 1.00 97.81 716 THR A C 1
ATOM 5377 O O . THR A 1 716 ? 10.708 -26.035 11.909 1.00 97.81 716 THR A O 1
ATOM 5380 N N . VAL A 1 717 ? 9.793 -26.828 13.813 1.00 98.25 717 VAL A N 1
ATOM 5381 C CA . VAL A 1 717 ? 8.879 -25.703 14.051 1.00 98.25 717 VAL A CA 1
ATOM 5382 C C . VAL A 1 717 ? 9.216 -25.069 15.395 1.00 98.25 717 VAL A C 1
ATOM 5384 O O . VAL A 1 717 ? 9.342 -25.778 16.397 1.00 98.25 717 VAL A O 1
ATOM 5387 N N . SER A 1 718 ? 9.331 -23.745 15.424 1.00 97.88 718 SER A N 1
ATOM 5388 C CA . SER A 1 718 ? 9.441 -22.946 16.646 1.00 97.88 718 SER A CA 1
ATOM 5389 C C . SER A 1 718 ? 8.225 -22.034 16.776 1.00 97.88 718 SER A C 1
ATOM 5391 O O . SER A 1 718 ? 7.783 -21.455 15.788 1.00 97.88 718 SER A O 1
ATOM 5393 N N . VAL A 1 719 ? 7.686 -21.906 17.987 1.00 96.50 719 VAL A N 1
ATOM 5394 C CA . VAL A 1 719 ? 6.594 -20.983 18.323 1.00 96.50 719 VAL A CA 1
ATOM 5395 C C . VAL A 1 719 ? 7.037 -20.131 19.501 1.00 96.50 719 VAL A C 1
ATOM 5397 O O . VAL A 1 719 ? 7.330 -20.663 20.576 1.00 96.50 719 VAL A O 1
ATOM 5400 N N . GLY A 1 720 ? 7.119 -18.814 19.312 1.00 89.75 720 GLY A N 1
ATOM 5401 C CA . GLY A 1 720 ? 7.565 -17.901 20.370 1.00 89.75 720 GLY A CA 1
ATOM 5402 C C . GLY A 1 720 ? 8.983 -18.194 20.866 1.00 89.75 720 GLY A C 1
ATOM 5403 O O . GLY A 1 720 ? 9.263 -18.090 22.061 1.00 89.75 720 GLY A O 1
ATOM 5404 N N . GLY A 1 721 ? 9.856 -18.661 19.969 1.00 93.56 721 GLY A N 1
ATOM 5405 C CA . GLY A 1 721 ? 11.227 -19.069 20.287 1.00 93.56 721 GLY A CA 1
ATOM 5406 C C . GLY A 1 721 ? 11.363 -20.442 20.962 1.00 93.56 721 GLY A C 1
ATOM 5407 O O . GLY A 1 721 ? 12.473 -20.814 21.343 1.00 93.56 721 GLY A O 1
ATOM 5408 N N . GLN A 1 722 ? 10.275 -21.204 21.126 1.00 96.44 722 GLN A N 1
ATOM 5409 C CA . GLN A 1 722 ? 10.308 -22.560 21.682 1.00 96.44 722 GLN A CA 1
ATOM 5410 C C . GLN A 1 722 ? 10.026 -23.618 20.616 1.00 96.44 722 GLN A C 1
ATOM 5412 O O . GLN A 1 722 ? 9.028 -23.542 19.904 1.00 96.44 722 GLN A O 1
ATOM 5417 N N . ASN A 1 723 ? 10.853 -24.665 20.577 1.00 97.06 723 ASN A N 1
ATOM 5418 C CA . ASN A 1 723 ? 10.643 -25.797 19.676 1.00 97.06 723 ASN A CA 1
ATOM 5419 C C . ASN A 1 723 ? 9.328 -26.523 19.988 1.00 97.06 723 ASN A C 1
ATOM 5421 O O . ASN A 1 723 ? 9.085 -26.936 21.126 1.00 97.06 723 ASN A O 1
ATOM 5425 N N . ALA A 1 724 ? 8.516 -26.729 18.956 1.00 97.25 724 ALA A N 1
ATOM 5426 C CA . ALA A 1 724 ? 7.286 -27.499 19.018 1.00 97.25 724 ALA A CA 1
ATOM 5427 C C . ALA A 1 724 ? 7.531 -28.984 18.709 1.00 97.25 724 ALA A C 1
ATOM 5429 O O . ALA A 1 724 ? 8.400 -29.347 17.913 1.00 97.25 724 ALA A O 1
ATOM 5430 N N . ALA A 1 725 ? 6.747 -29.864 19.336 1.00 97.56 725 ALA A N 1
ATOM 5431 C CA . ALA A 1 725 ? 6.825 -31.299 19.079 1.00 97.56 725 ALA A CA 1
ATOM 5432 C C . ALA A 1 725 ? 5.977 -31.658 17.852 1.00 97.56 725 ALA A C 1
ATOM 5434 O O . ALA A 1 725 ? 4.751 -31.668 17.925 1.00 97.56 725 ALA A O 1
ATOM 5435 N N . ILE A 1 726 ? 6.625 -31.949 16.726 1.00 97.88 726 ILE A N 1
ATOM 5436 C CA . ILE A 1 726 ? 5.957 -32.289 15.463 1.00 97.88 726 ILE A CA 1
ATOM 5437 C C . ILE A 1 726 ? 5.286 -33.664 15.572 1.00 97.88 726 ILE A C 1
ATOM 5439 O O . ILE A 1 726 ? 5.911 -34.646 15.976 1.00 97.88 726 ILE A O 1
ATOM 5443 N N . THR A 1 727 ? 4.015 -33.738 15.186 1.00 97.31 727 THR A N 1
ATOM 5444 C CA . THR A 1 727 ? 3.198 -34.962 15.163 1.00 97.31 727 THR A CA 1
ATOM 5445 C C . THR A 1 727 ? 2.880 -35.437 13.744 1.00 97.31 727 THR A C 1
ATOM 5447 O O . THR A 1 727 ? 2.542 -36.605 13.556 1.00 97.31 727 THR A O 1
ATOM 5450 N N . GLY A 1 728 ? 3.034 -34.564 12.746 1.00 97.25 728 GLY A N 1
ATOM 5451 C CA . GLY A 1 728 ? 2.878 -34.860 11.324 1.00 97.25 728 GLY A CA 1
ATOM 5452 C C . GLY A 1 728 ? 3.502 -33.754 10.475 1.00 97.25 728 GLY A C 1
ATOM 5453 O O . GLY A 1 728 ? 3.474 -32.589 10.862 1.00 97.25 728 GLY A O 1
ATOM 5454 N N . TRP A 1 729 ? 4.090 -34.116 9.336 1.00 97.75 729 TRP A N 1
ATOM 5455 C CA . TRP A 1 729 ? 4.730 -33.170 8.423 1.00 97.75 729 TRP A CA 1
ATOM 5456 C C . TRP A 1 729 ? 4.480 -33.598 6.979 1.00 97.75 729 TRP A C 1
ATOM 5458 O O . TRP A 1 729 ? 4.715 -34.750 6.609 1.00 97.75 729 TRP A O 1
ATOM 5468 N N . ALA A 1 730 ? 3.996 -32.660 6.183 1.00 95.50 730 ALA A N 1
ATOM 5469 C CA . ALA A 1 730 ? 3.845 -32.728 4.743 1.00 95.50 730 ALA A CA 1
ATOM 5470 C C . ALA A 1 730 ? 4.277 -31.382 4.149 1.00 95.50 730 ALA A C 1
ATOM 5472 O O . ALA A 1 730 ? 4.376 -30.386 4.866 1.00 95.50 730 ALA A O 1
ATOM 5473 N N . ASP A 1 731 ? 4.481 -31.354 2.835 1.00 91.44 731 ASP A N 1
ATOM 5474 C CA . ASP A 1 731 ? 5.028 -30.186 2.136 1.00 91.44 731 ASP A CA 1
ATOM 5475 C C . ASP A 1 731 ? 4.168 -28.915 2.253 1.00 91.44 731 ASP A C 1
ATOM 5477 O O . ASP A 1 731 ? 4.680 -27.803 2.166 1.00 91.44 731 ASP A O 1
ATOM 5481 N N . ASN A 1 732 ? 2.874 -29.073 2.536 1.00 94.94 732 ASN A N 1
ATOM 5482 C CA . ASN A 1 732 ? 1.922 -27.976 2.691 1.00 94.94 732 ASN A CA 1
ATOM 5483 C C . ASN A 1 732 ? 1.175 -27.976 4.035 1.00 94.94 732 ASN A C 1
ATOM 5485 O O . ASN A 1 732 ? 0.252 -27.186 4.252 1.00 94.94 732 ASN A O 1
ATOM 5489 N N . THR A 1 733 ? 1.486 -28.903 4.943 1.00 97.25 733 THR A N 1
ATOM 5490 C CA . THR A 1 733 ? 0.803 -28.998 6.240 1.00 97.25 733 THR A CA 1
ATOM 5491 C C . THR A 1 733 ? 1.709 -29.604 7.300 1.00 97.25 733 THR A C 1
ATOM 5493 O O . THR A 1 733 ? 2.239 -30.699 7.124 1.00 97.25 733 THR A O 1
ATOM 5496 N N . ILE A 1 734 ? 1.818 -28.940 8.447 1.00 98.38 734 ILE A N 1
ATOM 5497 C CA . ILE A 1 734 ? 2.525 -29.450 9.623 1.00 98.38 734 ILE A CA 1
ATOM 5498 C C . ILE A 1 734 ? 1.548 -29.499 10.790 1.00 98.38 734 ILE A C 1
ATOM 5500 O O . ILE A 1 734 ? 0.884 -28.512 11.100 1.00 98.38 734 ILE A O 1
ATOM 5504 N N . THR A 1 735 ? 1.481 -30.636 11.474 1.00 98.12 735 THR A N 1
ATOM 5505 C CA . THR A 1 735 ? 0.783 -30.756 12.754 1.00 98.12 735 THR A CA 1
ATOM 5506 C C . THR A 1 735 ? 1.797 -30.889 13.879 1.00 98.12 735 THR A C 1
ATOM 5508 O O . THR A 1 735 ? 2.748 -31.670 13.781 1.00 98.12 735 THR A O 1
ATOM 5511 N N . PHE A 1 736 ? 1.614 -30.141 14.961 1.00 98.06 736 PHE A N 1
ATOM 5512 C CA . PHE A 1 736 ? 2.524 -30.148 16.105 1.00 98.06 736 PHE A CA 1
ATOM 5513 C C . PHE A 1 736 ? 1.795 -29.868 17.419 1.00 98.06 736 PHE A C 1
ATOM 5515 O O . PHE A 1 736 ? 0.685 -29.343 17.440 1.00 98.06 736 PHE A O 1
ATOM 5522 N N . THR A 1 737 ? 2.421 -30.225 18.536 1.00 97.38 737 THR A N 1
ATOM 5523 C CA . THR A 1 737 ? 1.940 -29.876 19.875 1.00 97.38 737 THR A CA 1
ATOM 5524 C C . THR A 1 737 ? 2.445 -28.490 20.268 1.00 97.38 737 THR A C 1
ATOM 5526 O O . THR A 1 737 ? 3.652 -28.235 20.233 1.00 97.38 737 THR A O 1
ATOM 5529 N N . MET A 1 738 ? 1.528 -27.612 20.674 1.00 95.12 738 MET A N 1
ATOM 5530 C CA . MET A 1 738 ? 1.823 -26.260 21.147 1.00 95.12 738 MET A CA 1
ATOM 5531 C C . MET A 1 738 ? 2.760 -26.284 22.370 1.00 95.12 738 MET A C 1
ATOM 5533 O O . MET A 1 738 ? 2.467 -26.987 23.346 1.00 95.12 738 MET A O 1
ATOM 5537 N N . PRO A 1 739 ? 3.867 -25.513 22.373 1.00 94.69 739 PRO A N 1
ATOM 5538 C CA . PRO A 1 739 ? 4.749 -25.435 23.535 1.00 94.69 739 PRO A CA 1
ATOM 5539 C C . PRO A 1 739 ? 4.043 -24.854 24.770 1.00 94.69 739 PRO A C 1
ATOM 5541 O O . PRO A 1 739 ? 3.157 -24.000 24.676 1.00 94.69 739 PRO A O 1
ATOM 5544 N N . GLN A 1 740 ? 4.440 -25.303 25.965 1.00 90.69 740 GLN A N 1
ATOM 5545 C CA . GLN A 1 740 ? 3.791 -24.871 27.205 1.00 90.69 740 GLN A CA 1
ATOM 5546 C C . GLN A 1 740 ? 4.062 -23.397 27.528 1.00 90.69 740 GLN A C 1
ATOM 5548 O O . GLN A 1 740 ? 5.188 -22.914 27.451 1.00 90.69 740 GLN A O 1
ATOM 5553 N N . GLY A 1 741 ? 3.023 -22.694 27.986 1.00 84.69 741 GLY A N 1
ATOM 5554 C CA . GLY A 1 741 ? 3.130 -21.312 28.465 1.00 84.69 741 GLY A CA 1
ATOM 5555 C C . GLY A 1 741 ? 3.143 -20.248 27.366 1.00 84.69 741 GLY A C 1
ATOM 5556 O O . GLY A 1 741 ? 3.093 -19.065 27.695 1.00 84.69 741 GLY A O 1
ATOM 5557 N N . ILE A 1 742 ? 3.145 -20.654 26.096 1.00 84.88 742 ILE A N 1
ATOM 5558 C CA . ILE A 1 742 ? 3.004 -19.761 24.949 1.00 84.88 742 ILE A CA 1
ATOM 5559 C C . ILE A 1 742 ? 1.565 -19.234 24.881 1.00 84.88 742 ILE A C 1
ATOM 5561 O O . ILE A 1 742 ? 0.609 -20.005 24.981 1.00 84.88 742 ILE A O 1
ATOM 5565 N N . LYS A 1 743 ? 1.411 -17.914 24.739 1.00 81.00 743 LYS A N 1
ATOM 5566 C CA . LYS A 1 743 ? 0.114 -17.233 24.643 1.00 81.00 743 LYS A CA 1
ATOM 5567 C C . LYS A 1 743 ? 0.210 -15.998 23.765 1.00 81.00 743 LYS A C 1
ATOM 5569 O O . LYS A 1 743 ? 1.243 -15.337 23.752 1.00 81.00 743 LYS A O 1
ATOM 5574 N N . GLY A 1 744 ? -0.896 -15.623 23.143 1.00 75.75 744 GLY A N 1
ATOM 5575 C CA . GLY A 1 744 ? -1.003 -14.362 22.425 1.00 75.75 744 GLY A CA 1
ATOM 5576 C C . GLY A 1 744 ? -0.493 -14.426 20.995 1.00 75.75 744 GLY A C 1
ATOM 5577 O O . GLY A 1 744 ? -0.444 -15.502 20.406 1.00 75.75 744 GLY A O 1
ATOM 5578 N N . LYS A 1 745 ? -0.092 -13.282 20.444 1.00 80.38 745 LYS A N 1
ATOM 5579 C CA . LYS A 1 745 ? 0.669 -13.225 19.192 1.00 80.38 745 LYS A CA 1
ATOM 5580 C C . LYS A 1 745 ? 2.045 -13.854 19.349 1.00 80.38 745 LYS A C 1
ATOM 5582 O O . LYS A 1 745 ? 2.756 -13.554 20.306 1.00 80.38 745 LYS A O 1
ATOM 5587 N N . GLN A 1 746 ? 2.404 -14.730 18.422 1.00 87.56 746 GLN A N 1
ATOM 5588 C CA . GLN A 1 746 ? 3.667 -15.449 18.424 1.00 87.56 746 GLN A CA 1
ATOM 5589 C C . GLN A 1 746 ? 4.194 -15.585 17.008 1.00 87.56 746 GLN A C 1
ATOM 5591 O O . GLN A 1 746 ? 3.464 -15.967 16.095 1.00 87.56 746 GLN A O 1
ATOM 5596 N N . GLU A 1 747 ? 5.486 -15.323 16.854 1.00 92.12 747 GLU A N 1
ATOM 5597 C CA . GLU A 1 747 ? 6.209 -15.706 15.652 1.00 92.12 747 GLU A CA 1
ATOM 5598 C C . GLU A 1 747 ? 6.287 -17.235 15.597 1.00 92.12 747 GLU A C 1
ATOM 5600 O O . GLU A 1 747 ? 6.695 -17.898 16.563 1.00 92.12 747 GLU A O 1
ATOM 5605 N N . VAL A 1 748 ? 5.853 -17.785 14.470 1.00 96.69 748 VAL A N 1
ATOM 5606 C CA . VAL A 1 748 ? 5.992 -19.192 14.119 1.00 96.69 748 VAL A CA 1
ATOM 5607 C C . VAL A 1 748 ? 7.022 -19.278 13.010 1.00 96.69 748 VAL A C 1
ATOM 5609 O O . VAL A 1 748 ? 6.888 -18.615 11.984 1.00 96.69 748 VAL A O 1
ATOM 5612 N N . ILE A 1 749 ? 8.044 -20.100 13.225 1.00 97.88 749 ILE A N 1
ATOM 5613 C CA . ILE A 1 749 ? 9.143 -20.306 12.283 1.00 97.88 749 ILE A CA 1
ATOM 5614 C C . ILE A 1 749 ? 9.151 -21.773 11.872 1.00 97.88 749 ILE A C 1
ATOM 5616 O O . ILE A 1 749 ? 9.170 -22.659 12.731 1.00 97.88 749 ILE A O 1
ATOM 5620 N N . VAL A 1 750 ? 9.165 -22.020 10.565 1.00 98.31 750 VAL A N 1
ATOM 5621 C CA . VAL A 1 750 ? 9.370 -23.339 9.962 1.00 98.31 750 VAL A CA 1
ATOM 5622 C C . VAL A 1 750 ? 10.751 -23.350 9.327 1.00 98.31 750 VAL A C 1
ATOM 5624 O O . VAL A 1 750 ? 11.035 -22.542 8.449 1.00 98.31 750 VAL A O 1
ATOM 5627 N N . THR A 1 751 ? 11.600 -24.285 9.746 1.00 97.69 751 THR A N 1
ATOM 5628 C CA . THR A 1 751 ? 12.944 -24.479 9.186 1.00 97.69 751 THR A CA 1
ATOM 5629 C C . THR A 1 751 ? 13.046 -25.896 8.623 1.00 97.69 751 THR A C 1
ATOM 5631 O O . THR A 1 751 ? 13.208 -26.842 9.403 1.00 97.69 751 THR A O 1
ATOM 5634 N N . PRO A 1 752 ? 12.904 -26.081 7.300 1.00 95.81 752 PRO A N 1
ATOM 5635 C CA . PRO A 1 752 ? 13.136 -27.360 6.641 1.00 95.81 752 PRO A CA 1
ATOM 5636 C C . PRO A 1 752 ? 14.613 -27.760 6.749 1.00 95.81 752 PRO A C 1
ATOM 5638 O O . PRO A 1 752 ? 15.481 -26.908 6.894 1.00 95.81 752 PRO A O 1
ATOM 5641 N N . GLU A 1 753 ? 14.937 -29.049 6.646 1.00 91.75 753 GLU A N 1
ATOM 5642 C CA . GLU A 1 753 ? 16.340 -29.493 6.785 1.00 91.75 753 GLU A CA 1
ATOM 5643 C C . GLU A 1 753 ? 17.293 -28.993 5.684 1.00 91.75 753 GLU A C 1
ATOM 5645 O O . GLU A 1 753 ? 18.492 -28.889 5.929 1.00 91.75 753 GLU A O 1
ATOM 5650 N N . ASN A 1 754 ? 16.780 -28.711 4.482 1.00 86.50 754 ASN A N 1
ATOM 5651 C CA . ASN A 1 754 ? 17.594 -28.411 3.294 1.00 86.50 754 ASN A CA 1
ATOM 5652 C C . ASN A 1 754 ? 17.286 -27.042 2.668 1.00 86.50 754 ASN A C 1
ATOM 5654 O O . ASN A 1 754 ? 17.674 -26.805 1.528 1.00 86.50 754 ASN A O 1
ATOM 5658 N N . LYS A 1 755 ? 16.546 -26.177 3.365 1.00 88.12 755 LYS A N 1
ATOM 5659 C CA . LYS A 1 755 ? 16.161 -24.848 2.877 1.00 88.12 755 LYS A CA 1
ATOM 5660 C C . LYS A 1 755 ? 16.270 -23.831 4.001 1.00 88.12 755 LYS A C 1
ATOM 5662 O O . LYS A 1 755 ? 16.274 -24.208 5.174 1.00 88.12 755 LYS A O 1
ATOM 5667 N N . ASP A 1 756 ? 16.318 -22.556 3.637 1.00 92.38 756 ASP A N 1
ATOM 5668 C CA . ASP A 1 756 ? 16.192 -21.487 4.619 1.00 92.38 756 ASP A CA 1
ATOM 5669 C C . ASP A 1 756 ? 14.783 -21.477 5.247 1.00 92.38 756 ASP A C 1
ATOM 5671 O O . ASP A 1 756 ? 13.844 -22.124 4.768 1.00 92.38 756 ASP A O 1
ATOM 5675 N N . TYR A 1 757 ? 14.639 -20.791 6.376 1.00 95.69 757 TYR A N 1
ATOM 5676 C CA . TYR A 1 757 ? 13.397 -20.772 7.137 1.00 95.69 757 TYR A CA 1
ATOM 5677 C C . TYR A 1 757 ? 12.357 -19.822 6.542 1.00 95.69 757 TYR A C 1
ATOM 5679 O O . TYR A 1 757 ? 12.666 -18.788 5.947 1.00 95.69 757 TYR A O 1
ATOM 5687 N N . GLY A 1 758 ? 11.096 -20.135 6.807 1.00 96.44 758 GLY A N 1
ATOM 5688 C CA . GLY A 1 758 ? 9.990 -19.205 6.655 1.00 96.44 758 GLY A CA 1
ATOM 5689 C C . GLY A 1 758 ? 9.373 -18.876 7.997 1.00 96.44 758 GLY A C 1
ATOM 5690 O O . GLY A 1 758 ? 9.467 -19.657 8.950 1.00 96.44 758 GLY A O 1
ATOM 5691 N N . ARG A 1 759 ? 8.729 -17.716 8.077 1.00 95.12 759 ARG A N 1
ATOM 5692 C CA . ARG A 1 759 ? 8.068 -17.263 9.295 1.00 95.12 759 ARG A CA 1
ATOM 5693 C C . ARG A 1 759 ? 6.762 -16.551 9.003 1.00 95.12 759 ARG A C 1
ATOM 5695 O O . ARG A 1 759 ? 6.579 -16.001 7.924 1.00 95.12 759 ARG A O 1
ATOM 5702 N N . ASN A 1 760 ? 5.885 -16.534 9.995 1.00 92.69 760 ASN A N 1
ATOM 5703 C CA . ASN A 1 760 ? 4.748 -15.623 10.058 1.00 92.69 760 ASN A CA 1
ATOM 5704 C C . ASN A 1 760 ? 4.327 -15.453 11.527 1.00 92.69 760 ASN A C 1
ATOM 5706 O O . ASN A 1 760 ? 4.686 -16.267 12.383 1.00 92.69 760 ASN A O 1
ATOM 5710 N N . ILE A 1 761 ? 3.590 -14.394 11.841 1.00 88.25 761 ILE A N 1
ATOM 5711 C CA . ILE A 1 761 ? 3.097 -14.117 13.191 1.00 88.25 761 ILE A CA 1
ATOM 5712 C C . ILE A 1 761 ? 1.627 -14.525 13.267 1.00 88.25 761 ILE A C 1
ATOM 5714 O O . ILE A 1 761 ? 0.781 -14.022 12.533 1.00 88.25 761 ILE A O 1
ATOM 5718 N N . PHE A 1 762 ? 1.315 -15.419 14.202 1.00 85.88 762 PHE A N 1
ATOM 5719 C CA . PHE A 1 762 ? -0.041 -15.908 14.435 1.00 85.88 762 PHE A CA 1
ATOM 5720 C C . PHE A 1 762 ? -0.503 -15.584 15.849 1.00 85.88 762 PHE A C 1
ATOM 5722 O O . PHE A 1 762 ? 0.273 -15.614 16.804 1.00 85.88 762 PHE A O 1
ATOM 5729 N N . GLU A 1 763 ? -1.799 -15.331 16.015 1.00 80.75 763 GLU A N 1
ATOM 5730 C CA . GLU A 1 763 ? -2.409 -15.296 17.341 1.00 80.75 763 GLU A CA 1
ATOM 5731 C C . GLU A 1 763 ? -2.732 -16.718 17.793 1.00 80.75 763 GLU A C 1
ATOM 5733 O O . GLU A 1 763 ? -3.677 -17.337 17.317 1.00 80.75 763 GLU A O 1
ATOM 5738 N N . VAL A 1 764 ? -1.934 -17.247 18.722 1.00 84.81 764 VAL A N 1
ATOM 5739 C CA . VAL A 1 764 ? -2.065 -18.641 19.174 1.00 84.81 764 VAL A CA 1
ATOM 5740 C C . VAL A 1 764 ? -2.994 -18.804 20.378 1.00 84.81 764 VAL A C 1
ATOM 5742 O O . VAL A 1 764 ? -3.374 -19.915 20.741 1.00 84.81 764 VAL A O 1
ATOM 5745 N N . SER A 1 765 ? -3.359 -17.699 21.029 1.00 77.81 765 SER A N 1
ATOM 5746 C CA . SER A 1 765 ? -4.433 -17.648 22.023 1.00 77.81 765 SER A CA 1
ATOM 5747 C C . SER A 1 765 ? -4.838 -16.203 22.276 1.00 77.81 765 SER A C 1
ATOM 5749 O O . SER A 1 765 ? -3.959 -15.351 22.358 1.00 77.81 765 SER A O 1
ATOM 5751 N N . THR A 1 766 ? -6.098 -15.934 22.609 1.00 72.69 766 THR A N 1
ATOM 5752 C CA . THR A 1 766 ? -6.466 -14.624 23.161 1.00 72.69 766 THR A CA 1
ATOM 5753 C C . THR A 1 766 ? -5.727 -14.379 24.481 1.00 72.69 766 THR A C 1
ATOM 5755 O O . THR A 1 766 ? -5.889 -15.135 25.444 1.00 72.69 766 THR A O 1
ATOM 5758 N N . TYR A 1 767 ? -4.926 -13.318 24.563 1.00 77.19 767 TYR A N 1
ATOM 5759 C CA . TYR A 1 767 ? -4.264 -12.919 25.807 1.00 77.19 767 TYR A CA 1
ATOM 5760 C C . TYR A 1 767 ? -4.743 -11.538 26.241 1.00 77.19 767 TYR A C 1
ATOM 5762 O O . TYR A 1 767 ? -4.291 -10.499 25.777 1.00 77.19 767 TYR A O 1
ATOM 5770 N N . VAL A 1 768 ? -5.688 -11.555 27.172 1.00 83.81 768 VAL A N 1
ATOM 5771 C CA . VAL A 1 768 ? -6.253 -10.368 27.810 1.00 83.81 768 VAL A CA 1
ATOM 5772 C C . VAL A 1 768 ? -6.067 -10.471 29.314 1.00 83.81 768 VAL A C 1
ATOM 5774 O O . VAL A 1 768 ? -6.070 -11.567 29.881 1.00 83.81 768 VAL A O 1
ATOM 5777 N N . LYS A 1 769 ? -5.904 -9.328 29.979 1.00 89.62 769 LYS A N 1
ATOM 5778 C CA . LYS A 1 769 ? -5.762 -9.249 31.441 1.00 89.62 769 LYS A CA 1
ATOM 5779 C C . LYS A 1 769 ? -6.898 -8.390 31.979 1.00 89.62 769 LYS A C 1
ATOM 5781 O O . LYS A 1 769 ? -7.121 -7.307 31.466 1.00 89.62 769 LYS A O 1
ATOM 5786 N N . GLY A 1 770 ? -7.657 -8.867 32.963 1.00 90.75 770 GLY A N 1
ATOM 5787 C CA . GLY A 1 770 ? -8.719 -8.067 33.594 1.00 90.75 770 GLY A CA 1
ATOM 5788 C C . GLY A 1 770 ? -9.978 -7.790 32.748 1.00 90.75 770 GLY A C 1
ATOM 5789 O O . GLY A 1 770 ? -10.881 -7.122 33.246 1.00 90.75 770 GLY A O 1
ATOM 5790 N N . TYR A 1 771 ? -10.079 -8.334 31.528 1.00 93.81 771 TYR A N 1
ATOM 5791 C CA . TYR A 1 771 ? -11.252 -8.220 30.650 1.00 93.81 771 TYR A CA 1
ATOM 5792 C C . TYR A 1 771 ? -11.957 -9.564 30.439 1.00 93.81 771 TYR A C 1
ATOM 5794 O O . TYR A 1 771 ? -11.328 -10.621 30.415 1.00 93.81 771 TYR A O 1
ATOM 5802 N N . SER A 1 772 ? -13.273 -9.506 30.247 1.00 93.56 772 SER A N 1
ATOM 5803 C CA . SER A 1 772 ? -14.105 -10.606 29.751 1.00 93.56 772 SER A CA 1
ATOM 5804 C C . SER A 1 772 ? -14.398 -10.391 28.268 1.00 93.56 772 SER A C 1
ATOM 5806 O O . SER A 1 772 ? -14.871 -9.318 27.894 1.00 93.56 772 SER A O 1
ATOM 5808 N N . THR A 1 773 ? -14.131 -11.394 27.430 1.00 91.12 773 THR A N 1
ATOM 5809 C CA . THR A 1 773 ? -14.465 -11.349 25.997 1.00 91.12 773 THR A CA 1
ATOM 5810 C C . THR A 1 773 ? -15.948 -11.632 25.777 1.00 91.12 773 THR A C 1
ATOM 5812 O O . THR A 1 773 ? -16.505 -12.550 26.379 1.00 91.12 773 THR A O 1
ATOM 5815 N N . LEU A 1 774 ? -16.578 -10.836 24.914 1.00 92.94 774 LEU A N 1
ATOM 5816 C CA . LEU A 1 774 ? -17.987 -10.914 24.538 1.00 92.94 774 LEU A CA 1
ATOM 5817 C C . LEU A 1 774 ? -18.106 -11.134 23.024 1.00 92.94 774 LEU A C 1
ATOM 5819 O O . LEU A 1 774 ? -17.167 -10.877 22.273 1.00 92.94 774 LEU A O 1
ATOM 5823 N N . ALA A 1 775 ? -19.272 -11.587 22.562 1.00 90.62 775 ALA A N 1
ATOM 5824 C CA . ALA A 1 775 ? -19.528 -11.734 21.133 1.00 90.62 775 ALA A CA 1
ATOM 5825 C C . ALA A 1 775 ? -19.665 -10.354 20.467 1.00 90.62 775 ALA A C 1
ATOM 5827 O O . ALA A 1 775 ? -20.587 -9.594 20.780 1.00 90.62 775 ALA A O 1
ATOM 5828 N N . ALA A 1 776 ? -18.756 -10.036 19.548 1.00 89.19 776 ALA A N 1
ATOM 5829 C CA . ALA A 1 776 ? -18.863 -8.860 18.692 1.00 89.19 776 ALA A CA 1
ATOM 5830 C C . ALA A 1 776 ? -20.096 -8.957 17.764 1.00 89.19 776 ALA A C 1
ATOM 5832 O O . ALA A 1 776 ? -20.588 -10.060 17.503 1.00 89.19 776 ALA A O 1
ATOM 5833 N N . PRO A 1 777 ? -20.640 -7.825 17.282 1.00 87.00 777 PRO A N 1
ATOM 5834 C CA . PRO A 1 777 ? -21.756 -7.851 16.345 1.00 87.00 777 PRO A CA 1
ATOM 5835 C C . PRO A 1 777 ? -21.298 -8.422 14.997 1.00 87.00 777 PRO A C 1
ATOM 5837 O O . PRO A 1 777 ? -20.399 -7.874 14.369 1.00 87.00 777 PRO A O 1
ATOM 5840 N N . ASP A 1 778 ? -21.966 -9.476 14.529 1.00 85.81 778 ASP A N 1
ATOM 5841 C CA . ASP A 1 778 ? -21.776 -10.055 13.194 1.00 85.81 778 ASP A CA 1
ATOM 5842 C C . ASP A 1 778 ? -23.133 -10.186 12.489 1.00 85.81 778 ASP A C 1
ATOM 5844 O O . ASP A 1 778 ? -23.803 -11.216 12.550 1.00 85.81 778 ASP A O 1
ATOM 5848 N N . LEU A 1 779 ? -23.598 -9.084 11.897 1.00 84.62 779 LEU A N 1
ATOM 5849 C CA . LEU A 1 779 ? -24.881 -9.011 11.198 1.00 84.62 779 LEU A CA 1
ATOM 5850 C C . LEU A 1 779 ? -24.634 -8.668 9.735 1.00 84.62 779 LEU A C 1
ATOM 5852 O O . LEU A 1 779 ? -23.823 -7.795 9.448 1.00 84.62 779 LEU A O 1
ATOM 5856 N N . LYS A 1 780 ? -25.381 -9.291 8.821 1.00 83.62 780 LYS A N 1
ATOM 5857 C CA . LYS A 1 780 ? -25.481 -8.828 7.432 1.00 83.62 780 LYS A CA 1
ATOM 5858 C C . LYS A 1 780 ? -26.352 -7.570 7.391 1.00 83.62 780 LYS A C 1
ATOM 5860 O O . LYS A 1 780 ? -27.482 -7.587 7.884 1.00 83.62 780 LYS A O 1
ATOM 5865 N N . LEU A 1 781 ? -25.819 -6.484 6.842 1.00 80.06 781 LEU A N 1
ATOM 5866 C CA . LEU A 1 781 ? -26.408 -5.145 6.906 1.00 80.06 781 LEU A CA 1
ATOM 5867 C C . LEU A 1 781 ? -26.918 -4.639 5.563 1.00 80.06 781 LEU A C 1
ATOM 5869 O O . LEU A 1 781 ? -27.936 -3.937 5.541 1.00 80.06 781 LEU A O 1
ATOM 5873 N N . ASP A 1 782 ? -26.187 -4.930 4.491 1.00 74.50 782 ASP A N 1
ATOM 5874 C CA . ASP A 1 782 ? -26.472 -4.461 3.137 1.00 74.50 782 ASP A CA 1
ATOM 5875 C C . ASP A 1 782 ? -25.765 -5.326 2.085 1.00 74.50 782 ASP A C 1
ATOM 5877 O O . ASP A 1 782 ? -25.016 -6.242 2.433 1.00 74.50 782 ASP A O 1
ATOM 5881 N N . GLU A 1 783 ? -26.000 -5.018 0.812 1.00 71.31 783 GLU A N 1
ATOM 5882 C CA . GLU A 1 783 ? -25.269 -5.588 -0.323 1.00 71.31 783 GLU A CA 1
ATOM 5883 C C . GLU A 1 783 ? -24.787 -4.459 -1.249 1.00 71.31 783 GLU A C 1
ATOM 5885 O O . GLU A 1 783 ? -25.531 -3.514 -1.527 1.00 71.31 783 GLU A O 1
ATOM 5890 N N . PHE A 1 784 ? -23.546 -4.534 -1.734 1.00 56.84 784 PHE A N 1
ATOM 5891 C CA . PHE A 1 784 ? -23.020 -3.608 -2.744 1.00 56.84 784 PHE A CA 1
ATOM 5892 C C . PHE A 1 784 ? -22.534 -4.398 -3.961 1.00 56.84 784 PHE A C 1
ATOM 5894 O O . PHE A 1 784 ? -21.453 -4.982 -3.954 1.00 56.84 784 PHE A O 1
ATOM 5901 N N . GLY A 1 785 ? -23.368 -4.468 -5.002 1.00 62.16 785 GLY A N 1
ATOM 5902 C CA . GLY A 1 785 ? -23.213 -5.496 -6.035 1.00 62.16 785 GLY A CA 1
ATOM 5903 C C . GLY A 1 785 ? -23.569 -6.874 -5.466 1.00 62.16 785 GLY A C 1
ATOM 5904 O O . GLY A 1 785 ? -24.588 -6.998 -4.795 1.00 62.16 785 GLY A O 1
ATOM 5905 N N . ASP A 1 786 ? -22.717 -7.877 -5.697 1.00 54.22 786 ASP A N 1
ATOM 5906 C CA . ASP A 1 786 ? -22.849 -9.236 -5.133 1.00 54.22 786 ASP A CA 1
ATOM 5907 C C . ASP A 1 786 ? -22.101 -9.398 -3.781 1.00 54.22 786 ASP A C 1
ATOM 5909 O O . ASP A 1 786 ? -21.896 -10.517 -3.307 1.00 54.22 786 ASP A O 1
ATOM 5913 N N . TYR A 1 787 ? -21.652 -8.294 -3.169 1.00 56.84 787 TYR A N 1
ATOM 5914 C CA . TYR A 1 787 ? -20.859 -8.290 -1.936 1.00 56.84 787 TYR A CA 1
ATOM 5915 C C . TYR A 1 787 ? -21.704 -8.030 -0.676 1.00 56.84 787 TYR A C 1
ATOM 5917 O O . TYR A 1 787 ? -22.385 -7.007 -0.596 1.00 56.84 787 TYR A O 1
ATOM 5925 N N . ASP A 1 788 ? -21.597 -8.903 0.335 1.00 73.19 788 ASP A N 1
ATOM 5926 C CA . ASP A 1 788 ? -22.299 -8.793 1.624 1.00 73.19 788 ASP A CA 1
ATOM 5927 C C . ASP A 1 788 ? -21.595 -7.819 2.586 1.00 73.19 788 ASP A C 1
ATOM 5929 O O . ASP A 1 788 ? -20.574 -8.159 3.182 1.00 73.19 788 ASP A O 1
ATOM 5933 N N . LEU A 1 789 ? -22.189 -6.648 2.832 1.00 73.94 789 LEU A N 1
ATOM 5934 C CA . LEU A 1 789 ? -21.722 -5.703 3.854 1.00 73.94 789 LEU A CA 1
ATOM 5935 C C . LEU A 1 789 ? -22.213 -6.132 5.243 1.00 73.94 789 LEU A C 1
ATOM 5937 O O . LEU A 1 789 ? -23.414 -6.345 5.457 1.00 73.94 789 LEU A O 1
ATOM 5941 N N . ARG A 1 790 ? -21.302 -6.231 6.213 1.00 80.50 790 ARG A N 1
ATOM 5942 C CA . ARG A 1 790 ? -21.538 -6.732 7.575 1.00 80.50 790 ARG A CA 1
ATOM 5943 C C . ARG A 1 790 ? -21.257 -5.688 8.660 1.00 80.50 790 ARG A C 1
ATOM 5945 O O . ARG A 1 790 ? -20.696 -4.629 8.414 1.00 80.50 790 ARG A O 1
ATOM 5952 N N . SER A 1 791 ? -21.629 -5.992 9.908 1.00 80.50 791 SER A N 1
ATOM 5953 C CA . SER A 1 791 ? -21.341 -5.153 11.091 1.00 80.50 791 SER A CA 1
ATOM 5954 C C . SER A 1 791 ? -19.868 -4.796 11.266 1.00 80.50 791 SER A C 1
ATOM 5956 O O . SER A 1 791 ? -19.570 -3.719 11.776 1.00 80.50 791 SER A O 1
ATOM 5958 N N . ALA A 1 792 ? -18.969 -5.676 10.831 1.00 75.31 792 ALA A N 1
ATOM 5959 C CA . ALA A 1 792 ? -17.534 -5.432 10.811 1.00 75.31 792 ALA A CA 1
ATOM 5960 C C . ALA A 1 792 ? -17.119 -4.308 9.844 1.00 75.31 792 ALA A C 1
ATOM 5962 O O . ALA A 1 792 ? -16.076 -3.698 10.052 1.00 75.31 792 ALA A O 1
ATOM 5963 N N . ASP A 1 793 ? -17.920 -3.997 8.826 1.00 72.81 793 ASP A N 1
ATOM 5964 C CA . ASP A 1 793 ? -17.617 -2.956 7.834 1.00 72.81 793 ASP A CA 1
ATOM 5965 C C . ASP A 1 793 ? -18.084 -1.563 8.279 1.00 72.81 793 ASP A C 1
ATOM 5967 O O . ASP A 1 793 ? -17.804 -0.559 7.627 1.00 72.81 793 ASP A O 1
ATOM 5971 N N . LEU A 1 794 ? -18.801 -1.470 9.405 1.00 78.75 794 LEU A N 1
ATOM 5972 C CA . LEU A 1 794 ? -19.221 -0.183 9.944 1.00 78.75 794 LEU A CA 1
ATOM 5973 C C . LEU A 1 794 ? -18.019 0.596 10.471 1.00 78.75 794 LEU A C 1
ATOM 5975 O O . LEU A 1 794 ? -17.139 0.041 11.111 1.00 78.75 794 LEU A O 1
ATOM 5979 N N . TYR A 1 795 ? -18.032 1.907 10.297 1.00 78.06 795 TYR A N 1
ATOM 5980 C CA . TYR A 1 795 ? -17.212 2.832 11.061 1.00 78.06 795 TYR A CA 1
ATOM 5981 C C . TYR A 1 795 ? -17.992 3.240 12.322 1.00 78.06 795 TYR A C 1
ATOM 5983 O O . TYR A 1 795 ? -19.070 3.835 12.191 1.00 78.06 795 TYR A O 1
ATOM 5991 N N . PRO A 1 796 ? -17.539 2.890 13.540 1.00 83.94 796 PRO A N 1
ATOM 5992 C CA . PRO A 1 796 ? -18.288 3.177 14.759 1.00 83.94 796 PRO A CA 1
ATOM 5993 C C . PRO A 1 796 ? -18.300 4.663 15.062 1.00 83.94 796 PRO A C 1
ATOM 5995 O O . PRO A 1 796 ? -17.274 5.330 15.001 1.00 83.94 796 PRO A O 1
ATOM 5998 N N . LEU A 1 797 ? -19.468 5.165 15.449 1.00 86.31 797 LEU A N 1
ATOM 5999 C CA . LEU A 1 797 ? -19.647 6.578 15.756 1.00 86.31 797 LEU A CA 1
ATOM 6000 C C . LEU A 1 797 ? -19.821 6.818 17.255 1.00 86.31 797 LEU A C 1
ATOM 6002 O O . LEU A 1 797 ? -19.231 7.734 17.820 1.00 86.31 797 LEU A O 1
ATOM 6006 N N . THR A 1 798 ? -20.664 6.024 17.922 1.00 90.19 798 THR A N 1
ATOM 6007 C CA . THR A 1 798 ? -20.980 6.224 19.345 1.00 90.19 798 THR A CA 1
ATOM 6008 C C . THR A 1 798 ? -21.651 4.991 19.960 1.00 90.19 798 THR A C 1
ATOM 6010 O O . THR A 1 798 ? -22.323 4.229 19.259 1.00 90.19 798 THR A O 1
ATOM 6013 N N . MET A 1 799 ? -21.488 4.801 21.277 1.00 93.94 799 MET A N 1
ATOM 6014 C CA . MET A 1 799 ? -22.115 3.735 22.068 1.00 93.94 799 MET A CA 1
ATOM 6015 C C . MET A 1 799 ? -22.783 4.302 23.323 1.00 93.94 799 MET A C 1
ATOM 6017 O O . MET A 1 799 ? -22.308 5.273 23.906 1.00 93.94 799 MET A O 1
ATOM 6021 N N . ALA A 1 800 ? -23.863 3.669 23.776 1.00 95.81 800 ALA A N 1
ATOM 6022 C CA . ALA A 1 800 ? -24.529 3.997 25.033 1.00 95.81 800 ALA A CA 1
ATOM 6023 C C . ALA A 1 800 ? -25.088 2.743 25.715 1.00 95.81 800 ALA A C 1
ATOM 6025 O O . ALA A 1 800 ? -25.312 1.719 25.066 1.00 95.81 800 ALA A O 1
ATOM 6026 N N . ALA A 1 801 ? -25.346 2.834 27.023 1.00 95.56 801 ALA A N 1
ATOM 6027 C CA . ALA A 1 801 ? -25.814 1.715 27.834 1.00 95.56 801 ALA A CA 1
ATOM 6028 C C . ALA A 1 801 ? -26.983 2.093 28.750 1.00 95.56 801 ALA A C 1
ATOM 6030 O O . ALA A 1 801 ? -26.888 3.010 29.560 1.00 95.56 801 ALA A O 1
ATOM 6031 N N . THR A 1 802 ? -28.068 1.334 28.656 1.00 95.38 802 THR A N 1
ATOM 6032 C CA . THR A 1 802 ? -29.121 1.281 29.682 1.00 95.38 802 THR A CA 1
ATOM 6033 C C . THR A 1 802 ? -28.752 0.244 30.752 1.00 95.38 802 THR A C 1
ATOM 6035 O O . THR A 1 802 ? -27.710 -0.407 30.660 1.00 95.38 802 THR A O 1
ATOM 6038 N N . GLU A 1 803 ? -29.619 0.009 31.741 1.00 91.62 803 GLU A N 1
ATOM 6039 C CA . GLU A 1 803 ? -29.384 -1.021 32.768 1.00 91.62 803 GLU A CA 1
ATOM 6040 C C . GLU A 1 803 ? -29.237 -2.441 32.187 1.00 91.62 803 GLU A C 1
ATOM 6042 O O . GLU A 1 803 ? -28.481 -3.240 32.729 1.00 91.62 803 GLU A O 1
ATOM 6047 N N . ASN A 1 804 ? -29.925 -2.757 31.081 1.00 93.81 804 ASN A N 1
ATOM 6048 C CA . ASN A 1 804 ? -29.980 -4.124 30.534 1.00 93.81 804 ASN A CA 1
ATOM 6049 C C . ASN A 1 804 ? -29.594 -4.236 29.049 1.00 93.81 804 ASN A C 1
ATOM 6051 O O . ASN A 1 804 ? -29.518 -5.346 28.522 1.00 93.81 804 ASN A O 1
ATOM 6055 N N . LYS A 1 805 ? -29.387 -3.116 28.351 1.00 96.06 805 LYS A N 1
ATOM 6056 C CA . LYS A 1 805 ? -29.113 -3.079 26.906 1.00 96.06 805 LYS A CA 1
ATOM 6057 C C . LYS A 1 805 ? -27.981 -2.112 26.575 1.00 96.06 805 LYS A C 1
ATOM 6059 O O . LYS A 1 805 ? -27.936 -1.028 27.155 1.00 96.06 805 LYS A O 1
ATOM 6064 N N . LEU A 1 806 ? -27.166 -2.448 25.581 1.00 96.06 806 LEU A N 1
ATOM 6065 C CA . LEU A 1 806 ? -26.226 -1.534 24.919 1.00 96.06 806 LEU A CA 1
ATOM 6066 C C . LEU A 1 806 ? -26.728 -1.228 23.510 1.00 96.06 806 LEU A C 1
ATOM 6068 O O . LEU A 1 806 ? -27.358 -2.081 22.894 1.00 96.06 806 LEU A O 1
ATOM 6072 N N . ALA A 1 807 ? -26.437 -0.043 22.994 1.00 95.12 807 ALA A N 1
ATOM 6073 C CA . ALA A 1 807 ? -26.658 0.295 21.593 1.00 95.12 807 ALA A CA 1
ATOM 6074 C C . ALA A 1 807 ? -25.397 0.944 21.034 1.00 95.12 807 ALA A C 1
ATOM 6076 O O . ALA A 1 807 ? -24.800 1.775 21.720 1.00 95.12 807 ALA A O 1
ATOM 6077 N N . TYR A 1 808 ? -25.025 0.607 19.800 1.00 93.06 808 TYR A N 1
ATOM 6078 C CA . TYR A 1 808 ? -24.011 1.352 19.053 1.00 93.06 808 TYR A CA 1
ATOM 6079 C C . TYR A 1 808 ? -24.542 1.757 17.680 1.00 93.06 808 TYR A C 1
ATOM 6081 O O . TYR A 1 808 ? -25.336 1.036 17.069 1.00 93.06 808 TYR A O 1
ATOM 6089 N N . LEU A 1 809 ? -24.097 2.925 17.225 1.00 92.56 809 LEU A N 1
ATOM 6090 C CA . LEU A 1 809 ? -24.370 3.488 15.907 1.00 92.56 809 LEU A CA 1
ATOM 6091 C C . LEU A 1 809 ? -23.069 3.482 15.099 1.00 92.56 809 LEU A C 1
ATOM 6093 O O . LEU A 1 809 ? -22.030 3.903 15.613 1.00 92.56 809 LEU A O 1
ATOM 6097 N N . GLY A 1 810 ? -23.133 3.043 13.846 1.00 89.75 810 GLY A N 1
ATOM 6098 C CA . GLY A 1 810 ? -22.025 3.112 12.896 1.00 89.75 810 GLY A CA 1
ATOM 6099 C C . GLY A 1 810 ? -22.486 3.509 11.495 1.00 89.75 810 GLY A C 1
ATOM 6100 O O . GLY A 1 810 ? -23.687 3.532 11.217 1.00 89.75 810 GLY A O 1
ATOM 6101 N N . ILE A 1 811 ? -21.535 3.814 10.614 1.00 85.00 811 ILE A N 1
ATOM 6102 C CA . ILE A 1 811 ? -21.778 4.181 9.211 1.00 85.00 811 ILE A CA 1
ATOM 6103 C C . ILE A 1 811 ? -21.029 3.247 8.258 1.00 85.00 811 ILE A C 1
ATOM 6105 O O . ILE A 1 811 ? -19.865 2.938 8.480 1.00 85.00 811 ILE A O 1
ATOM 6109 N N . ILE A 1 812 ? -21.690 2.804 7.194 1.00 78.12 812 ILE A N 1
ATOM 6110 C CA . ILE A 1 812 ? -21.065 2.103 6.070 1.00 78.12 812 ILE A CA 1
ATOM 6111 C C . ILE A 1 812 ? -20.436 3.170 5.179 1.00 78.12 812 ILE A C 1
ATOM 6113 O O . ILE A 1 812 ? -21.161 4.001 4.633 1.00 78.12 812 ILE A O 1
ATOM 6117 N N . LEU A 1 813 ? -19.113 3.176 5.034 1.00 68.94 813 LEU A N 1
ATOM 6118 C CA . LEU A 1 813 ? -18.416 4.240 4.303 1.00 68.94 813 LEU A CA 1
ATOM 6119 C C . LEU A 1 813 ? -18.709 4.190 2.797 1.00 68.94 813 LEU A C 1
ATOM 6121 O O . LEU A 1 813 ? -18.878 5.232 2.172 1.00 68.94 813 LEU A O 1
ATOM 6125 N N . GLU A 1 814 ? -18.864 2.992 2.237 1.00 66.69 814 GLU A N 1
ATOM 6126 C CA . GLU A 1 814 ? -19.101 2.732 0.812 1.00 66.69 814 GLU A CA 1
ATOM 6127 C C . GLU A 1 814 ? -20.436 3.304 0.322 1.00 66.69 814 GLU A C 1
ATOM 6129 O O . GLU A 1 814 ? -20.558 3.724 -0.825 1.00 66.69 814 GLU A O 1
ATOM 6134 N N . SER A 1 815 ? -21.448 3.322 1.192 1.00 68.44 815 SER A N 1
ATOM 6135 C CA . SER A 1 815 ? -22.807 3.782 0.869 1.00 68.44 815 SER A CA 1
ATOM 6136 C C . SER A 1 815 ? -23.239 5.019 1.658 1.00 68.44 815 SER A C 1
ATOM 6138 O O . SER A 1 815 ? -24.349 5.516 1.466 1.00 68.44 815 SER A O 1
ATOM 6140 N N . SER A 1 816 ? -22.391 5.494 2.575 1.00 75.75 816 SER A N 1
ATOM 6141 C CA . SER A 1 816 ? -22.716 6.480 3.615 1.00 75.75 816 SER A CA 1
ATOM 6142 C C . SER A 1 816 ? -23.912 6.098 4.507 1.00 75.75 816 SER A C 1
ATOM 6144 O O . SER A 1 816 ? -24.453 6.940 5.217 1.00 75.75 816 SER A O 1
ATOM 6146 N N . LYS A 1 817 ? -24.345 4.830 4.534 1.00 84.44 817 LYS A N 1
ATOM 6147 C CA . LYS A 1 817 ? -25.544 4.417 5.280 1.00 84.44 817 LYS A CA 1
ATOM 6148 C C . LYS A 1 817 ? -25.277 4.189 6.759 1.00 84.44 817 LYS A C 1
ATOM 6150 O O . LYS A 1 817 ? -24.434 3.380 7.134 1.00 84.44 817 LYS A O 1
ATOM 6155 N N . LEU A 1 818 ? -26.067 4.840 7.610 1.00 89.31 818 LEU A N 1
ATOM 6156 C CA . LEU A 1 818 ? -26.051 4.616 9.054 1.00 89.31 818 LEU A CA 1
ATOM 6157 C C . LEU A 1 818 ? -26.782 3.316 9.424 1.00 89.31 818 LEU A C 1
ATOM 6159 O O . LEU A 1 818 ? -27.842 2.999 8.876 1.00 89.31 818 LEU A O 1
ATOM 6163 N N . LYS A 1 819 ? -26.249 2.579 10.401 1.00 91.81 819 LYS A N 1
ATOM 6164 C CA . LYS A 1 819 ? -26.867 1.376 10.980 1.00 91.81 819 LYS A CA 1
ATOM 6165 C C . LYS A 1 819 ? -26.678 1.388 12.500 1.00 91.81 819 LYS A C 1
ATOM 6167 O O . LYS A 1 819 ? -25.613 1.746 12.998 1.00 91.81 819 LYS A O 1
ATOM 6172 N N . MET A 1 820 ? -27.714 0.991 13.239 1.00 92.38 820 MET A N 1
ATOM 6173 C CA . MET A 1 820 ? -27.670 0.859 14.700 1.00 92.38 820 MET A CA 1
ATOM 6174 C C . MET A 1 820 ? -28.022 -0.566 15.114 1.00 92.38 820 MET A C 1
ATOM 6176 O O . MET A 1 820 ? -28.990 -1.134 14.608 1.00 92.38 820 MET A O 1
ATOM 6180 N N . SER A 1 821 ? -27.286 -1.106 16.079 1.00 92.44 821 SER A N 1
ATOM 6181 C CA . SER A 1 821 ? -27.514 -2.442 16.636 1.00 92.44 821 SER A CA 1
ATOM 6182 C C . SER A 1 821 ? -27.605 -2.376 18.157 1.00 92.44 821 SER A C 1
ATOM 6184 O O . SER A 1 821 ? -26.995 -1.511 18.790 1.00 92.44 821 SER A O 1
ATOM 6186 N N . VAL A 1 822 ? -28.371 -3.294 18.750 1.00 94.19 822 VAL A N 1
ATOM 6187 C CA . VAL A 1 822 ? -28.618 -3.354 20.198 1.00 94.19 822 VAL A CA 1
ATOM 6188 C C . VAL A 1 822 ? -28.174 -4.708 20.743 1.00 94.19 822 VAL A C 1
ATOM 6190 O O . VAL A 1 822 ? -28.438 -5.742 20.139 1.00 94.19 822 VAL A O 1
ATOM 6193 N N . TYR A 1 823 ? -27.496 -4.699 21.887 1.00 95.25 823 TYR A N 1
ATOM 6194 C CA . TYR A 1 823 ? -27.023 -5.882 22.601 1.00 95.25 823 TYR A CA 1
ATOM 6195 C C . TYR A 1 823 ? -27.794 -6.060 23.903 1.00 95.25 823 TYR A C 1
ATOM 6197 O O . TYR A 1 823 ? -27.958 -5.116 24.681 1.00 95.25 823 TYR A O 1
ATOM 6205 N N . ASP A 1 824 ? -28.255 -7.279 24.158 1.00 95.00 824 ASP A N 1
ATOM 6206 C CA . ASP A 1 824 ? -28.852 -7.675 25.426 1.00 95.00 824 ASP A CA 1
ATOM 6207 C C . ASP A 1 824 ? -27.771 -8.142 26.400 1.00 95.00 824 ASP A C 1
ATOM 6209 O O . ASP A 1 824 ? -27.146 -9.184 26.197 1.00 95.00 824 ASP A O 1
ATOM 6213 N N . ILE A 1 825 ? -27.571 -7.374 27.474 1.00 94.62 825 ILE A N 1
ATOM 6214 C CA . ILE A 1 825 ? -26.516 -7.632 28.460 1.00 94.62 825 ILE A CA 1
ATOM 6215 C C . ILE A 1 825 ? -26.750 -8.963 29.179 1.00 94.62 825 ILE A C 1
ATOM 6217 O O . ILE A 1 825 ? -25.805 -9.715 29.407 1.00 94.62 825 ILE A O 1
ATOM 6221 N N . ALA A 1 826 ? -28.000 -9.272 29.529 1.00 92.00 826 ALA A N 1
ATOM 6222 C CA . ALA A 1 826 ? -28.331 -10.474 30.286 1.00 92.00 826 ALA A CA 1
ATOM 6223 C C . ALA A 1 826 ? -28.297 -11.734 29.410 1.00 92.00 826 ALA A C 1
ATOM 6225 O O . ALA A 1 826 ? -27.874 -12.793 29.870 1.00 92.00 826 ALA A O 1
ATOM 6226 N N . ALA A 1 827 ? -28.748 -11.628 28.158 1.00 93.00 827 ALA A N 1
ATOM 6227 C CA . ALA A 1 827 ? -28.748 -12.739 27.210 1.00 93.00 827 ALA A CA 1
ATOM 6228 C C . ALA A 1 827 ? -27.395 -12.940 26.510 1.00 93.00 827 ALA A C 1
ATOM 6230 O O . ALA A 1 827 ? -27.180 -13.999 25.924 1.00 93.00 827 ALA A O 1
ATOM 6231 N N . GLY A 1 828 ? -26.503 -11.950 26.558 1.00 93.69 828 GLY A N 1
ATOM 6232 C CA . GLY A 1 828 ? -25.166 -12.033 25.981 1.00 93.69 828 GLY A CA 1
ATOM 6233 C C . GLY A 1 828 ? -25.148 -12.039 24.450 1.00 93.69 828 GLY A C 1
ATOM 6234 O O . GLY A 1 828 ? -24.317 -12.724 23.858 1.00 93.69 828 GLY A O 1
ATOM 6235 N N . LYS A 1 829 ? -26.097 -11.354 23.794 1.00 93.62 829 LYS A N 1
ATOM 6236 C CA . LYS A 1 829 ? -26.243 -11.391 22.328 1.00 93.62 829 LYS A CA 1
ATOM 6237 C C . LYS A 1 829 ? -26.754 -10.086 21.724 1.00 93.62 829 LYS A C 1
ATOM 6239 O O . LYS A 1 829 ? -27.529 -9.365 22.353 1.00 93.62 829 LYS A O 1
ATOM 6244 N N . TRP A 1 830 ? -26.356 -9.835 20.479 1.00 93.44 830 TRP A N 1
ATOM 6245 C CA . TRP A 1 830 ? -26.897 -8.772 19.631 1.00 93.44 830 TRP A CA 1
ATOM 6246 C C . TRP A 1 830 ? -28.271 -9.155 19.069 1.00 93.44 830 TRP A C 1
ATOM 6248 O O . TRP A 1 830 ? -28.568 -10.338 18.880 1.00 93.44 830 TRP A O 1
ATOM 6258 N N . ASP A 1 831 ? -29.109 -8.155 18.807 1.00 90.38 831 ASP A N 1
ATOM 6259 C CA . ASP A 1 831 ? -30.352 -8.332 18.060 1.00 90.38 831 ASP A CA 1
ATOM 6260 C C . ASP A 1 831 ? -30.047 -8.823 16.633 1.00 90.38 831 ASP A C 1
ATOM 6262 O O . ASP A 1 831 ? -29.088 -8.387 16.003 1.00 90.38 831 ASP A O 1
ATOM 6266 N N . GLU A 1 832 ? -30.881 -9.724 16.104 1.00 85.44 832 GLU A N 1
ATOM 6267 C CA . GLU A 1 832 ? -30.656 -10.382 14.801 1.00 85.44 832 GLU A CA 1
ATOM 6268 C C . GLU A 1 832 ? -30.758 -9.431 13.596 1.00 85.44 832 GLU A C 1
ATOM 6270 O O . GLU A 1 832 ? -30.394 -9.800 12.480 1.00 85.44 832 GLU A O 1
ATOM 6275 N N . LYS A 1 833 ? -31.305 -8.226 13.792 1.00 85.00 833 LYS A N 1
ATOM 6276 C CA . LYS A 1 833 ? -31.476 -7.214 12.748 1.00 85.00 833 LYS A CA 1
ATOM 6277 C C . LYS A 1 833 ? -31.130 -5.823 13.277 1.00 85.00 833 LYS A C 1
ATOM 6279 O O . LYS A 1 833 ? -31.423 -5.543 14.441 1.00 85.00 833 LYS A O 1
ATOM 6284 N N . PRO A 1 834 ? -30.604 -4.933 12.417 1.00 84.06 834 PRO A N 1
ATOM 6285 C CA . PRO A 1 834 ? -30.406 -3.534 12.771 1.00 84.06 834 PRO A CA 1
ATOM 6286 C C . PRO A 1 834 ? -31.721 -2.851 13.147 1.00 84.06 834 PRO A C 1
ATOM 6288 O O . PRO A 1 834 ? -32.779 -3.125 12.571 1.00 84.06 834 PRO A O 1
ATOM 6291 N N . VAL A 1 835 ? -31.639 -1.915 14.084 1.00 88.56 835 VAL A N 1
ATOM 6292 C CA . VAL A 1 835 ? -32.751 -1.052 14.479 1.00 88.56 835 VAL A CA 1
ATOM 6293 C C . VAL A 1 835 ? -32.993 -0.012 13.387 1.00 88.56 835 VAL A C 1
ATOM 6295 O O . VAL A 1 835 ? -32.057 0.617 12.895 1.00 88.56 835 VAL A O 1
ATOM 6298 N N . SER A 1 836 ? -34.260 0.208 13.024 1.00 89.75 836 SER A N 1
ATOM 6299 C CA . SER A 1 836 ? -34.634 1.310 12.132 1.00 89.75 836 SER A CA 1
ATOM 6300 C C . SER A 1 836 ? -34.269 2.653 12.761 1.00 89.75 836 SER A C 1
ATOM 6302 O O . SER A 1 836 ? -34.622 2.917 13.910 1.00 89.75 836 SER A O 1
ATOM 6304 N N . LEU A 1 837 ? -33.571 3.498 12.008 1.00 93.12 837 LEU A N 1
ATOM 6305 C CA . LEU A 1 837 ? -33.159 4.822 12.461 1.00 93.12 837 LEU A CA 1
ATOM 6306 C C . LEU A 1 837 ? -34.305 5.845 12.364 1.00 93.12 837 LEU A C 1
ATOM 6308 O O . LEU A 1 837 ? -35.264 5.622 11.619 1.00 93.12 837 LEU A O 1
ATOM 6312 N N . PRO A 1 838 ? -34.220 6.966 13.103 1.00 91.06 838 PRO A N 1
ATOM 6313 C CA . PRO A 1 838 ? -35.093 8.118 12.911 1.00 91.06 838 PRO A CA 1
ATOM 6314 C C . PRO A 1 838 ? -35.167 8.592 11.452 1.00 91.06 838 PRO A C 1
ATOM 6316 O O . PRO A 1 838 ? -34.187 8.531 10.712 1.00 91.06 838 PRO A O 1
ATOM 6319 N N . GLU A 1 839 ? -36.327 9.110 11.045 1.00 87.19 839 GLU A N 1
ATOM 6320 C CA . GLU A 1 839 ? -36.525 9.609 9.681 1.00 87.19 839 GLU A CA 1
ATOM 6321 C C . GLU A 1 839 ? -35.632 10.822 9.369 1.00 87.19 839 GLU A C 1
ATOM 6323 O O . GLU A 1 839 ? -35.439 11.713 10.201 1.00 87.19 839 GLU A O 1
ATOM 6328 N N . ASN A 1 840 ? -35.156 10.875 8.121 1.00 88.31 840 ASN A N 1
ATOM 6329 C CA . ASN A 1 840 ? -34.395 11.981 7.534 1.00 88.31 840 ASN A CA 1
ATOM 6330 C C . ASN A 1 840 ? -33.069 12.325 8.229 1.00 88.31 840 ASN A C 1
ATOM 6332 O O . ASN A 1 840 ? -32.602 13.454 8.085 1.00 88.31 840 ASN A O 1
ATOM 6336 N N . MET A 1 841 ? -32.460 11.395 8.971 1.00 90.44 841 MET A N 1
ATOM 6337 C CA . MET A 1 841 ? -31.098 11.586 9.480 1.00 90.44 841 MET A CA 1
ATOM 6338 C C . MET A 1 841 ? -30.134 11.942 8.343 1.00 90.44 841 MET A C 1
ATOM 6340 O O . MET A 1 841 ? -30.140 11.299 7.295 1.00 90.44 841 MET A O 1
ATOM 6344 N N . VAL A 1 842 ? -29.287 12.944 8.575 1.00 87.81 842 VAL A N 1
ATOM 6345 C CA . VAL A 1 842 ? -28.136 13.217 7.711 1.00 87.81 842 VAL A CA 1
ATOM 6346 C C . VAL A 1 842 ? -27.155 12.063 7.865 1.00 87.81 842 VAL A C 1
ATOM 6348 O O . VAL A 1 842 ? -26.866 11.632 8.979 1.00 87.81 842 VAL A O 1
ATOM 6351 N N . GLU A 1 843 ? -26.661 11.569 6.740 1.00 85.81 843 GLU A N 1
ATOM 6352 C CA . GLU A 1 843 ? -25.726 10.456 6.618 1.00 85.81 843 GLU A CA 1
ATOM 6353 C C . GLU A 1 843 ? -24.314 11.022 6.394 1.00 85.81 843 GLU A C 1
ATOM 6355 O O . GLU A 1 843 ? -23.981 11.455 5.294 1.00 85.81 843 GLU A O 1
ATOM 6360 N N . THR A 1 844 ? -23.499 11.108 7.452 1.00 80.88 844 THR A N 1
ATOM 6361 C CA . THR A 1 844 ? -22.130 11.649 7.392 1.00 80.88 844 THR A CA 1
ATOM 6362 C C . THR A 1 844 ? -21.188 10.877 8.321 1.00 80.88 844 THR A C 1
ATOM 6364 O O . THR A 1 844 ? -21.611 10.440 9.388 1.00 80.88 844 THR A O 1
ATOM 6367 N N . PRO A 1 845 ? -19.903 10.693 7.969 1.00 68.12 845 PRO A N 1
ATOM 6368 C CA . PRO A 1 845 ? -18.933 10.035 8.846 1.00 68.12 845 PRO A CA 1
ATOM 6369 C C . PRO A 1 845 ? -18.399 10.939 9.970 1.00 68.12 845 PRO A C 1
ATOM 6371 O O . PRO A 1 845 ? -17.578 10.504 10.774 1.00 68.12 845 PRO A O 1
ATOM 6374 N N . ASN A 1 846 ? -18.815 12.206 10.042 1.00 74.69 846 ASN A N 1
ATOM 6375 C CA . ASN A 1 846 ? -18.276 13.146 11.020 1.00 74.69 846 ASN A CA 1
ATOM 6376 C C . ASN A 1 846 ? -18.861 12.912 12.432 1.00 74.69 846 ASN A C 1
ATOM 6378 O O . ASN A 1 846 ? -20.023 13.217 12.711 1.00 74.69 846 ASN A O 1
ATOM 6382 N N . LEU A 1 847 ? -18.005 12.425 13.340 1.00 68.31 847 LEU A N 1
ATOM 6383 C CA . LEU A 1 847 ? -18.299 12.085 14.742 1.00 68.31 847 LEU A CA 1
ATOM 6384 C C . LEU A 1 847 ? -18.874 13.241 15.576 1.00 68.31 847 LEU A C 1
ATOM 6386 O O . LEU A 1 847 ? -19.506 13.016 16.612 1.00 68.31 847 LEU A O 1
ATOM 6390 N N . SER A 1 848 ? -18.653 14.491 15.170 1.00 72.38 848 SER A N 1
ATOM 6391 C CA . SER A 1 848 ? -19.168 15.651 15.898 1.00 72.38 848 SER A CA 1
ATOM 6392 C C . SER A 1 848 ? -20.683 15.800 15.774 1.00 72.38 848 SER A C 1
ATOM 6394 O O . SER A 1 848 ? -21.279 16.383 16.670 1.00 72.38 848 SER A O 1
ATOM 6396 N N . PHE A 1 849 ? -21.312 15.236 14.736 1.00 75.56 849 PHE A N 1
ATOM 6397 C CA . PHE A 1 849 ? -22.752 15.384 14.469 1.00 75.56 849 PHE A CA 1
ATOM 6398 C C . PHE A 1 849 ? -23.646 14.344 15.145 1.00 75.56 849 PHE A C 1
ATOM 6400 O O . PHE A 1 849 ? -24.872 14.434 15.048 1.00 75.56 849 PHE A O 1
ATOM 6407 N N . TYR A 1 850 ? -23.057 13.357 15.822 1.00 88.12 850 TYR A N 1
ATOM 6408 C CA . TYR A 1 850 ? -23.809 12.335 16.538 1.00 88.12 850 TYR A CA 1
ATOM 6409 C C . TYR A 1 850 ? -23.340 12.256 17.981 1.00 88.12 850 TYR A C 1
ATOM 6411 O O . TYR A 1 850 ? -22.147 12.173 18.283 1.00 88.12 850 TYR A O 1
ATOM 6419 N N . SER A 1 851 ? -24.298 12.249 18.899 1.00 93.62 851 SER A N 1
ATOM 6420 C CA . SER A 1 851 ? -24.017 11.983 20.302 1.00 93.62 851 SER A CA 1
ATOM 6421 C C . SER A 1 851 ? -25.119 11.132 20.897 1.00 93.62 851 SER A C 1
ATOM 6423 O O . SER A 1 851 ? -26.282 11.538 20.914 1.00 93.62 851 SER A O 1
ATOM 6425 N N . MET A 1 852 ? -24.748 9.944 21.373 1.00 95.38 852 MET A N 1
ATOM 6426 C CA . MET A 1 852 ? -25.674 9.015 21.997 1.00 95.38 852 MET A CA 1
ATOM 6427 C C . MET A 1 852 ? -25.365 8.855 23.482 1.00 95.38 852 MET A C 1
ATOM 6429 O O . MET A 1 852 ? -24.217 8.749 23.899 1.00 95.38 852 MET A O 1
ATOM 6433 N N . THR A 1 853 ? -26.417 8.811 24.288 1.00 96.25 853 THR A N 1
ATOM 6434 C CA . THR A 1 853 ? -26.349 8.473 25.710 1.00 96.25 853 THR A CA 1
ATOM 6435 C C . THR A 1 853 ? -27.587 7.671 26.098 1.00 96.25 853 THR A C 1
ATOM 6437 O O . THR A 1 853 ? -28.471 7.425 25.274 1.00 96.25 853 THR A O 1
ATOM 6440 N N . ALA A 1 854 ? -27.677 7.231 27.346 1.00 95.38 854 ALA A N 1
ATOM 6441 C CA . ALA A 1 854 ? -28.796 6.427 27.806 1.00 95.38 854 ALA A CA 1
ATOM 6442 C C . ALA A 1 854 ? -29.187 6.766 29.242 1.00 95.38 854 ALA A C 1
ATOM 6444 O O . ALA A 1 854 ? -28.354 7.059 30.096 1.00 95.38 854 ALA A O 1
ATOM 6445 N N . GLY A 1 855 ? -30.493 6.729 29.490 1.00 93.06 855 GLY A N 1
ATOM 6446 C CA . GLY A 1 855 ? -31.042 6.644 30.836 1.00 93.06 855 GLY A CA 1
ATOM 6447 C C . GLY A 1 855 ? -31.186 5.184 31.264 1.00 93.06 855 GLY A C 1
ATOM 6448 O O . GLY A 1 855 ? -30.703 4.268 30.606 1.00 93.06 855 GLY A O 1
ATOM 6449 N N . LYS A 1 856 ? -31.943 4.947 32.339 1.00 91.38 856 LYS A N 1
ATOM 6450 C CA . LYS A 1 856 ? -32.136 3.591 32.886 1.00 91.38 856 LYS A CA 1
ATOM 6451 C C . LYS A 1 856 ? -32.717 2.596 31.882 1.00 91.38 856 LYS A C 1
ATOM 6453 O O . LYS A 1 856 ? -32.323 1.436 31.878 1.00 91.38 856 LYS A O 1
ATOM 6458 N N . THR A 1 857 ? -33.644 3.048 31.035 1.00 94.38 857 THR A N 1
ATOM 6459 C CA . THR A 1 857 ? -34.403 2.173 30.125 1.00 94.38 857 THR A CA 1
ATOM 6460 C C . THR A 1 857 ? -34.459 2.647 28.676 1.00 94.38 857 THR A C 1
ATOM 6462 O O . THR A 1 857 ? -34.949 1.902 27.835 1.00 94.38 857 THR A O 1
ATOM 6465 N N . LYS A 1 858 ? -33.994 3.862 28.367 1.00 96.06 858 LYS A N 1
ATOM 6466 C CA . LYS A 1 858 ? -34.121 4.482 27.038 1.00 96.06 858 LYS A CA 1
ATOM 6467 C C . LYS A 1 858 ? -32.797 5.064 26.569 1.00 96.06 858 LYS A C 1
ATOM 6469 O O . LYS A 1 858 ? -32.015 5.534 27.396 1.00 96.06 858 LYS A O 1
ATOM 6474 N N . PHE A 1 859 ? -32.601 5.088 25.256 1.00 97.50 859 PHE A N 1
ATOM 6475 C CA . PHE A 1 859 ? -31.462 5.739 24.609 1.00 97.50 859 PHE A CA 1
ATOM 6476 C C . PHE A 1 859 ? -31.871 7.109 24.066 1.00 97.50 859 PHE A C 1
ATOM 6478 O O . PHE A 1 859 ? -33.012 7.292 23.636 1.00 97.50 859 PHE A O 1
ATOM 6485 N N . TYR A 1 860 ? -30.936 8.052 24.069 1.00 97.44 860 TYR A N 1
ATOM 6486 C CA . TYR A 1 860 ? -31.105 9.404 23.549 1.00 97.44 860 TYR A CA 1
ATOM 6487 C C . TYR A 1 860 ? -30.017 9.682 22.517 1.00 97.44 860 TYR A C 1
ATOM 6489 O O . TYR A 1 860 ? -28.844 9.454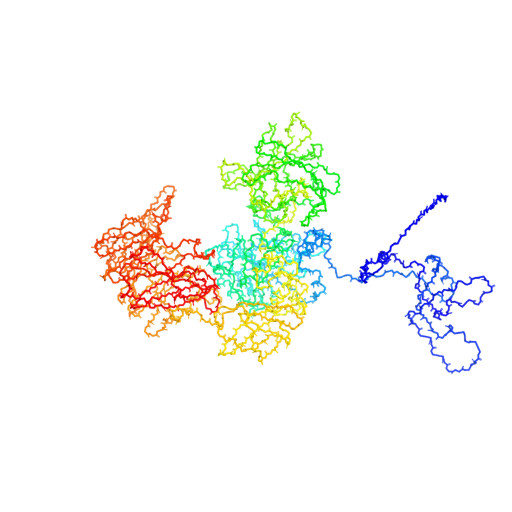 22.803 1.00 97.44 860 TYR A O 1
ATOM 6497 N N . LEU A 1 861 ? -30.400 10.183 21.347 1.00 96.56 861 LEU A N 1
ATOM 6498 C CA . LEU A 1 861 ? -29.502 10.494 20.238 1.00 96.56 861 LEU A CA 1
ATOM 6499 C C . LEU A 1 861 ? -29.712 11.945 19.802 1.00 96.56 861 LEU A C 1
ATOM 6501 O O . LEU A 1 861 ? -30.828 12.308 19.434 1.00 96.56 861 LEU A O 1
ATOM 6505 N N . LEU A 1 862 ? -28.653 12.749 19.820 1.00 95.56 862 LEU A N 1
ATOM 6506 C CA . LEU A 1 862 ? -28.594 14.034 19.124 1.00 95.56 862 LEU A CA 1
ATOM 6507 C C . LEU A 1 862 ? -28.111 13.782 17.697 1.00 95.56 862 LEU A C 1
ATOM 6509 O O . LEU A 1 862 ? -27.105 13.093 17.514 1.00 95.56 862 LEU A O 1
ATOM 6513 N N . TYR A 1 863 ? -28.831 14.308 16.709 1.00 93.38 863 TYR A N 1
ATOM 6514 C CA . TYR A 1 863 ? -28.486 14.145 15.300 1.00 93.38 863 TYR A CA 1
ATOM 6515 C C . TYR A 1 863 ? -29.016 15.291 14.436 1.00 93.38 863 TYR A C 1
ATOM 6517 O O . TYR A 1 863 ? -30.026 15.922 14.763 1.00 93.38 863 TYR A O 1
ATOM 6525 N N . SER A 1 864 ? -28.363 15.512 13.297 1.00 90.62 864 SER A N 1
ATOM 6526 C CA . SER A 1 864 ? -28.861 16.388 12.235 1.00 90.62 864 SER A CA 1
ATOM 6527 C C . SER A 1 864 ? -29.824 15.641 11.316 1.00 90.62 864 SER A C 1
ATOM 6529 O O . SER A 1 864 ? -29.581 14.489 10.953 1.00 90.62 864 SER A O 1
ATOM 6531 N N . ALA A 1 865 ? -30.902 16.302 10.909 1.00 90.31 865 ALA A N 1
ATOM 6532 C CA . ALA A 1 865 ? -31.882 15.800 9.959 1.00 90.31 865 ALA A CA 1
ATOM 6533 C C . ALA A 1 865 ? -32.145 16.814 8.842 1.00 90.31 865 ALA A C 1
ATOM 6535 O O . ALA A 1 865 ? -32.073 18.021 9.067 1.00 90.31 865 ALA A O 1
ATOM 6536 N N . GLN A 1 866 ? -32.495 16.326 7.654 1.00 89.31 866 GLN A N 1
ATOM 6537 C CA . GLN A 1 866 ? -32.844 17.163 6.507 1.00 89.31 866 GLN A CA 1
ATOM 6538 C C . GLN A 1 866 ? -34.351 17.233 6.295 1.00 89.31 866 GLN A C 1
ATOM 6540 O O . GLN A 1 866 ? -35.012 16.223 6.064 1.00 89.31 866 GLN A O 1
ATOM 6545 N N . GLU A 1 867 ? -34.902 18.444 6.297 1.00 86.38 867 GLU A N 1
ATOM 6546 C CA . GLU A 1 867 ? -36.296 18.671 5.924 1.00 86.38 867 GLU A CA 1
ATOM 6547 C C . GLU A 1 867 ? -36.440 19.414 4.608 1.00 86.38 867 GLU A C 1
ATOM 6549 O O . GLU A 1 867 ? -35.727 20.372 4.311 1.00 86.38 867 GLU A O 1
ATOM 6554 N N . LYS A 1 868 ? -37.437 18.991 3.833 1.00 83.31 868 LYS A N 1
ATOM 6555 C CA . LYS A 1 868 ? -37.854 19.668 2.610 1.00 83.31 868 LYS A CA 1
ATOM 6556 C C . LYS A 1 868 ? -38.679 20.900 2.967 1.00 83.31 868 LYS A C 1
ATOM 6558 O O . LYS A 1 868 ? -39.737 20.799 3.585 1.00 83.31 868 LYS A O 1
ATOM 6563 N N . VAL A 1 869 ? -38.224 22.061 2.521 1.00 82.88 869 VAL A N 1
ATOM 6564 C CA . VAL A 1 869 ? -38.892 23.354 2.677 1.00 82.88 869 VAL A CA 1
ATOM 6565 C C . VAL A 1 869 ? -39.057 24.038 1.328 1.00 82.88 869 VAL A C 1
ATOM 6567 O O . VAL A 1 869 ? -38.142 24.081 0.509 1.00 82.88 869 VAL A O 1
ATOM 6570 N N . ILE A 1 870 ? -40.237 24.614 1.096 1.00 79.69 870 ILE A N 1
ATOM 6571 C CA . ILE A 1 870 ? -40.502 25.397 -0.112 1.00 79.69 870 ILE A CA 1
ATOM 6572 C C . ILE A 1 870 ? -40.057 26.837 0.137 1.00 79.69 870 ILE A C 1
ATOM 6574 O O . ILE A 1 870 ? -40.658 27.547 0.946 1.00 79.69 870 ILE A O 1
ATOM 6578 N N . LYS A 1 871 ? -39.034 27.278 -0.594 1.00 73.56 871 LYS A N 1
ATOM 6579 C CA . LYS A 1 871 ? -38.548 28.660 -0.603 1.00 73.56 871 LYS A CA 1
ATOM 6580 C C . LYS A 1 871 ? -38.657 29.206 -2.024 1.00 73.56 871 LYS A C 1
ATOM 6582 O O . LYS A 1 871 ? -38.179 28.591 -2.971 1.00 73.56 871 LYS A O 1
ATOM 6587 N N . ASP A 1 872 ? -39.364 30.323 -2.188 1.00 81.06 872 ASP A N 1
ATOM 6588 C CA . ASP A 1 872 ? -39.589 30.978 -3.488 1.00 81.06 872 ASP A CA 1
ATOM 6589 C C . ASP A 1 872 ? -40.180 30.056 -4.579 1.00 81.06 872 ASP A C 1
ATOM 6591 O O . ASP A 1 872 ? -39.858 30.157 -5.761 1.00 81.06 872 ASP A O 1
ATOM 6595 N N . GLY A 1 873 ? -41.052 29.121 -4.182 1.00 77.50 873 GLY A N 1
ATOM 6596 C CA . GLY A 1 873 ? -41.684 28.160 -5.094 1.00 77.50 873 GLY A CA 1
ATOM 6597 C C . GLY A 1 873 ? -40.772 27.016 -5.554 1.00 77.50 873 GLY A C 1
ATOM 6598 O O . GLY A 1 873 ? -41.203 26.207 -6.375 1.00 77.50 873 GLY A O 1
ATOM 6599 N N . LYS A 1 874 ? -39.546 26.922 -5.024 1.00 68.81 874 LYS A N 1
ATOM 6600 C CA . LYS A 1 874 ? -38.624 25.800 -5.227 1.00 68.81 874 LYS A CA 1
ATOM 6601 C C . LYS A 1 874 ? -38.464 25.001 -3.939 1.00 68.81 874 LYS A C 1
ATOM 6603 O O . LYS A 1 874 ? -38.418 25.556 -2.843 1.00 68.81 874 LYS A O 1
ATOM 6608 N N . GLU A 1 875 ? -38.397 23.686 -4.085 1.00 79.62 875 GLU A N 1
ATOM 6609 C CA . GLU A 1 875 ? -38.062 22.786 -2.987 1.00 79.62 875 GLU A CA 1
ATOM 6610 C C . GLU A 1 875 ? -36.573 22.944 -2.657 1.00 79.62 875 GLU A C 1
ATOM 6612 O O . GLU A 1 875 ? -35.717 22.871 -3.536 1.00 79.62 875 GLU A O 1
ATOM 6617 N N . THR A 1 876 ? -36.281 23.218 -1.393 1.00 80.38 876 THR A N 1
ATOM 6618 C CA . THR A 1 876 ? -34.934 23.334 -0.827 1.00 80.38 876 THR A CA 1
ATOM 6619 C C . THR A 1 876 ? -34.857 22.464 0.421 1.00 80.38 876 THR A C 1
ATOM 6621 O O . THR A 1 876 ? -35.892 22.143 1.005 1.00 80.38 876 THR A O 1
ATOM 6624 N N . THR A 1 877 ? -33.663 22.062 0.840 1.00 79.38 877 THR A N 1
ATOM 6625 C CA . THR A 1 877 ? -33.461 21.337 2.099 1.00 79.38 877 THR A CA 1
ATOM 6626 C C . THR A 1 877 ? -32.984 22.289 3.187 1.00 79.38 877 THR A C 1
ATOM 6628 O O . THR A 1 877 ? -32.239 23.236 2.929 1.00 79.38 877 THR A O 1
ATOM 6631 N N . LYS A 1 878 ? -33.451 22.063 4.412 1.00 83.06 878 LYS A N 1
ATOM 6632 C CA . LYS A 1 878 ? -32.980 22.742 5.614 1.00 83.06 878 LYS A CA 1
ATOM 6633 C C . LYS A 1 878 ? -32.509 21.691 6.606 1.00 83.06 878 LYS A C 1
ATOM 6635 O O . LYS A 1 878 ? -33.279 20.795 6.951 1.00 83.06 878 LYS A O 1
ATOM 6640 N N . ASP A 1 879 ? -31.288 21.862 7.092 1.00 83.81 879 ASP A N 1
ATOM 6641 C CA . ASP A 1 879 ? -30.779 21.070 8.202 1.00 83.81 879 ASP A CA 1
ATOM 6642 C C . ASP A 1 879 ? -31.428 21.543 9.509 1.00 83.81 879 ASP A C 1
ATOM 6644 O O . ASP A 1 879 ? -31.520 22.742 9.802 1.00 83.81 879 ASP A O 1
ATOM 6648 N N . ILE A 1 880 ? -31.919 20.584 10.282 1.00 90.00 880 ILE A N 1
ATOM 6649 C CA . ILE A 1 880 ? -32.485 20.777 11.613 1.00 90.00 880 ILE A CA 1
ATOM 6650 C C . ILE A 1 880 ? -31.826 19.800 12.580 1.00 90.00 880 ILE A C 1
ATOM 6652 O O . ILE A 1 880 ? -31.482 18.681 12.209 1.00 90.00 880 ILE A O 1
ATOM 6656 N N . VAL A 1 881 ? -31.666 20.209 13.833 1.00 92.44 881 VAL A N 1
ATOM 6657 C CA . VAL A 1 881 ? -31.108 19.347 14.876 1.00 92.44 881 VAL A CA 1
ATOM 6658 C C . VAL A 1 881 ? -32.252 18.746 15.682 1.00 92.44 881 VAL A C 1
ATOM 6660 O O . VAL A 1 881 ? -33.210 19.436 16.051 1.00 92.44 881 VAL A O 1
ATOM 6663 N N . ARG A 1 882 ? -32.168 17.443 15.945 1.00 95.25 882 ARG A N 1
ATOM 6664 C CA . ARG A 1 882 ? -33.200 16.672 16.639 1.00 95.25 882 ARG A CA 1
ATOM 6665 C C . ARG A 1 882 ? -32.631 15.854 17.778 1.00 95.25 882 ARG A C 1
ATOM 6667 O O . ARG A 1 882 ? -31.492 15.396 17.738 1.00 95.25 882 ARG A O 1
ATOM 6674 N N . ILE A 1 883 ? -33.490 15.608 18.762 1.00 96.62 883 ILE A N 1
ATOM 6675 C CA . ILE A 1 883 ? -33.276 14.590 19.785 1.00 96.62 883 ILE A CA 1
ATOM 6676 C C . ILE A 1 883 ? -34.222 13.429 19.509 1.00 96.62 883 ILE A C 1
ATOM 6678 O O . ILE A 1 883 ? -35.446 13.582 19.481 1.00 96.62 883 ILE A O 1
ATOM 6682 N N . GLY A 1 884 ? -33.644 12.253 19.299 1.00 96.38 884 GLY A N 1
ATOM 6683 C CA . GLY A 1 884 ? -34.345 10.981 19.219 1.00 96.38 884 GLY A CA 1
ATOM 6684 C C . GLY A 1 884 ? -34.312 10.277 20.567 1.00 96.38 884 GLY A C 1
ATOM 6685 O O . GLY A 1 884 ? -33.258 10.164 21.181 1.00 96.38 884 GLY A O 1
ATOM 6686 N N . THR A 1 885 ? -35.454 9.771 21.014 1.00 97.38 885 THR A N 1
ATOM 6687 C CA . THR A 1 885 ? -35.579 8.875 22.165 1.00 97.38 885 THR A CA 1
ATOM 6688 C C . THR A 1 885 ? -35.981 7.494 21.668 1.00 97.38 885 THR A C 1
ATOM 6690 O O . THR A 1 885 ? -37.078 7.336 21.129 1.00 97.38 885 THR A O 1
ATOM 6693 N N . TYR A 1 886 ? -35.118 6.499 21.859 1.00 97.31 886 TYR A N 1
ATOM 6694 C CA . TYR A 1 886 ? -35.393 5.109 21.504 1.00 97.31 886 TYR A CA 1
ATOM 6695 C C . TYR A 1 886 ? -35.806 4.309 22.737 1.00 97.31 886 TYR A C 1
ATOM 6697 O O . TYR A 1 886 ? -35.096 4.281 23.748 1.00 97.31 886 TYR A O 1
ATOM 6705 N N . ASP A 1 887 ? -36.960 3.650 22.641 1.00 95.31 887 ASP A N 1
ATOM 6706 C CA . ASP A 1 887 ? -37.427 2.687 23.633 1.00 95.31 887 ASP A CA 1
ATOM 6707 C C . ASP A 1 887 ? -37.123 1.260 23.144 1.00 95.31 887 ASP A C 1
ATOM 6709 O O . ASP A 1 887 ? -37.818 0.764 22.250 1.00 95.31 887 ASP A O 1
ATOM 6713 N N . PRO A 1 888 ? -36.118 0.575 23.719 1.00 92.19 888 PRO A N 1
ATOM 6714 C CA . PRO A 1 888 ? -35.733 -0.766 23.291 1.00 92.19 888 PRO A CA 1
ATOM 6715 C C . PRO A 1 888 ? -36.786 -1.831 23.620 1.00 92.19 888 PRO A C 1
ATOM 6717 O O . PRO A 1 888 ? -36.753 -2.907 23.034 1.00 92.19 888 PRO A O 1
ATOM 6720 N N . SER A 1 889 ? -37.718 -1.569 24.544 1.00 89.44 889 SER A N 1
ATOM 6721 C CA . SER A 1 889 ? -38.792 -2.517 24.868 1.00 89.44 889 SER A CA 1
ATOM 6722 C C . SER A 1 889 ? -39.918 -2.498 23.834 1.00 89.44 889 SER A C 1
ATOM 6724 O O . SER A 1 889 ? -40.545 -3.526 23.582 1.00 89.44 889 SER A O 1
ATOM 6726 N N . ALA A 1 890 ? -40.149 -1.335 23.219 1.00 90.44 890 ALA A N 1
ATOM 6727 C CA . ALA A 1 890 ? -41.136 -1.144 22.160 1.00 90.44 890 ALA A CA 1
ATOM 6728 C C . ALA A 1 890 ? -40.530 -1.215 20.748 1.00 90.44 890 ALA A C 1
ATOM 6730 O O . ALA A 1 890 ? -41.279 -1.348 19.784 1.00 90.44 890 ALA A O 1
ATOM 6731 N N . ALA A 1 891 ? -39.201 -1.123 20.628 1.00 90.19 891 ALA A N 1
ATOM 6732 C CA . ALA A 1 891 ? -38.468 -0.970 19.372 1.00 90.19 891 ALA A CA 1
ATOM 6733 C C . ALA A 1 891 ? -38.945 0.239 18.541 1.00 90.19 891 ALA A C 1
ATOM 6735 O O . ALA A 1 891 ? -39.108 0.158 17.324 1.00 90.19 891 ALA A O 1
ATOM 6736 N N . THR A 1 892 ? -39.185 1.379 19.202 1.00 93.25 892 THR A N 1
ATOM 6737 C CA . THR A 1 892 ? -39.712 2.599 18.563 1.00 93.25 892 THR A CA 1
ATOM 6738 C C . THR A 1 892 ? -38.918 3.846 18.920 1.00 93.25 892 THR A C 1
ATOM 6740 O O . THR A 1 892 ? -38.510 4.019 20.071 1.00 93.25 892 THR A O 1
ATOM 6743 N N . TRP A 1 893 ? -38.801 4.758 17.953 1.00 95.50 893 TRP A N 1
ATOM 6744 C CA . TRP A 1 893 ? -38.276 6.107 18.149 1.00 95.50 893 TRP A CA 1
ATOM 6745 C C . TRP A 1 893 ? -39.385 7.130 18.385 1.00 95.50 893 TRP A C 1
ATOM 6747 O O . TRP A 1 893 ? -40.436 7.096 17.747 1.00 95.50 893 TRP A O 1
ATOM 6757 N N . LYS A 1 894 ? -39.102 8.099 19.255 1.00 96.00 894 LYS A N 1
ATOM 6758 C CA . LYS A 1 894 ? -39.801 9.384 19.328 1.00 96.00 894 LYS A CA 1
ATOM 6759 C C . LYS A 1 894 ? -38.796 10.499 19.068 1.00 96.00 894 LYS A C 1
ATOM 6761 O O . LYS A 1 894 ? -37.758 10.534 19.718 1.00 96.00 894 LYS A O 1
ATOM 6766 N N . THR A 1 895 ? -39.100 11.412 18.154 1.00 95.69 895 THR A N 1
ATOM 6767 C CA . THR A 1 895 ? -38.179 12.479 17.740 1.00 95.69 895 THR A CA 1
ATOM 6768 C C . THR A 1 895 ? -38.784 13.850 17.987 1.00 95.69 895 THR A C 1
ATOM 6770 O O . THR A 1 895 ? -39.979 14.050 17.766 1.00 95.69 895 THR A O 1
ATOM 6773 N N . VAL A 1 896 ? -37.960 14.793 18.430 1.00 96.25 896 VAL A N 1
ATOM 6774 C CA . VAL A 1 896 ? -38.346 16.188 18.666 1.00 96.25 896 VAL A CA 1
ATOM 6775 C C . VAL A 1 896 ? -37.257 17.128 18.168 1.00 96.25 896 VAL A C 1
ATOM 6777 O O . VAL A 1 896 ? -36.071 16.820 18.289 1.00 96.25 896 VAL A O 1
ATOM 6780 N N . ASP A 1 897 ? -37.664 18.267 17.618 1.00 95.19 897 ASP A N 1
ATOM 6781 C CA . ASP A 1 897 ? -36.740 19.330 17.226 1.00 95.19 897 ASP A CA 1
ATOM 6782 C C . ASP A 1 897 ? -36.135 19.986 18.472 1.00 95.19 897 ASP A C 1
ATOM 6784 O O . ASP A 1 897 ? -36.773 20.056 19.528 1.00 95.19 897 ASP A O 1
ATOM 6788 N N . THR A 1 898 ? -34.903 20.472 18.359 1.00 93.94 898 THR A N 1
ATOM 6789 C CA . THR A 1 898 ? -34.210 21.161 19.449 1.00 93.94 898 THR A CA 1
ATOM 6790 C C . THR A 1 898 ? -33.498 22.416 18.949 1.00 93.94 898 THR A C 1
ATOM 6792 O O . THR A 1 898 ? -33.215 22.556 17.763 1.00 93.94 898 THR A O 1
ATOM 6795 N N . GLU A 1 899 ? -33.220 23.343 19.866 1.00 90.31 899 GLU A N 1
ATOM 6796 C CA . GLU A 1 899 ? -32.469 24.579 19.596 1.00 90.31 899 GLU A CA 1
ATOM 6797 C C . GLU A 1 899 ? -30.949 24.395 19.766 1.00 90.31 899 GLU A C 1
ATOM 6799 O O . GLU A 1 899 ? -30.195 25.363 19.687 1.00 90.31 899 GLU A O 1
ATOM 6804 N N . LEU A 1 900 ? -30.495 23.166 20.033 1.00 91.50 900 LEU A N 1
ATOM 6805 C CA . LEU A 1 900 ? -29.075 22.824 20.111 1.00 91.50 900 LEU A CA 1
ATOM 6806 C C . LEU A 1 900 ? -28.372 23.001 18.755 1.00 91.50 900 LEU A C 1
ATOM 6808 O O . LEU A 1 900 ? -28.992 22.890 17.697 1.00 91.50 900 LEU A O 1
ATOM 6812 N N . GLY A 1 901 ? -27.063 23.252 18.800 1.00 85.81 901 GLY A N 1
ATOM 6813 C CA . GLY A 1 901 ? -26.221 23.472 17.621 1.00 85.81 901 GLY A CA 1
ATOM 6814 C C . GLY A 1 901 ? -25.871 22.193 16.853 1.00 85.81 901 GLY A C 1
ATOM 6815 O O . GLY A 1 901 ? -25.472 22.276 15.696 1.00 85.81 901 GLY A O 1
ATOM 6816 N N . GLY A 1 902 ? -26.038 21.019 17.468 1.00 87.56 902 GLY A N 1
ATOM 6817 C CA . GLY A 1 902 ? -25.832 19.705 16.848 1.00 87.56 902 GLY A CA 1
ATOM 6818 C C . GLY A 1 902 ? -24.459 19.085 17.108 1.00 87.56 902 GLY A C 1
ATOM 6819 O O . GLY A 1 902 ? -24.243 17.939 16.731 1.00 87.56 902 GLY A O 1
ATOM 6820 N N . THR A 1 903 ? -23.556 19.807 17.775 1.00 90.31 903 THR A N 1
ATOM 6821 C CA . THR A 1 903 ? -22.207 19.334 18.140 1.00 90.31 903 THR A CA 1
ATOM 6822 C C . THR A 1 903 ? -22.027 19.109 19.642 1.00 90.31 903 THR A C 1
ATOM 6824 O O . THR A 1 903 ? -20.954 18.703 20.095 1.00 90.31 903 THR A O 1
ATOM 6827 N N . GLU A 1 904 ? -23.069 19.360 20.437 1.00 93.69 904 GLU A N 1
ATOM 6828 C CA . GLU A 1 904 ? -23.080 19.098 21.871 1.00 93.69 904 GLU A CA 1
ATOM 6829 C C . GLU A 1 904 ? -22.952 17.602 22.175 1.00 93.69 904 GLU A C 1
ATOM 6831 O O . GLU A 1 904 ? -23.487 16.744 21.468 1.00 93.69 904 GLU A O 1
ATOM 6836 N N . LYS A 1 905 ? -22.300 17.277 23.293 1.00 94.88 905 LYS A N 1
ATOM 6837 C CA . LYS A 1 905 ? -22.232 15.899 23.783 1.00 94.88 905 LYS A CA 1
ATOM 6838 C C . LYS A 1 905 ? -23.331 15.641 24.803 1.00 94.88 905 LYS A C 1
ATOM 6840 O O . LYS A 1 905 ? -23.437 16.335 25.817 1.00 94.88 905 LYS A O 1
ATOM 6845 N N . LEU A 1 906 ? -24.167 14.649 24.513 1.00 96.44 906 LEU A N 1
ATOM 6846 C CA . LEU A 1 906 ? -25.227 14.201 25.397 1.00 96.44 906 LEU A CA 1
ATOM 6847 C C . LEU A 1 906 ? -24.674 13.316 26.512 1.00 96.44 906 LEU A C 1
ATOM 6849 O O . LEU A 1 906 ? -23.868 12.418 26.278 1.00 96.44 906 LEU A O 1
ATOM 6853 N N . VAL A 1 907 ? -25.176 13.520 27.727 1.00 96.38 907 VAL A N 1
ATOM 6854 C CA . VAL A 1 907 ? -24.877 12.667 28.884 1.00 96.38 907 VAL A CA 1
ATOM 6855 C C . VAL A 1 907 ? -26.054 12.662 29.856 1.00 96.38 907 VAL A C 1
ATOM 6857 O O . VAL A 1 907 ? -26.733 13.675 30.018 1.00 96.38 907 VAL A O 1
ATOM 6860 N N . VAL A 1 908 ? -26.314 11.541 30.532 1.00 94.94 908 VAL A N 1
ATOM 6861 C CA . VAL A 1 908 ? -27.293 11.489 31.630 1.00 94.94 908 VAL A CA 1
ATOM 6862 C C . VAL A 1 908 ? -26.585 11.626 32.977 1.00 94.94 908 VAL A C 1
ATOM 6864 O O . VAL A 1 908 ? -25.754 10.799 33.336 1.00 94.94 908 VAL A O 1
ATOM 6867 N N . TYR A 1 909 ? -26.947 12.651 33.749 1.00 93.00 909 TYR A N 1
ATOM 6868 C CA . TYR A 1 909 ? -26.392 12.941 35.074 1.00 93.00 909 TYR A CA 1
ATOM 6869 C C . TYR A 1 909 ? -27.513 13.143 36.099 1.00 93.00 909 TYR A C 1
ATOM 6871 O O . TYR A 1 909 ? -28.340 14.045 35.955 1.00 93.00 909 TYR A O 1
ATOM 6879 N N . GLY A 1 910 ? -27.559 12.311 37.146 1.00 85.94 910 GLY A N 1
ATOM 6880 C CA . GLY A 1 910 ? -28.579 12.411 38.200 1.00 85.94 910 GLY A CA 1
ATOM 6881 C C . GLY A 1 910 ? -30.021 12.384 37.667 1.00 85.94 910 GLY A C 1
ATOM 6882 O O . GLY A 1 910 ? -30.823 13.237 38.040 1.00 85.94 910 GLY A O 1
ATOM 6883 N N . ASP A 1 911 ? -30.313 11.449 36.754 1.00 87.56 911 ASP A N 1
ATOM 6884 C CA . ASP A 1 911 ? -31.578 11.294 36.007 1.00 87.56 911 ASP A CA 1
ATOM 6885 C C . ASP A 1 911 ? -31.936 12.458 35.046 1.00 87.56 911 ASP A C 1
ATOM 6887 O O . ASP A 1 911 ? -33.026 12.474 34.472 1.00 87.56 911 ASP A O 1
ATOM 6891 N N . LYS A 1 912 ? -31.031 13.421 34.820 1.00 93.69 912 LYS A N 1
ATOM 6892 C CA . LYS A 1 912 ? -31.219 14.530 33.868 1.00 93.69 912 LYS A CA 1
ATOM 6893 C C . LYS A 1 912 ? -30.440 14.275 32.584 1.00 93.69 912 LYS A C 1
ATOM 6895 O O . LYS A 1 912 ? -29.250 13.984 32.651 1.00 93.69 912 LYS A O 1
ATOM 6900 N N . LEU A 1 913 ? -31.085 14.447 31.430 1.00 97.12 913 LEU A N 1
ATOM 6901 C CA . LEU A 1 913 ? -30.394 14.505 30.143 1.00 97.12 913 LEU A CA 1
ATOM 6902 C C . LEU A 1 913 ? -29.732 15.876 29.996 1.00 97.12 913 LEU A C 1
ATOM 6904 O O . LEU A 1 913 ? -30.408 16.903 30.097 1.00 97.12 913 LEU A O 1
ATOM 6908 N N . LEU A 1 914 ? -28.424 15.886 29.776 1.00 97.56 914 LEU A N 1
ATOM 6909 C CA . LEU A 1 914 ? -27.632 17.090 29.586 1.00 97.56 914 LEU A CA 1
ATOM 6910 C C . LEU A 1 914 ? -27.092 17.164 28.160 1.00 97.56 914 LEU A C 1
ATOM 6912 O O . LEU A 1 914 ? -26.750 16.135 27.585 1.00 97.56 914 LEU A O 1
ATOM 6916 N N . ALA A 1 915 ? -26.961 18.383 27.643 1.00 97.06 915 ALA A N 1
ATOM 6917 C CA . ALA A 1 915 ? -26.149 18.715 26.478 1.00 97.06 915 ALA A CA 1
ATOM 6918 C C . ALA A 1 915 ? -24.959 19.565 26.946 1.00 97.06 915 ALA A C 1
ATOM 6920 O O . ALA A 1 915 ? -25.149 20.617 27.566 1.00 97.06 915 ALA A O 1
ATOM 6921 N N . VAL A 1 916 ? -23.742 19.076 26.710 1.00 97.06 916 VAL A N 1
ATOM 6922 C CA . VAL A 1 916 ? -22.496 19.649 27.235 1.00 97.06 916 VAL A CA 1
ATOM 6923 C C . VAL A 1 916 ? -21.634 20.164 26.088 1.00 97.06 916 VAL A C 1
ATOM 6925 O O . VAL A 1 916 ? -21.362 19.427 25.139 1.00 97.06 916 VAL A O 1
ATOM 6928 N N . GLY A 1 917 ? -21.173 21.410 26.199 1.00 95.06 917 GLY A N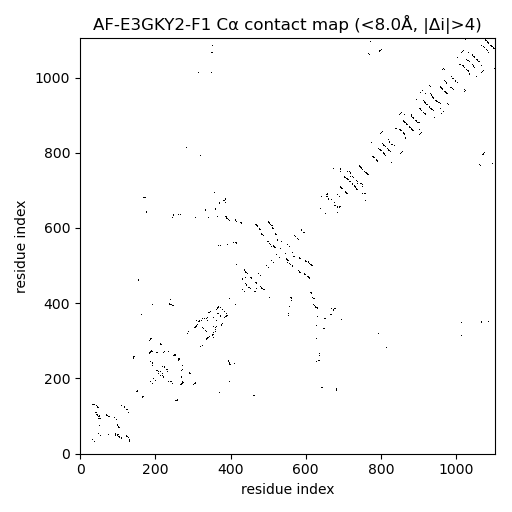 1
ATOM 6929 C CA . GLY A 1 917 ? -20.220 22.000 25.259 1.00 95.06 917 GLY A CA 1
ATOM 6930 C C . GLY A 1 917 ? -20.817 22.271 23.877 1.00 95.06 917 GLY A C 1
ATOM 6931 O O . GLY A 1 917 ? -21.898 22.852 23.778 1.00 95.06 917 GLY A O 1
ATOM 6932 N N . GLY A 1 918 ? -20.096 21.867 22.829 1.00 90.50 918 GLY A N 1
ATOM 6933 C CA . GLY A 1 918 ? -20.454 22.084 21.422 1.00 90.50 918 GLY A CA 1
ATOM 6934 C C . GLY A 1 918 ? -19.871 23.378 20.856 1.00 90.50 918 GLY A C 1
ATOM 6935 O O . GLY A 1 918 ? -19.100 24.062 21.523 1.00 90.50 918 GLY A O 1
ATOM 6936 N N . ASP A 1 919 ? -20.258 23.720 19.633 1.00 89.88 919 ASP A N 1
ATOM 6937 C CA . ASP A 1 919 ? -19.769 24.889 18.899 1.00 89.88 919 ASP A CA 1
ATOM 6938 C C . ASP A 1 919 ? -20.900 25.845 18.526 1.00 89.88 919 ASP A C 1
ATOM 6940 O O . ASP A 1 919 ? -22.001 25.423 18.163 1.00 89.88 919 ASP A O 1
ATOM 6944 N N . ASP A 1 920 ? -20.589 27.137 18.559 1.00 87.31 920 ASP A N 1
ATOM 6945 C CA . ASP A 1 920 ? -21.328 28.164 17.835 1.00 87.31 920 ASP A CA 1
ATOM 6946 C C . ASP A 1 920 ? -20.643 28.401 16.489 1.00 87.31 920 ASP A C 1
ATOM 6948 O O . ASP A 1 920 ? -19.553 28.976 16.414 1.00 87.31 920 ASP A O 1
ATOM 6952 N N . ILE A 1 921 ? -21.280 27.922 15.420 1.00 82.94 921 ILE A N 1
ATOM 6953 C CA . ILE A 1 921 ? -20.799 28.073 14.046 1.00 82.94 921 ILE A CA 1
ATOM 6954 C C . ILE A 1 921 ? -21.209 29.445 13.508 1.00 82.94 921 ILE A C 1
ATOM 6956 O O . ILE A 1 921 ? -22.389 29.800 13.506 1.00 82.94 921 ILE A O 1
ATOM 6960 N N . THR A 1 922 ? -20.241 30.198 12.994 1.00 81.19 922 THR A N 1
ATOM 6961 C CA . THR A 1 922 ? -20.462 31.478 12.321 1.00 81.19 922 THR A CA 1
ATOM 6962 C C . THR A 1 922 ? -20.035 31.364 10.864 1.00 81.19 922 THR A C 1
ATOM 6964 O O . THR A 1 922 ? -18.889 31.042 10.561 1.00 81.19 922 THR A O 1
ATOM 6967 N N . VAL A 1 923 ? -20.956 31.650 9.944 1.00 78.44 923 VAL A N 1
ATOM 6968 C CA . VAL A 1 923 ? -20.652 31.748 8.512 1.00 78.44 923 VAL A CA 1
ATOM 6969 C C . VAL A 1 923 ? -20.390 33.212 8.180 1.00 78.44 923 VAL A C 1
ATOM 6971 O O . VAL A 1 923 ? -21.233 34.072 8.440 1.00 78.44 923 VAL A O 1
ATOM 6974 N N . THR A 1 924 ? -19.219 33.496 7.623 1.00 74.38 924 THR A N 1
ATOM 6975 C CA . THR A 1 924 ? -18.797 34.832 7.188 1.00 74.38 924 THR A CA 1
ATOM 6976 C C . THR A 1 924 ? -18.519 34.835 5.687 1.00 74.38 924 THR A C 1
ATOM 6978 O O . THR A 1 924 ? -18.351 33.774 5.085 1.00 74.38 924 THR A O 1
ATOM 6981 N N . ASP A 1 925 ? -18.402 36.021 5.083 1.00 74.12 925 ASP A N 1
ATOM 6982 C CA . ASP A 1 925 ? -18.028 36.163 3.665 1.00 74.12 925 ASP A CA 1
ATOM 6983 C C . ASP A 1 925 ? -16.649 35.541 3.344 1.00 74.12 925 ASP A C 1
ATOM 6985 O O . ASP A 1 925 ? -16.370 35.222 2.192 1.00 74.12 925 ASP A O 1
ATOM 6989 N N . ASN A 1 926 ? -15.810 35.324 4.367 1.00 68.75 926 ASN A N 1
ATOM 6990 C CA . ASN A 1 926 ? -14.455 34.775 4.261 1.00 68.75 926 ASN A CA 1
ATOM 6991 C C . ASN A 1 926 ? -14.354 33.299 4.703 1.00 68.75 926 ASN A C 1
ATOM 6993 O O . ASN A 1 926 ? -13.246 32.791 4.857 1.00 68.75 926 ASN A O 1
ATOM 6997 N N . GLY A 1 927 ? -15.481 32.616 4.944 1.00 78.62 927 GLY A N 1
ATOM 6998 C CA . GLY A 1 927 ? -15.517 31.204 5.343 1.00 78.62 927 GLY A CA 1
ATOM 6999 C C . GLY A 1 927 ? -16.280 30.932 6.642 1.00 78.62 927 GLY A C 1
ATOM 7000 O O . GLY A 1 927 ? -16.985 31.796 7.172 1.00 78.62 927 GLY A O 1
ATOM 7001 N N . VAL A 1 928 ? -16.155 29.701 7.145 1.00 81.44 928 VAL A N 1
ATOM 7002 C CA . VAL A 1 928 ? -16.847 29.207 8.346 1.00 81.44 928 VAL A CA 1
ATOM 7003 C C . VAL A 1 928 ? -15.877 29.184 9.524 1.00 81.44 928 VAL A C 1
ATOM 7005 O O . VAL A 1 928 ? -14.804 28.597 9.420 1.00 81.44 928 VAL A O 1
ATOM 7008 N N . THR A 1 929 ? -16.261 29.789 10.646 1.00 86.62 929 THR A N 1
ATOM 7009 C CA . THR A 1 929 ? -15.513 29.726 11.910 1.00 86.62 929 THR A CA 1
ATOM 7010 C C . THR A 1 929 ? -16.389 29.170 13.027 1.00 86.62 929 THR A C 1
ATOM 7012 O O . THR A 1 929 ? -17.618 29.147 12.917 1.00 86.62 929 THR A O 1
ATOM 7015 N N . SER A 1 930 ? -15.779 28.710 14.119 1.00 88.38 930 SER A N 1
ATOM 7016 C CA . SER A 1 930 ? -16.523 28.221 15.285 1.00 88.38 930 SER A CA 1
ATOM 7017 C C . SER A 1 930 ? -15.906 28.658 16.604 1.00 88.38 930 SER A C 1
ATOM 7019 O O . SER A 1 930 ? -14.685 28.755 16.718 1.00 88.38 930 SER A O 1
ATOM 7021 N N . THR A 1 931 ? -16.735 28.842 17.627 1.00 91.56 931 THR A N 1
ATOM 7022 C CA . THR A 1 931 ? -16.287 29.041 19.013 1.00 91.56 931 THR A CA 1
ATOM 7023 C C . THR A 1 931 ? -16.928 28.007 19.925 1.00 91.56 931 THR A C 1
ATOM 7025 O O . THR A 1 931 ? -18.148 27.842 19.908 1.00 91.56 931 THR A O 1
ATOM 7028 N N . ALA A 1 932 ? -16.116 27.344 20.748 1.00 94.00 932 ALA A N 1
ATOM 7029 C CA . ALA A 1 932 ? -16.615 26.329 21.663 1.00 94.00 932 ALA A CA 1
ATOM 7030 C C . ALA A 1 932 ? -17.447 26.933 22.803 1.00 94.00 932 ALA A C 1
ATOM 7032 O O . ALA A 1 932 ? -17.056 27.911 23.448 1.00 94.00 932 ALA A O 1
ATOM 7033 N N . LYS A 1 933 ? -18.568 26.286 23.115 1.00 94.94 933 LYS A N 1
ATOM 7034 C CA . LYS A 1 933 ? -19.455 26.628 24.228 1.00 94.94 933 LYS A CA 1
ATOM 7035 C C . LYS A 1 933 ? -18.985 25.993 25.526 1.00 94.94 933 LYS A C 1
ATOM 7037 O O . LYS A 1 933 ? -18.471 24.876 25.553 1.00 94.94 933 LYS A O 1
ATOM 7042 N N . ASN A 1 934 ? -19.211 26.698 26.631 1.00 96.38 934 ASN A N 1
ATOM 7043 C CA . ASN A 1 934 ? -18.980 26.197 27.988 1.00 96.38 934 ASN A CA 1
ATOM 7044 C C . ASN A 1 934 ? -20.279 25.782 28.704 1.00 96.38 934 ASN A C 1
ATOM 7046 O O . ASN A 1 934 ? -20.244 25.357 29.859 1.00 96.38 934 ASN A O 1
ATOM 7050 N N . SER A 1 935 ? -21.424 25.908 28.034 1.00 96.50 935 SER A N 1
ATOM 7051 C CA . SER A 1 935 ? -22.738 25.656 28.617 1.00 96.50 935 SER A CA 1
ATOM 7052 C C . SER A 1 935 ? -22.980 24.179 28.919 1.00 96.50 935 SER A C 1
ATOM 7054 O O . SER A 1 935 ? -22.598 23.300 28.142 1.00 96.50 935 SER A O 1
ATOM 7056 N N . VAL A 1 936 ? -23.702 23.922 30.012 1.00 97.56 936 VAL A N 1
ATOM 7057 C CA . VAL A 1 936 ? -24.204 22.591 30.386 1.00 97.56 936 VAL A CA 1
ATOM 7058 C C . VAL A 1 936 ? -25.719 22.659 30.555 1.00 97.56 936 VAL A C 1
ATOM 7060 O O . VAL A 1 936 ? -26.231 23.040 31.609 1.00 97.56 936 VAL A O 1
ATOM 7063 N N . LEU A 1 937 ? -26.449 22.330 29.494 1.00 97.50 937 LEU A N 1
ATOM 7064 C CA . LEU A 1 937 ? -27.893 22.543 29.387 1.00 97.50 937 LEU A CA 1
ATOM 7065 C C . LEU A 1 937 ? -28.673 21.299 29.810 1.00 97.50 937 LEU A C 1
ATOM 7067 O O . LEU A 1 937 ? -28.300 20.188 29.455 1.00 97.50 937 LEU A O 1
ATOM 7071 N N . ILE A 1 938 ? -29.776 21.477 30.539 1.00 97.75 938 ILE A N 1
ATOM 7072 C CA . ILE A 1 938 ? -30.701 20.398 30.910 1.00 97.75 938 ILE A CA 1
ATOM 7073 C C . ILE A 1 938 ? -31.796 20.316 29.855 1.00 97.75 938 ILE A C 1
ATOM 7075 O O . ILE A 1 938 ? -32.577 21.259 29.689 1.00 97.75 938 ILE A O 1
ATOM 7079 N N . ILE A 1 939 ? -31.905 19.169 29.199 1.00 97.31 939 ILE A N 1
ATOM 7080 C CA . ILE A 1 939 ? -32.812 18.974 28.075 1.00 97.31 939 ILE A CA 1
ATOM 7081 C C . ILE A 1 939 ? -33.999 18.112 28.483 1.00 97.31 939 ILE A C 1
ATOM 7083 O O . ILE A 1 939 ? -33.850 17.082 29.140 1.00 97.31 939 ILE A O 1
ATOM 7087 N N . ASN A 1 940 ? -35.196 18.524 28.069 1.00 96.38 940 ASN A N 1
ATOM 7088 C CA . ASN A 1 940 ? -36.366 17.661 28.120 1.00 96.38 940 ASN A CA 1
ATOM 7089 C C . ASN A 1 940 ? -36.433 16.815 26.836 1.00 96.38 940 ASN A C 1
ATOM 7091 O O . ASN A 1 940 ? -36.780 17.359 25.787 1.00 96.38 940 ASN A O 1
ATOM 7095 N N . PRO A 1 941 ? -36.165 15.497 26.891 1.00 94.31 941 PRO A N 1
ATOM 7096 C CA . PRO A 1 941 ? -36.166 14.647 25.699 1.00 94.31 941 PRO A CA 1
ATOM 7097 C C . PRO A 1 941 ? -37.550 14.508 25.047 1.00 94.31 941 PRO A C 1
ATOM 7099 O O . PRO A 1 941 ? -37.649 14.131 23.885 1.00 94.31 941 PRO A O 1
ATOM 7102 N N . GLU A 1 942 ? -38.632 14.826 25.765 1.00 94.88 942 GLU A N 1
ATOM 7103 C CA . GLU A 1 942 ? -39.999 14.722 25.247 1.00 94.88 942 GLU A CA 1
ATOM 7104 C C . GLU A 1 942 ? -40.432 15.945 24.430 1.00 94.88 942 GLU A C 1
ATOM 7106 O O . GLU A 1 942 ? -41.430 15.855 23.711 1.00 94.88 942 GLU A O 1
ATOM 7111 N N . THR A 1 943 ? -39.725 17.076 24.564 1.00 95.88 943 THR A N 1
ATOM 7112 C CA . THR A 1 943 ? -40.038 18.343 23.875 1.00 95.88 943 THR A CA 1
ATOM 7113 C C . THR A 1 943 ? -38.847 18.972 23.153 1.00 95.88 943 THR A C 1
ATOM 7115 O O . THR A 1 943 ? -39.051 19.948 22.446 1.00 95.88 943 THR A O 1
ATOM 7118 N N . GLY A 1 944 ? -37.622 18.488 23.381 1.00 93.88 944 GLY A N 1
ATOM 7119 C CA . GLY A 1 944 ? -36.376 19.033 22.825 1.00 93.88 944 GLY A CA 1
ATOM 7120 C C . GLY A 1 944 ? -35.936 20.366 23.437 1.00 93.88 944 GLY A C 1
ATOM 7121 O O . GLY A 1 944 ? -34.892 20.902 23.073 1.00 93.88 944 GLY A O 1
ATOM 7122 N N . ALA A 1 945 ? -36.715 20.896 24.385 1.00 95.88 945 ALA A N 1
ATOM 7123 C CA . ALA A 1 945 ? -36.502 22.210 24.972 1.00 95.88 945 ALA A CA 1
ATOM 7124 C C . ALA A 1 945 ? -35.484 22.171 26.118 1.00 95.88 945 ALA A C 1
ATOM 7126 O O . ALA A 1 945 ? -35.501 21.264 26.960 1.00 95.88 945 ALA A O 1
ATOM 7127 N N . THR A 1 946 ? -34.672 23.221 26.204 1.00 95.88 946 THR A N 1
ATOM 7128 C CA . THR A 1 946 ? -33.827 23.496 27.366 1.00 95.88 946 THR A CA 1
ATOM 7129 C C . THR A 1 946 ? -34.701 23.930 28.541 1.00 95.88 946 THR A C 1
ATOM 7131 O O . THR A 1 946 ? -35.430 24.917 28.467 1.00 95.88 946 THR A O 1
ATOM 7134 N N . THR A 1 947 ? -34.648 23.185 29.644 1.00 95.94 947 THR A N 1
ATOM 7135 C CA . THR A 1 947 ? -35.461 23.433 30.855 1.00 95.94 947 THR A CA 1
ATOM 7136 C C . THR A 1 947 ? -34.680 24.092 31.990 1.00 95.94 947 THR A C 1
ATOM 7138 O O . THR A 1 947 ? -35.256 24.480 33.006 1.00 95.94 947 THR A O 1
ATOM 7141 N N . GLY A 1 948 ? -33.369 24.235 31.815 1.00 95.94 948 GLY A N 1
ATOM 7142 C CA . GLY A 1 948 ? -32.447 24.858 32.753 1.00 95.94 948 GLY A CA 1
ATOM 7143 C C . GLY A 1 948 ? -31.007 24.560 32.352 1.00 95.94 948 GLY A C 1
ATOM 7144 O O . GLY A 1 948 ? -30.756 24.015 31.279 1.00 95.94 948 GLY A O 1
ATOM 7145 N N . SER A 1 949 ? -30.066 24.873 33.231 1.00 96.19 949 SER A N 1
ATOM 7146 C CA . SER A 1 949 ? -28.652 24.548 33.060 1.00 96.19 949 SER A CA 1
ATOM 7147 C C . SER A 1 949 ? -28.024 24.167 34.398 1.00 96.19 949 SER A C 1
ATOM 7149 O O . SER A 1 949 ? -28.538 24.507 35.470 1.00 96.19 949 SER A O 1
ATOM 7151 N N . LEU A 1 950 ? -26.925 23.419 34.338 1.00 95.56 950 LEU A N 1
ATOM 7152 C CA . LEU A 1 950 ? -25.971 23.358 35.440 1.00 95.56 950 LEU A CA 1
ATOM 7153 C C . LEU A 1 950 ? -25.061 24.592 35.381 1.00 95.56 950 LEU A C 1
ATOM 7155 O O . LEU A 1 950 ? -25.211 25.457 34.519 1.00 95.56 950 LEU A O 1
ATOM 7159 N N . LYS A 1 951 ? -24.120 24.694 36.323 1.00 96.00 951 LYS A N 1
ATOM 7160 C CA . LYS A 1 951 ? -23.088 25.730 36.251 1.00 96.00 951 LYS A CA 1
ATOM 7161 C C . LYS A 1 951 ? -22.267 25.526 34.975 1.00 96.00 951 LYS A C 1
ATOM 7163 O O . LYS A 1 951 ? -21.865 24.396 34.705 1.00 96.00 951 LYS A O 1
ATOM 7168 N N . ASP A 1 952 ? -21.996 26.601 34.245 1.00 97.25 952 ASP A N 1
ATOM 7169 C CA . ASP A 1 952 ? -21.155 26.535 33.049 1.00 97.25 952 ASP A CA 1
ATOM 7170 C C . ASP A 1 952 ? -19.737 26.069 33.395 1.00 97.25 952 ASP A C 1
ATOM 7172 O O . ASP A 1 952 ? -19.221 26.334 34.492 1.00 97.25 952 ASP A O 1
ATOM 7176 N N . MET A 1 953 ? -19.123 25.361 32.450 1.00 97.38 953 MET A N 1
ATOM 7177 C CA . MET A 1 953 ? -17.727 24.949 32.521 1.00 97.38 953 MET A CA 1
ATOM 7178 C C . MET A 1 953 ? -16.810 26.183 32.603 1.00 97.38 953 MET A C 1
ATOM 7180 O O . MET A 1 953 ? -17.163 27.262 32.109 1.00 97.38 953 MET A O 1
ATOM 7184 N N . PRO A 1 954 ? -15.622 26.045 33.219 1.00 95.94 954 PRO A N 1
ATOM 7185 C CA . PRO A 1 954 ? -14.654 27.137 33.319 1.00 95.94 954 PRO A CA 1
ATOM 7186 C C . PRO A 1 954 ? -14.190 27.654 31.946 1.00 95.94 954 PRO A C 1
ATOM 7188 O O . PRO A 1 954 ? -13.911 28.845 31.809 1.00 95.94 954 PRO A O 1
ATOM 7191 N N . GLU A 1 955 ? -14.215 26.801 30.919 1.00 94.56 955 GLU A N 1
ATOM 7192 C CA . GLU A 1 955 ? -13.920 27.151 29.532 1.00 94.56 955 GLU A CA 1
ATOM 7193 C C . GLU A 1 955 ? -14.795 26.364 28.546 1.00 94.56 955 GLU A C 1
ATOM 7195 O O . GLU A 1 955 ? -15.399 25.348 28.899 1.00 94.56 955 GLU A O 1
ATOM 7200 N N . GLY A 1 956 ? -14.882 26.862 27.308 1.00 94.62 956 GLY A N 1
ATOM 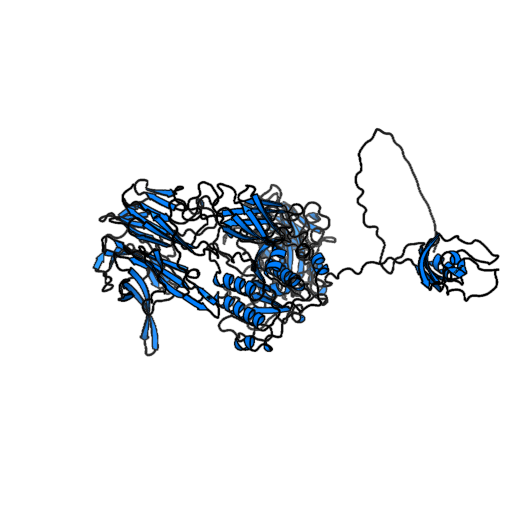7201 C CA . GLY A 1 956 ? -15.618 26.206 26.232 1.00 94.62 956 GLY A CA 1
ATOM 7202 C C . GLY A 1 956 ? -14.893 24.972 25.709 1.00 94.62 956 GLY A C 1
ATOM 7203 O O . GLY A 1 956 ? -13.668 24.980 25.596 1.00 94.62 956 GLY A O 1
ATOM 7204 N N . ARG A 1 957 ? -15.650 23.912 25.406 1.00 93.69 957 ARG A N 1
ATOM 7205 C CA . ARG A 1 957 ? -15.108 22.626 24.948 1.00 93.69 957 ARG A CA 1
ATOM 7206 C C . ARG A 1 957 ? -15.899 22.096 23.749 1.00 93.69 957 ARG A C 1
ATOM 7208 O O . ARG A 1 957 ? -17.047 21.677 23.901 1.00 93.69 957 ARG A O 1
ATOM 7215 N N . SER A 1 958 ? -15.265 22.077 22.578 1.00 91.25 958 SER A N 1
ATOM 7216 C CA . SER A 1 958 ? -15.745 21.362 21.390 1.00 91.25 958 SER A CA 1
ATOM 7217 C C . SER A 1 958 ? -14.984 20.050 21.214 1.00 91.25 958 SER A C 1
ATOM 7219 O O . SER A 1 958 ? -13.809 19.956 21.569 1.00 91.25 958 SER A O 1
ATOM 7221 N N . GLY A 1 959 ? -15.676 19.009 20.745 1.00 87.25 959 GLY A N 1
ATOM 7222 C CA . GLY A 1 959 ? -15.102 17.674 20.546 1.00 87.25 959 GLY A CA 1
ATOM 7223 C C . GLY A 1 959 ? -14.650 16.948 21.821 1.00 87.25 959 GLY A C 1
ATOM 7224 O O . GLY A 1 959 ? -14.043 15.889 21.719 1.00 87.25 959 GLY A O 1
ATOM 7225 N N . ALA A 1 960 ? -14.927 17.486 23.014 1.00 91.50 960 ALA A N 1
ATOM 7226 C CA . ALA A 1 960 ? -14.524 16.863 24.272 1.00 91.50 960 ALA A CA 1
ATOM 7227 C C . ALA A 1 960 ? -15.283 15.561 24.551 1.00 91.50 960 ALA A C 1
ATOM 7229 O O . ALA A 1 960 ? -16.448 15.397 24.181 1.00 91.50 960 ALA A O 1
ATOM 7230 N N . THR A 1 961 ? -14.641 14.664 25.290 1.00 91.94 961 THR A N 1
ATOM 7231 C CA . THR A 1 961 ? -15.271 13.467 25.839 1.00 91.94 961 THR A CA 1
ATOM 7232 C C . THR A 1 961 ? -16.060 13.834 27.086 1.00 91.94 961 THR A C 1
ATOM 7234 O O . THR A 1 961 ? -15.538 14.497 27.982 1.00 91.94 961 THR A O 1
ATOM 7237 N N . VAL A 1 962 ? -17.302 13.356 27.182 1.00 94.69 962 VAL A N 1
ATOM 7238 C CA . VAL A 1 962 ? -18.187 13.615 28.323 1.00 94.69 962 VAL A CA 1
ATOM 7239 C C . VAL A 1 962 ? -18.761 12.302 28.840 1.00 94.69 962 VAL A C 1
ATOM 7241 O O . VAL A 1 962 ? -19.341 11.533 28.080 1.00 94.69 962 VAL A O 1
ATOM 7244 N N . SER A 1 963 ? -18.628 12.049 30.141 1.00 94.00 963 SER A N 1
ATOM 7245 C CA . SER A 1 963 ? -19.176 10.852 30.785 1.00 94.00 963 SER A CA 1
ATOM 7246 C C . SER A 1 963 ? -19.642 11.156 32.203 1.00 94.00 963 SER A C 1
ATOM 7248 O O . SER A 1 963 ? -19.077 12.006 32.885 1.00 94.00 963 SER A O 1
ATOM 7250 N N . ALA A 1 964 ? -20.643 10.419 32.686 1.00 91.12 964 ALA A N 1
ATOM 7251 C CA . ALA A 1 964 ? -21.131 10.539 34.056 1.00 91.12 964 ALA A CA 1
ATOM 7252 C C . ALA A 1 964 ? -21.218 9.178 34.756 1.00 91.12 964 ALA A C 1
ATOM 7254 O O . ALA A 1 964 ? -21.500 8.163 34.126 1.00 91.12 964 ALA A O 1
ATOM 7255 N N . SER A 1 965 ? -20.989 9.180 36.069 1.00 84.81 965 SER A N 1
ATOM 7256 C CA . SER A 1 965 ? -21.189 8.040 36.964 1.00 84.81 965 SER A CA 1
ATOM 7257 C C . SER A 1 965 ? -21.677 8.542 38.318 1.00 84.81 965 SER A C 1
ATOM 7259 O O . SER A 1 965 ? -21.008 9.342 38.971 1.00 84.81 965 SER A O 1
ATOM 7261 N N . GLY A 1 966 ? -22.849 8.079 38.760 1.00 77.31 966 GLY A N 1
ATOM 7262 C CA . GLY A 1 966 ? -23.426 8.490 40.040 1.00 77.31 966 GLY A CA 1
ATOM 7263 C C . GLY A 1 966 ? -23.587 10.013 40.145 1.00 77.31 966 GLY A C 1
ATOM 7264 O O . GLY A 1 966 ? -24.366 10.613 39.406 1.00 77.31 966 GLY A O 1
ATOM 7265 N N . SER A 1 967 ? -22.865 10.630 41.084 1.00 77.25 967 SER A N 1
ATOM 7266 C CA . SER A 1 967 ? -22.847 12.084 41.309 1.00 77.25 967 SER A CA 1
ATOM 7267 C C . SER A 1 967 ? -21.678 12.806 40.636 1.00 77.25 967 SER A C 1
ATOM 7269 O O . SER A 1 967 ? -21.521 14.009 40.840 1.00 77.25 967 SER A O 1
ATOM 7271 N N . THR A 1 968 ? -20.881 12.111 39.827 1.00 85.19 968 THR A N 1
ATOM 7272 C CA . THR A 1 968 ? -19.726 12.664 39.118 1.00 85.19 968 THR A CA 1
ATOM 7273 C C . THR A 1 968 ? -20.051 12.834 37.634 1.00 85.19 968 THR A C 1
ATOM 7275 O O . THR A 1 968 ? -20.490 11.895 36.970 1.00 85.19 968 THR A O 1
ATOM 7278 N N . LEU A 1 969 ? -19.823 14.037 37.110 1.00 94.00 969 LEU A N 1
ATOM 7279 C CA . LEU A 1 969 ? -19.807 14.336 35.676 1.00 94.00 969 LEU A CA 1
ATOM 7280 C C . LEU A 1 969 ? -18.381 14.741 35.298 1.00 94.00 969 LEU A C 1
ATOM 7282 O O . LEU A 1 969 ? -17.817 15.628 35.935 1.00 94.00 969 LEU A O 1
ATOM 7286 N N . MET A 1 970 ? -17.817 14.089 34.287 1.00 94.75 970 MET A N 1
ATOM 7287 C CA . MET A 1 970 ? -16.449 14.291 33.820 1.00 94.75 970 MET A CA 1
ATOM 7288 C C . MET A 1 970 ? -16.444 14.812 32.386 1.00 94.75 970 MET A C 1
ATOM 7290 O O . MET A 1 970 ? -17.225 14.346 31.551 1.00 94.75 970 MET A O 1
ATOM 7294 N N . VAL A 1 971 ? -15.536 15.744 32.107 1.00 95.75 971 VAL A N 1
ATOM 7295 C CA . VAL A 1 971 ? -15.236 16.248 30.762 1.00 95.75 971 VAL A CA 1
ATOM 7296 C C . VAL A 1 971 ? -13.728 16.178 30.561 1.00 95.75 971 VAL A C 1
ATOM 7298 O O . VAL A 1 971 ? -12.983 16.686 31.393 1.00 95.75 971 VAL A O 1
ATOM 7301 N N . HIS A 1 972 ? -13.272 15.556 29.482 1.00 93.62 972 HIS A N 1
ATOM 7302 C CA . HIS A 1 972 ? -11.852 15.418 29.165 1.00 93.62 972 HIS A CA 1
ATOM 7303 C C . HIS A 1 972 ? -11.588 15.838 27.721 1.00 93.62 972 HIS A C 1
ATOM 7305 O O . HIS A 1 972 ? -12.393 15.544 26.833 1.00 93.62 972 HIS A O 1
ATOM 7311 N N . GLY A 1 973 ? -10.456 16.492 27.478 1.00 91.88 973 GLY A N 1
ATOM 7312 C CA . GLY A 1 973 ? -10.035 16.810 26.119 1.00 91.88 973 GLY A CA 1
ATOM 7313 C C . GLY A 1 973 ? -10.788 17.985 25.479 1.00 91.88 973 GLY A C 1
ATOM 7314 O O . GLY A 1 973 ? -11.466 18.774 26.149 1.00 91.88 973 GLY A O 1
ATOM 7315 N N . GLY A 1 974 ? -10.721 18.056 24.151 1.00 90.88 974 GLY A N 1
ATOM 7316 C CA . GLY A 1 974 ? -11.445 19.015 23.316 1.00 90.88 974 GLY A CA 1
ATOM 7317 C C . GLY A 1 974 ? -10.630 20.252 22.945 1.00 90.88 974 GLY A C 1
ATOM 7318 O O . GLY A 1 974 ? -9.452 20.373 23.271 1.00 90.88 974 GLY A O 1
ATOM 7319 N N . ASN A 1 975 ? -11.262 21.191 22.249 1.00 92.12 975 ASN A N 1
ATOM 7320 C CA . ASN A 1 975 ? -10.636 22.438 21.809 1.00 92.12 975 ASN A CA 1
ATOM 7321 C C . ASN A 1 975 ? -11.567 23.648 22.002 1.00 92.12 975 ASN A C 1
ATOM 7323 O O . ASN A 1 975 ? -12.732 23.511 22.388 1.00 92.12 975 ASN A O 1
ATOM 7327 N N . ASN A 1 976 ? -11.040 24.847 21.756 1.00 93.62 976 ASN A N 1
ATOM 7328 C CA . ASN A 1 976 ? -11.773 26.120 21.808 1.00 93.62 976 ASN A CA 1
ATOM 7329 C C . ASN A 1 976 ? -12.637 26.405 20.554 1.00 93.62 976 ASN A C 1
ATOM 7331 O O . ASN A 1 976 ? -13.147 27.520 20.402 1.00 93.62 976 ASN A O 1
ATOM 7335 N N . GLY A 1 977 ? -12.809 25.420 19.672 1.00 90.00 977 GLY A N 1
ATOM 7336 C CA . GLY A 1 977 ? -13.674 25.450 18.497 1.00 90.00 977 GLY A CA 1
ATOM 7337 C C . GLY A 1 977 ? -13.079 24.645 17.342 1.00 90.00 977 GLY A C 1
ATOM 7338 O O . GLY A 1 977 ? -11.900 24.805 17.026 1.00 90.00 977 GLY A O 1
ATOM 7339 N N . LEU A 1 978 ? -13.885 23.798 16.694 1.00 82.75 978 LEU A N 1
ATOM 7340 C CA . LEU A 1 978 ? -13.424 22.899 15.626 1.00 82.75 978 LEU A CA 1
ATOM 7341 C C . LEU A 1 978 ? -12.810 23.637 14.421 1.00 82.75 978 LEU A C 1
ATOM 7343 O O . LEU A 1 978 ? -11.828 23.181 13.849 1.00 82.75 978 LEU A O 1
ATOM 7347 N N . LEU A 1 979 ? -13.394 24.775 14.055 1.00 84.88 979 LEU A N 1
ATOM 7348 C CA . LEU A 1 979 ? -13.021 25.656 12.945 1.00 84.88 979 LEU A CA 1
ATOM 7349 C C . LEU A 1 979 ? -12.495 27.007 13.465 1.00 84.88 979 LEU A C 1
ATOM 7351 O O . LEU A 1 979 ? -12.755 28.060 12.879 1.00 84.88 979 LEU A O 1
ATOM 7355 N N . ASN A 1 980 ? -11.837 27.013 14.627 1.00 85.19 980 ASN A N 1
ATOM 7356 C CA . ASN A 1 980 ? -11.232 28.221 15.183 1.00 85.19 980 ASN A CA 1
ATOM 7357 C C . ASN A 1 980 ? -9.842 28.458 14.550 1.00 85.19 980 ASN A C 1
ATOM 7359 O O . ASN A 1 980 ? -9.010 27.555 14.623 1.00 85.19 980 ASN A O 1
ATOM 7363 N N . PRO A 1 981 ? -9.556 29.641 13.966 1.00 82.25 981 PRO A N 1
ATOM 7364 C CA . PRO A 1 981 ? -8.234 29.954 13.411 1.00 82.25 981 PRO A CA 1
ATOM 7365 C C . PRO A 1 981 ? -7.098 29.897 14.444 1.00 82.25 981 PRO A C 1
ATOM 7367 O O . PRO A 1 981 ? -5.985 29.512 14.104 1.00 82.25 981 PRO A O 1
ATOM 7370 N N . ASP A 1 982 ? -7.392 30.233 15.705 1.00 88.06 982 ASP A N 1
ATOM 7371 C CA . ASP A 1 982 ? -6.453 30.187 16.833 1.00 88.06 982 ASP A CA 1
ATOM 7372 C C . ASP A 1 982 ? -6.711 28.925 17.676 1.00 88.06 982 ASP A C 1
ATOM 7374 O O . ASP A 1 982 ? -7.023 28.994 18.876 1.00 88.06 982 ASP A O 1
ATOM 7378 N N . GLN A 1 983 ? -6.679 27.758 17.025 1.00 82.31 983 GLN A N 1
ATOM 7379 C CA . GLN A 1 983 ? -7.066 26.493 17.643 1.00 82.31 983 GLN A CA 1
ATOM 7380 C C . GLN A 1 983 ? -6.200 26.190 18.874 1.00 82.31 983 GLN A C 1
ATOM 7382 O O . GLN A 1 983 ? -4.982 26.038 18.803 1.00 82.31 983 GLN A O 1
ATOM 7387 N N . LYS A 1 984 ? -6.858 26.081 20.027 1.00 90.12 984 LYS A N 1
ATOM 7388 C CA . LYS A 1 984 ? -6.263 25.671 21.296 1.00 90.12 984 LYS A CA 1
ATOM 7389 C C . LYS A 1 984 ? -6.862 24.336 21.709 1.00 90.12 984 LYS A C 1
ATOM 7391 O O . LYS A 1 984 ? -8.055 24.271 22.006 1.00 90.12 984 LYS A O 1
ATOM 7396 N N . THR A 1 985 ? -6.021 23.311 21.780 1.00 89.12 985 THR A N 1
ATOM 7397 C CA . THR A 1 985 ? -6.369 21.998 22.335 1.00 89.12 985 THR A CA 1
ATOM 7398 C C . THR A 1 985 ? -6.214 22.010 23.851 1.00 89.12 985 THR A C 1
ATOM 7400 O O . THR A 1 985 ? -5.353 22.699 24.407 1.00 89.12 985 THR A O 1
ATOM 7403 N N . TYR A 1 986 ? -7.086 21.278 24.527 1.00 90.19 986 TYR A N 1
ATOM 7404 C CA . TYR A 1 986 ? -7.048 21.079 25.961 1.00 90.19 986 TYR A CA 1
ATOM 7405 C C . TYR A 1 986 ? -6.858 19.594 26.257 1.00 90.19 986 TYR A C 1
ATOM 7407 O O . TYR A 1 986 ? -7.692 18.798 25.845 1.00 90.19 986 TYR A O 1
ATOM 7415 N N . ASP A 1 987 ? -5.845 19.243 27.047 1.00 87.19 987 ASP A N 1
ATOM 7416 C CA . ASP A 1 987 ? -5.539 17.840 27.390 1.00 87.19 987 ASP A CA 1
ATOM 7417 C C . ASP A 1 987 ? -5.960 17.465 28.818 1.00 87.19 987 ASP A C 1
ATOM 7419 O O . ASP A 1 987 ? -5.775 16.336 29.273 1.00 87.19 987 ASP A O 1
ATOM 7423 N N . ASN A 1 988 ? -6.514 18.434 29.542 1.00 91.69 988 ASN A N 1
ATOM 7424 C CA . ASN A 1 988 ? -6.848 18.311 30.947 1.00 91.69 988 ASN A CA 1
ATOM 7425 C C . ASN A 1 988 ? -8.307 17.900 31.180 1.00 91.69 988 ASN A C 1
ATOM 7427 O O . ASN A 1 988 ? -9.184 18.047 30.319 1.00 91.69 988 ASN A O 1
ATOM 7431 N N . THR A 1 989 ? -8.560 17.442 32.400 1.00 94.62 989 THR A N 1
ATOM 7432 C CA . THR A 1 989 ? -9.829 16.896 32.866 1.00 94.62 989 THR A CA 1
ATOM 7433 C C . THR A 1 989 ? -10.571 17.892 33.760 1.00 94.62 989 THR A C 1
ATOM 7435 O O . THR A 1 989 ? -9.993 18.587 34.602 1.00 94.62 989 THR A O 1
ATOM 7438 N N . LEU A 1 990 ? -11.892 17.934 33.608 1.00 95.44 990 LEU A N 1
ATOM 7439 C CA . LEU A 1 990 ? -12.830 18.672 34.445 1.00 95.44 990 LEU A CA 1
ATOM 7440 C C . LEU A 1 990 ? -13.768 17.689 35.151 1.00 95.44 990 LEU A C 1
ATOM 7442 O O . LEU A 1 990 ? -14.265 16.751 34.528 1.00 95.44 990 LEU A O 1
ATOM 7446 N N . SER A 1 991 ? -14.069 17.934 36.427 1.00 94.88 991 SER A N 1
ATOM 7447 C CA . SER A 1 991 ? -15.134 17.223 37.146 1.00 94.88 991 SER A CA 1
ATOM 7448 C C . SER A 1 991 ? -16.164 18.181 37.724 1.00 94.88 991 SER A C 1
ATOM 7450 O O . SER A 1 991 ? -15.822 19.265 38.199 1.00 94.88 991 SER A O 1
ATOM 7452 N N . TYR A 1 992 ? -17.428 17.771 37.722 1.00 94.06 992 TYR A N 1
ATOM 7453 C CA . TYR A 1 992 ? -18.515 18.477 38.386 1.00 94.06 992 TYR A CA 1
ATOM 7454 C C . TYR A 1 992 ? -19.039 17.654 39.563 1.00 94.06 992 TYR A C 1
ATOM 7456 O O . TYR A 1 992 ? -19.496 16.522 39.394 1.00 94.06 992 TYR A O 1
ATOM 7464 N N . ASP A 1 993 ? -18.990 18.248 40.757 1.00 83.31 993 ASP A N 1
ATOM 7465 C CA . ASP A 1 993 ? 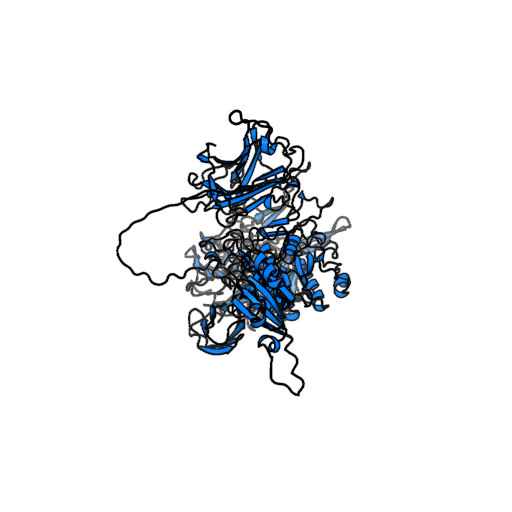-19.371 17.616 42.031 1.00 83.31 993 ASP A CA 1
ATOM 7466 C C . ASP A 1 993 ? -20.863 17.775 42.394 1.00 83.31 993 ASP A C 1
ATOM 7468 O O . ASP A 1 993 ? -21.288 17.421 43.494 1.00 83.31 993 ASP A O 1
ATOM 7472 N N . GLY A 1 994 ? -21.664 18.337 41.483 1.00 85.94 994 GLY A N 1
ATOM 7473 C CA . GLY A 1 994 ? -23.067 18.693 41.715 1.00 85.94 994 GLY A CA 1
ATOM 7474 C C . GLY A 1 994 ? -23.285 20.167 42.075 1.00 85.94 994 GLY A C 1
ATOM 7475 O O . GLY A 1 994 ? -24.427 20.630 42.085 1.00 85.94 994 GLY A O 1
ATOM 7476 N N . SER A 1 995 ? -22.213 20.919 42.339 1.00 87.25 995 SER A N 1
ATOM 7477 C CA . SER A 1 995 ? -22.261 22.345 42.686 1.00 87.25 995 SER A CA 1
ATOM 7478 C C . SER A 1 995 ? -21.191 23.190 41.985 1.00 87.25 995 SER A C 1
ATOM 7480 O O . SER A 1 995 ? -21.470 24.319 41.564 1.00 87.25 995 SER A O 1
ATOM 7482 N N . SER A 1 996 ? -19.986 22.653 41.804 1.00 90.62 996 SER A N 1
ATOM 7483 C CA . SER A 1 996 ? -18.828 23.348 41.252 1.00 90.62 996 SER A CA 1
ATOM 7484 C C . SER A 1 996 ? -18.001 22.475 40.319 1.00 90.62 996 SER A C 1
ATOM 7486 O O . SER A 1 996 ? -17.979 21.253 40.438 1.00 90.62 996 SER A O 1
ATOM 7488 N N . TRP A 1 997 ? -17.322 23.144 39.383 1.00 95.38 997 TRP A N 1
ATOM 7489 C CA . TRP A 1 997 ? -16.329 22.530 38.512 1.00 95.38 997 TRP A CA 1
ATOM 7490 C C . TRP A 1 997 ? -14.959 22.553 39.178 1.00 95.38 997 TRP A C 1
ATOM 7492 O O . TRP A 1 997 ? -14.528 23.600 39.666 1.00 95.38 997 TRP A O 1
ATOM 7502 N N . ASN A 1 998 ? -14.278 21.413 39.150 1.00 94.12 998 ASN A N 1
ATOM 7503 C CA . ASN A 1 998 ? -12.867 21.287 39.468 1.00 94.12 998 ASN A CA 1
ATOM 7504 C C . ASN A 1 998 ? -12.094 21.080 38.168 1.00 94.12 998 ASN A C 1
ATOM 7506 O O . ASN A 1 998 ? -12.416 20.175 37.399 1.00 94.12 998 ASN A O 1
ATOM 7510 N N . THR A 1 999 ? -11.070 21.901 37.957 1.00 94.81 999 THR A N 1
ATOM 7511 C CA . THR A 1 999 ? -10.112 21.752 36.861 1.00 94.81 999 THR A CA 1
ATOM 7512 C C . THR A 1 999 ? -8.868 21.067 37.398 1.00 94.81 999 THR A C 1
ATOM 7514 O O . THR A 1 999 ? -8.292 21.518 38.394 1.00 94.81 999 THR A O 1
ATOM 7517 N N . TYR A 1 1000 ? -8.460 19.984 36.753 1.00 93.62 1000 TYR A N 1
ATOM 7518 C CA . TYR A 1 1000 ? -7.212 19.304 37.062 1.00 93.62 1000 TYR A CA 1
ATOM 7519 C C . TYR A 1 1000 ? -6.122 19.780 36.102 1.00 93.62 1000 TYR A C 1
ATOM 7521 O O . TYR A 1 1000 ? -6.404 20.173 34.973 1.00 93.62 1000 TYR A O 1
ATOM 7529 N N . ASP A 1 1001 ? -4.894 19.838 36.610 1.00 89.19 1001 ASP A N 1
ATOM 7530 C CA . ASP A 1 1001 ? -3.692 20.116 35.822 1.00 89.19 1001 ASP A CA 1
ATOM 7531 C C . ASP A 1 1001 ? -3.060 18.770 35.469 1.00 89.19 1001 ASP A C 1
ATOM 7533 O O . ASP A 1 1001 ? -2.025 18.378 36.004 1.00 89.19 1001 ASP A O 1
ATOM 7537 N N . ASP A 1 1002 ? -3.816 17.990 34.704 1.00 89.19 1002 ASP A N 1
ATOM 7538 C CA . ASP A 1 1002 ? -3.435 16.680 34.207 1.00 89.19 1002 ASP A CA 1
ATOM 7539 C C . ASP A 1 1002 ? -3.210 16.740 32.701 1.00 89.19 1002 ASP A C 1
ATOM 7541 O O . ASP A 1 1002 ? -3.670 17.640 31.996 1.00 89.19 1002 ASP A O 1
ATOM 7545 N N . SER A 1 1003 ? -2.508 15.737 32.204 1.00 82.75 1003 SER A N 1
ATOM 7546 C CA . SER A 1 1003 ? -2.446 15.457 30.781 1.00 82.75 1003 SER A CA 1
ATOM 7547 C C . SER A 1 1003 ? -2.626 13.963 30.617 1.00 82.75 1003 SER A C 1
ATOM 7549 O O . SER A 1 1003 ? -1.966 13.178 31.311 1.00 82.75 1003 SER A O 1
ATOM 7551 N N . PHE A 1 1004 ? -3.528 13.566 29.720 1.00 84.69 1004 PHE A N 1
ATOM 7552 C CA . PHE A 1 1004 ? -3.462 12.212 29.180 1.00 84.69 1004 PHE A CA 1
ATOM 7553 C C . PHE A 1 1004 ? -2.046 12.004 28.620 1.00 84.69 1004 PHE A C 1
ATOM 7555 O O . PHE A 1 1004 ? -1.450 12.988 28.162 1.00 84.69 1004 PHE A O 1
ATOM 7562 N N . PRO A 1 1005 ? -1.457 10.795 28.703 1.00 81.00 1005 PRO A N 1
ATOM 7563 C CA . PRO A 1 1005 ? -0.092 10.601 28.237 1.00 81.00 1005 PRO A CA 1
ATOM 7564 C C . PRO A 1 1005 ? 0.073 11.161 26.820 1.00 81.00 1005 PRO A C 1
ATOM 7566 O O . PRO A 1 1005 ? -0.787 10.978 25.960 1.00 81.00 1005 PRO A O 1
ATOM 7569 N N . ALA A 1 1006 ? 1.138 11.931 26.606 1.00 74.38 1006 ALA A N 1
ATOM 7570 C CA . ALA A 1 1006 ? 1.356 12.592 25.324 1.00 74.38 1006 ALA A CA 1
ATOM 7571 C C . ALA A 1 1006 ? 1.674 11.555 24.236 1.00 74.38 1006 ALA A C 1
ATOM 7573 O O . ALA A 1 1006 ? 2.170 10.472 24.543 1.00 74.38 1006 ALA A O 1
ATOM 7574 N N . ALA A 1 1007 ? 1.494 11.916 22.962 1.00 66.69 1007 ALA A N 1
ATOM 7575 C CA . ALA A 1 1007 ? 1.750 11.028 21.822 1.00 66.69 1007 ALA A CA 1
ATOM 7576 C C . ALA A 1 1007 ? 3.112 10.298 21.895 1.00 66.69 1007 ALA A C 1
ATOM 7578 O O . ALA A 1 1007 ? 3.182 9.101 21.644 1.00 66.69 1007 ALA A O 1
ATOM 7579 N N . GLY A 1 1008 ? 4.181 10.985 22.326 1.00 72.75 1008 GLY A N 1
ATOM 7580 C CA . GLY A 1 1008 ? 5.526 10.402 22.470 1.00 72.75 1008 GLY A CA 1
ATOM 7581 C C . GLY A 1 1008 ? 5.720 9.446 23.658 1.00 72.75 1008 GLY A C 1
ATOM 7582 O O . GLY A 1 1008 ? 6.816 8.921 23.840 1.00 72.75 1008 GLY A O 1
ATOM 7583 N N . GLN A 1 1009 ? 4.702 9.249 24.499 1.00 80.56 1009 GLN A N 1
ATOM 7584 C CA . GLN A 1 1009 ? 4.706 8.275 25.598 1.00 80.56 1009 GLN A CA 1
ATOM 7585 C C . GLN A 1 1009 ? 4.020 6.954 25.231 1.00 80.56 1009 GLN A C 1
ATOM 7587 O O . GLN A 1 1009 ? 4.153 5.984 25.983 1.00 80.56 1009 GLN A O 1
ATOM 7592 N N . PHE A 1 1010 ? 3.305 6.926 24.108 1.00 84.25 1010 PHE A N 1
ATOM 7593 C CA . PHE A 1 1010 ? 2.743 5.726 23.504 1.00 84.25 1010 PHE A CA 1
ATOM 7594 C C . PHE A 1 1010 ? 3.675 5.200 22.409 1.00 84.25 1010 PHE A C 1
ATOM 7596 O O . PHE A 1 1010 ? 4.605 5.887 21.984 1.00 84.25 1010 PHE A O 1
ATOM 7603 N N . ASP A 1 1011 ? 3.427 3.983 21.929 1.00 72.75 1011 ASP A N 1
ATOM 7604 C CA . ASP A 1 1011 ? 4.130 3.485 20.746 1.00 72.75 1011 ASP A CA 1
ATOM 7605 C C . ASP A 1 1011 ? 3.868 4.405 19.543 1.00 72.75 1011 ASP A C 1
ATOM 7607 O O . ASP A 1 1011 ? 2.720 4.752 19.261 1.00 72.75 1011 ASP A O 1
ATOM 7611 N N . ALA A 1 1012 ? 4.920 4.793 18.819 1.00 66.75 1012 ALA A N 1
ATOM 7612 C CA . ALA A 1 1012 ? 4.800 5.683 17.664 1.00 66.75 1012 ALA A CA 1
ATOM 7613 C C . ALA A 1 1012 ? 3.835 5.122 16.601 1.00 66.75 1012 ALA A C 1
ATOM 7615 O O . ALA A 1 1012 ? 3.604 3.908 16.538 1.00 66.75 1012 ALA A O 1
ATOM 7616 N N . ASN A 1 1013 ? 3.303 6.009 15.752 1.00 62.28 1013 ASN A N 1
ATOM 7617 C CA . ASN A 1 1013 ? 2.422 5.660 14.632 1.00 62.28 1013 ASN A CA 1
ATOM 7618 C C . ASN A 1 1013 ? 1.209 4.830 15.093 1.00 62.28 1013 ASN A C 1
ATOM 7620 O O . ASN A 1 1013 ? 1.066 3.665 14.740 1.00 62.28 1013 ASN A O 1
ATOM 7624 N N . GLN A 1 1014 ? 0.394 5.387 15.988 1.00 67.62 1014 GLN A N 1
ATOM 7625 C CA . GLN A 1 1014 ? -0.916 4.837 16.339 1.00 67.62 1014 GLN A CA 1
ATOM 7626 C C . GLN A 1 1014 ? -1.945 5.954 16.429 1.00 67.62 1014 GLN A C 1
ATOM 7628 O O . GLN A 1 1014 ? -1.590 7.114 16.654 1.00 67.62 1014 GLN A O 1
ATOM 7633 N N . THR A 1 1015 ? -3.219 5.593 16.319 1.00 67.19 1015 THR A N 1
ATOM 7634 C CA . THR A 1 1015 ? -4.311 6.514 16.612 1.00 67.19 1015 THR A CA 1
ATOM 7635 C C . THR A 1 1015 ? -4.406 6.750 18.120 1.00 67.19 1015 THR A C 1
ATOM 7637 O O . THR A 1 1015 ? -4.129 5.868 18.932 1.00 67.19 1015 THR A O 1
ATOM 7640 N N . LEU A 1 1016 ? -4.767 7.975 18.507 1.00 75.88 1016 LEU A N 1
ATOM 7641 C CA . LEU A 1 1016 ? -4.867 8.372 19.916 1.00 75.88 1016 LEU A CA 1
ATOM 7642 C C . LEU A 1 1016 ? -6.300 8.282 20.464 1.00 75.88 1016 LEU A C 1
ATOM 7644 O O . LEU A 1 1016 ? -6.611 8.872 21.498 1.00 75.88 1016 LEU A O 1
ATOM 7648 N N . ASP A 1 1017 ? -7.185 7.571 19.770 1.00 77.25 1017 ASP A N 1
ATOM 7649 C CA . ASP A 1 1017 ? -8.575 7.412 20.172 1.00 77.25 1017 ASP A CA 1
ATOM 7650 C C . ASP A 1 1017 ? -8.727 6.397 21.313 1.00 77.25 1017 ASP A C 1
ATOM 7652 O O . ASP A 1 1017 ? -8.108 5.332 21.338 1.00 77.25 1017 ASP A O 1
ATOM 7656 N N . ALA A 1 1018 ? -9.585 6.734 22.273 1.00 89.06 1018 ALA A N 1
ATOM 7657 C CA . ALA A 1 1018 ? -9.873 5.887 23.417 1.00 89.06 1018 ALA A CA 1
ATOM 7658 C C . ALA A 1 1018 ? -11.367 5.891 23.750 1.00 89.06 1018 ALA A C 1
ATOM 7660 O O . ALA A 1 1018 ? -12.064 6.900 23.629 1.00 89.06 1018 ALA A O 1
ATOM 7661 N N . ALA A 1 1019 ? -11.838 4.757 24.253 1.00 93.62 1019 ALA A N 1
ATOM 7662 C CA . ALA A 1 1019 ? -13.140 4.621 24.876 1.00 93.62 1019 ALA A CA 1
ATOM 7663 C C . ALA A 1 1019 ? -13.054 5.090 26.331 1.00 93.62 1019 ALA A C 1
ATOM 7665 O O . ALA A 1 1019 ? -12.223 4.588 27.085 1.00 93.62 1019 ALA A O 1
ATOM 7666 N N . TYR A 1 1020 ? -13.944 5.986 26.760 1.00 93.50 1020 TYR A N 1
ATOM 7667 C CA . TYR A 1 1020 ? -13.913 6.552 28.112 1.00 93.50 1020 TYR A CA 1
ATOM 7668 C C . TYR A 1 1020 ? -15.161 6.217 28.932 1.00 93.50 1020 TYR A C 1
ATOM 7670 O O . TYR A 1 1020 ? -16.271 6.141 28.407 1.00 93.50 1020 TYR A O 1
ATOM 7678 N N . THR A 1 1021 ? -14.992 6.120 30.250 1.00 93.38 1021 THR A N 1
ATOM 7679 C CA . THR A 1 1021 ? -16.095 6.189 31.217 1.00 93.38 1021 THR A CA 1
ATOM 7680 C C . THR A 1 1021 ? -15.672 6.925 32.483 1.00 93.38 1021 THR A C 1
ATOM 7682 O O . THR A 1 1021 ? -14.540 6.812 32.949 1.00 93.38 1021 THR A O 1
ATOM 7685 N N . ALA A 1 1022 ? -16.603 7.660 33.083 1.00 91.62 1022 ALA A N 1
ATOM 7686 C CA . ALA A 1 1022 ? -16.433 8.229 34.412 1.00 91.62 1022 ALA A CA 1
ATOM 7687 C C . ALA A 1 1022 ? -16.452 7.128 35.483 1.00 91.62 1022 ALA A C 1
ATOM 7689 O O . ALA A 1 1022 ? -17.173 6.132 35.364 1.00 91.62 1022 ALA A O 1
ATOM 7690 N N . LEU A 1 1023 ? -15.685 7.352 36.545 1.00 87.56 1023 LEU A N 1
ATOM 7691 C CA . LEU A 1 1023 ? -15.672 6.577 37.782 1.00 87.56 1023 LEU A CA 1
ATOM 7692 C C . LEU A 1 1023 ? -16.188 7.460 38.929 1.00 87.56 1023 LEU A C 1
ATOM 7694 O O . LEU A 1 1023 ? -16.336 8.676 38.788 1.00 87.56 1023 LEU A O 1
ATOM 7698 N N . ASN A 1 1024 ? -16.450 6.859 40.088 1.00 78.56 1024 ASN A N 1
ATOM 7699 C CA . ASN A 1 1024 ? -16.748 7.638 41.290 1.00 78.56 1024 ASN A CA 1
ATOM 7700 C C . ASN A 1 1024 ? -15.492 8.377 41.795 1.00 78.56 1024 ASN A C 1
ATOM 7702 O O . ASN A 1 1024 ? -14.388 8.169 41.295 1.00 78.56 1024 ASN A O 1
ATOM 7706 N N . ASN A 1 1025 ? -15.664 9.276 42.771 1.00 77.81 1025 ASN A N 1
ATOM 7707 C CA . ASN A 1 1025 ? -14.586 10.105 43.335 1.00 77.81 1025 ASN A CA 1
ATOM 7708 C C . ASN A 1 1025 ? -13.842 10.965 42.293 1.00 77.81 1025 ASN A C 1
ATOM 7710 O O . ASN A 1 1025 ? -12.663 11.266 42.463 1.00 77.81 1025 ASN A O 1
ATOM 7714 N N . ASN A 1 1026 ? -14.539 11.399 41.236 1.00 81.38 1026 ASN A N 1
ATOM 7715 C CA . ASN A 1 1026 ? -13.982 12.228 40.159 1.00 81.38 1026 ASN A CA 1
ATOM 7716 C C . ASN A 1 1026 ? -12.859 11.538 39.359 1.00 81.38 1026 ASN A C 1
ATOM 7718 O O . ASN A 1 1026 ? -11.938 12.202 38.890 1.00 81.38 1026 ASN A O 1
ATOM 7722 N N . GLY A 1 1027 ? -12.923 10.212 39.200 1.00 89.44 1027 GLY A N 1
ATOM 7723 C CA . GLY A 1 1027 ? -12.015 9.454 38.334 1.00 89.44 1027 GLY A CA 1
ATOM 7724 C C . GLY A 1 1027 ? -12.554 9.233 36.916 1.00 89.44 1027 GLY A C 1
ATOM 7725 O O . GLY A 1 1027 ? -13.743 9.417 36.646 1.00 89.44 1027 GLY A O 1
ATOM 7726 N N . MET A 1 1028 ? -11.684 8.786 36.010 1.00 91.88 1028 MET A N 1
ATOM 7727 C CA . MET A 1 1028 ? -12.055 8.278 34.679 1.00 91.88 1028 MET A CA 1
ATOM 7728 C C . MET A 1 1028 ? -11.256 7.023 34.343 1.00 91.88 1028 MET A C 1
ATOM 7730 O O . MET A 1 1028 ? -10.135 6.856 34.814 1.00 91.88 1028 MET A O 1
ATOM 7734 N N . LEU A 1 1029 ? -11.826 6.162 33.509 1.00 93.44 1029 LEU A N 1
ATOM 7735 C CA . LEU A 1 1029 ? -11.138 5.062 32.845 1.00 93.44 1029 LEU A CA 1
ATOM 7736 C C . LEU A 1 1029 ? -11.132 5.339 31.340 1.00 93.44 1029 LEU A C 1
ATOM 7738 O O . LEU A 1 1029 ? -12.143 5.797 30.803 1.00 93.44 1029 LEU A O 1
ATOM 7742 N N . ALA A 1 1030 ? -10.019 5.046 30.680 1.00 94.44 1030 ALA A N 1
ATOM 7743 C CA . ALA A 1 1030 ? -9.862 5.083 29.237 1.00 94.44 1030 ALA A CA 1
ATOM 7744 C C . ALA A 1 1030 ? -9.271 3.756 28.746 1.00 94.44 1030 ALA A C 1
ATOM 7746 O O . ALA A 1 1030 ? -8.396 3.186 29.399 1.00 94.44 1030 ALA A O 1
ATOM 7747 N N . VAL A 1 1031 ? -9.747 3.266 27.608 1.00 94.62 1031 VAL A N 1
ATOM 7748 C CA . VAL A 1 1031 ? -9.249 2.057 26.939 1.00 94.62 1031 VAL A CA 1
ATOM 7749 C C . VAL A 1 1031 ? -8.896 2.431 25.514 1.00 94.62 1031 VAL A C 1
ATOM 7751 O O . VAL A 1 1031 ? -9.749 2.942 24.792 1.00 94.62 1031 VAL A O 1
ATOM 7754 N N . GLY A 1 1032 ? -7.637 2.256 25.141 1.00 88.75 1032 GLY A N 1
ATOM 7755 C CA . GLY A 1 1032 ? -7.062 2.876 23.955 1.00 88.75 1032 GLY A CA 1
ATOM 7756 C C . GLY A 1 1032 ? -5.547 2.988 24.098 1.00 88.75 1032 GLY A C 1
ATOM 7757 O O . GLY A 1 1032 ? -4.958 2.071 24.658 1.00 88.75 1032 GLY A O 1
ATOM 7758 N N . PRO A 1 1033 ? -4.897 4.060 23.620 1.00 87.81 1033 PRO A N 1
ATOM 7759 C CA . PRO A 1 1033 ? -3.558 4.005 23.040 1.00 87.81 1033 PRO A CA 1
ATOM 7760 C C . PRO A 1 1033 ? -2.581 3.098 23.780 1.00 87.81 1033 PRO A C 1
ATOM 7762 O O . PRO A 1 1033 ? -2.416 3.164 25.000 1.00 87.81 1033 PRO A O 1
ATOM 7765 N N . VAL A 1 1034 ? -1.952 2.221 23.013 1.00 85.94 1034 VAL A N 1
ATOM 7766 C CA . VAL A 1 1034 ? -1.053 1.192 23.506 1.00 85.94 1034 VAL A CA 1
ATOM 7767 C C . VAL A 1 1034 ? 0.284 1.812 23.877 1.00 85.94 1034 VAL A C 1
ATOM 7769 O O . VAL A 1 1034 ? 0.856 2.620 23.142 1.00 85.94 1034 VAL A O 1
ATOM 7772 N N . LYS A 1 1035 ? 0.819 1.376 25.007 1.00 87.19 1035 LYS A N 1
ATOM 7773 C CA . LYS A 1 1035 ? 2.199 1.604 25.395 1.00 87.19 1035 LYS A CA 1
ATOM 7774 C C . LYS A 1 1035 ? 2.914 0.274 25.573 1.00 87.19 1035 LYS A C 1
ATOM 7776 O O . LYS A 1 1035 ? 2.373 -0.641 26.197 1.00 87.19 1035 LYS A O 1
ATOM 7781 N N . ASP A 1 1036 ? 4.162 0.241 25.113 1.00 84.31 1036 ASP A N 1
ATOM 7782 C CA . ASP A 1 1036 ? 5.067 -0.893 25.249 1.00 84.31 1036 ASP A CA 1
ATOM 7783 C C . ASP A 1 1036 ? 4.533 -2.148 24.530 1.00 84.31 1036 ASP A C 1
ATOM 7785 O O . ASP A 1 1036 ? 4.571 -3.250 25.083 1.00 84.31 1036 ASP A O 1
ATOM 7789 N N . LEU A 1 1037 ? 4.040 -1.976 23.293 1.00 77.75 1037 LEU A N 1
ATOM 7790 C CA . LEU A 1 1037 ? 3.607 -3.068 22.410 1.00 77.75 1037 LEU A CA 1
ATOM 7791 C C . LEU A 1 1037 ? 4.674 -4.177 22.348 1.00 77.75 1037 LEU A C 1
ATOM 7793 O O . LEU A 1 1037 ? 5.875 -3.904 22.322 1.00 77.75 1037 LEU A O 1
ATOM 7797 N N . ASP A 1 1038 ? 4.218 -5.430 22.381 1.00 69.88 1038 ASP A N 1
ATOM 7798 C CA . ASP A 1 1038 ? 5.035 -6.654 22.399 1.00 69.88 1038 ASP A CA 1
ATOM 7799 C C . ASP A 1 1038 ? 6.005 -6.803 23.588 1.00 69.88 1038 ASP A C 1
ATOM 7801 O O . ASP A 1 1038 ? 6.811 -7.737 23.634 1.00 69.88 1038 ASP A O 1
ATOM 7805 N N . LYS A 1 1039 ? 5.916 -5.941 24.611 1.00 77.56 1039 LYS A N 1
ATOM 7806 C CA . LYS A 1 1039 ? 6.686 -6.075 25.859 1.00 77.56 1039 LYS A CA 1
ATOM 7807 C C . LYS A 1 1039 ? 5.836 -6.672 26.981 1.00 77.56 1039 LYS A C 1
ATOM 7809 O O . LYS A 1 1039 ? 4.611 -6.598 26.995 1.00 77.56 1039 LYS A O 1
ATOM 7814 N N . ALA A 1 1040 ? 6.504 -7.233 27.992 1.00 75.00 1040 ALA A N 1
ATOM 7815 C CA . ALA A 1 1040 ? 5.841 -7.873 29.136 1.00 75.00 1040 ALA A CA 1
ATOM 7816 C C . ALA A 1 1040 ? 4.889 -6.931 29.911 1.00 75.00 1040 ALA A C 1
ATOM 7818 O O . ALA A 1 1040 ? 3.854 -7.374 30.414 1.00 75.00 1040 ALA A O 1
ATOM 7819 N N . GLU A 1 1041 ? 5.227 -5.639 29.964 1.00 82.94 1041 GLU A N 1
ATOM 7820 C CA . GLU A 1 1041 ? 4.485 -4.583 30.669 1.00 82.94 1041 GLU A CA 1
ATOM 7821 C C . GLU A 1 1041 ? 3.566 -3.770 29.735 1.00 82.94 1041 GLU A C 1
ATOM 7823 O O . GLU A 1 1041 ? 3.258 -2.618 30.028 1.00 82.94 1041 GLU A O 1
ATOM 7828 N N . MET A 1 1042 ? 3.132 -4.353 28.610 1.00 86.75 1042 MET A N 1
ATOM 7829 C CA . MET A 1 1042 ? 2.187 -3.723 27.681 1.00 86.75 1042 MET A CA 1
ATOM 7830 C C . MET A 1 1042 ? 0.918 -3.234 28.405 1.00 86.75 1042 MET A C 1
ATOM 7832 O O . MET A 1 1042 ? 0.328 -3.972 29.211 1.00 86.75 1042 MET A O 1
ATOM 7836 N N . MET A 1 1043 ? 0.489 -2.010 28.080 1.00 89.94 1043 MET A N 1
ATOM 7837 C CA . MET A 1 1043 ? -0.678 -1.329 28.653 1.00 89.94 1043 MET A CA 1
ATOM 7838 C C . MET A 1 1043 ? -1.509 -0.640 27.570 1.00 89.94 1043 MET A C 1
ATOM 7840 O O . MET A 1 1043 ? -0.964 0.021 26.695 1.00 89.94 1043 MET A O 1
ATOM 7844 N N . ASP A 1 1044 ? -2.829 -0.722 27.688 1.00 92.06 1044 ASP A N 1
ATOM 7845 C CA . ASP A 1 1044 ? -3.805 -0.011 26.844 1.00 92.06 1044 ASP A CA 1
ATOM 7846 C C . ASP A 1 1044 ? -5.015 0.496 27.655 1.00 92.06 1044 ASP A C 1
ATOM 7848 O O . ASP A 1 1044 ? -6.020 0.970 27.128 1.00 92.06 1044 ASP A O 1
ATOM 7852 N N . THR A 1 1045 ? -4.940 0.346 28.977 1.00 94.19 1045 THR A N 1
ATOM 7853 C CA . THR A 1 1045 ? -5.989 0.721 29.911 1.00 94.19 1045 THR A CA 1
ATOM 7854 C C . THR A 1 1045 ? -5.417 1.740 30.881 1.00 94.19 1045 THR A C 1
ATOM 7856 O O . THR A 1 1045 ? -4.420 1.490 31.561 1.00 94.19 1045 THR A O 1
ATOM 7859 N N . TRP A 1 1046 ? -6.066 2.896 30.948 1.00 93.44 1046 TRP A N 1
ATOM 7860 C CA . TRP A 1 1046 ? -5.578 4.088 31.626 1.00 93.44 1046 TRP A CA 1
ATOM 7861 C C . TRP A 1 1046 ? -6.627 4.586 32.603 1.00 93.44 1046 TRP A C 1
ATOM 7863 O O . TRP A 1 1046 ? -7.815 4.602 32.294 1.00 93.44 1046 TRP A O 1
ATOM 7873 N N . SER A 1 1047 ? -6.206 5.028 33.780 1.00 92.25 1047 SER A N 1
ATOM 7874 C CA . SER A 1 1047 ? -7.108 5.605 34.772 1.00 92.25 1047 SER A CA 1
ATOM 7875 C C . SER A 1 1047 ? -6.639 6.982 35.207 1.00 92.25 1047 SER A C 1
ATOM 7877 O O . SER A 1 1047 ? -5.459 7.189 35.484 1.00 92.25 1047 SER A O 1
ATOM 7879 N N . PHE A 1 1048 ? -7.575 7.919 35.269 1.00 92.69 1048 PHE A N 1
ATOM 7880 C CA . PHE A 1 1048 ? -7.387 9.219 35.885 1.00 92.69 1048 PHE A CA 1
ATOM 7881 C C . PHE A 1 1048 ? -7.822 9.169 37.345 1.00 92.69 1048 PHE A C 1
ATOM 7883 O O . PHE A 1 1048 ? -8.944 8.747 37.649 1.00 92.69 1048 PHE A O 1
ATOM 7890 N N . ASN A 1 1049 ? -6.970 9.675 38.236 1.00 87.19 1049 ASN A N 1
ATOM 7891 C CA . ASN A 1 1049 ? -7.285 9.838 39.650 1.00 87.19 1049 ASN A CA 1
ATOM 7892 C C . ASN A 1 1049 ? -7.268 11.321 40.044 1.00 87.19 1049 ASN A C 1
ATOM 7894 O O . ASN A 1 1049 ? -6.212 11.951 40.070 1.00 87.19 1049 ASN A O 1
ATOM 7898 N N . ALA A 1 1050 ? -8.420 11.868 40.443 1.00 88.12 1050 ALA A N 1
ATOM 7899 C CA . ALA A 1 1050 ? -8.546 13.260 40.884 1.00 88.12 1050 ALA A CA 1
ATOM 7900 C C . ALA A 1 1050 ? -7.691 13.626 42.109 1.00 88.12 1050 ALA A C 1
ATOM 7902 O O . ALA A 1 1050 ? -7.339 14.797 42.281 1.00 88.12 1050 ALA A O 1
ATOM 7903 N N . LYS A 1 1051 ? -7.371 12.661 42.980 1.00 86.81 1051 LYS A N 1
ATOM 7904 C CA . LYS A 1 1051 ? -6.512 12.887 44.151 1.00 86.81 1051 LYS A CA 1
ATOM 7905 C C . LYS A 1 1051 ? -5.065 13.127 43.735 1.00 86.81 1051 LYS A C 1
ATOM 7907 O O . LYS A 1 1051 ? -4.425 14.036 44.262 1.00 86.81 1051 LYS A O 1
ATOM 7912 N N . ASP A 1 1052 ? -4.589 12.323 42.791 1.00 87.00 1052 ASP A N 1
ATOM 7913 C CA . ASP A 1 1052 ? -3.210 12.362 42.301 1.00 87.00 1052 ASP A CA 1
ATOM 7914 C C . ASP A 1 1052 ? -3.048 13.346 41.130 1.00 87.00 1052 ASP A C 1
ATOM 7916 O O . ASP A 1 1052 ? -1.933 13.757 40.825 1.00 87.00 1052 ASP A O 1
ATOM 7920 N N . LYS A 1 1053 ? -4.169 13.774 40.529 1.00 90.69 1053 LYS A N 1
ATOM 7921 C CA . LYS A 1 1053 ? -4.258 14.683 39.376 1.00 90.69 1053 LYS A CA 1
ATOM 7922 C C . LYS A 1 1053 ? -3.457 14.183 38.174 1.00 90.69 1053 LYS A C 1
ATOM 7924 O O . LYS A 1 1053 ? -2.821 14.967 37.482 1.00 90.69 1053 LYS A O 1
ATOM 7929 N N . ALA A 1 1054 ? -3.465 12.874 37.954 1.00 89.75 1054 ALA A N 1
ATOM 7930 C CA . ALA A 1 1054 ? -2.656 12.241 36.926 1.00 89.75 1054 ALA A CA 1
ATOM 7931 C C . ALA A 1 1054 ? -3.358 11.024 36.324 1.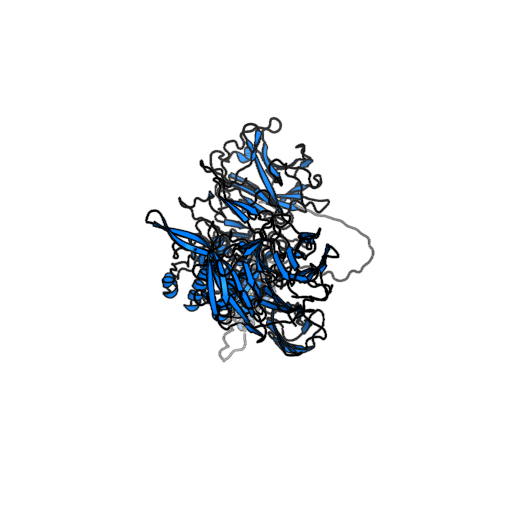00 89.75 1054 ALA A C 1
ATOM 7933 O O . ALA A 1 1054 ? -4.177 10.369 36.979 1.00 89.75 1054 ALA A O 1
ATOM 7934 N N . TRP A 1 1055 ? -2.983 10.727 35.082 1.00 92.12 1055 TRP A N 1
ATOM 7935 C CA . TRP A 1 1055 ? -3.291 9.476 34.405 1.00 92.12 1055 TRP A CA 1
ATOM 7936 C C . TRP A 1 1055 ? -2.216 8.428 34.700 1.00 92.12 1055 TRP A C 1
ATOM 7938 O O . TRP A 1 1055 ? -1.022 8.730 34.690 1.00 92.12 1055 TRP A O 1
ATOM 7948 N N . ALA A 1 1056 ? -2.637 7.189 34.938 1.00 91.81 1056 ALA A N 1
ATOM 7949 C CA . ALA A 1 1056 ? -1.756 6.043 35.133 1.00 91.81 1056 ALA A CA 1
ATOM 7950 C C . ALA A 1 1056 ? -2.251 4.838 34.324 1.00 91.81 1056 ALA A C 1
ATOM 7952 O O . ALA A 1 1056 ? -3.452 4.556 34.304 1.00 91.81 1056 ALA A O 1
ATOM 7953 N N . GLY A 1 1057 ? -1.322 4.135 33.672 1.00 90.94 1057 GLY A N 1
ATOM 7954 C CA . GLY A 1 1057 ? -1.598 2.870 32.990 1.00 90.94 1057 GLY A CA 1
ATOM 7955 C C . GLY A 1 1057 ? -1.711 1.707 33.979 1.00 90.94 1057 GLY A C 1
ATOM 7956 O O . GLY A 1 1057 ? -1.027 1.693 35.006 1.00 90.94 1057 GLY A O 1
ATOM 7957 N N . ASP A 1 1058 ? -2.574 0.741 33.677 1.00 89.44 1058 ASP A N 1
ATOM 7958 C CA . ASP A 1 1058 ? -2.801 -0.455 34.494 1.00 89.44 1058 ASP A CA 1
ATOM 7959 C C . ASP A 1 1058 ? -2.275 -1.705 33.775 1.00 89.44 1058 ASP A C 1
ATOM 7961 O O . ASP A 1 1058 ? -2.970 -2.304 32.964 1.00 89.44 1058 ASP A O 1
ATOM 7965 N N . ALA A 1 1059 ? -1.061 -2.155 34.104 1.00 86.56 1059 ALA A N 1
ATOM 7966 C CA . ALA A 1 1059 ? -0.489 -3.383 33.537 1.00 86.56 1059 ALA A CA 1
ATOM 7967 C C . ALA A 1 1059 ? -1.271 -4.664 33.916 1.00 86.56 1059 ALA A C 1
ATOM 7969 O O . ALA A 1 1059 ? -1.074 -5.720 33.304 1.00 86.56 1059 ALA A O 1
ATOM 7970 N N . GLY A 1 1060 ? -2.168 -4.602 34.907 1.00 88.94 1060 GLY A N 1
ATOM 7971 C CA . GLY A 1 1060 ? -3.106 -5.670 35.257 1.00 88.94 1060 GLY A CA 1
ATOM 7972 C C . GLY A 1 1060 ? -4.344 -5.720 34.356 1.00 88.94 1060 GLY A C 1
ATOM 7973 O O . GLY A 1 1060 ? -5.079 -6.713 34.398 1.00 88.94 1060 GLY A O 1
ATOM 7974 N N . LYS A 1 1061 ? -4.556 -4.696 33.522 1.00 90.94 1061 LYS A N 1
ATOM 7975 C CA . LYS A 1 1061 ? -5.644 -4.606 32.549 1.00 90.94 1061 LYS A CA 1
ATOM 7976 C C . LYS A 1 1061 ? -5.095 -4.417 31.139 1.00 90.94 1061 LYS A C 1
ATOM 7978 O O . LYS A 1 1061 ? -4.456 -3.424 30.828 1.00 90.94 1061 LYS A O 1
ATOM 7983 N N . LEU A 1 1062 ? -5.367 -5.394 30.284 1.00 91.06 1062 LEU A N 1
ATOM 7984 C CA . LEU A 1 1062 ? -4.981 -5.376 28.880 1.00 91.06 1062 LEU A CA 1
ATOM 7985 C C . LEU A 1 1062 ? -6.201 -5.733 28.048 1.00 91.06 1062 LEU A C 1
ATOM 7987 O O . LEU A 1 1062 ? -6.658 -6.884 28.094 1.00 91.06 1062 LEU A O 1
ATOM 7991 N N . TYR A 1 1063 ? -6.732 -4.733 27.353 1.00 91.19 1063 TYR A N 1
ATOM 7992 C CA . TYR A 1 1063 ? -7.894 -4.854 26.493 1.00 91.19 1063 TYR A CA 1
ATOM 7993 C C . TYR A 1 1063 ? -7.558 -5.648 25.244 1.00 91.19 1063 TYR A C 1
ATOM 7995 O O . TYR A 1 1063 ? -8.316 -6.558 24.942 1.00 91.19 1063 TYR A O 1
ATOM 8003 N N . SER A 1 1064 ? -6.446 -5.383 24.562 1.00 85.62 1064 SER A N 1
ATOM 8004 C CA . SER A 1 1064 ? -5.997 -6.067 23.351 1.00 85.62 1064 SER A CA 1
ATOM 8005 C C . SER A 1 1064 ? -4.473 -6.186 23.301 1.00 85.62 1064 SER A C 1
ATOM 8007 O O . SER A 1 1064 ? -3.751 -5.325 23.784 1.00 85.62 1064 SER A O 1
ATOM 8009 N N . GLN A 1 1065 ? -3.970 -7.256 22.680 1.00 79.19 1065 GLN A N 1
ATOM 8010 C CA . GLN A 1 1065 ? -2.540 -7.390 22.366 1.00 79.19 1065 GLN A CA 1
ATOM 8011 C C . GLN A 1 1065 ? -2.124 -6.681 21.083 1.00 79.19 1065 GLN A C 1
ATOM 8013 O O . GLN A 1 1065 ? -0.945 -6.628 20.758 1.00 79.19 1065 GLN A O 1
ATOM 8018 N N . THR A 1 1066 ? -3.089 -6.162 20.337 1.00 75.19 1066 THR A N 1
ATOM 8019 C CA . THR A 1 1066 ? -2.826 -5.296 19.196 1.00 75.19 1066 THR A CA 1
ATOM 8020 C C . THR A 1 1066 ? -3.296 -3.904 19.508 1.00 75.19 1066 THR A C 1
ATOM 8022 O O . THR A 1 1066 ? -4.232 -3.712 20.289 1.00 75.19 1066 THR A O 1
ATOM 8025 N N . LYS A 1 1067 ? -2.708 -2.940 18.808 1.00 77.38 1067 LYS A N 1
ATOM 8026 C CA . LYS A 1 1067 ? -3.314 -1.622 18.689 1.00 77.38 1067 LYS A CA 1
ATOM 8027 C C . LYS A 1 1067 ? -4.753 -1.784 18.202 1.00 77.38 1067 LYS A C 1
ATOM 8029 O O . LYS A 1 1067 ? -5.048 -2.620 17.345 1.00 77.38 1067 LYS A O 1
ATOM 8034 N N . THR A 1 1068 ? -5.647 -1.046 18.843 1.00 79.38 1068 THR A N 1
ATOM 8035 C CA . THR A 1 1068 ? -7.058 -0.991 18.476 1.00 79.38 1068 THR A CA 1
ATOM 8036 C C . THR A 1 1068 ? -7.423 0.441 18.180 1.00 79.38 1068 THR A C 1
ATOM 8038 O O . THR A 1 1068 ? -6.910 1.348 18.832 1.00 79.38 1068 THR A O 1
ATOM 8041 N N . THR A 1 1069 ? -8.291 0.626 17.198 1.00 77.38 1069 THR A N 1
ATOM 8042 C CA . THR A 1 1069 ? -8.742 1.942 16.753 1.00 77.38 1069 THR A CA 1
ATOM 8043 C C . THR A 1 1069 ? -10.266 2.004 16.770 1.00 77.38 1069 THR A C 1
ATOM 8045 O O . THR A 1 1069 ? -10.949 0.985 16.923 1.00 77.38 1069 THR A O 1
ATOM 8048 N N . GLN A 1 1070 ? -10.809 3.211 16.654 1.00 79.06 1070 GLN A N 1
ATOM 8049 C CA . GLN A 1 1070 ? -12.237 3.508 16.795 1.00 79.06 1070 GLN A CA 1
ATOM 8050 C C . GLN A 1 1070 ? -12.853 2.919 18.073 1.00 79.06 1070 GLN A C 1
ATOM 8052 O O . GLN A 1 1070 ? -13.941 2.338 18.056 1.00 79.06 1070 GLN A O 1
ATOM 8057 N N . ASN A 1 1071 ? -12.140 3.053 19.191 1.00 88.56 1071 ASN A N 1
ATOM 8058 C CA . ASN A 1 1071 ? -12.573 2.530 20.479 1.00 88.56 1071 ASN A CA 1
ATOM 8059 C C . ASN A 1 1071 ? -13.769 3.335 21.003 1.00 88.56 1071 ASN A C 1
ATOM 8061 O O . ASN A 1 1071 ? -13.637 4.490 21.408 1.00 88.56 1071 ASN A O 1
ATOM 8065 N N . ILE A 1 1072 ? -14.941 2.700 21.060 1.00 91.62 1072 ILE A N 1
ATOM 8066 C CA . ILE A 1 1072 ? -16.153 3.271 21.661 1.00 91.62 1072 ILE A CA 1
ATOM 8067 C C . ILE A 1 1072 ? -16.562 2.482 22.902 1.00 91.62 1072 ILE A C 1
ATOM 8069 O O . ILE A 1 1072 ? -16.457 1.257 22.959 1.00 91.62 1072 ILE A O 1
ATOM 8073 N N . GLY A 1 1073 ? -17.033 3.200 23.921 1.00 94.38 1073 GLY A N 1
ATOM 8074 C CA . GLY A 1 1073 ? -17.294 2.633 25.238 1.00 94.38 1073 GLY A CA 1
ATOM 8075 C C . GLY A 1 1073 ? -18.589 3.121 25.860 1.00 94.38 1073 GLY A C 1
ATOM 8076 O O . GLY A 1 1073 ? -19.020 4.247 25.626 1.00 94.38 1073 GLY A O 1
ATOM 8077 N N . ALA A 1 1074 ? -19.197 2.272 26.683 1.00 94.56 1074 ALA A N 1
ATOM 8078 C CA . ALA A 1 1074 ? -20.314 2.646 27.538 1.00 94.56 1074 ALA A CA 1
ATOM 8079 C C . ALA A 1 1074 ? -20.329 1.774 28.796 1.00 94.56 1074 ALA A C 1
ATOM 8081 O O . ALA A 1 1074 ? -20.004 0.586 28.750 1.00 94.56 1074 ALA A O 1
ATOM 8082 N N . ALA A 1 1075 ? -20.715 2.358 29.928 1.00 92.56 1075 ALA A N 1
ATOM 8083 C CA . ALA A 1 1075 ? -20.765 1.652 31.201 1.00 92.56 1075 ALA A CA 1
ATOM 8084 C C . ALA A 1 1075 ? -22.202 1.372 31.650 1.00 92.56 1075 ALA A C 1
ATOM 8086 O O . ALA A 1 1075 ? -23.082 2.220 31.516 1.00 92.56 1075 ALA A O 1
ATOM 8087 N N . SER A 1 1076 ? -22.428 0.185 32.213 1.00 90.81 1076 SER A N 1
ATOM 8088 C CA . SER A 1 1076 ? -23.696 -0.208 32.831 1.00 90.81 1076 SER A CA 1
ATOM 8089 C C . SER A 1 1076 ? -23.455 -1.124 34.026 1.00 90.81 1076 SER A C 1
ATOM 8091 O O . SER A 1 1076 ? -22.623 -2.034 33.981 1.00 90.81 1076 SER A O 1
ATOM 8093 N N . GLY A 1 1077 ? -24.178 -0.881 35.120 1.00 86.56 1077 GLY A N 1
ATOM 8094 C CA . GLY A 1 1077 ? -23.963 -1.594 36.376 1.00 86.56 1077 GLY A CA 1
ATOM 8095 C C . GLY A 1 1077 ? -22.561 -1.331 36.924 1.00 86.56 1077 GLY A C 1
ATOM 8096 O O . GLY A 1 1077 ? -22.245 -0.191 37.230 1.00 86.56 1077 GLY A O 1
ATOM 8097 N N . ASN A 1 1078 ? -21.745 -2.379 37.059 1.00 89.44 1078 ASN A N 1
ATOM 8098 C CA . ASN A 1 1078 ? -20.326 -2.322 37.442 1.00 89.44 1078 ASN A CA 1
ATOM 8099 C C . ASN A 1 1078 ? -19.378 -2.695 36.287 1.00 89.44 1078 ASN A C 1
ATOM 8101 O O . ASN A 1 1078 ? -18.237 -3.086 36.532 1.00 89.44 1078 ASN A O 1
ATOM 8105 N N . GLN A 1 1079 ? -19.855 -2.632 35.043 1.00 93.06 1079 GLN A N 1
ATOM 8106 C CA . GLN A 1 1079 ? -19.114 -3.054 33.857 1.00 93.06 1079 GLN A CA 1
ATOM 8107 C C . GLN A 1 1079 ? -18.921 -1.892 32.889 1.00 93.06 1079 GLN A C 1
ATOM 8109 O O . GLN A 1 1079 ? -19.858 -1.143 32.609 1.00 93.06 1079 GLN A O 1
ATOM 8114 N N . PHE A 1 1080 ? -17.713 -1.788 32.344 1.00 95.19 1080 PHE A N 1
ATOM 8115 C CA . PHE A 1 1080 ? -17.395 -0.930 31.214 1.00 95.19 1080 PHE A CA 1
ATOM 8116 C C . PHE A 1 1080 ? -17.218 -1.800 29.979 1.00 95.19 1080 PHE A C 1
ATOM 8118 O O . PHE A 1 1080 ? -16.338 -2.659 29.960 1.00 95.19 1080 PHE A O 1
ATOM 8125 N N . TYR A 1 1081 ? -18.078 -1.596 28.987 1.00 96.62 1081 TYR A N 1
ATOM 8126 C CA . TYR A 1 1081 ? -18.073 -2.317 27.721 1.00 96.62 1081 TYR A CA 1
ATOM 8127 C C . TYR A 1 1081 ? -17.343 -1.476 26.687 1.00 96.62 1081 TYR A C 1
ATOM 8129 O O . TYR A 1 1081 ? -17.627 -0.284 26.567 1.00 96.62 1081 TYR A O 1
ATOM 8137 N N . VAL A 1 1082 ? -16.439 -2.100 25.941 1.00 96.31 1082 VAL A N 1
ATOM 8138 C CA . VAL A 1 1082 ? -15.638 -1.457 24.900 1.00 96.31 1082 VAL A CA 1
ATOM 8139 C C . VAL A 1 1082 ? -15.730 -2.288 23.631 1.00 96.31 1082 VAL A C 1
ATOM 8141 O O . VAL A 1 1082 ? -15.547 -3.508 23.673 1.00 96.31 1082 VAL A O 1
ATOM 8144 N N . LEU A 1 1083 ? -16.044 -1.616 22.528 1.00 93.00 1083 LEU A N 1
ATOM 8145 C CA . LEU A 1 1083 ? -15.987 -2.143 21.171 1.00 93.00 1083 LEU A CA 1
ATOM 8146 C C . LEU A 1 1083 ? -14.870 -1.400 20.433 1.00 93.00 1083 LEU A C 1
ATOM 8148 O O . LEU A 1 1083 ? -14.864 -0.170 20.422 1.00 93.00 1083 LEU A O 1
ATOM 8152 N N . GLY A 1 1084 ? -13.943 -2.137 19.830 1.00 87.56 1084 GLY A N 1
ATOM 8153 C CA . GLY A 1 1084 ? -12.805 -1.570 19.106 1.00 87.56 1084 GLY A CA 1
ATOM 8154 C C . GLY A 1 1084 ? -12.422 -2.400 17.887 1.00 87.56 1084 GLY A C 1
ATOM 8155 O O . GLY A 1 1084 ? -12.798 -3.572 17.774 1.00 87.56 1084 GLY A O 1
ATOM 8156 N N . TYR A 1 1085 ? -11.672 -1.786 16.976 1.00 78.50 1085 TYR A N 1
ATOM 8157 C CA . TYR A 1 1085 ? -11.243 -2.383 15.711 1.00 78.50 1085 TYR A CA 1
ATOM 8158 C C . TYR A 1 1085 ? -9.817 -2.870 15.837 1.00 78.50 1085 TYR A C 1
ATOM 8160 O O . TYR A 1 1085 ? -8.941 -2.128 16.263 1.00 78.50 1085 TYR A O 1
ATOM 8168 N N . THR A 1 1086 ? -9.576 -4.112 15.438 1.00 70.25 1086 THR A N 1
ATOM 8169 C CA . THR A 1 1086 ? -8.241 -4.735 15.471 1.00 70.25 1086 THR A CA 1
ATOM 8170 C C . THR A 1 1086 ? -7.471 -4.577 14.176 1.00 70.25 1086 THR A C 1
ATOM 8172 O O . THR A 1 1086 ? -6.275 -4.843 14.148 1.00 70.25 1086 THR A O 1
ATOM 8175 N N . GLY A 1 1087 ? -8.161 -4.219 13.094 1.00 58.91 1087 GLY A N 1
ATOM 8176 C CA . GLY A 1 1087 ? -7.582 -4.301 11.769 1.00 58.91 1087 GLY A CA 1
ATOM 8177 C C . GLY A 1 1087 ? -7.283 -5.750 11.340 1.00 58.91 1087 GLY A C 1
ATOM 8178 O O . GLY A 1 1087 ? -6.209 -6.017 10.819 1.00 58.91 1087 GLY A O 1
ATOM 8179 N N . ARG A 1 1088 ? -8.158 -6.730 11.594 1.00 57.16 1088 ARG A N 1
ATOM 8180 C CA . ARG A 1 1088 ? -7.955 -8.114 11.117 1.00 57.16 1088 ARG A CA 1
ATOM 8181 C C . ARG A 1 1088 ? -9.210 -8.708 10.493 1.00 57.16 1088 ARG A C 1
ATOM 8183 O O . ARG A 1 1088 ? -10.306 -8.265 10.804 1.00 57.16 1088 ARG A O 1
ATOM 8190 N N . ASP A 1 1089 ? -9.039 -9.750 9.689 1.00 48.00 1089 ASP A N 1
ATOM 8191 C CA . ASP A 1 1089 ? -10.138 -10.405 8.968 1.00 48.00 1089 ASP A CA 1
ATOM 8192 C C . ASP A 1 1089 ? -10.916 -11.438 9.765 1.00 48.00 1089 ASP A C 1
ATOM 8194 O O . ASP A 1 1089 ? -12.132 -11.554 9.632 1.00 48.00 1089 ASP A O 1
ATOM 8198 N N . THR A 1 1090 ? -10.228 -12.190 10.619 1.00 51.28 1090 THR A N 1
ATOM 8199 C CA . THR A 1 1090 ? -10.851 -13.272 11.387 1.00 51.28 1090 THR A CA 1
ATOM 8200 C C . THR A 1 1090 ? -11.604 -12.754 12.611 1.00 51.28 1090 THR A C 1
ATOM 8202 O O . THR A 1 1090 ? -12.642 -13.301 12.972 1.00 51.28 1090 THR A O 1
ATOM 8205 N N . GLU A 1 1091 ? -11.121 -11.664 13.218 1.00 64.69 1091 GLU A N 1
ATOM 8206 C CA . GLU A 1 1091 ? -11.761 -10.973 14.344 1.00 64.69 1091 GLU A CA 1
ATOM 8207 C C . GLU A 1 1091 ? -11.700 -9.445 14.160 1.00 64.69 1091 GLU A C 1
ATOM 8209 O O . GLU A 1 1091 ? -10.983 -8.749 14.885 1.00 64.69 1091 GLU A O 1
ATOM 8214 N N . PRO A 1 1092 ? -12.443 -8.895 13.183 1.00 67.50 1092 PRO A N 1
ATOM 8215 C CA . PRO A 1 1092 ? -12.401 -7.476 12.818 1.00 67.50 1092 PRO A CA 1
ATOM 8216 C C . PRO A 1 1092 ? -12.826 -6.523 13.927 1.00 67.50 1092 PRO A C 1
ATOM 8218 O O . PRO A 1 1092 ? -12.448 -5.345 13.916 1.00 67.50 1092 PRO A O 1
ATOM 8221 N N . LEU A 1 1093 ? -13.633 -7.038 14.846 1.00 81.75 1093 LEU A N 1
ATOM 8222 C CA . LEU A 1 1093 ? -14.190 -6.351 15.988 1.00 81.75 1093 LEU A CA 1
ATOM 8223 C C . LEU A 1 1093 ? -13.820 -7.114 17.247 1.00 81.75 1093 LEU A C 1
ATOM 8225 O O . LEU A 1 1093 ? -14.097 -8.306 17.369 1.00 81.75 1093 LEU A O 1
ATOM 8229 N N . VAL A 1 1094 ? -13.284 -6.394 18.221 1.00 87.44 1094 VAL A N 1
ATOM 8230 C CA . VAL A 1 1094 ? -13.123 -6.893 19.580 1.00 87.44 1094 VAL A CA 1
ATOM 8231 C C . VAL A 1 1094 ? -14.171 -6.222 20.445 1.00 87.44 1094 VAL A C 1
ATOM 8233 O O . VAL A 1 1094 ? -14.277 -4.999 20.469 1.00 87.44 1094 VAL A O 1
ATOM 8236 N N . PHE A 1 1095 ? -14.954 -7.034 21.154 1.00 93.38 1095 PHE A N 1
ATOM 8237 C CA . PHE A 1 1095 ? -15.932 -6.565 22.124 1.00 93.38 1095 PHE A CA 1
ATOM 8238 C C . PHE A 1 1095 ? -15.628 -7.189 23.481 1.00 93.38 1095 PHE A C 1
ATOM 8240 O O . PHE A 1 1095 ? -15.668 -8.412 23.643 1.00 93.38 1095 PHE A O 1
ATOM 8247 N N . ARG A 1 1096 ? -15.263 -6.366 24.464 1.00 95.12 1096 ARG A N 1
ATOM 8248 C CA . ARG A 1 1096 ? -14.865 -6.842 25.797 1.00 95.12 1096 ARG A CA 1
ATOM 8249 C C . ARG A 1 1096 ? -15.442 -5.949 26.879 1.00 95.12 1096 ARG A C 1
ATOM 8251 O O . ARG A 1 1096 ? -15.804 -4.799 26.637 1.00 95.12 1096 ARG A O 1
ATOM 8258 N N . SER A 1 1097 ? -15.503 -6.476 28.095 1.00 95.62 1097 SER A N 1
ATOM 8259 C CA . SER A 1 1097 ? -15.880 -5.696 29.269 1.00 95.62 1097 SER A CA 1
ATOM 8260 C C . SER A 1 1097 ? -14.896 -5.869 30.415 1.00 95.62 1097 SER A C 1
ATOM 8262 O O . SER A 1 1097 ? -14.398 -6.969 30.653 1.00 95.62 1097 SER A O 1
ATOM 8264 N N . THR A 1 1098 ? -14.653 -4.799 31.164 1.00 94.75 1098 THR A N 1
ATOM 8265 C CA . THR A 1 1098 ? -13.923 -4.843 32.438 1.00 94.75 1098 THR A CA 1
ATOM 8266 C C . THR A 1 1098 ? -14.823 -4.372 33.564 1.00 94.75 1098 THR A C 1
ATOM 8268 O O . THR A 1 1098 ? -15.581 -3.410 33.418 1.00 94.75 1098 THR A O 1
ATOM 8271 N N . THR A 1 1099 ? -14.640 -4.969 34.740 1.00 91.50 1099 THR A N 1
ATOM 8272 C CA . THR A 1 1099 ? -15.220 -4.428 35.965 1.00 91.50 1099 THR A CA 1
ATOM 8273 C C . THR A 1 1099 ? -14.637 -3.040 36.226 1.00 91.50 1099 THR A C 1
ATOM 8275 O O . THR A 1 1099 ? -13.412 -2.845 36.201 1.00 91.50 1099 THR A O 1
ATOM 8278 N N . VAL A 1 1100 ? -15.524 -2.091 36.488 1.00 85.00 1100 VAL A N 1
ATOM 8279 C CA . VAL A 1 1100 ? -15.219 -0.747 36.974 1.00 85.00 1100 VAL A CA 1
ATOM 8280 C C . VAL A 1 1100 ? -15.695 -0.653 38.412 1.00 85.00 1100 VAL A C 1
ATOM 8282 O O . VAL A 1 1100 ? -16.847 -0.953 38.734 1.00 85.00 1100 VAL A O 1
ATOM 8285 N N . ASP A 1 1101 ? -14.770 -0.298 39.295 1.00 69.44 1101 ASP A N 1
ATOM 8286 C CA . ASP A 1 1101 ? -15.065 -0.169 40.708 1.00 69.44 1101 ASP A CA 1
ATOM 8287 C C . ASP A 1 1101 ? -15.620 1.229 40.985 1.00 69.44 1101 ASP A C 1
ATOM 8289 O O . ASP A 1 1101 ? -14.913 2.231 40.943 1.00 69.44 1101 ASP A O 1
ATOM 8293 N N . TYR A 1 1102 ? -16.917 1.295 41.261 1.00 68.69 1102 TYR A N 1
ATOM 8294 C CA . TYR A 1 1102 ? -17.580 2.521 41.696 1.00 68.69 1102 TYR A CA 1
ATOM 8295 C C . TYR A 1 1102 ? -17.442 2.745 43.217 1.00 68.69 1102 TYR A C 1
ATOM 8297 O O . TYR A 1 1102 ? -17.987 3.699 43.765 1.00 68.69 1102 TYR A O 1
ATOM 8305 N N . THR A 1 1103 ? -16.737 1.873 43.935 1.00 44.47 1103 THR A N 1
ATOM 8306 C CA . THR A 1 1103 ? -16.562 1.902 45.395 1.00 44.47 1103 THR A CA 1
ATOM 8307 C C . THR A 1 1103 ? -15.125 2.161 45.863 1.00 44.47 1103 THR A C 1
ATOM 8309 O O . THR A 1 1103 ? -14.935 2.428 47.049 1.00 44.47 1103 THR A O 1
ATOM 8312 N N . ILE A 1 1104 ? -14.133 2.150 44.967 1.00 37.03 1104 ILE A N 1
ATOM 8313 C CA . ILE A 1 1104 ? -12.696 2.349 45.251 1.00 37.03 1104 ILE A CA 1
ATOM 8314 C C . ILE A 1 1104 ? -12.169 3.352 44.200 1.00 37.03 1104 ILE A C 1
ATOM 8316 O O . ILE A 1 1104 ? -12.440 3.174 43.019 1.00 37.03 1104 ILE A O 1
ATOM 8320 N N . LEU A 1 1105 ? -11.553 4.494 44.532 1.00 39.75 1105 LEU A N 1
ATOM 8321 C CA . LEU A 1 1105 ? -10.296 4.705 45.274 1.00 39.75 1105 LEU A CA 1
ATOM 8322 C C . LEU A 1 1105 ? -10.366 5.857 46.286 1.00 39.75 1105 LEU A C 1
ATOM 8324 O O . LEU A 1 1105 ? -10.967 6.907 45.953 1.00 39.75 1105 LEU A O 1
#

InterPro domains:
  IPR000209 Peptidase S8/S53 domain [PF00082] (181-402)
  IPR013783 Immunoglobulin-like fold [G3DSA:2.60.40.10] (693-763)
  IPR014756 Immunoglobulin E-set [SSF81296] (700-757)
  IPR015500 Peptidase S8, subtilisin-related [PR00723] (181-200)
  IPR015500 Peptidase S8, subtilisin-related [PR00723] (238-251)
  IPR015500 Peptidase S8, subtilisin-related [PR00723] (626-642)
  IPR015915 Kelch-type beta-propeller [G3DSA:2.120.10.80] (789-1084)
  IPR015915 Kelch-type beta-propeller [SSF117281] (817-993)
  IPR022398 Peptidase S8, subtilisin, His-active site [PS00137] (242-252)
  IPR023827 Peptidase S8, subtilisin, Asp-active site [PS00136] (186-197)
  IPR023828 Peptidase S8, subtilisin, Ser-active site [PS00138] (627-637)
  IPR036852 Peptidase S8/S53 domain superfamily [G3DSA:3.40.50.200] (139-436)
  IPR036852 Peptidase S8/S53 domain superfamily [G3DSA:3.40.50.200] (587-689)
  IPR036852 Peptidase S8/S53 domain superfamily [SSF52743] (111-687)

Mean predicted aligned error: 14.44 Å

Secondary structure (DSSP, 8-state):
----------------------------PPP---STTT-EEEEEEEEEEET-HHHHT-----SS-----EEEEEEEEEPPPPPPS----S---GGGGS-EEEEEEE-SS-HHHHHHHHHTSTTEEEEEEEE------------TTGGG-TTTS--SSTT-SSS------HHHHHTT--TTSPPPEEEEEES---TT-TTTTTTB---GGG-HHHHHTT--SSEEE-STTS-TT----SS--HHHHHHHHHHPPTTSSSS---S-TTPEEEEEE---TT---HHHHHHHHHHHHHHHHTT--EEEEEE-----STT--B-HHHHHHHHHHHHHH--EEEEE--SS--BTTTSS-B----TTEEEEEEE-TTSPBPTT--B-TTT--EEEE-SSEEEE------SSS-GGG-SS--B--TTSS-GGGEEEEE-SSSS-SEEEEEE-TTS-EEEE-EEEEPPTT-SSSEEEEEE-TTPPTT-B-EEEEEEEHHHHTT--TTS-BEEEEEEEEESS-TT-EEEEEEE-TTS-EEEPBS----SS--S---B-EEE--SS-EEEE---B--TTTTT--BTTBTTEEEEEEEEPPSSTTSPPB-----SS--EEEEEEEEEESS-BSEEEE-SHHHHHHHHHHHHHHHHTT---HHHHHHHHHHSEE-SSS-HHHHTSSSSSSEE-HHHHT-TTTPPPEEEEEEEETTEEEEEEE---SSEEEEETTEE-EEEEEETTEEEEEPPTT--SEEEEEEEETTS--EEEEEE-S---BS-EEEPPP--EEEEETTEEEEGGGEEEEEEEE-SSEEEEEEEETTTTEEEEEEEETTTTEE-SSPBPPPTTB-----GGG-EEEE-SS-EEEEEEEEEEEEETTEEEEEEEEEEEEEETTTTEEEEEE-SS-S-PEEEEETTEEEEE--EEEEEETTEEEEEE---EEEE-TTT--EEEE-PPPSS--BS-EEEEETTEEEEE--BS-TT-TT--B---EEEE-SS-EEE----PPPGGGSPSS-----EEEE-STT-EEEEEEEESTTSTT-EEEEEEETTTTEEEE-TT-BS-SS--EEEEEEEETTEEEEEEE-S-SSSSEEEEEEE--SS--

Organism: NCBI:txid53442

Foldseek 3Di:
DDDDDDDDDDDDDDDDDDDDDDDDDDPDDPDCQDDFPPGFDWQKKKFWFQQFPVLQQDDPDDDDDDPNWDKDFDFQPDAQPDDDDDDDDDDDDSSNGGGITIMMTGDPDTQVVVQVSSVPRPGTPHMDGHGDHDDPQLDDFPALCALVQLQQPQPLAPPDPPFDQDHQQLSLLSVLFDLPDDQEEEEEAEQFAQCVQPQAVVQAQFCQVVFPLSVVLQAARRAFELAPPDRGHDRHNAFAFLSNQLRFQQEGAGPPHYDHGHSFNRHHYRIQRAADPVGHALLSSLSSLVSLLSCLVRPNNHQEYFALDWDADLQADESVSNLVSQQCCCVPRVYAYEHQQYQQQEACLFGNTAHFQHLRYAYEFEDDSRQEGFNRTHFYQFGHLFYGHFAFRKGFGHPHDDPVHHQVNHNFHFFADPVSDDPVFFLDKDQLPDPDQKWKFKAWPVRDTDWIWDWDQDHRPFSHRIFTKIWPLPFDFPTWMKMKIKGFQVSNVSDPLQFWKKKKFKKFKPQWQAQWKKWKWFAFLVGDTDTFWLDPDDDDDDDDTDTQIDGHGDGMDIGMRHITRHNRQLNHADPVHRRITMMMITIDDPDPPDGHGIDSRRDSIMMMITRMITMGNDGDSMDTHGGSSSRRSNLRSLSSSVCSPDVRSSLSSQLQSFQWDQPSHDPNQQSGYQSSGHHHSSSSSPLLRGAWDWRDWDDDDQKIKTFTASLPQDFWKDKQNHTWAWPHDDRGITITGHDPPDAAWIKIWRCHPRYHIGIHIDHPYFDWFQWDFADDFWAFADDSPNRTDTPLQWQWQAKEDAQFKIKTWTARSSVLDIWMWMAGNVVRDIDRYTQDDDPQFDRDRDSQQWAWYDYNFKIKIKHKGWDWDQDPNDTDIDIFIKIWIAGPVVSDIDIETAPDPRRFHWEQAPNFIWTAKAWDWDQDPVGIAIFIFQWIFTADSNHNYGPGTADGHPAGFTPWDWADDHQKTKTAKGWRTPRHPPIDIDQWMWIDRRHDIDTFPEGDDDQVQAPHSHDADWAKYAAAPGKIKTFAGWHPQPDLQIFRIWMAHPVVSYIDTDSSGDQGSRHWPSWYWYDHDQKIWIWTARSHDVPRITIIIGGHDNPDD

Nearest PDB structures (foldseek):
  9d1i-assembly1_A  TM=5.887E-01  e=6.528E-11  Homo sapiens
  9d1z-assembly1_A  TM=5.723E-01  e=1.643E-10  Homo sapiens
  1qhp-assembly1_A  TM=4.074E-01  e=2.425E-03  Geobacillus stearothermophilus
  4jcm-assembly1_A  TM=2.786E-01  e=2.675E-04  Evansella clarkii
  1a47-assembly1_A  TM=2.541E-01  e=5.506E-03  Thermoanaerobacterium thermosulfurigenes

pLDDT: mean 82.71, std 16.53, range [23.89, 98.88]